Protein AF-0000000069866978 (afdb_homodimer)

Organism: Enterococcus faecalis (strain ATCC 700802 / V583) (NCBI:txid226185)

Sequence (964 aa):
MYSMLKRVITEKDLLRQIRLLEQLLNVPQLTAKRLAAQIQTTERTVFSDLQYIRSQLPADWSIETDSSGIRLRNQGNAQTNELWSLFLPQSISIQLLKELLFTKELVTTSFLSTSGVSYETLKRHIKKMNQALRDFHLTIQLTTMTIQLIGAESNIRIFYHRLLVPFTHNNYFFDDYSIHEEHYFQFLKQVYSSELTVETEEIFGACWFFINTIRNKANCRVSQFSFDSKDVLFQLYQPSLAKLYASEGIYLQGEESFFAFFCFLESWNYDNVYGETLASALHTHYSQLRKSLQQFVTNLSTEEARPDLIQTNLLDNLLLLFIKYTESPTLSEQFQLEYQELMTEQAAEDLALSKSNQELLEILSRYTTIEEPTYFLSLASLLEKQAIYSIQAQTMTAYFLFQGEPAWKAFLQQELAAYLGTRVKLQAIEYVELSQLTLNEADIIISNFPLDHLDLPVFYLSLIPTKNELRRLAELTLHSYFMYSMLKRVITEKDLLRQIRLLEQLLNVPQLTAKRLAAQIQTTERTVFSDLQYIRSQLPADWSIETDSSGIRLRNQGNAQTNELWSLFLPQSISIQLLKELLFTKELVTTSFLSTSGVSYETLKRHIKKMNQALRDFHLTIQLTTMTIQLIGAESNIRIFYHRLLVPFTHNNYFFDDYSIHEEHYFQFLKQVYSSELTVETEEIFGACWFFINTIRNKANCRVSQFSFDSKDVLFQLYQPSLAKLYASEGIYLQGEESFFAFFCFLESWNYDNVYGETLASALHTHYSQLRKSLQQFVTNLSTEEARPDLIQTNLLDNLLLLFIKYTESPTLSEQFQLEYQELMTEQAAEDLALSKSNQELLEILSRYTTIEEPTYFLSLASLLEKQAIYSIQAQTMTAYFLFQGEPAWKAFLQQELAAYLGTRVKLQAIEYVELSQLTLNEADIIISNFPLDHLDLPVFYLSLIPTKNELRRLAELTLHSYF

Nearest PDB structures (foldseek):
  3sqn-assembly1_A  TM=9.512E-01  e=4.051E-60  Enterococcus faecalis
  3sqn-assembly1_B  TM=9.577E-01  e=2.315E-47  Enterococcus faecalis
  5way-assembly1_A  TM=4.693E-01  e=2.473E-14  Streptococcus pneumoniae
  4r6i-assembly1_B  TM=5.090E-01  e=2.795E-12  Bacillus anthracis str. 'Ames Ancestor'
  9atx-assembly1_A  TM=6.288E-01  e=6.238E-09  Bacillus anthracis str. Ames

pLDDT: mean 89.29, std 8.56, range [51.09, 98.06]

Foldseek 3Di:
DQVLQLQLFPDPLLSLLVLLVVVQVVDAFDALVRSCVVSVHDSVSSVVSQVVLQVQDPPQWHWDQDPRGIHIDRNDPDDPLVSVLSSQLVGLRSVVLLVQLQAAKDFPVVSCVVNVHDPVVVVVSQVSNQVSLVLLVWHWDDDNTITGIDDFLLSSLLSVLLRCLVPLVPCPSPVPSVVLLVLQVVLLVVCCPDLAHFDFQSSSLSSSSRSLLSCVVNVNDGDDDDFDPVDPQLVVCLVSQQVSSVVSVDHDDDPSSVSNSLSRLVRTDAPIDGGDVNVVCLCPVCVVLLVLLLVLQCVVCVVVVHVCLSVFSLSVRLSSLLCSCLRGVVSSQSSLSSCVVLQPPPPLVVLCPDPSNVSSVVSSVVRDDHPRCSSSSSVNVVSVVVSVCVRQVADEEEEEAEDDDPVLVVVVQVVLCVLLDRHYHYHYDYPVCLVVDDDDALYAYEYQDDDDDDPHHYQHAHSDGDPVSSVVVSVSSCVSDD/DQVLQLQLFDDPLLSLLVLLVVVQVVDAFDALVRSCVVSVHDSVSSVVSQVVLQVQDPPQWHWDQDPRHIHIDRNDPDDPLVSVVSSQLVGLRSVVLLVQLQAAKDFPVVSCVVNVHDPVVVVVSQVSNQVSLVLLVWHWDDDNTITGIDDFLLSSLLSVLLRCLVPLVPCPRPPPSVVLLVLQVVLLVVCCPDLAHFDFQSSSLSSSSRSLLSCVVNVNDGDDDDFDPVDPQLVVCLVSQQVSSVVSVDHDDDPSSVSSSLSRLVGTDAPIDGGPVNVVCLCPVCVVLLVLLLVLQCVVCVVVVHVCLSVFSLSVRVSSLLCSCLRGVVSSQSSLSSCVVLQPVPPLVVLCPDPSNVSSVVSSVVRDDHDRCSSSSSVSVVSSVVSVCVRQVADEEEEEAEDDDPVLVVVVQVVLCVLLDRHYHYHYDYPVCLVVDDDDALYEYEYQDDDDDDPHHYQHAHSDGDPVSSVVVSVSSCVSDD

Radius of gyration: 34.72 Å; Cα contacts (8 Å, |Δi|>4): 1291; chains: 2; bounding box: 64×99×69 Å

Solvent-accessible surface area (backbone atoms only — not comparable to full-atom values): 52794 Å² total; per-residue (Å²): 95,56,68,54,50,62,55,42,50,69,52,66,67,60,51,51,47,50,52,51,50,54,50,34,67,63,34,73,62,40,37,60,65,57,50,12,61,74,69,70,53,49,52,70,57,48,51,53,45,48,52,54,49,55,73,62,46,54,91,38,43,47,71,46,75,56,98,79,21,38,26,61,41,66,84,50,80,52,36,53,54,54,63,49,59,62,52,47,75,71,32,67,50,49,45,48,51,53,54,51,54,57,31,65,65,41,51,32,62,60,50,32,64,74,71,69,51,53,72,70,56,50,51,54,45,46,56,53,35,32,62,58,29,46,68,48,62,32,39,70,48,77,50,88,61,35,35,35,73,43,58,56,45,59,38,53,52,44,50,48,42,56,48,38,45,66,42,53,92,32,55,83,84,32,79,64,35,70,62,56,46,48,50,49,50,51,50,48,52,52,37,58,74,37,46,61,14,62,52,56,40,61,62,59,34,43,31,49,52,51,52,53,49,42,27,50,74,40,70,51,67,62,61,91,68,86,70,65,86,78,36,65,68,55,57,69,47,44,62,62,49,44,53,51,40,40,74,75,74,39,80,67,53,71,58,51,39,51,50,54,48,50,49,49,58,68,20,40,42,59,84,61,67,63,17,62,58,43,46,50,48,53,52,64,78,37,39,70,60,48,50,54,45,48,50,47,47,51,50,48,17,61,74,68,71,36,74,67,49,71,74,42,58,40,57,64,37,50,48,52,54,49,47,60,40,52,66,28,46,71,57,38,64,55,59,53,46,57,58,59,80,66,46,61,75,64,48,67,64,58,56,56,61,33,70,67,43,44,52,53,47,55,58,45,55,77,68,36,76,70,93,72,56,57,54,59,52,38,50,49,48,40,46,50,49,44,38,49,44,73,73,51,44,58,77,32,44,34,37,35,36,74,79,73,61,38,60,56,49,54,35,49,52,52,46,49,34,36,54,58,9,54,30,38,42,63,41,78,50,54,79,80,48,59,82,69,55,85,79,55,90,73,25,36,34,38,22,42,49,72,53,61,62,59,98,48,57,65,44,72,37,37,90,73,66,47,72,66,58,51,51,50,53,48,59,72,51,39,72,77,44,126,94,58,69,54,50,63,54,42,52,71,51,65,67,60,51,50,45,51,53,51,51,54,50,32,67,64,33,74,63,38,36,60,65,57,51,14,60,74,68,73,54,49,51,70,56,48,51,52,45,48,53,53,50,54,74,62,44,56,91,37,42,46,73,45,74,55,98,81,21,37,26,60,41,66,83,49,78,51,37,52,53,56,62,48,59,61,52,46,76,71,32,66,50,49,47,50,51,53,54,51,54,58,31,66,65,39,51,33,62,58,51,32,64,73,70,69,48,53,72,69,57,51,52,55,46,46,58,52,33,31,62,58,29,45,69,47,60,32,38,70,47,77,51,86,61,34,34,33,74,45,58,56,44,57,40,54,51,42,51,48,43,57,50,37,45,67,43,52,89,31,63,85,80,32,77,67,37,67,61,59,47,49,51,48,50,52,51,48,52,51,36,57,73,37,47,61,15,62,52,56,40,62,63,59,34,44,31,47,53,50,52,52,50,43,26,50,75,40,70,50,65,60,62,92,67,85,70,65,84,80,36,65,69,54,57,70,45,44,62,63,48,42,53,50,40,41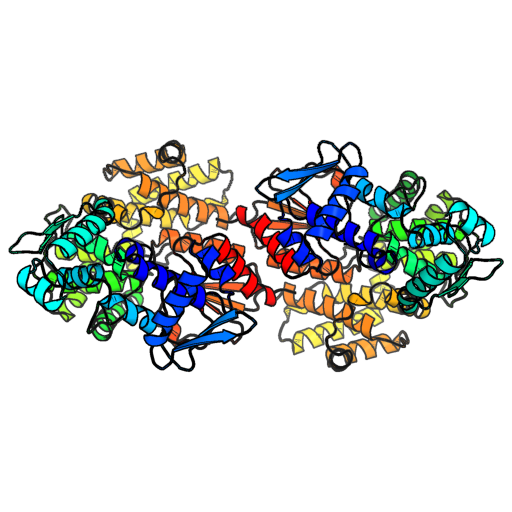,74,74,75,38,80,66,52,72,58,53,39,51,48,53,49,49,50,51,58,67,20,40,42,59,82,61,68,63,17,65,58,42,45,50,46,54,53,64,76,37,40,69,60,48,51,55,43,47,50,46,47,51,51,49,18,60,75,68,73,35,73,67,51,71,75,43,58,41,58,63,37,50,49,51,53,50,48,60,39,52,66,27,46,70,56,36,63,55,60,53,46,56,59,57,79,67,44,60,75,66,47,68,64,56,55,56,61,34,70,69,44,45,52,52,49,55,58,46,55,76,69,36,76,70,92,73,56,59,55,60,52,38,49,50,47,40,47,49,49,43,40,50,44,71,72,52,45,58,75,32,42,34,37,36,38,74,81,71,61,38,60,56,49,53,34,49,51,53,46,49,34,35,54,56,8,54,30,37,42,64,39,77,52,55,80,81,49,61,81,70,56,86,80,56,89,76,26,36,33,38,23,42,47,70,51,60,64,61,98,49,57,65,43,71,37,37,91,73,66,47,72,67,55,52,51,51,53,50,60,71,51,40,72,77,43,124

InterPro domains:
  IPR007737 Mga helix-turn-helix domain [PF05043] (77-163)
  IPR013199 M protein trans-acting positive regulator (MGA) HTH domain [PF08280] (11-68)
  IPR036388 Winged helix-like DNA-binding domain superfamily [G3DSA:1.10.10.10] (89-151)
  IPR050661 BglG family transcriptional antiterminators [PTHR30185] (16-474)

Secondary structure (DSSP, 8-state):
--HHHHHH---HHHHHHHHHHHHHHH-S-B-HHHHHHHHTS-HHHHHHHHHHHHHH--TTEEEEEETTEEEEEE-SS--HHHHHHHHGGG-HHHHHHHHHHH-SEEEHHHHHHHHT--HHHHHHHHHHHHHHHGGGT-EEEE-SSEEEEES-HHHHHHHHHHHHGGGTT-TTT-TTHHHHHHHHHHHHHHHHTSTT---B-HHHHHHHHHHHHHHHHTT-PPPP----TT-HHHHHHHHHHHHHHHTTT----HHHHHHHHHHHHHTBPSS----HHHHHHHHHHTHHHHHHHHHHHHHHHHHTT-GGGGGSTHHHHHHHHHHHHHS-HHHHHHHTTTTGGGS-SS-HHHHHHSHHHHHHHHHHHTT---S-THHHHHHHHHHHHHHHHHH----EEEEEE--S-HHHHHHHHHHHHHHT-SSEEEEE--GGGGGG----TT-EEEESS-----SS-EEE--SS--HHHHHHHHHHHGGG--/--HHHHHH---HHHHHHHHHHHHHHH-S-B-HHHHHHHTTS-HHHHHHHHHHHHHH--TTEEEEEETTEEEEEE-SS--HHHHHHHHGGG-HHHHHHHHHHH-SEEEHHHHHHHHT--HHHHHHHHHHHHHHHGGGT-EEEE-SSEEEEES-HHHHHHHHHHHHGGGTT-TTTSTTHHHHHHHHHHHHHHHHTSTT---B-HHHHHHHHHHHHHHHHTT-PPPP----TT-HHHHHHHHHHHHHHHTTT----HHHHHHHHHHHHHTBPSS----HHHHHHHHHHTHHHHHHHHHHHHHHHHHTT-GGGGGSTHHHHHHHHHHHHHS-HHHHHHHTTTTGGGS--S-HHHHHHSHHHHHHHHHHHTT---S-THHHHHHHHHHHHHHHHHH----EEEEEE--S-HHHHHHHHHHHHHHT-SSEEEEE--GGGGGG----TT-EEEESS-----SS-EEE--SS--HHHHHHHHHHHGGG--

Structure (mmCIF, N/CA/C/O backbone):
data_AF-0000000069866978-model_v1
#
loop_
_entity.id
_entity.type
_entity.pdbx_description
1 polymer 'Uncharacterized protein'
#
loop_
_atom_site.group_PDB
_atom_site.id
_atom_site.type_symbol
_atom_site.label_atom_id
_atom_site.label_alt_id
_atom_site.label_comp_id
_atom_site.label_asym_id
_atom_site.label_entity_id
_atom_site.label_seq_id
_atom_site.pdbx_PDB_ins_code
_atom_site.Cartn_x
_atom_site.Cartn_y
_atom_site.Cartn_z
_atom_site.occupancy
_atom_site.B_iso_or_equiv
_atom_site.auth_seq_id
_atom_site.auth_comp_id
_atom_site.auth_asym_id
_atom_site.auth_atom_id
_atom_site.pdbx_PDB_model_num
ATOM 1 N N . MET A 1 1 ? 8.789 17.141 8.18 1 65.62 1 MET A N 1
ATOM 2 C CA . MET A 1 1 ? 8.289 17.703 9.422 1 65.62 1 MET A CA 1
ATOM 3 C C . MET A 1 1 ? 8.766 19.141 9.586 1 65.62 1 MET A C 1
ATOM 5 O O . MET A 1 1 ? 9.758 19.547 8.984 1 65.62 1 MET A O 1
ATOM 9 N N . TYR A 1 2 ? 8.023 20.109 10.125 1 74.38 2 TYR A N 1
ATOM 10 C CA . TYR A 1 2 ? 8.422 21.438 10.586 1 74.38 2 TYR A CA 1
ATOM 11 C C . TYR A 1 2 ? 8.703 22.359 9.406 1 74.38 2 TYR A C 1
ATOM 13 O O . TYR A 1 2 ? 9.734 23.031 9.375 1 74.38 2 TYR A O 1
ATOM 21 N N . SER A 1 3 ? 7.855 22.328 8.539 1 79.88 3 SER A N 1
ATOM 22 C CA . SER A 1 3 ? 8.062 23.078 7.305 1 79.88 3 SER A CA 1
ATOM 23 C C . SER A 1 3 ? 8.352 24.547 7.59 1 79.88 3 SER A C 1
ATOM 25 O O . SER A 1 3 ? 9.297 25.125 7.043 1 79.88 3 SER A O 1
ATOM 27 N N . MET A 1 4 ? 7.672 25.156 8.547 1 86.88 4 MET A N 1
ATOM 28 C CA . MET A 1 4 ? 7.855 26.578 8.812 1 86.88 4 MET A CA 1
ATOM 29 C C . MET A 1 4 ? 9.164 26.828 9.547 1 86.88 4 MET A C 1
ATOM 31 O O . MET A 1 4 ? 9.852 27.812 9.281 1 86.88 4 MET A O 1
ATOM 35 N N . LEU A 1 5 ? 9.484 25.969 10.43 1 87.56 5 LEU A N 1
ATOM 36 C CA . LEU A 1 5 ? 10.742 26.094 11.156 1 87.56 5 LEU A CA 1
ATOM 37 C C . LEU A 1 5 ? 11.93 26.047 10.195 1 87.56 5 LEU A C 1
ATOM 39 O O . LEU A 1 5 ? 12.852 26.859 10.305 1 87.56 5 LEU A O 1
ATOM 43 N N . LYS A 1 6 ? 11.938 25.188 9.266 1 85.94 6 LYS A N 1
ATOM 44 C CA . LYS A 1 6 ? 13.023 25.031 8.297 1 85.94 6 LYS A CA 1
ATOM 45 C C . LYS A 1 6 ? 13.133 26.25 7.395 1 85.94 6 LYS A C 1
ATOM 47 O O . LYS A 1 6 ? 14.227 26.594 6.93 1 85.94 6 LYS A O 1
ATOM 52 N N . ARG A 1 7 ? 12.047 26.969 7.289 1 87.75 7 ARG A N 1
ATOM 53 C CA . ARG A 1 7 ? 12.023 28.156 6.426 1 87.75 7 ARG A CA 1
ATOM 54 C C . ARG A 1 7 ? 12.641 29.359 7.133 1 87.75 7 ARG A C 1
ATOM 56 O O . ARG A 1 7 ? 13.148 30.266 6.48 1 87.75 7 ARG A O 1
ATOM 63 N N . VAL A 1 8 ? 12.586 29.297 8.406 1 92.5 8 VAL A N 1
ATOM 64 C CA . VAL A 1 8 ? 13.016 30.484 9.125 1 92.5 8 VAL A CA 1
ATOM 65 C C . VAL A 1 8 ? 14.445 30.297 9.641 1 92.5 8 VAL A C 1
ATOM 67 O O . VAL A 1 8 ? 15.109 31.25 10.023 1 92.5 8 VAL A O 1
ATOM 70 N N . ILE A 1 9 ? 14.883 29.109 9.609 1 92.44 9 ILE A N 1
ATOM 71 C CA . ILE A 1 9 ? 16.281 28.859 9.969 1 92.44 9 ILE A CA 1
ATOM 72 C C . ILE A 1 9 ? 17.188 29.359 8.844 1 92.44 9 ILE A C 1
ATOM 74 O O . ILE A 1 9 ? 17.078 28.906 7.703 1 92.44 9 ILE A O 1
ATOM 78 N N . THR A 1 10 ? 18.062 30.203 9.164 1 93.56 10 THR A N 1
ATOM 79 C CA . THR A 1 10 ? 18.859 30.875 8.133 1 93.56 10 THR A CA 1
ATOM 80 C C . THR A 1 10 ? 20.234 30.234 8.023 1 93.56 10 THR A C 1
ATOM 82 O O . THR A 1 10 ? 20.953 30.453 7.039 1 93.56 10 THR A O 1
ATOM 85 N N . GLU A 1 11 ? 20.656 29.516 8.984 1 92.75 11 GLU A N 1
ATOM 86 C CA . GLU A 1 11 ? 21.953 28.828 8.953 1 92.75 11 GLU A CA 1
ATOM 87 C C . GLU A 1 11 ? 21.891 27.578 8.078 1 92.75 11 GLU A C 1
ATOM 89 O O . GLU A 1 11 ? 21.172 26.641 8.383 1 92.75 11 GLU A O 1
ATOM 94 N N . LYS A 1 12 ? 22.688 27.516 7.125 1 90.19 12 LYS A N 1
ATOM 95 C CA . LYS A 1 12 ? 22.656 26.422 6.164 1 90.19 12 LYS A CA 1
ATOM 96 C C . LYS A 1 12 ? 23.125 25.109 6.809 1 90.19 12 LYS A C 1
ATOM 98 O O . LYS A 1 12 ? 22.562 24.047 6.539 1 90.19 12 LYS A O 1
ATOM 103 N N . ASP A 1 13 ? 24.125 25.219 7.492 1 89.69 13 ASP A N 1
ATOM 104 C CA . ASP A 1 13 ? 24.672 24.016 8.125 1 89.69 13 ASP A CA 1
ATOM 105 C C . ASP A 1 13 ? 23.688 23.438 9.133 1 89.69 13 ASP A C 1
ATOM 107 O O . ASP A 1 13 ? 23.5 22.219 9.203 1 89.69 13 ASP A O 1
ATOM 111 N N . LEU A 1 14 ? 23.109 24.328 9.922 1 89.44 14 LEU A N 1
ATOM 112 C CA . LEU A 1 14 ? 22.125 23.891 10.906 1 89.44 14 LEU A CA 1
ATOM 113 C C . LEU A 1 14 ? 20.938 23.219 10.227 1 89.44 14 LEU A C 1
ATOM 115 O O . LEU A 1 14 ? 20.438 22.203 10.703 1 89.44 14 LEU A O 1
ATOM 119 N N . LEU A 1 15 ? 20.516 23.797 9.18 1 88.94 15 LEU A N 1
ATOM 120 C CA . LEU A 1 15 ? 19.391 23.234 8.422 1 88.94 15 LEU A CA 1
ATOM 121 C C . LEU A 1 15 ? 19.734 21.844 7.898 1 88.94 15 LEU A C 1
ATOM 123 O O . LEU A 1 15 ? 18.891 20.938 7.945 1 88.94 15 LEU A O 1
ATOM 127 N N . ARG A 1 16 ? 20.844 21.703 7.391 1 89.81 16 ARG A N 1
ATOM 128 C CA . ARG A 1 16 ? 21.281 20.406 6.883 1 89.81 16 ARG A CA 1
ATOM 129 C C . ARG A 1 16 ? 21.328 19.359 7.996 1 89.81 16 ARG A C 1
ATOM 131 O O . ARG A 1 16 ? 20.922 18.219 7.797 1 89.81 16 ARG A O 1
ATOM 138 N N . GLN A 1 17 ? 21.797 19.766 9.117 1 87.56 17 GLN A N 1
ATOM 139 C CA . GLN A 1 17 ? 21.875 18.859 10.258 1 87.56 17 GLN A CA 1
ATOM 140 C C . GLN A 1 17 ? 20.5 18.406 10.711 1 87.56 17 GLN A C 1
ATOM 142 O O . GLN A 1 17 ? 20.297 17.25 11.055 1 87.56 17 GLN A O 1
ATOM 147 N N . ILE A 1 18 ? 19.641 19.328 10.719 1 84.62 18 ILE A N 1
ATOM 148 C CA . ILE A 1 18 ? 18.266 19.016 11.102 1 84.62 18 ILE A CA 1
ATOM 149 C C . ILE A 1 18 ? 17.656 18.016 10.109 1 84.62 18 ILE A C 1
ATOM 151 O O . ILE A 1 18 ? 17.016 17.047 10.508 1 84.62 18 ILE A O 1
ATOM 155 N N . ARG A 1 19 ? 17.828 18.25 8.891 1 85.31 19 ARG A N 1
ATOM 156 C CA . ARG A 1 19 ? 17.328 17.344 7.855 1 85.31 19 ARG A CA 1
ATOM 157 C C . ARG A 1 19 ? 17.922 15.953 7.996 1 85.31 19 ARG A C 1
ATOM 159 O O . ARG A 1 19 ? 17.234 14.953 7.793 1 85.31 19 ARG A O 1
ATOM 166 N N . LEU A 1 20 ? 19.172 15.953 8.273 1 86.75 20 LEU A N 1
ATOM 167 C CA . LEU A 1 20 ? 19.844 14.68 8.477 1 86.75 20 LEU A CA 1
ATOM 168 C C . LEU A 1 20 ? 19.25 13.914 9.656 1 86.75 20 LEU A C 1
ATOM 170 O O . LEU A 1 20 ? 19 12.711 9.555 1 86.75 20 LEU A O 1
ATOM 174 N N . LEU A 1 21 ? 19.031 14.57 10.688 1 82.94 21 LEU A N 1
ATOM 175 C CA . LEU A 1 21 ? 18.469 13.961 11.875 1 82.94 21 LEU A CA 1
ATOM 176 C C . LEU A 1 21 ? 17.047 13.453 11.609 1 82.94 21 LEU A C 1
ATOM 178 O O . LEU A 1 21 ? 16.672 12.391 12.102 1 82.94 21 LEU A O 1
ATOM 182 N N . GLU A 1 22 ? 16.297 14.211 10.906 1 80.75 22 GLU A N 1
ATOM 183 C CA . GLU A 1 22 ? 14.945 13.812 10.547 1 80.75 22 GLU A CA 1
ATOM 184 C C . GLU A 1 22 ? 14.945 12.508 9.75 1 80.75 22 GLU A C 1
ATOM 186 O O . GLU A 1 22 ? 14.086 11.656 9.945 1 80.75 22 GLU A O 1
ATOM 191 N N . GLN A 1 23 ? 15.867 12.398 8.891 1 82.62 23 GLN A N 1
ATOM 192 C CA . GLN A 1 23 ? 15.969 11.188 8.078 1 82.62 23 GLN A CA 1
ATOM 193 C C . GLN A 1 23 ? 16.328 9.977 8.938 1 82.62 23 GLN A C 1
ATOM 195 O O . GLN A 1 23 ? 15.797 8.883 8.742 1 82.62 23 GLN A O 1
ATOM 200 N N . LEU A 1 24 ? 17.172 10.211 9.828 1 83.19 24 LEU A N 1
ATOM 201 C CA . LEU A 1 24 ? 17.625 9.125 10.672 1 83.19 24 LEU A CA 1
ATOM 202 C C . LEU A 1 24 ? 16.531 8.688 11.648 1 83.19 24 LEU A C 1
ATOM 204 O O . LEU A 1 24 ? 16.516 7.543 12.102 1 83.19 24 LEU A O 1
ATOM 208 N N . LEU A 1 25 ? 15.711 9.586 11.938 1 77.19 25 LEU A N 1
ATOM 209 C CA . LEU A 1 25 ? 14.594 9.266 12.82 1 77.19 25 LEU A CA 1
ATOM 210 C C . LEU A 1 25 ? 13.586 8.367 12.117 1 77.19 25 LEU A C 1
ATOM 212 O O . LEU A 1 25 ? 12.953 7.516 12.758 1 77.19 25 LEU A O 1
ATOM 216 N N . ASN A 1 26 ? 13.406 8.523 10.898 1 74.12 26 ASN A N 1
ATOM 217 C CA . ASN A 1 26 ? 12.367 7.84 10.141 1 74.12 26 ASN A CA 1
ATOM 218 C C . ASN A 1 26 ? 12.852 6.492 9.617 1 74.12 26 ASN A C 1
ATOM 220 O O . ASN A 1 26 ? 12.047 5.613 9.312 1 74.12 26 ASN A O 1
ATOM 224 N N . VAL A 1 27 ? 14.133 6.445 9.328 1 72.19 27 VAL A N 1
ATOM 225 C CA . VAL A 1 27 ? 14.672 5.234 8.719 1 72.19 27 VAL A CA 1
ATOM 226 C C . VAL A 1 27 ? 15.641 4.555 9.688 1 72.19 27 VAL A C 1
ATOM 228 O O . VAL A 1 27 ? 16.609 5.164 10.125 1 72.19 27 VAL A O 1
ATOM 231 N N . PRO A 1 28 ? 15.25 3.361 10.016 1 69.44 28 PRO A N 1
ATOM 232 C CA . PRO A 1 28 ? 16.062 2.693 11.039 1 69.44 28 PRO A CA 1
ATOM 233 C C . PRO A 1 28 ? 17.547 2.637 10.664 1 69.44 28 PRO A C 1
ATOM 235 O O . PRO A 1 28 ? 18.406 2.734 11.547 1 69.44 28 PRO A O 1
ATOM 238 N N . GLN A 1 29 ? 17.797 2.387 9.438 1 76.62 29 GLN A N 1
ATOM 239 C CA . GLN A 1 29 ? 19.203 2.281 9.016 1 76.62 29 GLN A CA 1
ATOM 240 C C . GLN A 1 29 ? 19.375 2.799 7.59 1 76.62 29 GLN A C 1
ATOM 242 O O . GLN A 1 29 ? 18.641 2.418 6.684 1 76.62 29 GLN A O 1
ATOM 247 N N . LEU A 1 30 ? 20.328 3.787 7.516 1 82.88 30 LEU A N 1
ATOM 248 C CA . LEU A 1 30 ? 20.594 4.383 6.211 1 82.88 30 LEU A CA 1
ATOM 249 C C . LEU A 1 30 ? 22.094 4.449 5.949 1 82.88 30 LEU A C 1
ATOM 251 O O . LEU A 1 30 ? 22.891 4.652 6.875 1 82.88 30 LEU A O 1
ATOM 255 N N . THR A 1 31 ? 22.422 4.281 4.75 1 81.81 31 THR A N 1
ATOM 256 C CA . THR A 1 31 ? 23.828 4.477 4.375 1 81.81 31 THR A CA 1
ATOM 257 C C . THR A 1 31 ? 24.125 5.957 4.184 1 81.81 31 THR A C 1
ATOM 259 O O . THR A 1 31 ? 23.234 6.758 3.941 1 81.81 31 THR A O 1
ATOM 262 N N . ALA A 1 32 ? 25.438 6.246 4.332 1 83.38 32 ALA A N 1
ATOM 263 C CA . ALA A 1 32 ? 25.875 7.625 4.117 1 83.38 32 ALA A CA 1
ATOM 264 C C . ALA A 1 32 ? 25.562 8.086 2.697 1 83.38 32 ALA A C 1
ATOM 266 O O . ALA A 1 32 ? 25.188 9.242 2.479 1 83.38 32 ALA A O 1
ATOM 267 N N . LYS A 1 33 ? 25.672 7.156 1.816 1 80.69 33 LYS A N 1
ATOM 268 C CA . LYS A 1 33 ? 25.391 7.457 0.416 1 80.69 33 LYS A CA 1
ATOM 269 C C . LYS A 1 33 ? 23.922 7.812 0.213 1 80.69 33 LYS A C 1
ATOM 271 O O . LYS A 1 33 ? 23.594 8.789 -0.462 1 80.69 33 LYS A O 1
ATOM 276 N N . ARG A 1 34 ? 23.141 7.078 0.771 1 81.19 34 ARG A N 1
ATOM 277 C CA . ARG A 1 34 ? 21.719 7.324 0.67 1 81.19 34 ARG A CA 1
ATOM 278 C C . ARG A 1 34 ? 21.328 8.625 1.372 1 81.19 34 ARG A C 1
ATOM 280 O O . ARG A 1 34 ? 20.484 9.375 0.879 1 81.19 34 ARG A O 1
ATOM 287 N N . LEU A 1 35 ? 21.875 8.883 2.461 1 84.81 35 LEU A N 1
ATOM 288 C CA . LEU A 1 35 ? 21.625 10.109 3.209 1 84.81 35 LEU A CA 1
ATOM 289 C C . LEU A 1 35 ? 22.047 11.336 2.408 1 84.81 35 LEU A C 1
ATOM 291 O O . LEU A 1 35 ? 21.328 12.328 2.361 1 84.81 35 LEU A O 1
ATOM 295 N N . ALA A 1 36 ? 23.203 11.234 1.828 1 86.75 36 ALA A N 1
ATOM 296 C CA . ALA A 1 36 ? 23.734 12.336 1.025 1 86.75 36 ALA A CA 1
ATOM 297 C C . ALA A 1 36 ? 22.828 12.633 -0.162 1 86.75 36 ALA A C 1
ATOM 299 O O . ALA A 1 36 ? 22.562 13.797 -0.477 1 86.75 36 ALA A O 1
ATOM 300 N N . ALA A 1 37 ? 22.344 11.578 -0.736 1 79.5 37 ALA A N 1
ATOM 301 C CA . ALA A 1 37 ? 21.453 11.727 -1.886 1 79.5 37 ALA A CA 1
ATOM 302 C C . ALA A 1 37 ? 20.141 12.367 -1.479 1 79.5 37 ALA A C 1
ATOM 304 O O . ALA A 1 37 ? 19.625 13.242 -2.182 1 79.5 37 ALA A O 1
ATOM 305 N N . GLN A 1 38 ? 19.656 12.039 -0.428 1 78.25 38 GLN A N 1
ATOM 306 C CA . GLN A 1 38 ? 18.359 12.508 0.037 1 78.25 38 GLN A CA 1
ATOM 307 C C . GLN A 1 38 ? 18.406 13.984 0.432 1 78.25 38 GLN A C 1
ATOM 309 O O . GLN A 1 38 ? 17.453 14.727 0.223 1 78.25 38 GLN A O 1
ATOM 314 N N . ILE A 1 39 ? 19.562 14.359 0.993 1 82.88 39 ILE A N 1
ATOM 315 C CA . ILE A 1 39 ? 19.672 15.734 1.465 1 82.88 39 ILE A CA 1
ATOM 316 C C . ILE A 1 39 ? 20.453 16.562 0.451 1 82.88 39 ILE A C 1
ATOM 318 O O . ILE A 1 39 ? 20.766 17.734 0.706 1 82.88 39 ILE A O 1
ATOM 322 N N . GLN A 1 40 ? 20.797 15.984 -0.676 1 82.31 40 GLN A N 1
ATOM 323 C CA . GLN A 1 40 ? 21.469 16.641 -1.785 1 82.31 40 GLN A CA 1
ATOM 324 C C . GLN A 1 40 ? 22.781 17.281 -1.329 1 82.31 40 GLN A C 1
ATOM 326 O O . GLN A 1 40 ? 23.016 18.469 -1.549 1 82.31 40 GLN A O 1
ATOM 331 N N . THR A 1 41 ? 23.562 16.562 -0.657 1 88.94 41 THR A N 1
ATOM 332 C CA . THR A 1 41 ? 24.891 16.969 -0.215 1 88.94 41 THR A CA 1
ATOM 333 C C . THR A 1 41 ? 25.906 15.859 -0.462 1 88.94 41 THR A C 1
ATOM 335 O O . THR A 1 41 ? 25.609 14.891 -1.161 1 88.94 41 THR A O 1
ATOM 338 N N . THR A 1 42 ? 27.125 16.062 -0.077 1 87.88 42 THR A N 1
ATOM 339 C CA . THR A 1 42 ? 28.172 15.062 -0.282 1 87.88 42 THR A CA 1
ATOM 340 C C . THR A 1 42 ? 28.312 14.164 0.942 1 87.88 42 THR A C 1
ATOM 342 O O . THR A 1 42 ? 27.906 14.539 2.043 1 87.88 42 THR A O 1
ATOM 345 N N . GLU A 1 43 ? 28.891 12.992 0.678 1 89.81 43 GLU A N 1
ATOM 346 C CA . GLU A 1 43 ? 29.109 12.047 1.773 1 89.81 43 GLU A CA 1
ATOM 347 C C . GLU A 1 43 ? 30.031 12.641 2.84 1 89.81 43 GLU A C 1
ATOM 349 O O . GLU A 1 43 ? 29.828 12.406 4.035 1 89.81 43 GLU A O 1
ATOM 354 N N . ARG A 1 44 ? 31.078 13.336 2.385 1 88.38 44 ARG A N 1
ATOM 355 C CA . ARG A 1 44 ? 32 13.969 3.309 1 88.38 44 ARG A CA 1
ATOM 356 C C . ARG A 1 44 ? 31.297 14.93 4.25 1 88.38 44 ARG A C 1
ATOM 358 O O . ARG A 1 44 ? 31.562 14.938 5.453 1 88.38 44 ARG A O 1
ATOM 365 N N . THR A 1 45 ? 30.375 15.727 3.764 1 90.5 45 THR A N 1
ATOM 366 C CA . THR A 1 45 ? 29.594 16.688 4.547 1 90.5 45 THR A CA 1
ATOM 367 C C . THR A 1 45 ? 28.672 15.961 5.508 1 90.5 45 THR A C 1
ATOM 369 O O . THR A 1 45 ? 28.469 16.406 6.645 1 90.5 45 THR A O 1
ATOM 372 N N . VAL A 1 46 ? 28.125 14.875 5.027 1 91.12 46 VAL A N 1
ATOM 373 C CA . VAL A 1 46 ? 27.25 14.07 5.871 1 91.12 46 VAL A CA 1
ATOM 374 C C . VAL A 1 46 ? 28.016 13.57 7.09 1 91.12 46 VAL A C 1
ATOM 376 O O . VAL A 1 46 ? 27.531 13.664 8.219 1 91.12 46 VAL A O 1
ATOM 379 N N . PHE A 1 47 ? 29.219 13.148 6.891 1 88.56 47 PHE A N 1
ATOM 380 C CA . PHE A 1 47 ? 30.016 12.609 7.984 1 88.56 47 PHE A CA 1
ATOM 381 C C . PHE A 1 47 ? 30.406 13.711 8.961 1 88.56 47 PHE A C 1
ATOM 383 O O . PHE A 1 47 ? 30.406 13.5 10.172 1 88.56 47 PHE A O 1
ATOM 390 N N . SER A 1 48 ? 30.766 14.758 8.406 1 91.38 48 SER A N 1
ATOM 391 C CA . SER A 1 48 ? 31.125 15.883 9.266 1 91.38 48 SER A CA 1
ATOM 392 C C . SER A 1 48 ? 29.953 16.312 10.125 1 91.38 48 SER A C 1
ATOM 394 O O . SER A 1 48 ? 30.094 16.547 11.328 1 91.38 48 SER A O 1
ATOM 396 N N . ASP A 1 49 ? 28.859 16.406 9.484 1 90.88 49 ASP A N 1
ATOM 397 C CA . ASP A 1 49 ? 27.641 16.797 10.203 1 90.88 49 ASP A CA 1
ATOM 398 C C . ASP A 1 49 ? 27.266 15.766 11.258 1 90.88 49 ASP A C 1
ATOM 400 O O . ASP A 1 49 ? 26.859 16.109 12.367 1 90.88 49 ASP A O 1
ATOM 404 N N . LEU A 1 50 ? 27.438 14.555 10.883 1 90 50 LEU A N 1
ATOM 405 C CA . LEU A 1 50 ? 27.094 13.484 11.812 1 90 50 LEU A CA 1
ATOM 406 C C . LEU A 1 50 ? 28 13.539 13.047 1 90 50 LEU A C 1
ATOM 408 O O . LEU A 1 50 ? 27.547 13.273 14.156 1 90 50 LEU A O 1
ATOM 412 N N . GLN A 1 51 ? 29.203 13.812 12.852 1 89.44 51 GLN A N 1
ATOM 413 C CA . GLN A 1 51 ? 30.125 13.945 13.969 1 89.44 51 GLN A CA 1
ATOM 414 C C . GLN A 1 51 ? 29.719 15.094 14.883 1 89.44 51 GLN A C 1
ATOM 416 O O . GLN A 1 51 ? 29.797 14.977 16.109 1 89.44 51 GLN A O 1
ATOM 421 N N . TYR A 1 52 ? 29.375 16.094 14.234 1 87.81 52 TYR A N 1
ATOM 422 C CA . TYR A 1 52 ? 28.922 17.25 15 1 87.81 52 TYR A CA 1
ATOM 423 C C . TYR A 1 52 ? 27.672 16.906 15.812 1 87.81 52 TYR A C 1
ATOM 425 O O . TYR A 1 52 ? 27.594 17.219 17 1 87.81 52 TYR A O 1
ATOM 433 N N . ILE A 1 53 ? 26.719 16.266 15.203 1 87.69 53 ILE A N 1
ATOM 434 C CA . ILE A 1 53 ? 25.469 15.883 15.859 1 87.69 53 ILE A CA 1
ATOM 435 C C . ILE A 1 53 ? 25.766 14.93 17.016 1 87.69 53 ILE A C 1
ATOM 437 O O . ILE A 1 53 ? 25.188 15.055 18.094 1 87.69 53 ILE A O 1
ATOM 441 N N . ARG A 1 54 ? 26.688 14.055 16.781 1 87.75 54 ARG A N 1
ATOM 442 C CA . ARG A 1 54 ? 27.062 13.078 17.797 1 87.75 54 ARG A CA 1
ATOM 443 C C . ARG A 1 54 ? 27.547 13.766 19.062 1 87.75 54 ARG A C 1
ATOM 445 O O . ARG A 1 54 ? 27.25 13.312 20.172 1 87.75 54 ARG A O 1
ATOM 452 N N . SER A 1 55 ? 28.234 14.742 18.828 1 86.94 55 SER A N 1
ATOM 453 C CA . SER A 1 55 ? 28.844 15.43 19.969 1 86.94 55 SER A CA 1
ATOM 454 C C . SER A 1 55 ? 27.812 16.219 20.766 1 86.94 55 SER A C 1
ATOM 456 O O . SER A 1 55 ? 28.047 16.547 21.938 1 86.94 55 SER A O 1
ATOM 458 N N . GLN A 1 56 ? 26.734 16.406 20.203 1 85.44 56 GLN A N 1
ATOM 459 C CA . GLN A 1 56 ? 25.75 17.281 20.844 1 85.44 56 GLN A CA 1
ATOM 460 C C . GLN A 1 56 ? 24.547 16.469 21.344 1 85.44 56 GLN A C 1
ATOM 462 O O . GLN A 1 56 ? 23.703 17 22.078 1 85.44 56 GLN A O 1
ATOM 467 N N . LEU A 1 57 ? 24.484 15.25 20.969 1 85.75 57 LEU A N 1
ATOM 468 C CA . LEU A 1 57 ? 23.312 14.445 21.297 1 85.75 57 LEU A CA 1
ATOM 469 C C . LEU A 1 57 ? 23.172 14.273 22.797 1 85.75 57 LEU A C 1
ATOM 471 O O . LEU A 1 57 ? 24.156 14.117 23.516 1 85.75 57 LEU A O 1
ATOM 475 N N . PRO A 1 58 ? 21.891 14.367 23.219 1 81.56 58 PRO A N 1
ATOM 476 C CA . PRO A 1 58 ? 21.656 14.078 24.625 1 81.56 58 PRO A CA 1
ATOM 477 C C . PRO A 1 58 ? 22.094 12.672 25.031 1 81.56 58 PRO A C 1
ATOM 479 O O . PRO A 1 58 ? 22.328 11.828 24.156 1 81.56 58 PRO A O 1
ATOM 482 N N . ALA A 1 59 ? 22.234 12.453 26.281 1 78.25 59 ALA A N 1
ATOM 483 C CA . ALA A 1 59 ? 22.844 11.242 26.844 1 78.25 59 ALA A CA 1
ATOM 484 C C . ALA A 1 59 ? 22.125 9.992 26.359 1 78.25 59 ALA A C 1
ATOM 486 O O . ALA A 1 59 ? 22.75 8.961 26.109 1 78.25 59 ALA A O 1
ATOM 487 N N . ASP A 1 60 ? 20.891 10.117 26.094 1 80.19 60 ASP A N 1
ATOM 488 C CA . ASP A 1 60 ? 20.156 8.898 25.781 1 80.19 60 ASP A CA 1
ATOM 489 C C . ASP A 1 60 ? 20.094 8.664 24.281 1 80.19 60 ASP A C 1
ATOM 491 O O . ASP A 1 60 ? 19.547 7.652 23.812 1 80.19 60 ASP A O 1
ATOM 495 N N . TRP A 1 61 ? 20.672 9.516 23.516 1 84.19 61 TRP A N 1
ATOM 496 C CA . TRP A 1 61 ? 20.688 9.367 22.078 1 84.19 61 TRP A CA 1
ATOM 497 C C . TRP A 1 61 ? 22.109 9.086 21.562 1 84.19 61 TRP A C 1
ATOM 499 O O . TRP A 1 61 ? 23.078 9.602 22.125 1 84.19 61 TRP A O 1
ATOM 509 N N . SER A 1 62 ? 22.156 8.164 20.625 1 87.19 62 SER A N 1
ATOM 510 C CA . SER A 1 62 ? 23.469 7.902 20.016 1 87.19 62 SER A CA 1
ATOM 511 C C . SER A 1 62 ? 23.328 7.582 18.531 1 87.19 62 SER A C 1
ATOM 513 O O . SER A 1 62 ? 22.266 7.133 18.078 1 87.19 62 SER A O 1
ATOM 515 N N . ILE A 1 63 ? 24.297 7.922 17.797 1 88 63 ILE A N 1
ATOM 516 C CA . ILE A 1 63 ? 24.391 7.559 16.375 1 88 63 ILE A CA 1
ATOM 517 C C . ILE A 1 63 ? 25.406 6.434 16.203 1 88 63 ILE A C 1
ATOM 519 O O . ILE A 1 63 ? 26.578 6.594 16.547 1 88 63 ILE A O 1
ATOM 523 N N . GLU A 1 64 ? 24.859 5.375 15.773 1 87.56 64 GLU A N 1
ATOM 524 C CA . GLU A 1 64 ? 25.719 4.215 15.539 1 87.56 64 GLU A CA 1
ATOM 525 C C . GLU A 1 64 ? 25.984 4.012 14.047 1 87.56 64 GLU A C 1
ATOM 527 O O . GLU A 1 64 ? 25.094 4.227 13.219 1 87.56 64 GLU A O 1
ATOM 532 N N . THR A 1 65 ? 27.219 3.721 13.773 1 84.62 65 THR A N 1
ATOM 533 C CA . THR A 1 65 ? 27.609 3.457 12.398 1 84.62 65 THR A CA 1
ATOM 534 C C . THR A 1 65 ? 28.25 2.074 12.273 1 84.62 65 THR A C 1
ATOM 536 O O . THR A 1 65 ? 29.156 1.727 13.039 1 84.62 65 THR A O 1
ATOM 539 N N . ASP A 1 66 ? 27.625 1.236 11.453 1 81 66 ASP A N 1
ATOM 540 C CA . ASP A 1 66 ? 28.203 -0.07 11.156 1 81 66 ASP A CA 1
ATOM 541 C C . ASP A 1 66 ? 28.172 -0.358 9.656 1 81 66 ASP A C 1
ATOM 543 O O . ASP A 1 66 ? 27.969 0.55 8.852 1 81 66 ASP A O 1
ATOM 547 N N . SER A 1 67 ? 28.547 -1.625 9.297 1 75.94 67 SER A N 1
ATOM 548 C CA . SER A 1 67 ? 28.656 -1.997 7.895 1 75.94 67 SER A CA 1
ATOM 549 C C . SER A 1 67 ? 27.297 -1.889 7.188 1 75.94 67 SER A C 1
ATOM 551 O O . SER A 1 67 ? 27.25 -1.702 5.973 1 75.94 67 SER A O 1
ATOM 553 N N . SER A 1 68 ? 26.312 -1.916 7.992 1 73.5 68 SER A N 1
ATOM 554 C CA . SER A 1 68 ? 24.969 -1.877 7.402 1 73.5 68 SER A CA 1
ATOM 555 C C . SER A 1 68 ? 24.484 -0.442 7.223 1 73.5 68 SER A C 1
ATOM 557 O O . SER A 1 68 ? 23.547 -0.189 6.469 1 73.5 68 SER A O 1
ATOM 559 N N . GLY A 1 69 ? 25.109 0.454 7.934 1 85 69 GLY A N 1
ATOM 560 C CA . GLY A 1 69 ? 24.734 1.85 7.75 1 85 69 GLY A CA 1
ATOM 561 C C . GLY A 1 69 ? 24.75 2.643 9.047 1 85 69 GLY A C 1
ATOM 562 O O . GLY A 1 69 ? 25.5 2.322 9.969 1 85 69 GLY A O 1
ATOM 563 N N . ILE A 1 70 ? 24.125 3.789 8.984 1 89.31 70 ILE A N 1
ATOM 564 C CA . ILE A 1 70 ? 24.047 4.734 10.094 1 89.31 70 ILE A CA 1
ATOM 565 C C . ILE A 1 70 ? 22.656 4.668 10.727 1 89.31 70 ILE A C 1
ATOM 567 O O . ILE A 1 70 ? 21.656 4.645 10.016 1 89.31 70 ILE A O 1
ATOM 571 N N . ARG A 1 71 ? 22.672 4.562 12.109 1 87.88 71 ARG A N 1
ATOM 572 C CA . ARG A 1 71 ? 21.391 4.492 12.805 1 87.88 71 ARG A CA 1
ATOM 573 C C . ARG A 1 71 ? 21.391 5.383 14.039 1 87.88 71 ARG A C 1
ATOM 575 O O . ARG A 1 71 ? 22.406 5.488 14.734 1 87.88 71 ARG A O 1
ATOM 582 N N . LEU A 1 72 ? 20.203 6.074 14.203 1 85.31 72 LEU A N 1
ATOM 583 C CA . LEU A 1 72 ? 19.953 6.828 15.43 1 85.31 72 LEU A CA 1
ATOM 584 C C . LEU A 1 72 ? 19.281 5.949 16.484 1 85.31 72 LEU A C 1
ATOM 586 O O . LEU A 1 72 ? 18.266 5.309 16.203 1 85.31 72 LEU A O 1
ATOM 590 N N . ARG A 1 73 ? 19.938 5.758 17.594 1 82 73 ARG A N 1
ATOM 591 C CA . ARG A 1 73 ? 19.422 4.895 18.656 1 82 73 ARG A CA 1
ATOM 592 C C . ARG A 1 73 ? 19.016 5.711 19.875 1 82 73 ARG A C 1
ATOM 594 O O . ARG A 1 73 ? 19.703 6.66 20.25 1 82 73 ARG A O 1
ATOM 601 N N . ASN A 1 74 ? 17.938 5.379 20.328 1 77.56 74 ASN A N 1
ATOM 602 C CA . ASN A 1 74 ? 17.453 5.938 21.578 1 77.56 74 ASN A CA 1
ATOM 603 C C . ASN A 1 74 ? 17.547 4.926 22.719 1 77.56 74 ASN A C 1
ATOM 605 O O . ASN A 1 74 ? 16.828 3.93 22.75 1 77.56 74 ASN A O 1
ATOM 609 N N . GLN A 1 75 ? 18.672 4.82 23.469 1 71.44 75 GLN A N 1
ATOM 610 C CA . GLN A 1 75 ? 18.953 3.848 24.531 1 71.44 75 GLN A CA 1
ATOM 611 C C . GLN A 1 75 ? 18.078 4.102 25.75 1 71.44 75 GLN A C 1
ATOM 613 O O . GLN A 1 75 ? 17.984 3.248 26.641 1 71.44 75 GLN A O 1
ATOM 618 N N . GLY A 1 76 ? 17.297 5.074 25.75 1 64.19 76 GLY A N 1
ATOM 619 C CA . GLY A 1 76 ? 16.469 5.395 26.906 1 64.19 76 GLY A CA 1
ATOM 620 C C . GLY A 1 76 ? 15.102 5.922 26.531 1 64.19 76 GLY A C 1
ATOM 621 O O . GLY A 1 76 ? 14.516 5.488 25.547 1 64.19 76 GLY A O 1
ATOM 622 N N . ASN A 1 77 ? 14.531 6.441 27.469 1 62.22 77 ASN A N 1
ATOM 623 C CA . ASN A 1 77 ? 13.219 7.066 27.328 1 62.22 77 ASN A CA 1
ATOM 624 C C . ASN A 1 77 ? 13.344 8.531 26.906 1 62.22 77 ASN A C 1
ATOM 626 O O . ASN A 1 77 ? 12.633 9.391 27.438 1 62.22 77 ASN A O 1
ATOM 630 N N . ALA A 1 78 ? 14.359 8.617 25.938 1 64 78 ALA A N 1
ATOM 631 C CA . ALA A 1 78 ? 14.531 10.023 25.578 1 64 78 ALA A CA 1
ATOM 632 C C . ALA A 1 78 ? 13.438 10.484 24.641 1 64 78 ALA A C 1
ATOM 634 O O . ALA A 1 78 ? 12.922 9.695 23.828 1 64 78 ALA A O 1
ATOM 635 N N . GLN A 1 79 ? 13.008 11.734 24.906 1 70.06 79 GLN A N 1
ATOM 636 C CA . GLN A 1 79 ? 11.977 12.359 24.078 1 70.06 79 GLN A CA 1
ATOM 637 C C . GLN A 1 79 ? 12.562 12.898 22.781 1 70.06 79 GLN A C 1
ATOM 639 O O . GLN A 1 79 ? 13.648 13.492 22.781 1 70.06 79 GLN A O 1
ATOM 644 N N . THR A 1 80 ? 11.961 12.578 21.672 1 73 80 THR A N 1
ATOM 645 C CA . THR A 1 80 ? 12.414 13.078 20.375 1 73 80 THR A CA 1
ATOM 646 C C . THR A 1 80 ? 12.484 14.602 20.391 1 73 80 THR A C 1
ATOM 648 O O . THR A 1 80 ? 13.305 15.188 19.672 1 73 80 THR A O 1
ATOM 651 N N . ASN A 1 81 ? 11.672 15.172 21.234 1 72.62 81 ASN A N 1
ATOM 652 C CA . ASN A 1 81 ? 11.68 16.625 21.344 1 72.62 81 ASN A CA 1
ATOM 653 C C . ASN A 1 81 ? 13.031 17.141 21.844 1 72.62 81 ASN A C 1
ATOM 655 O O . ASN A 1 81 ? 13.414 18.266 21.547 1 72.62 81 ASN A O 1
ATOM 659 N N . GLU A 1 82 ? 13.695 16.281 22.516 1 73.19 82 GLU A N 1
ATOM 660 C CA . GLU A 1 82 ? 15 16.672 23.031 1 73.19 82 GLU A CA 1
ATOM 661 C C . GLU A 1 82 ? 15.992 16.906 21.906 1 73.19 82 GLU A C 1
ATOM 663 O O . GLU A 1 82 ? 16.906 17.734 22.031 1 73.19 82 GLU A O 1
ATOM 668 N N . LEU A 1 83 ? 15.789 16.188 20.922 1 75.31 83 LEU A N 1
ATOM 669 C CA . LEU A 1 83 ? 16.688 16.328 19.766 1 75.31 83 LEU A CA 1
ATOM 670 C C . LEU A 1 83 ? 16.547 17.719 19.141 1 75.31 83 LEU A C 1
ATOM 672 O O . LEU A 1 83 ? 17.562 18.328 18.797 1 75.31 83 LEU A O 1
ATOM 676 N N . TRP A 1 84 ? 15.383 18.188 19.188 1 73.94 84 TRP A N 1
ATOM 677 C CA . TRP A 1 84 ? 15.148 19.484 18.562 1 73.94 84 TRP A CA 1
ATOM 678 C C . TRP A 1 84 ? 15.555 20.625 19.484 1 73.94 84 TRP A C 1
ATOM 680 O O . TRP A 1 84 ? 16.016 21.672 19.031 1 73.94 84 TRP A O 1
ATOM 690 N N . SER A 1 85 ? 15.367 20.297 20.688 1 74.69 85 SER A N 1
ATOM 691 C CA . SER A 1 85 ? 15.719 21.312 21.672 1 74.69 85 SER A CA 1
ATOM 692 C C . SER A 1 85 ? 17.219 21.609 21.641 1 74.69 85 SER A C 1
ATOM 694 O O . SER A 1 85 ? 17.641 22.703 22.047 1 74.69 85 SER A O 1
ATOM 696 N N . LEU A 1 86 ? 17.875 20.672 21.078 1 76.38 86 LEU A N 1
ATOM 697 C CA . LEU A 1 86 ? 19.328 20.844 20.984 1 76.38 86 LEU A CA 1
ATOM 698 C C . LEU A 1 86 ? 19.688 21.844 19.891 1 76.38 86 LEU A C 1
ATOM 700 O O . LEU A 1 86 ? 20.656 22.594 20.031 1 76.38 86 LEU A O 1
ATOM 704 N N . PHE A 1 87 ? 18.875 21.906 18.844 1 81.62 87 PHE A N 1
ATOM 705 C CA . PHE A 1 87 ? 19.25 22.672 17.672 1 81.62 87 PHE A CA 1
ATOM 706 C C . PHE A 1 87 ? 18.641 24.062 17.703 1 81.62 87 PHE A C 1
ATOM 708 O O . PHE A 1 87 ? 19.188 25.016 17.141 1 81.62 87 PHE A O 1
ATOM 715 N N . LEU A 1 88 ? 17.578 24.219 18.406 1 85.31 88 LEU A N 1
ATOM 716 C CA . LEU A 1 88 ? 16.797 25.453 18.344 1 85.31 88 LEU A CA 1
ATOM 717 C C . LEU A 1 88 ? 17.594 26.625 18.891 1 85.31 88 LEU A C 1
ATOM 719 O O . LEU A 1 88 ? 17.688 27.672 18.266 1 85.31 88 LEU A O 1
ATOM 723 N N . PRO A 1 89 ? 18.281 26.375 20.031 1 87.5 89 PRO A N 1
ATOM 724 C CA . PRO A 1 89 ? 19.031 27.516 20.594 1 87.5 89 PRO A CA 1
ATOM 725 C C . PRO A 1 89 ? 20.25 27.906 19.75 1 87.5 89 PRO A C 1
ATOM 727 O O . PRO A 1 89 ? 20.812 28.984 19.922 1 87.5 89 PRO A O 1
ATOM 730 N N . GLN A 1 90 ? 20.562 27.094 18.891 1 89.44 90 GLN A N 1
ATOM 731 C CA . GLN A 1 90 ? 21.766 27.344 18.078 1 89.44 90 GLN A CA 1
ATOM 732 C C . GLN A 1 90 ? 21.438 28.25 16.891 1 89.44 90 GLN A C 1
ATOM 734 O O . GLN A 1 90 ? 22.344 28.797 16.266 1 89.44 90 GLN A O 1
ATOM 739 N N . SER A 1 91 ? 20.281 28.422 16.609 1 93.38 91 SER A N 1
ATOM 740 C CA . SER A 1 91 ? 19.859 29.266 15.5 1 93.38 91 SER A CA 1
ATOM 741 C C . SER A 1 91 ? 19.578 30.688 15.977 1 93.38 91 SER A C 1
ATOM 743 O O . SER A 1 91 ? 18.719 30.906 16.844 1 93.38 91 SER A O 1
ATOM 745 N N . ILE A 1 92 ? 20.234 31.625 15.352 1 94.75 92 ILE A N 1
ATOM 746 C CA . ILE A 1 92 ? 20.062 33.031 15.719 1 94.75 92 ILE A CA 1
ATOM 747 C C . ILE A 1 92 ? 18.656 33.5 15.359 1 94.75 92 ILE A C 1
ATOM 749 O O . ILE A 1 92 ? 18.047 34.281 16.094 1 94.75 92 ILE A O 1
ATOM 753 N N . SER A 1 93 ? 18.234 33.031 14.242 1 95.75 93 SER A N 1
ATOM 754 C CA . SER A 1 93 ? 16.891 33.406 13.789 1 95.75 93 SER A CA 1
ATOM 755 C C . SER A 1 93 ? 15.828 32.906 14.758 1 95.75 93 SER A C 1
ATOM 757 O O . SER A 1 93 ? 14.883 33.625 15.078 1 95.75 93 SER A O 1
ATOM 759 N N . ILE A 1 94 ? 15.992 31.688 15.258 1 94.31 94 ILE A N 1
ATOM 760 C CA . ILE A 1 94 ? 15.023 31.109 16.188 1 94.31 94 ILE A CA 1
ATOM 761 C C . ILE A 1 94 ? 15.102 31.812 17.531 1 94.31 94 ILE A C 1
ATOM 763 O O . ILE A 1 94 ? 14.07 32.062 18.172 1 94.31 94 ILE A O 1
ATOM 767 N N . GLN A 1 95 ? 16.266 32.125 17.938 1 94.94 95 GLN A N 1
ATOM 768 C CA . GLN A 1 95 ? 16.438 32.875 19.172 1 94.94 95 GLN A CA 1
ATOM 769 C C . GLN A 1 95 ? 15.711 34.219 19.078 1 94.94 95 GLN A C 1
ATOM 771 O O . GLN A 1 95 ? 15.031 34.656 20.016 1 94.94 95 GLN A O 1
ATOM 776 N N . LEU A 1 96 ? 15.938 34.844 18 1 96.81 96 LEU A N 1
ATOM 777 C CA . LEU A 1 96 ? 15.312 36.125 17.781 1 96.81 96 LEU A CA 1
ATOM 778 C C . LEU A 1 96 ? 13.789 36 17.812 1 96.81 96 LEU A C 1
ATOM 780 O O . LEU A 1 96 ? 13.117 36.812 18.484 1 96.81 96 LEU A O 1
ATOM 784 N N . LEU A 1 97 ? 13.281 35.031 17.125 1 96.44 97 LEU A N 1
ATOM 785 C CA . LEU A 1 97 ? 11.836 34.844 17.062 1 96.44 97 LEU A CA 1
ATOM 786 C C . LEU A 1 97 ? 11.281 34.5 18.453 1 96.44 97 LEU A C 1
ATOM 788 O O . LEU A 1 97 ? 10.172 34.938 18.797 1 96.44 97 LEU A O 1
ATOM 792 N N . LYS A 1 98 ? 12.016 33.719 19.156 1 95.25 98 LYS A N 1
ATOM 793 C CA . LYS A 1 98 ? 11.578 33.406 20.5 1 95.25 98 LYS A CA 1
ATOM 794 C C . LYS A 1 98 ? 11.461 34.656 21.359 1 95.25 98 LYS A C 1
ATOM 796 O O . LYS A 1 98 ? 10.461 34.875 22.047 1 95.25 98 LYS A O 1
ATOM 801 N N . GLU A 1 99 ? 12.438 35.5 21.281 1 95.62 99 GLU A N 1
ATOM 802 C CA . GLU A 1 99 ? 12.422 36.719 22.078 1 95.62 99 GLU A CA 1
ATOM 803 C C . GLU A 1 99 ? 11.281 37.656 21.641 1 95.62 99 GLU A C 1
ATOM 805 O O . GLU A 1 99 ? 10.617 38.25 22.484 1 95.62 99 GLU A O 1
ATOM 810 N N . LEU A 1 100 ? 11.102 37.688 20.359 1 97.06 100 LEU A N 1
ATOM 811 C CA . LEU A 1 100 ? 10.078 38.594 19.812 1 97.06 100 LEU A CA 1
ATOM 812 C C . LEU A 1 100 ? 8.68 38.062 20.156 1 97.06 100 LEU A C 1
ATOM 814 O O . LEU A 1 100 ? 7.711 38.844 20.109 1 97.06 100 LEU A O 1
ATOM 818 N N . LEU A 1 101 ? 8.57 36.812 20.453 1 96.5 101 LEU A N 1
ATOM 819 C CA . LEU A 1 101 ? 7.301 36.25 20.875 1 96.5 101 LEU A CA 1
ATOM 820 C C . LEU A 1 101 ? 6.844 36.844 22.188 1 96.5 101 LEU A C 1
ATOM 822 O O . LEU A 1 101 ? 5.645 37.062 22.406 1 96.5 101 LEU A O 1
ATOM 826 N N . PHE A 1 102 ? 7.77 37.188 23.016 1 95.5 102 PHE A N 1
ATOM 827 C CA . PHE A 1 102 ? 7.445 37.594 24.375 1 95.5 102 PHE A CA 1
ATOM 828 C C . PHE A 1 102 ? 7.496 39.094 24.547 1 95.5 102 PHE A C 1
ATOM 830 O O . PHE A 1 102 ? 7.188 39.625 25.625 1 95.5 102 PHE A O 1
ATOM 837 N N . THR A 1 103 ? 7.879 39.75 23.484 1 95.19 103 THR A N 1
ATOM 838 C CA . THR A 1 103 ? 7.984 41.219 23.609 1 95.19 103 THR A CA 1
ATOM 839 C C . THR A 1 103 ? 7.621 41.906 22.297 1 95.19 103 THR A C 1
ATOM 841 O O . THR A 1 103 ? 7.77 41.312 21.219 1 95.19 103 THR A O 1
ATOM 844 N N . LYS A 1 104 ? 7.168 43.094 22.406 1 94.31 104 LYS A N 1
ATOM 845 C CA . LYS A 1 104 ? 6.816 43.875 21.234 1 94.31 104 LYS A CA 1
ATOM 846 C C . LYS A 1 104 ? 8.062 44.406 20.547 1 94.31 104 LYS A C 1
ATOM 848 O O . LYS A 1 104 ? 8.117 44.469 19.312 1 94.31 104 LYS A O 1
ATOM 853 N N . GLU A 1 105 ? 8.984 44.812 21.375 1 95.19 105 GLU A N 1
ATOM 854 C CA . GLU A 1 105 ? 10.219 45.406 20.875 1 95.19 105 GLU A CA 1
ATOM 855 C C . GLU A 1 105 ? 11.422 44.938 21.703 1 95.19 105 GLU A C 1
ATOM 857 O O . GLU A 1 105 ? 11.344 44.844 22.922 1 95.19 105 GLU A O 1
ATOM 862 N N . LEU A 1 106 ? 12.461 44.688 20.953 1 96.5 106 LEU A N 1
ATOM 863 C CA . LEU A 1 106 ? 13.719 44.281 21.594 1 96.5 106 LEU A CA 1
ATOM 864 C C . LEU A 1 106 ? 14.766 45.375 21.438 1 96.5 106 LEU A C 1
ATOM 866 O O . LEU A 1 106 ? 14.789 46.094 20.438 1 96.5 106 LEU A O 1
ATOM 870 N N . VAL A 1 107 ? 15.602 45.438 22.469 1 97.31 107 VAL A N 1
ATOM 871 C CA . VAL A 1 107 ? 16.75 46.312 22.375 1 97.31 107 VAL A CA 1
ATOM 872 C C . VAL A 1 107 ? 17.875 45.656 21.609 1 97.31 107 VAL A C 1
ATOM 874 O O . VAL A 1 107 ? 18.359 44.594 22 1 97.31 107 VAL A O 1
ATOM 877 N N . THR A 1 108 ? 18.281 46.25 20.547 1 97.62 108 THR A N 1
ATOM 878 C CA . THR A 1 108 ? 19.25 45.656 19.625 1 97.62 108 THR A CA 1
ATOM 879 C C . THR A 1 108 ? 20.547 45.312 20.344 1 97.62 108 THR A C 1
ATOM 881 O O . THR A 1 108 ? 21.078 44.219 20.219 1 97.62 108 THR A O 1
ATOM 884 N N . THR A 1 109 ? 21.062 46.25 21.109 1 96.69 109 THR A N 1
ATOM 885 C CA . THR A 1 109 ? 22.344 46.062 21.781 1 96.69 109 THR A CA 1
ATOM 886 C C . THR A 1 109 ? 22.281 44.906 22.766 1 96.69 109 THR A C 1
ATOM 888 O O . THR A 1 109 ? 23.25 44.156 22.891 1 96.69 109 THR A O 1
ATOM 891 N N . SER A 1 110 ? 21.234 44.844 23.406 1 96.56 110 SER A N 1
ATOM 892 C CA . SER A 1 110 ? 21.047 43.75 24.359 1 96.56 110 SER A CA 1
ATOM 893 C C . SER A 1 110 ? 21.047 42.375 23.641 1 96.56 110 SER A C 1
ATOM 895 O O . SER A 1 110 ? 21.641 41.406 24.125 1 96.56 110 SER A O 1
ATOM 897 N N . PHE A 1 111 ? 20.297 42.312 22.562 1 96.69 111 PHE A N 1
ATOM 898 C CA . PHE A 1 111 ? 20.219 41.062 21.812 1 96.69 111 PHE A CA 1
ATOM 899 C C . PHE A 1 111 ? 21.578 40.688 21.25 1 96.69 111 PHE A C 1
ATOM 901 O O . PHE A 1 111 ? 21.953 39.5 21.281 1 96.69 111 PHE A O 1
ATOM 908 N N . LEU A 1 112 ? 22.281 41.656 20.719 1 96.75 112 LEU A N 1
ATOM 909 C CA . LEU A 1 112 ? 23.609 41.406 20.172 1 96.75 112 LEU A CA 1
ATOM 910 C C . LEU A 1 112 ? 24.562 40.875 21.25 1 96.75 112 LEU A C 1
ATOM 912 O O . LEU A 1 112 ? 25.328 39.938 21.016 1 96.75 112 LEU A O 1
ATOM 916 N N . SER A 1 113 ? 24.469 41.469 22.375 1 95.44 113 SER A N 1
ATOM 917 C CA . SER A 1 113 ? 25.328 41.062 23.484 1 95.44 113 SER A CA 1
ATOM 918 C C . SER A 1 113 ? 25.016 39.625 23.938 1 95.44 113 SER A C 1
ATOM 920 O O . SER A 1 113 ? 25.922 38.844 24.203 1 95.44 113 SER A O 1
ATOM 922 N N . THR A 1 114 ? 23.844 39.281 24.047 1 93.56 114 THR A N 1
ATOM 923 C CA . THR A 1 114 ? 23.422 38 24.531 1 93.56 114 THR A CA 1
ATOM 924 C C . THR A 1 114 ? 23.672 36.906 23.484 1 93.56 114 THR A C 1
ATOM 926 O O . THR A 1 114 ? 24.047 35.781 23.828 1 93.56 114 THR A O 1
ATOM 929 N N . SER A 1 115 ? 23.391 37.219 22.266 1 92.69 115 SER A N 1
ATOM 930 C CA . SER A 1 115 ? 23.516 36.219 21.203 1 92.69 115 SER A CA 1
ATOM 931 C C . SER A 1 115 ? 24.969 36.094 20.75 1 92.69 115 SER A C 1
ATOM 933 O O . SER A 1 115 ? 25.359 35.094 20.156 1 92.69 115 SER A O 1
ATOM 935 N N . GLY A 1 116 ? 25.734 37.156 20.906 1 92.75 116 GLY A N 1
ATOM 936 C CA . GLY A 1 116 ? 27.141 37.156 20.547 1 92.75 116 GLY A CA 1
ATOM 937 C C . GLY A 1 116 ? 27.391 37.375 19.062 1 92.75 116 GLY A C 1
ATOM 938 O O . GLY A 1 116 ? 28.453 37.062 18.547 1 92.75 116 GLY A O 1
ATOM 939 N N . VAL A 1 117 ? 26.391 37.906 18.391 1 94.19 117 VAL A N 1
ATOM 940 C CA . VAL A 1 117 ? 26.547 38.125 16.969 1 94.19 117 VAL A CA 1
ATOM 941 C C . VAL A 1 117 ? 26.703 39.625 16.703 1 94.19 117 VAL A C 1
ATOM 943 O O . VAL A 1 117 ? 26.297 40.438 17.516 1 94.19 117 VAL A O 1
ATOM 946 N N . SER A 1 118 ? 27.328 39.938 15.547 1 95 118 SER A N 1
ATOM 947 C CA . SER A 1 118 ? 27.484 41.344 15.148 1 95 118 SER A CA 1
ATOM 948 C C . SER A 1 118 ? 26.203 41.875 14.523 1 95 118 SER A C 1
ATOM 950 O O . SER A 1 118 ? 25.312 41.125 14.133 1 95 118 SER A O 1
ATOM 952 N N . TYR A 1 119 ? 26.156 43.156 14.477 1 96.44 119 TYR A N 1
ATOM 953 C CA . TYR A 1 119 ? 25.031 43.844 13.859 1 96.44 119 TYR A CA 1
ATOM 954 C C . TYR A 1 119 ? 24.875 43.438 12.398 1 96.44 119 TYR A C 1
ATOM 956 O O . TYR A 1 119 ? 23.766 43.188 11.93 1 96.44 119 TYR A O 1
ATOM 964 N N . GLU A 1 120 ? 25.984 43.344 11.68 1 96.06 120 GLU A N 1
ATOM 965 C CA . GLU A 1 120 ? 25.969 43 10.266 1 96.06 120 GLU A CA 1
ATOM 966 C C . GLU A 1 120 ? 25.5 41.562 10.039 1 96.06 120 GLU A C 1
ATOM 968 O O . GLU A 1 120 ? 24.766 41.281 9.094 1 96.06 120 GLU A O 1
ATOM 973 N N . THR A 1 121 ? 25.906 40.719 10.891 1 95.75 121 THR A N 1
ATOM 974 C CA . THR A 1 121 ? 25.484 39.344 10.82 1 95.75 121 THR A CA 1
ATOM 975 C C . THR A 1 121 ? 23.984 39.188 11.078 1 95.75 121 THR A C 1
ATOM 977 O O . THR A 1 121 ? 23.297 38.469 10.352 1 95.75 121 THR A O 1
ATOM 980 N N . LEU A 1 122 ? 23.547 39.844 12.07 1 97.19 122 LEU A N 1
ATOM 981 C CA . LEU A 1 122 ? 22.125 39.812 12.383 1 97.19 122 LEU A CA 1
ATOM 982 C C . LEU A 1 122 ? 21.297 40.375 11.219 1 97.19 122 LEU A C 1
ATOM 984 O O . LEU A 1 122 ? 20.25 39.844 10.883 1 97.19 122 LEU A O 1
ATOM 988 N N . LYS A 1 123 ? 21.812 41.469 10.656 1 97.19 123 LYS A N 1
ATOM 989 C CA . LYS A 1 123 ? 21.141 42.094 9.516 1 97.19 123 LYS A CA 1
ATOM 990 C C . LYS A 1 123 ? 20.984 41.094 8.367 1 97.19 123 LYS A C 1
ATOM 992 O O . LYS A 1 123 ? 19.938 41.062 7.715 1 97.19 123 LYS A O 1
ATOM 997 N N . ARG A 1 124 ? 21.953 40.312 8.156 1 96.31 124 ARG A N 1
ATOM 998 C CA . ARG A 1 124 ? 21.891 39.281 7.105 1 96.31 124 ARG A CA 1
ATOM 999 C C . ARG A 1 124 ? 20.859 38.219 7.426 1 96.31 124 ARG A C 1
ATOM 1001 O O . ARG A 1 124 ? 20.109 37.781 6.543 1 96.31 124 ARG A O 1
ATOM 1008 N N . HIS A 1 125 ? 20.828 37.75 8.625 1 96.81 125 HIS A N 1
ATOM 1009 C CA . HIS A 1 125 ? 19.844 36.75 9.055 1 96.81 125 HIS A CA 1
ATOM 1010 C C . HIS A 1 125 ? 18.438 37.312 8.914 1 96.81 125 HIS A C 1
ATOM 1012 O O . HIS A 1 125 ? 17.531 36.594 8.43 1 96.81 125 HIS A O 1
ATOM 1018 N N . ILE A 1 126 ? 18.234 38.469 9.281 1 97.5 126 ILE A N 1
ATOM 1019 C CA . ILE A 1 126 ? 16.922 39.094 9.266 1 97.5 126 ILE A CA 1
ATOM 1020 C C . ILE A 1 126 ? 16.438 39.25 7.824 1 97.5 126 ILE A C 1
ATOM 1022 O O . ILE A 1 126 ? 15.258 39.062 7.531 1 97.5 126 ILE A O 1
ATOM 1026 N N . LYS A 1 127 ? 17.375 39.625 6.984 1 96.75 127 LYS A N 1
ATOM 1027 C CA . LYS A 1 127 ? 17.031 39.75 5.57 1 96.75 127 LYS A CA 1
ATOM 1028 C C . LYS A 1 127 ? 16.469 38.438 5.031 1 96.75 127 LYS A C 1
ATOM 1030 O O . LYS A 1 127 ? 15.461 38.438 4.32 1 96.75 127 LYS A O 1
ATOM 1035 N N . LYS A 1 128 ? 17.016 37.406 5.383 1 95.88 128 LYS A N 1
ATOM 1036 C CA . LYS A 1 128 ? 16.562 36.094 4.953 1 95.88 128 LYS A CA 1
ATOM 1037 C C . LYS A 1 128 ? 15.242 35.719 5.613 1 95.88 128 LYS A C 1
ATOM 1039 O O . LYS A 1 128 ? 14.352 35.156 4.969 1 95.88 128 LYS A O 1
ATOM 1044 N N . MET A 1 129 ? 15.117 35.969 6.852 1 96.31 129 MET A N 1
ATOM 1045 C CA . MET A 1 129 ? 13.883 35.688 7.582 1 96.31 129 MET A CA 1
ATOM 1046 C C . MET A 1 129 ? 12.711 36.438 6.969 1 96.31 129 MET A C 1
ATOM 1048 O O . MET A 1 129 ? 11.602 35.906 6.867 1 96.31 129 MET A O 1
ATOM 1052 N N . ASN A 1 130 ? 12.984 37.656 6.551 1 97.12 130 ASN A N 1
ATOM 1053 C CA . ASN A 1 130 ? 11.93 38.531 6.012 1 97.12 130 ASN A CA 1
ATOM 1054 C C . ASN A 1 130 ? 11.375 37.969 4.703 1 97.12 130 ASN A C 1
ATOM 1056 O O . ASN A 1 130 ? 10.242 38.25 4.328 1 97.12 130 ASN A O 1
ATOM 1060 N N . GLN A 1 131 ? 12.109 37.188 4.078 1 94.75 131 GLN A N 1
ATOM 1061 C CA . GLN A 1 131 ? 11.602 36.5 2.889 1 94.75 131 GLN A CA 1
ATOM 1062 C C . GLN A 1 131 ? 10.492 35.531 3.248 1 94.75 131 GLN A C 1
ATOM 1064 O O . GLN A 1 131 ? 9.469 35.438 2.559 1 94.75 131 GLN A O 1
ATOM 1069 N N . ALA A 1 132 ? 10.688 34.812 4.309 1 91.69 132 ALA A N 1
ATOM 1070 C CA . ALA A 1 132 ? 9.68 33.844 4.766 1 91.69 132 ALA A CA 1
ATOM 1071 C C . ALA A 1 132 ? 8.477 34.562 5.371 1 91.69 132 ALA A C 1
ATOM 1073 O O . ALA A 1 132 ? 7.344 34.062 5.254 1 91.69 132 ALA A O 1
ATOM 1074 N N . LEU A 1 133 ? 8.672 35.688 5.926 1 96.06 133 LEU A N 1
ATOM 1075 C CA . LEU A 1 133 ? 7.637 36.406 6.66 1 96.06 133 LEU A CA 1
ATOM 1076 C C . LEU A 1 133 ? 6.727 37.156 5.703 1 96.06 133 LEU A C 1
ATOM 1078 O O . LEU A 1 133 ? 5.633 37.594 6.09 1 96.06 133 LEU A O 1
ATOM 1082 N N . ARG A 1 134 ? 7.168 37.281 4.492 1 93.75 134 ARG A N 1
ATOM 1083 C CA . ARG A 1 134 ? 6.398 38 3.492 1 93.75 134 ARG A CA 1
ATOM 1084 C C . ARG A 1 134 ? 5.035 37.375 3.275 1 93.75 134 ARG A C 1
ATOM 1086 O O . ARG A 1 134 ? 4.039 38.062 3.061 1 93.75 134 ARG A O 1
ATOM 1093 N N . ASP A 1 135 ? 5.031 36.094 3.357 1 91.25 135 ASP A N 1
ATOM 1094 C CA . ASP A 1 135 ? 3.793 35.344 3.146 1 91.25 135 ASP A CA 1
ATOM 1095 C C . ASP A 1 135 ? 2.754 35.719 4.211 1 91.25 135 ASP A C 1
ATOM 1097 O O . ASP A 1 135 ? 1.555 35.5 4.004 1 91.25 135 ASP A O 1
ATOM 1101 N N . PHE A 1 136 ? 3.164 36.25 5.332 1 95.12 136 PHE A N 1
ATOM 1102 C CA . PHE A 1 136 ? 2.291 36.594 6.441 1 95.12 136 PHE A CA 1
ATOM 1103 C C . PHE A 1 136 ? 2.117 38.125 6.531 1 95.12 136 PHE A C 1
ATOM 1105 O O . PHE A 1 136 ? 1.554 38.625 7.504 1 95.12 136 PHE A O 1
ATOM 1112 N N . HIS A 1 137 ? 2.674 38.844 5.508 1 95.12 137 HIS A N 1
ATOM 1113 C CA . HIS A 1 137 ? 2.658 40.281 5.488 1 95.12 137 HIS A CA 1
ATOM 1114 C C . HIS A 1 137 ? 3.33 40.875 6.73 1 95.12 137 HIS A C 1
ATOM 1116 O O . HIS A 1 137 ? 2.791 41.781 7.371 1 95.12 137 HIS A O 1
ATOM 1122 N N . LEU A 1 138 ? 4.43 40.219 7.109 1 97.31 138 LEU A N 1
ATOM 1123 C CA . LEU A 1 138 ? 5.219 40.656 8.258 1 97.31 138 LEU A CA 1
ATOM 1124 C C . LEU A 1 138 ? 6.645 41 7.844 1 97.31 138 LEU A C 1
ATOM 1126 O O . LEU A 1 138 ? 7.121 40.531 6.805 1 97.31 138 LEU A O 1
ATOM 1130 N N . THR A 1 139 ? 7.293 41.812 8.617 1 98 139 THR A N 1
ATOM 1131 C CA . THR A 1 139 ? 8.695 42.188 8.414 1 98 139 THR A CA 1
ATOM 1132 C C . THR A 1 139 ? 9.383 42.469 9.75 1 98 139 THR A C 1
ATOM 1134 O O . THR A 1 139 ? 8.789 43.062 10.633 1 98 139 THR A O 1
ATOM 1137 N N . ILE A 1 140 ? 10.523 41.938 9.875 1 98.06 140 ILE A N 1
ATOM 1138 C CA . ILE A 1 140 ? 11.336 42.312 11.031 1 98.06 140 ILE A CA 1
ATOM 1139 C C . ILE A 1 140 ? 12.133 43.562 10.719 1 98.06 140 ILE A C 1
ATOM 1141 O O . ILE A 1 140 ? 12.93 43.594 9.781 1 98.06 140 ILE A O 1
ATOM 1145 N N . GLN A 1 141 ? 11.883 44.531 11.469 1 98.06 141 GLN A N 1
ATOM 1146 C CA . GLN A 1 141 ? 12.617 45.781 11.312 1 98.06 141 GLN A CA 1
ATOM 1147 C C . GLN A 1 141 ? 13.773 45.875 12.312 1 98.06 141 GLN A C 1
ATOM 1149 O O . GLN A 1 141 ? 13.562 45.781 13.523 1 98.06 141 GLN A O 1
ATOM 1154 N N . LEU A 1 142 ? 14.93 46.031 11.82 1 97.88 142 LEU A N 1
ATOM 1155 C CA . LEU A 1 142 ? 16.141 46.156 12.617 1 97.88 142 LEU A CA 1
ATOM 1156 C C . LEU A 1 142 ? 16.703 47.562 12.547 1 97.88 142 LEU A C 1
ATOM 1158 O O . LEU A 1 142 ? 16.984 48.062 11.461 1 97.88 142 LEU A O 1
ATOM 1162 N N . THR A 1 143 ? 16.734 48.219 13.672 1 96.94 143 THR A N 1
ATOM 1163 C CA . THR A 1 143 ? 17.422 49.5 13.812 1 96.94 143 THR A CA 1
ATOM 1164 C C . THR A 1 143 ? 18.562 49.375 14.82 1 96.94 143 THR A C 1
ATOM 1166 O O . THR A 1 143 ? 18.766 48.344 15.43 1 96.94 143 THR A O 1
ATOM 1169 N N . THR A 1 144 ? 19.359 50.406 14.977 1 94.94 144 THR A N 1
ATOM 1170 C CA . THR A 1 144 ? 20.453 50.406 15.93 1 94.94 144 THR A CA 1
ATOM 1171 C C . THR A 1 144 ? 19.938 50.375 17.359 1 94.94 144 THR A C 1
ATOM 1173 O O . THR A 1 144 ? 20.672 50 18.281 1 94.94 144 THR A O 1
ATOM 1176 N N . MET A 1 145 ? 18.641 50.656 17.531 1 96.88 145 MET A N 1
ATOM 1177 C CA . MET A 1 145 ? 18.094 50.781 18.875 1 96.88 145 MET A CA 1
ATOM 1178 C C . MET A 1 145 ? 17.156 49.625 19.188 1 96.88 145 MET A C 1
ATOM 1180 O O . MET A 1 145 ? 17.125 49.125 20.312 1 96.88 145 MET A O 1
ATOM 1184 N N . THR A 1 146 ? 16.406 49.25 18.156 1 97.31 146 THR A N 1
ATOM 1185 C CA . THR A 1 146 ? 15.359 48.281 18.484 1 97.31 146 THR A CA 1
ATOM 1186 C C . THR A 1 146 ? 15.203 47.281 17.344 1 97.31 146 THR A C 1
ATOM 1188 O O . THR A 1 146 ? 15.664 47.5 16.234 1 97.31 146 THR A O 1
ATOM 1191 N N . ILE A 1 147 ? 14.664 46.125 17.656 1 97.94 147 ILE A N 1
ATOM 1192 C CA . ILE A 1 147 ? 14.203 45.094 16.75 1 97.94 147 ILE A CA 1
ATOM 1193 C C . ILE A 1 147 ? 12.711 44.812 16.969 1 97.94 147 ILE A C 1
ATOM 1195 O O . ILE A 1 147 ? 12.273 44.625 18.109 1 97.94 147 ILE A O 1
ATOM 1199 N N . GLN A 1 148 ? 11.953 44.906 15.906 1 97.56 148 GLN A N 1
ATOM 1200 C CA . GLN A 1 148 ? 10.508 44.719 16.062 1 97.56 148 GLN A CA 1
ATOM 1201 C C . GLN A 1 148 ? 9.914 43.969 14.875 1 97.56 148 GLN A C 1
ATOM 1203 O O . GLN A 1 148 ? 10.43 44.062 13.758 1 97.56 148 GLN A O 1
ATOM 1208 N N . LEU A 1 149 ? 8.914 43.188 15.195 1 96.94 149 LEU A N 1
ATOM 1209 C CA . LEU A 1 149 ? 8.094 42.594 14.148 1 96.94 149 LEU A CA 1
ATOM 1210 C C . LEU A 1 149 ? 6.977 43.531 13.719 1 96.94 149 LEU A C 1
ATOM 1212 O O . LEU A 1 149 ? 6.121 43.906 14.531 1 96.94 149 LEU A O 1
ATOM 1216 N N . ILE A 1 150 ? 7.004 43.875 12.43 1 97.12 150 ILE A N 1
ATOM 1217 C CA . ILE A 1 150 ? 6.051 44.844 11.914 1 97.12 150 ILE A CA 1
ATOM 1218 C C . ILE A 1 150 ? 4.949 44.125 11.133 1 97.12 150 ILE A C 1
ATOM 1220 O O . ILE A 1 150 ? 5.234 43.281 10.289 1 97.12 150 ILE A O 1
ATOM 1224 N N . GLY A 1 151 ? 3.705 44.5 11.367 1 95.5 151 GLY A N 1
ATOM 1225 C CA . GLY A 1 151 ? 2.512 43.938 10.75 1 95.5 151 GLY A CA 1
ATOM 1226 C C . GLY A 1 151 ? 1.333 43.875 11.703 1 95.5 151 GLY A C 1
ATOM 1227 O O . GLY A 1 151 ? 1.445 44.25 12.867 1 95.5 151 GLY A O 1
ATOM 1228 N N . ALA A 1 152 ? 0.2 43.469 11.188 1 95.12 152 ALA A N 1
ATOM 1229 C CA . ALA A 1 152 ? -0.968 43.312 12.047 1 95.12 152 ALA A CA 1
ATOM 1230 C C . ALA A 1 152 ? -0.716 42.25 13.117 1 95.12 152 ALA A C 1
ATOM 1232 O O . ALA A 1 152 ? -0.122 41.219 12.844 1 95.12 152 ALA A O 1
ATOM 1233 N N . GLU A 1 153 ? -1.092 42.531 14.367 1 97 153 GLU A N 1
ATOM 1234 C CA . GLU A 1 153 ? -0.872 41.594 15.477 1 97 153 GLU A CA 1
ATOM 1235 C C . GLU A 1 153 ? -1.495 40.219 15.18 1 97 153 GLU A C 1
ATOM 1237 O O . GLU A 1 153 ? -0.93 39.188 15.539 1 97 153 GLU A O 1
ATOM 1242 N N . SER A 1 154 ? -2.648 40.25 14.555 1 96.38 154 SER A N 1
ATOM 1243 C CA . SER A 1 154 ? -3.277 39 14.18 1 96.38 154 SER A CA 1
ATOM 1244 C C . SER A 1 154 ? -2.365 38.156 13.273 1 96.38 154 SER A C 1
ATOM 1246 O O . SER A 1 154 ? -2.227 36.938 13.469 1 96.38 154 SER A O 1
ATOM 1248 N N . ASN A 1 155 ? -1.725 38.812 12.32 1 96.62 155 ASN A N 1
ATOM 1249 C CA . ASN A 1 155 ? -0.801 38.125 11.422 1 96.62 155 ASN A CA 1
ATOM 1250 C C . ASN A 1 155 ? 0.414 37.594 12.172 1 96.62 155 ASN A C 1
ATOM 1252 O O . ASN A 1 155 ? 0.929 36.531 11.836 1 96.62 155 ASN A O 1
ATOM 1256 N N . ILE A 1 156 ? 0.879 38.375 13.102 1 97.56 156 ILE A N 1
ATOM 1257 C CA . ILE A 1 156 ? 2.004 37.938 13.922 1 97.56 156 ILE A CA 1
ATOM 1258 C C . ILE A 1 156 ? 1.637 36.656 14.656 1 97.56 156 ILE A C 1
ATOM 1260 O O . ILE A 1 156 ? 2.398 35.688 14.633 1 97.56 156 ILE A O 1
ATOM 1264 N N . ARG A 1 157 ? 0.481 36.594 15.25 1 97.69 157 ARG A N 1
ATOM 1265 C CA . ARG A 1 157 ? 0.038 35.438 16 1 97.69 157 ARG A CA 1
ATOM 1266 C C . ARG A 1 157 ? -0.181 34.25 15.07 1 97.69 157 ARG A C 1
ATOM 1268 O O . ARG A 1 157 ? 0.14 33.094 15.43 1 97.69 157 ARG A O 1
ATOM 1275 N N . ILE A 1 158 ? -0.726 34.562 13.906 1 96.38 158 ILE A N 1
ATOM 1276 C CA . ILE A 1 158 ? -0.945 33.5 12.922 1 96.38 158 ILE A CA 1
ATOM 1277 C C . ILE A 1 158 ? 0.393 32.875 12.508 1 96.38 158 ILE A C 1
ATOM 1279 O O . ILE A 1 158 ? 0.521 31.656 12.406 1 96.38 158 ILE A O 1
ATOM 1283 N N . PHE A 1 159 ? 1.371 33.719 12.258 1 96.44 159 PHE A N 1
ATOM 1284 C CA . PHE A 1 159 ? 2.711 33.25 11.93 1 96.44 159 PHE A CA 1
ATOM 1285 C C . PHE A 1 159 ? 3.262 32.344 13.031 1 96.44 159 PHE A C 1
ATOM 1287 O O . PHE A 1 159 ? 3.762 31.25 12.758 1 96.44 159 PHE A O 1
ATOM 1294 N N . TYR A 1 160 ? 3.158 32.812 14.227 1 96.56 160 TYR A N 1
ATOM 1295 C CA . TYR A 1 160 ? 3.689 32.062 15.344 1 96.56 160 TYR A CA 1
ATOM 1296 C C . TYR A 1 160 ? 2.939 30.734 15.508 1 96.56 160 TYR A C 1
ATOM 1298 O O . TYR A 1 160 ? 3.527 29.719 15.883 1 96.56 160 TYR A O 1
ATOM 1306 N N . HIS A 1 161 ? 1.654 30.781 15.305 1 95.69 161 HIS A N 1
ATOM 1307 C CA . HIS A 1 161 ? 0.887 29.547 15.383 1 95.69 161 HIS A CA 1
ATOM 1308 C C . HIS A 1 161 ? 1.391 28.516 14.375 1 95.69 161 HIS A C 1
ATOM 1310 O O . HIS A 1 161 ? 1.578 27.344 14.711 1 95.69 161 HIS A O 1
ATOM 1316 N N . ARG A 1 162 ? 1.579 28.938 13.148 1 93.62 162 ARG A N 1
ATOM 1317 C CA . ARG A 1 162 ? 2.113 28.062 12.109 1 93.62 162 ARG A CA 1
ATOM 1318 C C . ARG A 1 162 ? 3.475 27.5 12.516 1 93.62 162 ARG A C 1
ATOM 1320 O O . ARG A 1 162 ? 3.783 26.344 12.242 1 93.62 162 ARG A O 1
ATOM 1327 N N . LEU A 1 163 ? 4.23 28.312 13.094 1 93.06 163 LEU A N 1
ATOM 1328 C CA . LEU A 1 163 ? 5.598 27.969 13.461 1 93.06 163 LEU A CA 1
ATOM 1329 C C . LEU A 1 163 ? 5.609 27.016 14.656 1 93.06 163 LEU A C 1
ATOM 1331 O O . LEU A 1 163 ? 6.414 26.078 14.703 1 93.06 163 LEU A O 1
ATOM 1335 N N . LEU A 1 164 ? 4.715 27.188 15.617 1 92.44 164 LEU A N 1
ATOM 1336 C CA . LEU A 1 164 ? 4.953 26.641 16.938 1 92.44 164 LEU A CA 1
ATOM 1337 C C . LEU A 1 164 ? 4.051 25.438 17.203 1 92.44 164 LEU A C 1
ATOM 1339 O O . LEU A 1 164 ? 4.242 24.703 18.172 1 92.44 164 LEU A O 1
ATOM 1343 N N . VAL A 1 165 ? 3.111 25.156 16.375 1 90.44 165 VAL A N 1
ATOM 1344 C CA . VAL A 1 165 ? 2.178 24.047 16.594 1 90.44 165 VAL A CA 1
ATOM 1345 C C . VAL A 1 165 ? 2.951 22.75 16.844 1 90.44 165 VAL A C 1
ATOM 1347 O O . VAL A 1 165 ? 2.672 22.031 17.797 1 90.44 165 VAL A O 1
ATOM 1350 N N . PRO A 1 166 ? 3.955 22.453 16.078 1 83.69 166 PRO A N 1
ATOM 1351 C CA . PRO A 1 166 ? 4.691 21.203 16.312 1 83.69 166 PRO A CA 1
ATOM 1352 C C . PRO A 1 166 ? 5.449 21.219 17.641 1 83.69 166 PRO A C 1
ATOM 1354 O O . PRO A 1 166 ? 5.863 20.156 18.125 1 83.69 166 PRO A O 1
ATOM 1357 N N . PHE A 1 167 ? 5.602 22.359 18.234 1 85.31 167 PHE A N 1
ATOM 1358 C CA . PHE A 1 167 ? 6.422 22.516 19.422 1 85.31 167 PHE A CA 1
ATOM 1359 C C . PHE A 1 167 ? 5.559 22.859 20.641 1 85.31 167 PHE A C 1
ATOM 1361 O O . PHE A 1 167 ? 6.055 23.406 21.625 1 85.31 167 PHE A O 1
ATOM 1368 N N . THR A 1 168 ? 4.344 22.625 20.5 1 85.62 168 THR A N 1
ATOM 1369 C CA . THR A 1 168 ? 3.422 23.016 21.547 1 85.62 168 THR A CA 1
ATOM 1370 C C . THR A 1 168 ? 3.77 22.312 22.859 1 85.62 168 THR A C 1
ATOM 1372 O O . THR A 1 168 ? 3.625 22.891 23.938 1 85.62 168 THR A O 1
ATOM 1375 N N . HIS A 1 169 ? 4.301 21.141 22.734 1 79 169 HIS A N 1
ATOM 1376 C CA . HIS A 1 169 ? 4.672 20.391 23.922 1 79 169 HIS A CA 1
ATOM 1377 C C . HIS A 1 169 ? 6.172 20.453 24.172 1 79 169 HIS A C 1
ATOM 1379 O O . HIS A 1 169 ? 6.77 19.484 24.656 1 79 169 HIS A O 1
ATOM 1385 N N . ASN A 1 170 ? 6.648 21.438 23.766 1 75.62 170 ASN A N 1
ATOM 1386 C CA . ASN A 1 170 ? 8.086 21.625 23.922 1 75.62 170 ASN A CA 1
ATOM 1387 C C . ASN A 1 170 ? 8.391 22.828 24.812 1 75.62 170 ASN A C 1
ATOM 1389 O O . ASN A 1 170 ? 7.762 23.891 24.688 1 75.62 170 ASN A O 1
ATOM 1393 N N . ASN A 1 171 ? 9.398 22.734 25.656 1 76 171 ASN A N 1
ATOM 1394 C CA . ASN A 1 171 ? 9.703 23.75 26.656 1 76 171 ASN A CA 1
ATOM 1395 C C . ASN A 1 171 ? 10.57 24.859 26.078 1 76 171 ASN A C 1
ATOM 1397 O O . ASN A 1 171 ? 10.703 25.922 26.703 1 76 171 ASN A O 1
ATOM 1401 N N . TYR A 1 172 ? 11.016 24.656 24.953 1 82.06 172 TYR A N 1
ATOM 1402 C CA . TYR A 1 172 ? 11.898 25.703 24.438 1 82.06 172 TYR A CA 1
ATOM 1403 C C . TYR A 1 172 ? 11.133 27 24.234 1 82.06 172 TYR A C 1
ATOM 1405 O O . TYR A 1 172 ? 11.602 28.078 24.625 1 82.06 172 TYR A O 1
ATOM 1413 N N . PHE A 1 173 ? 10.062 26.922 23.609 1 86.38 173 PHE A N 1
ATOM 1414 C CA . PHE A 1 173 ? 9.32 28.141 23.297 1 86.38 173 PHE A CA 1
ATOM 1415 C C . PHE A 1 173 ? 8.328 28.469 24.406 1 86.38 173 PHE A C 1
ATOM 1417 O O . PHE A 1 173 ? 7.98 29.641 24.609 1 86.38 173 PHE A O 1
ATOM 1424 N N . PHE A 1 174 ? 7.934 27.359 25.031 1 84.44 174 PHE A N 1
ATOM 1425 C CA . PHE A 1 174 ? 6.906 27.562 26.047 1 84.44 174 PHE A CA 1
ATOM 1426 C C . PHE A 1 174 ? 7.395 27.078 27.406 1 84.44 174 PHE A C 1
ATOM 1428 O O . PHE A 1 174 ? 7.355 25.875 27.703 1 84.44 174 PHE A O 1
ATOM 1435 N N . ASP A 1 175 ? 7.965 27.859 28.297 1 75.5 175 ASP A N 1
ATOM 1436 C CA . ASP A 1 175 ? 8.562 27.5 29.578 1 75.5 175 ASP A CA 1
ATOM 1437 C C . ASP A 1 175 ? 7.582 26.719 30.438 1 75.5 175 ASP A C 1
ATOM 1439 O O . ASP A 1 175 ? 7.926 25.656 30.984 1 75.5 175 ASP A O 1
ATOM 1443 N N . ASP A 1 176 ? 6.406 27.156 30.812 1 77.69 176 ASP A N 1
ATOM 1444 C CA . ASP A 1 176 ? 5.414 26.516 31.672 1 77.69 176 ASP A CA 1
ATOM 1445 C C . ASP A 1 176 ? 4.23 26.016 30.844 1 77.69 176 ASP A C 1
ATOM 1447 O O . ASP A 1 176 ? 3.074 26.25 31.203 1 77.69 176 ASP A O 1
ATOM 1451 N N . TYR A 1 177 ? 4.676 25.266 29.875 1 78.62 177 TYR A N 1
ATOM 1452 C CA . TYR A 1 177 ? 3.615 24.859 28.969 1 78.62 177 TYR A CA 1
ATOM 1453 C C . TYR A 1 177 ? 2.686 23.859 29.625 1 78.62 177 TYR A C 1
ATOM 1455 O O . TYR A 1 177 ? 1.482 23.844 29.344 1 78.62 177 TYR A O 1
ATOM 1463 N N . SER A 1 178 ? 3.209 23.016 30.516 1 82.31 178 SER A N 1
ATOM 1464 C CA . SER A 1 178 ? 2.404 21.953 31.125 1 82.31 178 SER A CA 1
ATOM 1465 C C . SER A 1 178 ? 1.226 22.531 31.906 1 82.31 178 SER A C 1
ATOM 1467 O O . SER A 1 178 ? 0.113 22 31.828 1 82.31 178 SER A O 1
ATOM 1469 N N . ILE A 1 179 ? 1.5 23.594 32.562 1 83.69 179 ILE A N 1
ATOM 1470 C CA . ILE A 1 179 ? 0.446 24.219 33.375 1 83.69 179 ILE A CA 1
ATOM 1471 C C . ILE A 1 179 ? -0.589 24.844 32.438 1 83.69 179 ILE A C 1
ATOM 1473 O O . ILE A 1 179 ? -1.794 24.672 32.625 1 83.69 179 ILE A O 1
ATOM 1477 N N . HIS A 1 180 ? -0.122 25.594 31.453 1 87.56 180 HIS A N 1
ATOM 1478 C CA . HIS A 1 180 ? -1.011 26.219 30.484 1 87.56 180 HIS A CA 1
ATOM 1479 C C . HIS A 1 180 ? -1.818 25.172 29.719 1 87.56 180 HIS A C 1
ATOM 1481 O O . HIS A 1 180 ? -3.006 25.375 29.453 1 87.56 180 HIS A O 1
ATOM 1487 N N . GLU A 1 181 ? -1.133 24.172 29.469 1 90.06 181 GLU A N 1
ATOM 1488 C CA . GLU A 1 181 ? -1.795 23.094 28.734 1 90.06 181 GLU A CA 1
ATOM 1489 C C . GLU A 1 181 ? -2.924 22.484 29.547 1 90.06 181 GLU A C 1
ATOM 1491 O O . GLU A 1 181 ? -3.977 22.141 29.016 1 90.06 181 GLU A O 1
ATOM 1496 N N . GLU A 1 182 ? -2.672 22.312 30.766 1 91.5 182 GLU A N 1
ATOM 1497 C CA . GLU A 1 182 ? -3.695 21.766 31.656 1 91.5 182 GLU A CA 1
ATOM 1498 C C . GLU A 1 182 ? -4.934 22.656 31.688 1 91.5 182 GLU A C 1
ATOM 1500 O O . GLU A 1 182 ? -6.062 22.156 31.719 1 91.5 182 GLU A O 1
ATOM 1505 N N . HIS A 1 183 ? -4.742 23.953 31.703 1 95.19 183 HIS A N 1
ATOM 1506 C CA . HIS A 1 183 ? -5.867 24.875 31.672 1 95.19 183 HIS A CA 1
ATOM 1507 C C . HIS A 1 183 ? -6.688 24.703 30.406 1 95.19 183 HIS A C 1
ATOM 1509 O O . HIS A 1 183 ? -7.922 24.672 30.453 1 95.19 183 HIS A O 1
ATOM 1515 N N . TYR A 1 184 ? -6.047 24.609 29.359 1 95.56 184 TYR A N 1
ATOM 1516 C CA . TYR A 1 184 ? -6.754 24.469 28.094 1 95.56 184 TYR A CA 1
ATOM 1517 C C . TYR A 1 184 ? -7.488 23.141 28.016 1 95.56 184 TYR A C 1
ATOM 1519 O O . TYR A 1 184 ? -8.625 23.078 27.547 1 95.56 184 TYR A O 1
ATOM 1527 N N . PHE A 1 185 ? -6.871 22.078 28.484 1 93.19 185 PHE A N 1
ATOM 1528 C CA . PHE A 1 185 ? -7.492 20.766 28.391 1 93.19 185 PHE A CA 1
ATOM 1529 C C . PHE A 1 185 ? -8.664 20.656 29.375 1 93.19 185 PHE A C 1
ATOM 1531 O O . PHE A 1 185 ? -9.641 19.953 29.094 1 93.19 185 PHE A O 1
ATOM 1538 N N . GLN A 1 186 ? -8.562 21.328 30.422 1 94.5 186 GLN A N 1
ATOM 1539 C CA . GLN A 1 186 ? -9.719 21.406 31.312 1 94.5 186 GLN A CA 1
ATOM 1540 C C . GLN A 1 186 ? -10.883 22.125 30.656 1 94.5 186 GLN A C 1
ATOM 1542 O O . GLN A 1 186 ? -12.039 21.734 30.812 1 94.5 186 GLN A O 1
ATOM 1547 N N . PHE A 1 187 ? -10.562 23.188 29.984 1 96.62 187 PHE A N 1
ATOM 1548 C CA . PHE A 1 187 ? -11.562 23.906 29.203 1 96.62 187 PHE A CA 1
ATOM 1549 C C . PHE A 1 187 ? -12.219 22.969 28.188 1 96.62 187 PHE A C 1
ATOM 1551 O O . PHE A 1 187 ? -13.445 22.906 28.094 1 96.62 187 PHE A O 1
ATOM 1558 N N . LEU A 1 188 ? -11.422 22.188 27.484 1 95.44 188 LEU A N 1
ATOM 1559 C CA . LEU A 1 188 ? -11.953 21.266 26.484 1 95.44 188 LEU A CA 1
ATOM 1560 C C . LEU A 1 188 ? -12.812 20.188 27.156 1 95.44 188 LEU A C 1
ATOM 1562 O O . LEU A 1 188 ? -13.852 19.797 26.609 1 95.44 188 LEU A O 1
ATOM 1566 N N . LYS A 1 189 ? -12.336 19.672 28.266 1 94.19 189 LYS A N 1
ATOM 1567 C CA . LYS A 1 189 ? -13.094 18.656 28.984 1 94.19 189 LYS A CA 1
ATOM 1568 C C . LYS A 1 189 ? -14.484 19.172 29.344 1 94.19 189 LYS A C 1
ATOM 1570 O O . LYS A 1 189 ? -15.469 18.438 29.266 1 94.19 189 LYS A O 1
ATOM 1575 N N . GLN A 1 190 ? -14.531 20.375 29.719 1 95.44 190 GLN A N 1
ATOM 1576 C CA . GLN A 1 190 ? -15.805 20.984 30.062 1 95.44 190 GLN A CA 1
ATOM 1577 C C . GLN A 1 190 ? -16.703 21.125 28.844 1 95.44 190 GLN A C 1
ATOM 1579 O O . GLN A 1 190 ? -17.906 20.859 28.906 1 95.44 190 GLN A O 1
ATOM 1584 N N . VAL A 1 191 ? -16.125 21.531 27.797 1 95.5 191 VAL A N 1
ATOM 1585 C CA . VAL A 1 191 ? -16.875 21.672 26.562 1 95.5 191 VAL A CA 1
ATOM 1586 C C . VAL A 1 191 ? -17.375 20.312 26.094 1 95.5 191 VAL A C 1
ATOM 1588 O O . VAL A 1 191 ? -18.547 20.172 25.719 1 95.5 191 VAL A O 1
ATOM 1591 N N . TYR A 1 192 ? -16.547 19.328 26.156 1 93.19 192 TYR A N 1
ATOM 1592 C CA . TYR A 1 192 ? -16.859 18 25.688 1 93.19 192 TYR A CA 1
ATOM 1593 C C . TYR A 1 192 ? -17.984 17.375 26.516 1 93.19 192 TYR A C 1
ATOM 1595 O O . TYR A 1 192 ? -18.734 16.516 26.016 1 93.19 192 TYR A O 1
ATOM 1603 N N . SER A 1 193 ? -18.062 17.75 27.734 1 94.31 193 SER A N 1
ATOM 1604 C CA . SER A 1 193 ? -19.062 17.172 28.641 1 94.31 193 SER A CA 1
ATOM 1605 C C . SER A 1 193 ? -20.359 17.984 28.609 1 94.31 193 SER A C 1
ATOM 1607 O O . SER A 1 193 ? -21.297 17.672 29.359 1 94.31 193 SER A O 1
ATOM 1609 N N . SER A 1 194 ? -20.391 18.922 27.797 1 95.69 194 SER A N 1
ATOM 1610 C CA . SER A 1 194 ? -21.578 19.781 27.75 1 95.69 194 SER A CA 1
ATOM 1611 C C . SER A 1 194 ? -22.328 19.594 26.438 1 95.69 194 SER A C 1
ATOM 1613 O O . SER A 1 194 ? -21.906 18.828 25.562 1 95.69 194 SER A O 1
ATOM 1615 N N . GLU A 1 195 ? -23.469 20.25 26.344 1 96.5 195 GLU A N 1
ATOM 1616 C CA . GLU A 1 195 ? -24.281 20.203 25.141 1 96.5 195 GLU A CA 1
ATOM 1617 C C . GLU A 1 195 ? -23.688 21.062 24.031 1 96.5 195 GLU A C 1
ATOM 1619 O O . GLU A 1 195 ? -24.25 21.156 22.938 1 96.5 195 GLU A O 1
ATOM 1624 N N . LEU A 1 196 ? -22.516 21.672 24.344 1 96.75 196 LEU A N 1
ATOM 1625 C CA . LEU A 1 196 ? -21.812 22.453 23.344 1 96.75 196 LEU A CA 1
ATOM 1626 C C . LEU A 1 196 ? -20.625 21.672 22.766 1 96.75 196 LEU A C 1
ATOM 1628 O O . LEU A 1 196 ? -19.75 22.25 22.125 1 96.75 196 LEU A O 1
ATOM 1632 N N . THR A 1 197 ? -20.703 20.406 22.953 1 96.69 197 THR A N 1
ATOM 1633 C CA . THR A 1 197 ? -19.578 19.547 22.578 1 96.69 197 THR A CA 1
ATOM 1634 C C . THR A 1 197 ? -19.297 19.672 21.078 1 96.69 197 THR A C 1
ATOM 1636 O O . THR A 1 197 ? -20.219 19.766 20.266 1 96.69 197 THR A O 1
ATOM 1639 N N . VAL A 1 198 ? -18.047 19.828 20.75 1 96.19 198 VAL A N 1
ATOM 1640 C CA . VAL A 1 198 ? -17.5 19.859 19.391 1 96.19 198 VAL A CA 1
ATOM 1641 C C . VAL A 1 198 ? -16.078 19.281 19.391 1 96.19 198 VAL A C 1
ATOM 1643 O O . VAL A 1 198 ? -15.297 19.547 20.297 1 96.19 198 VAL A O 1
ATOM 1646 N N . GLU A 1 199 ? -15.828 18.438 18.484 1 93.62 199 GLU A N 1
ATOM 1647 C CA . GLU A 1 199 ? -14.477 17.891 18.375 1 93.62 199 GLU A CA 1
ATOM 1648 C C . GLU A 1 199 ? -13.516 18.922 17.797 1 93.62 199 GLU A C 1
ATOM 1650 O O . GLU A 1 199 ? -13.844 19.594 16.812 1 93.62 199 GLU A O 1
ATOM 1655 N N . THR A 1 200 ? -12.391 19.062 18.391 1 94.25 200 THR A N 1
ATOM 1656 C CA . THR A 1 200 ? -11.414 20.062 17.953 1 94.25 200 THR A CA 1
ATOM 1657 C C . THR A 1 200 ? -10.023 19.438 17.844 1 94.25 200 THR A C 1
ATOM 1659 O O . THR A 1 200 ? -9.781 18.344 18.375 1 94.25 200 THR A O 1
ATOM 1662 N N . GLU A 1 201 ? -9.18 20.094 17.078 1 92.62 201 GLU A N 1
ATOM 1663 C CA . GLU A 1 201 ? -7.75 19.812 17.141 1 92.62 201 GLU A CA 1
ATOM 1664 C C . GLU A 1 201 ? -7.129 20.344 18.422 1 92.62 201 GLU A C 1
ATOM 1666 O O . GLU A 1 201 ? -6.781 21.531 18.5 1 92.62 201 GLU A O 1
ATOM 1671 N N . GLU A 1 202 ? -6.809 19.484 19.281 1 91.19 202 GLU A N 1
ATOM 1672 C CA . GLU A 1 202 ? -6.477 19.891 20.641 1 91.19 202 GLU A CA 1
ATOM 1673 C C . GLU A 1 202 ? -5.16 20.656 20.688 1 91.19 202 GLU A C 1
ATOM 1675 O O . GLU A 1 202 ? -5.078 21.734 21.297 1 91.19 202 GLU A O 1
ATOM 1680 N N . ILE A 1 203 ? -4.16 20.125 20.031 1 90.12 203 ILE A N 1
ATOM 1681 C CA . ILE A 1 203 ? -2.857 20.781 20.047 1 90.12 203 ILE A CA 1
ATOM 1682 C C . ILE A 1 203 ? -2.941 22.094 19.297 1 90.12 203 ILE A C 1
ATOM 1684 O O . ILE A 1 203 ? -2.324 23.094 19.703 1 90.12 203 ILE A O 1
ATOM 1688 N N . PHE A 1 204 ? -3.734 22.062 18.25 1 92.12 204 PHE A N 1
ATOM 1689 C CA . PHE A 1 204 ? -3.969 23.266 17.453 1 92.12 204 PHE A CA 1
ATOM 1690 C C . PHE A 1 204 ? -4.57 24.359 18.312 1 92.12 204 PHE A C 1
ATOM 1692 O O . PHE A 1 204 ? -4.102 25.5 18.281 1 92.12 204 PHE A O 1
ATOM 1699 N N . GLY A 1 205 ? -5.527 24.016 19.078 1 94 205 GLY A N 1
ATOM 1700 C CA . GLY A 1 205 ? -6.176 24.969 19.969 1 94 205 GLY A CA 1
ATOM 1701 C C . GLY A 1 205 ? -5.301 25.375 21.141 1 94 205 GLY A C 1
ATOM 1702 O O . GLY A 1 205 ? -5.273 26.547 21.516 1 94 205 GLY A O 1
ATOM 1703 N N . ALA A 1 206 ? -4.586 24.469 21.656 1 94.12 206 ALA A N 1
ATOM 1704 C CA . ALA A 1 206 ? -3.697 24.766 22.766 1 94.12 206 ALA A CA 1
ATOM 1705 C C . ALA A 1 206 ? -2.623 25.766 22.359 1 94.12 206 ALA A C 1
ATOM 1707 O O . ALA A 1 206 ? -2.297 26.688 23.125 1 94.12 206 ALA A O 1
ATOM 1708 N N . CYS A 1 207 ? -2.123 25.547 21.203 1 94.5 207 CYS A N 1
ATOM 1709 C CA . CYS A 1 207 ? -1.092 26.453 20.703 1 94.5 207 CYS A CA 1
ATOM 1710 C C . CYS A 1 207 ? -1.632 27.875 20.578 1 94.5 207 CYS A C 1
ATOM 1712 O O . CYS A 1 207 ? -0.954 28.844 20.938 1 94.5 207 CYS A O 1
ATOM 1714 N N . TRP A 1 208 ? -2.855 28.031 20.062 1 96.5 208 TRP A N 1
ATOM 1715 C CA . TRP A 1 208 ? -3.5 29.328 19.984 1 96.5 208 TRP A CA 1
ATOM 1716 C C . TRP A 1 208 ? -3.625 29.969 21.375 1 96.5 208 TRP A C 1
ATOM 1718 O O . TRP A 1 208 ? -3.32 31.141 21.562 1 96.5 208 TRP A O 1
ATOM 1728 N N . PHE A 1 209 ? -4.051 29.156 22.297 1 96.88 209 PHE A N 1
ATOM 1729 C CA . PHE A 1 209 ? -4.223 29.625 23.672 1 96.88 209 PHE A CA 1
ATOM 1730 C C . PHE A 1 209 ? -2.904 30.156 24.234 1 96.88 209 PHE A C 1
ATOM 1732 O O . PHE A 1 209 ? -2.867 31.234 24.828 1 96.88 209 PHE A O 1
ATOM 1739 N N . PHE A 1 210 ? -1.827 29.438 23.969 1 96.12 210 PHE A N 1
ATOM 1740 C CA . PHE A 1 210 ? -0.51 29.828 24.453 1 96.12 210 PHE A CA 1
ATOM 1741 C C . PHE A 1 210 ? -0.088 31.172 23.844 1 96.12 210 PHE A C 1
ATOM 1743 O O . PHE A 1 210 ? 0.294 32.094 24.562 1 96.12 210 PHE A O 1
ATOM 1750 N N . ILE A 1 211 ? -0.178 31.219 22.562 1 96.5 211 ILE A N 1
ATOM 1751 C CA . ILE A 1 211 ? 0.289 32.375 21.828 1 96.5 211 ILE A CA 1
ATOM 1752 C C . ILE A 1 211 ? -0.521 33.625 22.25 1 96.5 211 ILE A C 1
ATOM 1754 O O . ILE A 1 211 ? 0.044 34.688 22.531 1 96.5 211 ILE A O 1
ATOM 1758 N N . ASN A 1 212 ? -1.85 33.469 22.312 1 97.06 212 ASN A N 1
ATOM 1759 C CA . ASN A 1 212 ? -2.705 34.562 22.734 1 97.06 212 ASN A CA 1
ATOM 1760 C C . ASN A 1 212 ? -2.359 35.031 24.141 1 97.06 212 ASN A C 1
ATOM 1762 O O . ASN A 1 212 ? -2.344 36.25 24.422 1 97.06 212 ASN A O 1
ATOM 1766 N N . THR A 1 213 ? -2.09 34.094 25.016 1 95.81 213 THR A N 1
ATOM 1767 C CA . THR A 1 213 ? -1.748 34.438 26.391 1 95.81 213 THR A CA 1
ATOM 1768 C C . THR A 1 213 ? -0.435 35.219 26.453 1 95.81 213 THR A C 1
ATOM 1770 O O . THR A 1 213 ? -0.352 36.25 27.109 1 95.81 213 THR A O 1
ATOM 1773 N N . ILE A 1 214 ? 0.509 34.75 25.781 1 95.56 214 ILE A N 1
ATOM 1774 C CA . ILE A 1 214 ? 1.839 35.344 25.797 1 95.56 214 ILE A CA 1
ATOM 1775 C C . ILE A 1 214 ? 1.776 36.75 25.203 1 95.56 214 ILE A C 1
ATOM 1777 O O . ILE A 1 214 ? 2.301 37.688 25.797 1 95.56 214 ILE A O 1
ATOM 1781 N N . ARG A 1 215 ? 1.124 36.875 24.094 1 96.56 215 ARG A N 1
ATOM 1782 C CA . ARG A 1 215 ? 1.083 38.156 23.391 1 96.56 215 ARG A CA 1
ATOM 1783 C C . ARG A 1 215 ? 0.254 39.188 24.172 1 96.56 215 ARG A C 1
ATOM 1785 O O . ARG A 1 215 ? 0.578 40.375 24.188 1 96.56 215 ARG A O 1
ATOM 1792 N N . ASN A 1 216 ? -0.808 38.719 24.797 1 96 216 ASN A N 1
ATOM 1793 C CA . ASN A 1 216 ? -1.584 39.594 25.656 1 96 216 ASN A CA 1
ATOM 1794 C C . ASN A 1 216 ? -0.773 40.062 26.859 1 96 216 ASN A C 1
ATOM 1796 O O . ASN A 1 216 ? -0.822 41.25 27.234 1 96 216 ASN A O 1
ATOM 1800 N N . LYS A 1 217 ? -0.03 39.219 27.484 1 94.5 217 LYS A N 1
ATOM 1801 C CA . LYS A 1 217 ? 0.806 39.562 28.625 1 94.5 217 LYS A CA 1
ATOM 1802 C C . LYS A 1 217 ? 1.91 40.531 28.234 1 94.5 217 LYS A C 1
ATOM 1804 O O . LYS A 1 217 ? 2.346 41.344 29.031 1 94.5 217 LYS A O 1
ATOM 1809 N N . ALA A 1 218 ? 2.35 40.469 26.984 1 95 218 ALA A N 1
ATOM 1810 C CA . ALA A 1 218 ? 3.367 41.344 26.453 1 95 218 ALA A CA 1
ATOM 1811 C C . ALA A 1 218 ? 2.748 42.688 26 1 95 218 ALA A C 1
ATOM 1813 O O . ALA A 1 218 ? 3.428 43.5 25.406 1 95 218 ALA A O 1
ATOM 1814 N N . ASN A 1 219 ? 1.486 42.844 26.156 1 94.31 219 ASN A N 1
ATOM 1815 C CA . ASN A 1 219 ? 0.716 44.062 25.828 1 94.31 219 ASN A CA 1
ATOM 1816 C C . ASN A 1 219 ? 0.659 44.281 24.312 1 94.31 219 ASN A C 1
ATOM 1818 O O . ASN A 1 219 ? 0.724 45.406 23.844 1 94.31 219 ASN A O 1
ATOM 1822 N N . CYS A 1 220 ? 0.712 43.188 23.625 1 95.75 220 CYS A N 1
ATOM 1823 C CA . CYS A 1 220 ? 0.484 43.219 22.188 1 95.75 220 CYS A CA 1
ATOM 1824 C C . CYS A 1 220 ? -0.966 42.875 21.859 1 95.75 220 CYS A C 1
ATOM 1826 O O . CYS A 1 220 ? -1.331 41.719 21.75 1 95.75 220 CYS A O 1
ATOM 1828 N N . ARG A 1 221 ? -1.751 43.875 21.531 1 93.94 221 ARG A N 1
ATOM 1829 C CA . ARG A 1 221 ? -3.182 43.656 21.312 1 93.94 221 ARG A CA 1
ATOM 1830 C C . ARG A 1 221 ? -3.502 43.562 19.828 1 93.94 221 ARG A C 1
ATOM 1832 O O . ARG A 1 221 ? -2.846 44.219 19.016 1 93.94 221 ARG A O 1
ATOM 1839 N N . VAL A 1 222 ? -4.488 42.781 19.531 1 94.69 222 VAL A N 1
ATOM 1840 C CA . VAL A 1 222 ? -4.906 42.656 18.141 1 94.69 222 VAL A CA 1
ATOM 1841 C C . VAL A 1 222 ? -5.52 43.969 17.656 1 94.69 222 VAL A C 1
ATOM 1843 O O . VAL A 1 222 ? -6.082 44.719 18.453 1 94.69 222 VAL A O 1
ATOM 1846 N N . SER A 1 223 ? -5.332 44.188 16.344 1 86.44 223 SER A N 1
ATOM 1847 C CA . SER A 1 223 ? -5.855 45.406 15.75 1 86.44 223 SER A CA 1
ATOM 1848 C C . SER A 1 223 ? -7.379 45.438 15.805 1 86.44 223 SER A C 1
ATOM 1850 O O . SER A 1 223 ? -8.023 44.406 16.016 1 86.44 223 SER A O 1
ATOM 1852 N N . GLN A 1 224 ? -7.824 46.625 15.555 1 85.56 224 GLN A N 1
ATOM 1853 C CA . GLN A 1 224 ? -9.273 46.812 15.539 1 85.56 224 GLN A CA 1
ATOM 1854 C C . GLN A 1 224 ? -9.875 46.25 14.258 1 85.56 224 GLN A C 1
ATOM 1856 O O . GLN A 1 224 ? -9.328 46.406 13.172 1 85.56 224 GLN A O 1
ATOM 1861 N N . PHE A 1 225 ? -10.852 45.406 14.438 1 88.62 225 PHE A N 1
ATOM 1862 C CA . PHE A 1 225 ? -11.648 44.875 13.336 1 88.62 225 PHE A CA 1
ATOM 1863 C C . PHE A 1 225 ? -13.117 44.781 13.734 1 88.62 225 PHE A C 1
ATOM 1865 O O . PHE A 1 225 ? -13.445 44.812 14.922 1 88.62 225 PHE A O 1
ATOM 1872 N N . SER A 1 226 ? -13.922 44.75 12.734 1 86.56 226 SER A N 1
ATOM 1873 C CA . SER A 1 226 ? -15.359 44.688 12.984 1 86.56 226 SER A CA 1
ATOM 1874 C C . SER A 1 226 ? -15.797 43.25 13.227 1 86.56 226 SER A C 1
ATOM 1876 O O . SER A 1 226 ? -15.312 42.312 12.562 1 86.56 226 SER A O 1
ATOM 1878 N N . PHE A 1 227 ? -16.625 43 14.336 1 89.38 227 PHE A N 1
ATOM 1879 C CA . PHE A 1 227 ? -17.234 41.688 14.586 1 89.38 227 PHE A CA 1
ATOM 1880 C C . PHE A 1 227 ? -18.609 41.844 15.195 1 89.38 227 PHE A C 1
ATOM 1882 O O . PHE A 1 227 ? -18.969 42.906 15.703 1 89.38 227 PHE A O 1
ATOM 1889 N N . ASP A 1 228 ? -19.438 40.938 15.055 1 90.31 228 ASP A N 1
ATOM 1890 C CA . ASP A 1 228 ? -20.781 40.938 15.602 1 90.31 228 ASP A CA 1
ATOM 1891 C C . ASP A 1 228 ? -20.797 40.406 17.031 1 90.31 228 ASP A C 1
ATOM 1893 O O . ASP A 1 228 ? -20.719 39.219 17.25 1 90.31 228 ASP A O 1
ATOM 1897 N N . SER A 1 229 ? -21 41.25 18 1 90.31 229 SER A N 1
ATOM 1898 C CA . SER A 1 229 ? -20.984 40.875 19.406 1 90.31 229 SER A CA 1
ATOM 1899 C C . SER A 1 229 ? -22.203 40.031 19.75 1 90.31 229 SER A C 1
ATOM 1901 O O . SER A 1 229 ? -22.234 39.375 20.797 1 90.31 229 SER A O 1
ATOM 1903 N N . LYS A 1 230 ? -23.203 40.031 18.906 1 91.5 230 LYS A N 1
ATOM 1904 C CA . LYS A 1 230 ? -24.406 39.281 19.156 1 91.5 230 LYS A CA 1
ATOM 1905 C C . LYS A 1 230 ? -24.406 37.938 18.391 1 91.5 230 LYS A C 1
ATOM 1907 O O . LYS A 1 230 ? -25.391 37.219 18.391 1 91.5 230 LYS A O 1
ATOM 1912 N N . ASP A 1 231 ? -23.281 37.688 17.812 1 91.69 231 ASP A N 1
ATOM 1913 C CA . ASP A 1 231 ? -23.156 36.406 17.109 1 91.69 231 ASP A CA 1
ATOM 1914 C C . ASP A 1 231 ? -23.453 35.25 18.047 1 91.69 231 ASP A C 1
ATOM 1916 O O . ASP A 1 231 ? -22.984 35.219 19.172 1 91.69 231 ASP A O 1
ATOM 1920 N N . VAL A 1 232 ? -24.188 34.312 17.562 1 94.19 232 VAL A N 1
ATOM 1921 C CA . VAL A 1 232 ? -24.734 33.25 18.406 1 94.19 232 VAL A CA 1
ATOM 1922 C C . VAL A 1 232 ? -23.594 32.344 18.891 1 94.19 232 VAL A C 1
ATOM 1924 O O . VAL A 1 232 ? -23.531 31.984 20.078 1 94.19 232 VAL A O 1
ATOM 1927 N N . LEU A 1 233 ? -22.719 31.922 18 1 95.69 233 LEU A N 1
ATOM 1928 C CA . LEU A 1 233 ? -21.641 31.031 18.391 1 95.69 233 LEU A CA 1
ATOM 1929 C C . LEU A 1 233 ? -20.688 31.719 19.359 1 95.69 233 LEU A C 1
ATOM 1931 O O . LEU A 1 233 ? -20.203 31.109 20.312 1 95.69 233 LEU A O 1
ATOM 1935 N N . PHE A 1 234 ? -20.406 32.969 19.078 1 96.44 234 PHE A N 1
ATOM 1936 C CA . PHE A 1 234 ? -19.562 33.781 19.969 1 96.44 234 PHE A CA 1
ATOM 1937 C C . PHE A 1 234 ? -20.172 33.844 21.359 1 96.44 234 PHE A C 1
ATOM 1939 O O . PHE A 1 234 ? -19.469 33.625 22.359 1 96.44 234 PHE A O 1
ATOM 1946 N N . GLN A 1 235 ? -21.406 34.031 21.438 1 95.88 235 GLN A N 1
ATOM 1947 C CA . GLN A 1 235 ? -22.078 34.156 22.719 1 95.88 235 GLN A CA 1
ATOM 1948 C C . GLN A 1 235 ? -22.062 32.844 23.469 1 95.88 235 GLN A C 1
ATOM 1950 O O . GLN A 1 235 ? -21.969 32.812 24.703 1 95.88 235 GLN A O 1
ATOM 1955 N N . LEU A 1 236 ? -22.172 31.781 22.75 1 96.38 236 LEU A N 1
ATOM 1956 C CA . LEU A 1 236 ? -22.234 30.469 23.359 1 96.38 236 LEU A CA 1
ATOM 1957 C C . LEU A 1 236 ? -20.906 30.094 24.016 1 96.38 236 LEU A C 1
ATOM 1959 O O . LEU A 1 236 ? -20.875 29.484 25.078 1 96.38 236 LEU A O 1
ATOM 1963 N N . TYR A 1 237 ? -19.781 30.484 23.391 1 97.12 237 TYR A N 1
ATOM 1964 C CA . TYR A 1 237 ? -18.484 29.984 23.828 1 97.12 237 TYR A CA 1
ATOM 1965 C C . TYR A 1 237 ? -17.719 31.047 24.594 1 97.12 237 TYR A C 1
ATOM 1967 O O . TYR A 1 237 ? -16.734 30.75 25.281 1 97.12 237 TYR A O 1
ATOM 1975 N N . GLN A 1 238 ? -18.141 32.312 24.516 1 96.25 238 GLN A N 1
ATOM 1976 C CA . GLN A 1 238 ? -17.422 33.438 25.109 1 96.25 238 GLN A CA 1
ATOM 1977 C C . GLN A 1 238 ? -17.266 33.25 26.609 1 96.25 238 GLN A C 1
ATOM 1979 O O . GLN A 1 238 ? -16.188 33.5 27.172 1 96.25 238 GLN A O 1
ATOM 1984 N N . PRO A 1 239 ? -18.297 32.812 27.344 1 96 239 PRO A N 1
ATOM 1985 C CA . PRO A 1 239 ? -18.141 32.656 28.797 1 96 239 PRO A CA 1
ATOM 1986 C C . PRO A 1 239 ? -17.062 31.656 29.172 1 96 239 PRO A C 1
ATOM 1988 O O . PRO A 1 239 ? -16.25 31.922 30.062 1 96 239 PRO A O 1
ATOM 1991 N N . SER A 1 240 ? -17.062 30.516 28.547 1 96.94 240 SER A N 1
ATOM 1992 C CA . SER A 1 240 ? -16.078 29.484 28.844 1 96.94 240 SER A CA 1
ATOM 1993 C C . SER A 1 240 ? -14.672 29.922 28.453 1 96.94 240 SER A C 1
ATOM 1995 O O . SER A 1 240 ? -13.703 29.625 29.141 1 96.94 240 SER A O 1
ATOM 1997 N N . LEU A 1 241 ? -14.555 30.641 27.359 1 97.81 241 LEU A N 1
ATOM 1998 C CA . LEU A 1 241 ? -13.258 31.125 26.906 1 97.81 241 LEU A CA 1
ATOM 1999 C C . LEU A 1 241 ? -12.734 32.219 27.828 1 97.81 241 LEU A C 1
ATOM 2001 O O . LEU A 1 241 ? -11.539 32.281 28.125 1 97.81 241 LEU A O 1
ATOM 2005 N N . ALA A 1 242 ? -13.664 33.062 28.219 1 97.5 242 ALA A N 1
ATOM 2006 C CA . ALA A 1 242 ? -13.281 34.125 29.156 1 97.5 242 ALA A CA 1
ATOM 2007 C C . ALA A 1 242 ? -12.742 33.5 30.453 1 97.5 242 ALA A C 1
ATOM 2009 O O . ALA A 1 242 ? -11.742 34 31 1 97.5 242 ALA A O 1
ATOM 2010 N N . LYS A 1 243 ? -13.383 32.5 30.938 1 97.12 243 LYS A N 1
ATOM 2011 C CA . LYS A 1 243 ? -12.938 31.797 32.125 1 97.12 243 LYS A CA 1
ATOM 2012 C C . LYS A 1 243 ? -11.562 31.172 31.922 1 97.12 243 LYS A C 1
ATOM 2014 O O . LYS A 1 243 ? -10.711 31.203 32.812 1 97.12 243 LYS A O 1
ATOM 2019 N N . LEU A 1 244 ? -11.312 30.609 30.797 1 97.81 244 LEU A N 1
ATOM 2020 C CA . LEU A 1 244 ? -10.039 29.984 30.453 1 97.81 244 LEU A CA 1
ATOM 2021 C C . LEU A 1 244 ? -8.906 31.016 30.516 1 97.81 244 LEU A C 1
ATOM 2023 O O . LEU A 1 244 ? -7.906 30.781 31.203 1 97.81 244 LEU A O 1
ATOM 2027 N N . TYR A 1 245 ? -9.094 32.125 29.828 1 97.62 245 TYR A N 1
ATOM 2028 C CA . TYR A 1 245 ? -8.039 33.125 29.781 1 97.62 245 TYR A CA 1
ATOM 2029 C C . TYR A 1 245 ? -7.879 33.812 31.125 1 97.62 245 TYR A C 1
ATOM 2031 O O . TYR A 1 245 ? -6.777 34.25 31.484 1 97.62 245 TYR A O 1
ATOM 2039 N N . ALA A 1 246 ? -8.938 33.875 31.906 1 97.06 246 ALA A N 1
ATOM 2040 C CA . ALA A 1 246 ? -8.867 34.469 33.25 1 97.06 246 ALA A CA 1
ATOM 2041 C C . ALA A 1 246 ? -7.977 33.625 34.156 1 97.06 246 ALA A C 1
ATOM 2043 O O . ALA A 1 246 ? -7.32 34.156 35.031 1 97.06 246 ALA A O 1
ATOM 2044 N N . SER A 1 247 ? -7.965 32.375 33.906 1 95.19 247 SER A N 1
ATOM 2045 C CA . SER A 1 247 ? -7.105 31.5 34.688 1 95.19 247 SER A CA 1
ATOM 2046 C C . SER A 1 247 ? -5.633 31.844 34.5 1 95.19 247 SER A C 1
ATOM 2048 O O . SER A 1 247 ? -4.793 31.484 35.312 1 95.19 247 SER A O 1
ATOM 2050 N N . GLU A 1 248 ? -5.297 32.562 33.438 1 94.62 248 GLU A N 1
ATOM 2051 C CA . GLU A 1 248 ? -3.936 33 33.188 1 94.62 248 GLU A CA 1
ATOM 2052 C C . GLU A 1 248 ? -3.752 34.469 33.531 1 94.62 248 GLU A C 1
ATOM 2054 O O . GLU A 1 248 ? -2.74 35.094 33.188 1 94.62 248 GLU A O 1
ATOM 2059 N N . GLY A 1 249 ? -4.742 35.031 34.094 1 94.69 249 GLY A N 1
ATOM 2060 C CA . GLY A 1 249 ? -4.691 36.438 34.5 1 94.69 249 GLY A CA 1
ATOM 2061 C C . GLY A 1 249 ? -5.027 37.406 33.375 1 94.69 249 GLY A C 1
ATOM 2062 O O . GLY A 1 249 ? -4.695 38.594 33.438 1 94.69 249 GLY A O 1
ATOM 2063 N N . ILE A 1 250 ? -5.605 36.906 32.312 1 95.81 250 ILE A N 1
ATOM 2064 C CA . ILE A 1 250 ? -5.965 37.75 31.156 1 95.81 250 ILE A CA 1
ATOM 2065 C C . ILE A 1 250 ? -7.48 37.906 31.109 1 95.81 250 ILE A C 1
ATOM 2067 O O . ILE A 1 250 ? -8.227 36.938 31.047 1 95.81 250 ILE A O 1
ATOM 2071 N N . TYR A 1 251 ? -7.871 39.094 31.078 1 95.81 251 TYR A N 1
ATOM 2072 C CA . TYR A 1 251 ? -9.289 39.406 30.969 1 95.81 251 TYR A CA 1
ATOM 2073 C C . TYR A 1 251 ? -9.633 39.938 29.578 1 95.81 251 TYR A C 1
ATOM 2075 O O . TYR A 1 251 ? -9.508 41.156 29.328 1 95.81 251 TYR A O 1
ATOM 2083 N N . LEU A 1 252 ? -10.164 39.094 28.781 1 93.5 252 LEU A N 1
ATOM 2084 C CA . LEU A 1 252 ? -10.406 39.375 27.375 1 93.5 252 LEU A CA 1
ATOM 2085 C C . LEU A 1 252 ? -11.508 40.406 27.203 1 93.5 252 LEU A C 1
ATOM 2087 O O . LEU A 1 252 ? -12.516 40.375 27.922 1 93.5 252 LEU A O 1
ATOM 2091 N N . GLN A 1 253 ? -11.25 41.344 26.297 1 91.25 253 GLN A N 1
ATOM 2092 C CA . GLN A 1 253 ? -12.258 42.344 25.984 1 91.25 253 GLN A CA 1
ATOM 2093 C C . GLN A 1 253 ? -12.289 42.656 24.484 1 91.25 253 GLN A C 1
ATOM 2095 O O . GLN A 1 253 ? -11.266 42.5 23.797 1 91.25 253 GLN A O 1
ATOM 2100 N N . GLY A 1 254 ? -13.492 42.938 23.984 1 92.81 254 GLY A N 1
ATOM 2101 C CA . GLY A 1 254 ? -13.641 43.406 22.609 1 92.81 254 GLY A CA 1
ATOM 2102 C C . GLY A 1 254 ? -13.047 42.469 21.578 1 92.81 254 GLY A C 1
ATOM 2103 O O . GLY A 1 254 ? -13.359 41.281 21.578 1 92.81 254 GLY A O 1
ATOM 2104 N N . GLU A 1 255 ? -12.156 43.031 20.812 1 94.56 255 GLU A N 1
ATOM 2105 C CA . GLU A 1 255 ? -11.57 42.312 19.688 1 94.56 255 GLU A CA 1
ATOM 2106 C C . GLU A 1 255 ? -10.773 41.094 20.156 1 94.56 255 GLU A C 1
ATOM 2108 O O . GLU A 1 255 ? -10.773 40.062 19.5 1 94.56 255 GLU A O 1
ATOM 2113 N N . GLU A 1 256 ? -10.141 41.219 21.297 1 96.75 256 GLU A N 1
ATOM 2114 C CA . GLU A 1 256 ? -9.352 40.094 21.828 1 96.75 256 GLU A CA 1
ATOM 2115 C C . GLU A 1 256 ? -10.242 38.906 22.172 1 96.75 256 GLU A C 1
ATOM 2117 O O . GLU A 1 256 ? -9.844 37.75 21.984 1 96.75 256 GLU A O 1
ATOM 2122 N N . SER A 1 257 ? -11.406 39.219 22.703 1 96.5 257 SER A N 1
ATOM 2123 C CA . SER A 1 257 ? -12.359 38.156 23.031 1 96.5 257 SER A CA 1
ATOM 2124 C C . SER A 1 257 ? -12.844 37.438 21.781 1 96.5 257 SER A C 1
ATOM 2126 O O . SER A 1 257 ? -12.883 36.188 21.75 1 96.5 257 SER A O 1
ATOM 2128 N N . PHE A 1 258 ? -13.164 38.188 20.828 1 97 258 PHE A N 1
ATOM 2129 C CA . PHE A 1 258 ? -13.641 37.594 19.594 1 97 258 PHE A CA 1
ATOM 2130 C C . PHE A 1 258 ? -12.523 36.812 18.906 1 97 258 PHE A C 1
ATOM 2132 O O . PHE A 1 258 ? -12.773 35.75 18.312 1 97 258 PHE A O 1
ATOM 2139 N N . PHE A 1 259 ? -11.32 37.375 18.922 1 97.56 259 PHE A N 1
ATOM 2140 C CA . PHE A 1 259 ? -10.188 36.688 18.312 1 97.56 259 PHE A CA 1
ATOM 2141 C C . PHE A 1 259 ? -9.961 35.344 18.953 1 97.56 259 PHE A C 1
ATOM 2143 O O . PHE A 1 259 ? -9.711 34.344 18.266 1 97.56 259 PHE A O 1
ATOM 2150 N N . ALA A 1 260 ? -10.031 35.281 20.281 1 97.56 260 ALA A N 1
ATOM 2151 C CA . ALA A 1 260 ? -9.883 34.031 20.984 1 97.56 260 ALA A CA 1
ATOM 2152 C C . ALA A 1 260 ? -10.945 33.031 20.547 1 97.56 260 ALA A C 1
ATOM 2154 O O . ALA A 1 260 ? -10.656 31.844 20.359 1 97.56 260 ALA A O 1
ATOM 2155 N N . PHE A 1 261 ? -12.141 33.5 20.422 1 97.69 261 PHE A N 1
ATOM 2156 C CA . PHE A 1 261 ? -13.234 32.656 19.938 1 97.69 261 PHE A CA 1
ATOM 2157 C C . PHE A 1 261 ? -12.953 32.156 18.531 1 97.69 261 PHE A C 1
ATOM 2159 O O . PHE A 1 261 ? -13.125 30.969 18.234 1 97.69 261 PHE A O 1
ATOM 2166 N N . PHE A 1 262 ? -12.531 33.031 17.672 1 97.25 262 PHE A N 1
ATOM 2167 C CA . PHE A 1 262 ? -12.266 32.688 16.281 1 97.25 262 PHE A CA 1
ATOM 2168 C C . PHE A 1 262 ? -11.18 31.625 16.203 1 97.25 262 PHE A C 1
ATOM 2170 O O . PHE A 1 262 ? -11.273 30.703 15.383 1 97.25 262 PHE A O 1
ATOM 2177 N N . CYS A 1 263 ? -10.156 31.766 17.031 1 97.31 263 CYS A N 1
ATOM 2178 C CA . CYS A 1 263 ? -9.102 30.766 17.094 1 97.31 263 CYS A CA 1
ATOM 2179 C C . CYS A 1 263 ? -9.664 29.406 17.484 1 97.31 263 CYS A C 1
ATOM 2181 O O . CYS A 1 263 ? -9.258 28.375 16.938 1 97.31 263 CYS A O 1
ATOM 2183 N N . PHE A 1 264 ? -10.547 29.391 18.438 1 97.44 264 PHE A N 1
ATOM 2184 C CA . PHE A 1 264 ? -11.195 28.156 18.859 1 97.44 264 PHE A CA 1
ATOM 2185 C C . PHE A 1 264 ? -12.023 27.562 17.734 1 97.44 264 PHE A C 1
ATOM 2187 O O . PHE A 1 264 ? -11.977 26.359 17.484 1 97.44 264 PHE A O 1
ATOM 2194 N N . LEU A 1 265 ? -12.758 28.391 17.062 1 96.81 265 LEU A N 1
ATOM 2195 C CA . LEU A 1 265 ? -13.57 27.953 15.93 1 96.81 265 LEU A CA 1
ATOM 2196 C C . LEU A 1 265 ? -12.711 27.328 14.844 1 96.81 265 LEU A C 1
ATOM 2198 O O . LEU A 1 265 ? -13.086 26.297 14.258 1 96.81 265 LEU A O 1
ATOM 2202 N N . GLU A 1 266 ? -11.539 27.922 14.57 1 95.06 266 GLU A N 1
ATOM 2203 C CA . GLU A 1 266 ? -10.625 27.422 13.539 1 95.06 266 GLU A CA 1
ATOM 2204 C C . GLU A 1 266 ? -10.078 26.047 13.906 1 95.06 266 GLU A C 1
ATOM 2206 O O . GLU A 1 266 ? -9.648 25.297 13.031 1 95.06 266 GLU A O 1
ATOM 2211 N N . SER A 1 267 ? -10.125 25.703 15.156 1 95.31 267 SER A N 1
ATOM 2212 C CA . SER A 1 267 ? -9.594 24.422 15.617 1 95.31 267 SER A CA 1
ATOM 2213 C C . SER A 1 267 ? -10.633 23.312 15.484 1 95.31 267 SER A C 1
ATOM 2215 O O . SER A 1 267 ? -10.336 22.141 15.742 1 95.31 267 SER A O 1
ATOM 2217 N N . TRP A 1 268 ? -11.906 23.641 15.094 1 96.44 268 TRP A N 1
ATOM 2218 C CA . TRP A 1 268 ? -12.961 22.641 14.984 1 96.44 268 TRP A CA 1
ATOM 2219 C C . TRP A 1 268 ? -12.641 21.625 13.883 1 96.44 268 TRP A C 1
ATOM 2221 O O . TRP A 1 268 ? -12.211 22 12.789 1 96.44 268 TRP A O 1
ATOM 2231 N N . ASN A 1 269 ? -12.875 20.406 14.203 1 95.12 269 ASN A N 1
ATOM 2232 C CA . ASN A 1 269 ? -12.695 19.344 13.227 1 95.12 269 ASN A CA 1
ATOM 2233 C C . ASN A 1 269 ? -13.867 19.266 12.258 1 95.12 269 ASN A C 1
ATOM 2235 O O . ASN A 1 269 ? -14.945 19.797 12.539 1 95.12 269 ASN A O 1
ATOM 2239 N N . TYR A 1 270 ? -13.609 18.672 11.117 1 95.62 270 TYR A N 1
ATOM 2240 C CA . TYR A 1 270 ? -14.68 18.281 10.211 1 95.62 270 TYR A CA 1
ATOM 2241 C C . TYR A 1 270 ? -15.164 16.875 10.516 1 95.62 270 TYR A C 1
ATOM 2243 O O . TYR A 1 270 ? -14.586 16.172 11.344 1 95.62 270 TYR A O 1
ATOM 2251 N N . ASP A 1 271 ? -16.312 16.484 9.891 1 94.88 271 ASP A N 1
ATOM 2252 C CA . ASP A 1 271 ? -16.984 15.227 10.242 1 94.88 271 ASP A CA 1
ATOM 2253 C C . ASP A 1 271 ? -17.281 15.172 11.734 1 94.88 271 ASP A C 1
ATOM 2255 O O . ASP A 1 271 ? -17.016 14.164 12.391 1 94.88 271 ASP A O 1
ATOM 2259 N N . ASN A 1 272 ? -17.719 16.25 12.273 1 94.94 272 ASN A N 1
ATOM 2260 C CA . ASN A 1 272 ? -17.953 16.422 13.703 1 94.94 272 ASN A CA 1
ATOM 2261 C C . ASN A 1 272 ? -19.312 15.875 14.117 1 94.94 272 ASN A C 1
ATOM 2263 O O . ASN A 1 272 ? -20.219 15.766 13.289 1 94.94 272 ASN A O 1
ATOM 2267 N N . VAL A 1 273 ? -19.375 15.57 15.406 1 93.88 273 VAL A N 1
ATOM 2268 C CA . VAL A 1 273 ? -20.625 15.289 16.094 1 93.88 273 VAL A CA 1
ATOM 2269 C C . VAL A 1 273 ? -20.891 16.359 17.141 1 93.88 273 VAL A C 1
ATOM 2271 O O . VAL A 1 273 ? -20.172 16.469 18.125 1 93.88 273 VAL A O 1
ATOM 2274 N N . TYR A 1 274 ? -21.969 17.109 16.875 1 96.5 274 TYR A N 1
ATOM 2275 C CA . TYR A 1 274 ? -22.219 18.281 17.703 1 96.5 274 TYR A CA 1
ATOM 2276 C C . TYR A 1 274 ? -23.156 17.953 18.859 1 96.5 274 TYR A C 1
ATOM 2278 O O . TYR A 1 274 ? -24.078 17.141 18.703 1 96.5 274 TYR A O 1
ATOM 2286 N N . GLY A 1 275 ? -22.906 18.609 19.969 1 96.44 275 GLY A N 1
ATOM 2287 C CA . GLY A 1 275 ? -23.875 18.531 21.047 1 96.44 275 GLY A CA 1
ATOM 2288 C C . GLY A 1 275 ? -25.234 19.109 20.703 1 96.44 275 GLY A C 1
ATOM 2289 O O . GLY A 1 275 ? -25.359 19.875 19.75 1 96.44 275 GLY A O 1
ATOM 2290 N N . GLU A 1 276 ? -26.219 18.859 21.484 1 96.56 276 GLU A N 1
ATOM 2291 C CA . GLU A 1 276 ? -27.609 19.188 21.156 1 96.56 276 GLU A CA 1
ATOM 2292 C C . GLU A 1 276 ? -27.812 20.703 21.062 1 96.56 276 GLU A C 1
ATOM 2294 O O . GLU A 1 276 ? -28.453 21.188 20.125 1 96.56 276 GLU A O 1
ATOM 2299 N N . THR A 1 277 ? -27.328 21.453 22 1 96.94 277 THR A N 1
ATOM 2300 C CA . THR A 1 277 ? -27.484 22.906 22 1 96.94 277 THR A CA 1
ATOM 2301 C C . THR A 1 277 ? -26.766 23.531 20.812 1 96.94 277 THR A C 1
ATOM 2303 O O . THR A 1 277 ? -27.312 24.422 20.172 1 96.94 277 THR A O 1
ATOM 2306 N N . LEU A 1 278 ? -25.578 23.094 20.594 1 96.94 278 LEU A N 1
ATOM 2307 C CA . LEU A 1 278 ? -24.812 23.609 19.469 1 96.94 278 LEU A CA 1
ATOM 2308 C C . LEU A 1 278 ? -25.484 23.25 18.141 1 96.94 278 LEU A C 1
ATOM 2310 O O . LEU A 1 278 ? -25.609 24.078 17.25 1 96.94 278 LEU A O 1
ATOM 2314 N N . ALA A 1 279 ? -25.922 22.016 18.047 1 96.38 279 ALA A N 1
ATOM 2315 C CA . ALA A 1 279 ? -26.594 21.562 16.828 1 96.38 279 ALA A CA 1
ATOM 2316 C C . ALA A 1 279 ? -27.844 22.391 16.547 1 96.38 279 ALA A C 1
ATOM 2318 O O . ALA A 1 279 ? -28.109 22.766 15.406 1 96.38 279 ALA A O 1
ATOM 2319 N N . SER A 1 280 ? -28.594 22.656 17.594 1 96.12 280 SER A N 1
ATOM 2320 C CA . SER A 1 280 ? -29.797 23.469 17.469 1 96.12 280 SER A CA 1
ATOM 2321 C C . SER A 1 280 ? -29.453 24.891 17.031 1 96.12 280 SER A C 1
ATOM 2323 O O . SER A 1 280 ? -30.141 25.484 16.203 1 96.12 280 SER A O 1
ATOM 2325 N N . ALA A 1 281 ? -28.406 25.422 17.578 1 95.5 281 ALA A N 1
ATOM 2326 C CA . ALA A 1 281 ? -27.969 26.766 17.219 1 95.5 281 ALA A CA 1
ATOM 2327 C C . ALA A 1 281 ? -27.547 26.844 15.75 1 95.5 281 ALA A C 1
ATOM 2329 O O . ALA A 1 281 ? -27.875 27.797 15.047 1 95.5 281 ALA A O 1
ATOM 2330 N N . LEU A 1 282 ? -26.828 25.859 15.32 1 94.5 282 LEU A N 1
ATOM 2331 C CA . LEU A 1 282 ? -26.375 25.797 13.938 1 94.5 282 LEU A CA 1
ATOM 2332 C C . LEU A 1 282 ? -27.562 25.672 12.977 1 94.5 282 LEU A C 1
ATOM 2334 O O . LEU A 1 282 ? -27.547 26.266 11.898 1 94.5 282 LEU A O 1
ATOM 2338 N N . HIS A 1 283 ? -28.547 24.969 13.367 1 93.19 283 HIS A N 1
ATOM 2339 C CA . HIS A 1 283 ? -29.703 24.734 12.531 1 93.19 283 HIS A CA 1
ATOM 2340 C C . HIS A 1 283 ? -30.578 25.984 12.445 1 93.19 283 HIS A C 1
ATOM 2342 O O . HIS A 1 283 ? -31.141 26.297 11.391 1 93.19 283 HIS A O 1
ATOM 2348 N N . THR A 1 284 ? -30.719 26.656 13.523 1 94.12 284 THR A N 1
ATOM 2349 C CA . THR A 1 284 ? -31.625 27.781 13.602 1 94.12 284 THR A CA 1
ATOM 2350 C C . THR A 1 284 ? -30.969 29.047 13.055 1 94.12 284 THR A C 1
ATOM 2352 O O . THR A 1 284 ? -31.562 29.766 12.242 1 94.12 284 THR A O 1
ATOM 2355 N N . HIS A 1 285 ? -29.828 29.344 13.406 1 93.19 285 HIS A N 1
ATOM 2356 C CA . HIS A 1 285 ? -29.188 30.609 13.094 1 93.19 285 HIS A CA 1
ATOM 2357 C C . HIS A 1 285 ? -28.594 30.594 11.688 1 93.19 285 HIS A C 1
ATOM 2359 O O . HIS A 1 285 ? -28.391 31.656 11.078 1 93.19 285 HIS A O 1
ATOM 2365 N N . TYR A 1 286 ? -28.312 29.484 11.172 1 94.19 286 TYR A N 1
ATOM 2366 C CA . TYR A 1 286 ? -27.719 29.406 9.844 1 94.19 286 TYR A CA 1
ATOM 2367 C C . TYR A 1 286 ? -28.625 28.656 8.883 1 94.19 286 TYR A C 1
ATOM 2369 O O . TYR A 1 286 ? -28.156 27.953 7.984 1 94.19 286 TYR A O 1
ATOM 2377 N N . SER A 1 287 ? -29.891 28.734 9.078 1 95 287 SER A N 1
ATOM 2378 C CA . SER A 1 287 ? -30.875 27.953 8.328 1 95 287 SER A CA 1
ATOM 2379 C C . SER A 1 287 ? -30.828 28.297 6.84 1 95 287 SER A C 1
ATOM 2381 O O . SER A 1 287 ? -30.891 27.406 5.992 1 95 287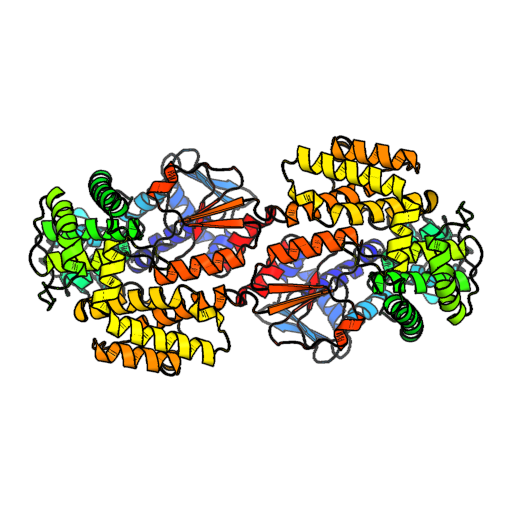 SER A O 1
ATOM 2383 N N . GLN A 1 288 ? -30.703 29.641 6.496 1 95.5 288 GLN A N 1
ATOM 2384 C CA . GLN A 1 288 ? -30.672 30.047 5.098 1 95.5 288 GLN A CA 1
ATOM 2385 C C . GLN A 1 288 ? -29.406 29.547 4.402 1 95.5 288 GLN A C 1
ATOM 2387 O O . GLN A 1 288 ? -29.469 29.078 3.262 1 95.5 288 GLN A O 1
ATOM 2392 N N . LEU A 1 289 ? -28.328 29.672 5.078 1 96.06 289 LEU A N 1
ATOM 2393 C CA . LEU A 1 289 ? -27.078 29.172 4.539 1 96.06 289 LEU A CA 1
ATOM 2394 C C . LEU A 1 289 ? -27.125 27.656 4.344 1 96.06 289 LEU A C 1
ATOM 2396 O O . LEU A 1 289 ? -26.703 27.141 3.305 1 96.06 289 LEU A O 1
ATOM 2400 N N . ARG A 1 290 ? -27.656 26.953 5.289 1 96.62 290 ARG A N 1
ATOM 2401 C CA . ARG A 1 290 ? -27.781 25.5 5.215 1 96.62 290 ARG A CA 1
ATOM 2402 C C . ARG A 1 290 ? -28.641 25.094 4.027 1 96.62 290 ARG A C 1
ATOM 2404 O O . ARG A 1 290 ? -28.328 24.125 3.328 1 96.62 290 ARG A O 1
ATOM 2411 N N . LYS A 1 291 ? -29.688 25.797 3.818 1 96.81 291 LYS A N 1
ATOM 2412 C CA . LYS A 1 291 ? -30.578 25.5 2.701 1 96.81 291 LYS A CA 1
ATOM 2413 C C . LYS A 1 291 ? -29.875 25.672 1.365 1 96.81 291 LYS A C 1
ATOM 2415 O O . LYS A 1 291 ? -30.016 24.859 0.454 1 96.81 291 LYS A O 1
ATOM 2420 N N . SER A 1 292 ? -29.141 26.766 1.288 1 97.31 292 SER A N 1
ATOM 2421 C CA . SER A 1 292 ? -28.391 27.016 0.063 1 97.31 292 SER A CA 1
ATOM 2422 C C . SER A 1 292 ? -27.359 25.922 -0.194 1 97.31 292 SER A C 1
ATOM 2424 O O . SER A 1 292 ? -27.188 25.484 -1.333 1 97.31 292 SER A O 1
ATOM 2426 N N . LEU A 1 293 ? -26.703 25.531 0.832 1 97.5 293 LEU A N 1
ATOM 2427 C CA . LEU A 1 293 ? -25.672 24.5 0.696 1 97.5 293 LEU A CA 1
ATOM 2428 C C . LEU A 1 293 ? -26.312 23.141 0.423 1 97.5 293 LEU A C 1
ATOM 2430 O O . LEU A 1 293 ? -25.734 22.312 -0.287 1 97.5 293 LEU A O 1
ATOM 2434 N N . GLN A 1 294 ? -27.453 22.922 1.034 1 97.19 294 GLN A N 1
ATOM 2435 C CA . GLN A 1 294 ? -28.188 21.703 0.731 1 97.19 294 GLN A CA 1
ATOM 2436 C C . GLN A 1 294 ? -28.531 21.609 -0.755 1 97.19 294 GLN A C 1
ATOM 2438 O O . GLN A 1 294 ? -28.406 20.547 -1.361 1 97.19 294 GLN A O 1
ATOM 2443 N N . GLN A 1 295 ? -28.953 22.719 -1.256 1 96.94 295 GLN A N 1
ATOM 2444 C CA . GLN A 1 295 ? -29.219 22.781 -2.688 1 96.94 295 GLN A CA 1
ATOM 2445 C C . GLN A 1 295 ? -27.953 22.531 -3.5 1 96.94 295 GLN A C 1
ATOM 2447 O O . GLN A 1 295 ? -27.984 21.828 -4.516 1 96.94 295 GLN A O 1
ATOM 2452 N N . PHE A 1 296 ? -26.922 23.078 -3.088 1 97.12 296 PHE A N 1
ATOM 2453 C CA . PHE A 1 296 ? -25.641 22.859 -3.752 1 97.12 296 PHE A CA 1
ATOM 2454 C C . PHE A 1 296 ? -25.266 21.391 -3.77 1 97.12 296 PHE A C 1
ATOM 2456 O O . PHE A 1 296 ? -24.891 20.844 -4.812 1 97.12 296 PHE A O 1
ATOM 2463 N N . VAL A 1 297 ? -25.344 20.75 -2.609 1 97.19 297 VAL A N 1
ATOM 2464 C CA . VAL A 1 297 ? -24.984 19.344 -2.486 1 97.19 297 VAL A CA 1
ATOM 2465 C C . VAL A 1 297 ? -25.875 18.5 -3.377 1 97.19 297 VAL A C 1
ATOM 2467 O O . VAL A 1 297 ? -25.422 17.547 -4.012 1 97.19 297 VAL A O 1
ATOM 2470 N N . THR A 1 298 ? -27.125 18.828 -3.428 1 96.25 298 THR A N 1
ATOM 2471 C CA . THR A 1 298 ? -28.062 18.125 -4.293 1 96.25 298 THR A CA 1
ATOM 2472 C C . THR A 1 298 ? -27.672 18.297 -5.762 1 96.25 298 THR A C 1
ATOM 2474 O O . THR A 1 298 ? -27.703 17.328 -6.523 1 96.25 298 THR A O 1
ATOM 2477 N N . ASN A 1 299 ? -27.359 19.5 -6.152 1 95.38 299 ASN A N 1
ATOM 2478 C CA . ASN A 1 299 ? -26.922 19.75 -7.52 1 95.38 299 ASN A CA 1
ATOM 2479 C C . ASN A 1 299 ? -25.656 18.969 -7.859 1 95.38 299 ASN A C 1
ATOM 2481 O O . ASN A 1 299 ? -25.547 18.406 -8.945 1 95.38 299 ASN A O 1
ATOM 2485 N N . LEU A 1 300 ? -24.75 19.016 -6.906 1 94.12 300 LEU A N 1
ATOM 2486 C CA . LEU A 1 300 ? -23.5 18.312 -7.102 1 94.12 300 LEU A CA 1
ATOM 2487 C C . LEU A 1 300 ? -23.734 16.812 -7.25 1 94.12 300 LEU A C 1
ATOM 2489 O O . LEU A 1 300 ? -23.109 16.156 -8.086 1 94.12 300 LEU A O 1
ATOM 2493 N N . SER A 1 301 ? -24.609 16.312 -6.402 1 94.06 301 SER A N 1
ATOM 2494 C CA . SER A 1 301 ? -24.953 14.891 -6.449 1 94.06 301 SER A CA 1
ATOM 2495 C C . SER A 1 301 ? -25.516 14.5 -7.812 1 94.06 301 SER A C 1
ATOM 2497 O O . SER A 1 301 ? -25.234 13.422 -8.328 1 94.06 301 SER A O 1
ATOM 2499 N N . THR A 1 302 ? -26.297 15.305 -8.398 1 93.06 302 THR A N 1
ATOM 2500 C CA . THR A 1 302 ? -26.891 15.062 -9.711 1 93.06 302 THR A CA 1
ATOM 2501 C C . THR A 1 302 ? -25.828 15.18 -10.805 1 93.06 302 THR A C 1
ATOM 2503 O O . THR A 1 302 ? -25.781 14.352 -11.719 1 93.06 302 THR A O 1
ATOM 2506 N N . GLU A 1 303 ? -25.047 16.141 -10.703 1 90.38 303 GLU A N 1
ATOM 2507 C CA . GLU A 1 303 ? -24.016 16.391 -11.711 1 90.38 303 GLU A CA 1
ATOM 2508 C C . GLU A 1 303 ? -23 15.25 -11.742 1 90.38 303 GLU A C 1
ATOM 2510 O O . GLU A 1 303 ? -22.531 14.852 -12.812 1 90.38 303 GLU A O 1
ATOM 2515 N N . GLU A 1 304 ? -22.625 14.758 -10.594 1 86.94 304 GLU A N 1
ATOM 2516 C CA . GLU A 1 304 ? -21.625 13.688 -10.484 1 86.94 304 GLU A CA 1
ATOM 2517 C C . GLU A 1 304 ? -22.281 12.32 -10.609 1 86.94 304 GLU A C 1
ATOM 2519 O O . GLU A 1 304 ? -21.594 11.289 -10.578 1 86.94 304 GLU A O 1
ATOM 2524 N N . ALA A 1 305 ? -23.609 12.25 -10.758 1 89.75 305 ALA A N 1
ATOM 2525 C CA . ALA A 1 305 ? -24.359 11 -10.836 1 89.75 305 ALA A CA 1
ATOM 2526 C C . ALA A 1 305 ? -24.062 10.102 -9.641 1 89.75 305 ALA A C 1
ATOM 2528 O O . ALA A 1 305 ? -23.766 8.914 -9.805 1 89.75 305 ALA A O 1
ATOM 2529 N N . ARG A 1 306 ? -24.016 10.734 -8.438 1 90.75 306 ARG A N 1
ATOM 2530 C CA . ARG A 1 306 ? -23.797 10.047 -7.164 1 90.75 306 ARG A CA 1
ATOM 2531 C C . ARG A 1 306 ? -24.828 10.461 -6.129 1 90.75 306 ARG A C 1
ATOM 2533 O O . ARG A 1 306 ? -24.547 11.258 -5.234 1 90.75 306 ARG A O 1
ATOM 2540 N N . PRO A 1 307 ? -25.844 9.773 -6.145 1 91.94 307 PRO A N 1
ATOM 2541 C CA . PRO A 1 307 ? -26.953 10.164 -5.258 1 91.94 307 PRO A CA 1
ATOM 2542 C C . PRO A 1 307 ? -26.594 10 -3.779 1 91.94 307 PRO A C 1
ATOM 2544 O O . PRO A 1 307 ? -27.125 10.719 -2.932 1 91.94 307 PRO A O 1
ATOM 2547 N N . ASP A 1 308 ? -25.703 9.148 -3.463 1 93.62 308 ASP A N 1
ATOM 2548 C CA . ASP A 1 308 ? -25.359 8.852 -2.074 1 93.62 308 ASP A CA 1
ATOM 2549 C C . ASP A 1 308 ? -24.562 10.008 -1.453 1 93.62 308 ASP A C 1
ATOM 2551 O O . ASP A 1 308 ? -24.344 10.031 -0.241 1 93.62 308 ASP A O 1
ATOM 2555 N N . LEU A 1 309 ? -24.203 11 -2.227 1 93.19 309 LEU A N 1
ATOM 2556 C CA . LEU A 1 309 ? -23.453 12.148 -1.737 1 93.19 309 LEU A CA 1
ATOM 2557 C C . LEU A 1 309 ? -24.234 12.898 -0.674 1 93.19 309 LEU A C 1
ATOM 2559 O O . LEU A 1 309 ? -23.656 13.477 0.25 1 93.19 309 LEU A O 1
ATOM 2563 N N . ILE A 1 310 ? -25.562 12.852 -0.821 1 94.19 310 ILE A N 1
ATOM 2564 C CA . ILE A 1 310 ? -26.438 13.602 0.073 1 94.19 310 ILE A CA 1
ATOM 2565 C C . ILE A 1 310 ? -26.406 12.977 1.467 1 94.19 310 ILE A C 1
ATOM 2567 O O . ILE A 1 310 ? -26.703 13.641 2.459 1 94.19 310 ILE A O 1
ATOM 2571 N N . GLN A 1 311 ? -25.953 11.703 1.502 1 94.25 311 GLN A N 1
ATOM 2572 C CA . GLN A 1 311 ? -25.953 10.992 2.775 1 94.25 311 GLN A CA 1
ATOM 2573 C C . GLN A 1 311 ? -24.609 11.156 3.488 1 94.25 311 GLN A C 1
ATOM 2575 O O . GLN A 1 311 ? -24.469 10.773 4.652 1 94.25 311 GLN A O 1
ATOM 2580 N N . THR A 1 312 ? -23.656 11.766 2.83 1 95.38 312 THR A N 1
ATOM 2581 C CA . THR A 1 312 ? -22.344 11.984 3.441 1 95.38 312 THR A CA 1
ATOM 2582 C C . THR A 1 312 ? -22.375 13.211 4.348 1 95.38 312 THR A C 1
ATOM 2584 O O . THR A 1 312 ? -23.391 13.898 4.434 1 95.38 312 THR A O 1
ATOM 2587 N N . ASN A 1 313 ? -21.25 13.492 4.996 1 96.31 313 ASN A N 1
ATOM 2588 C CA . ASN A 1 313 ? -21.141 14.648 5.879 1 96.31 313 ASN A CA 1
ATOM 2589 C C . ASN A 1 313 ? -20.781 15.914 5.102 1 96.31 313 ASN A C 1
ATOM 2591 O O . ASN A 1 313 ? -20.391 16.922 5.691 1 96.31 313 ASN A O 1
ATOM 2595 N N . LEU A 1 314 ? -20.891 15.898 3.783 1 97.06 314 LEU A N 1
ATOM 2596 C CA . LEU A 1 314 ? -20.438 17.016 2.955 1 97.06 314 LEU A CA 1
ATOM 2597 C C . LEU A 1 314 ? -21.188 18.297 3.318 1 97.06 314 LEU A C 1
ATOM 2599 O O . LEU A 1 314 ? -20.578 19.359 3.439 1 97.06 314 LEU A O 1
ATOM 2603 N N . LEU A 1 315 ? -22.531 18.188 3.502 1 97.44 315 LEU A N 1
ATOM 2604 C CA . LEU A 1 315 ? -23.328 19.359 3.842 1 97.44 315 LEU A CA 1
ATOM 2605 C C . LEU A 1 315 ? -22.828 20 5.137 1 97.44 315 LEU A C 1
ATOM 2607 O O . LEU A 1 315 ? -22.578 21.203 5.176 1 97.44 315 LEU A O 1
ATOM 2611 N N . ASP A 1 316 ? -22.672 19.203 6.176 1 97.19 316 ASP A N 1
ATOM 2612 C CA . ASP A 1 316 ? -22.234 19.703 7.477 1 97.19 316 ASP A CA 1
ATOM 2613 C C . ASP A 1 316 ? -20.812 20.266 7.395 1 97.19 316 ASP A C 1
ATOM 2615 O O . ASP A 1 316 ? -20.5 21.266 8.039 1 97.19 316 ASP A O 1
ATOM 2619 N N . ASN A 1 317 ? -19.969 19.625 6.668 1 98 317 ASN A N 1
ATOM 2620 C CA . ASN A 1 317 ? -18.594 20.078 6.523 1 98 317 ASN A CA 1
ATOM 2621 C C . ASN A 1 317 ? -18.516 21.406 5.773 1 98 317 ASN A C 1
ATOM 2623 O O . ASN A 1 317 ? -17.766 22.297 6.164 1 98 317 ASN A O 1
ATOM 2627 N N . LEU A 1 318 ? -19.25 21.5 4.676 1 97.62 318 LEU A N 1
ATOM 2628 C CA . LEU A 1 318 ? -19.297 22.766 3.947 1 97.62 318 LEU A CA 1
ATOM 2629 C C . LEU A 1 318 ? -19.891 23.859 4.809 1 97.62 318 LEU A C 1
ATOM 2631 O O . LEU A 1 318 ? -19.438 25.016 4.758 1 97.62 318 LEU A O 1
ATOM 2635 N N . LEU A 1 319 ? -20.938 23.516 5.535 1 97.75 319 LEU A N 1
ATOM 2636 C CA . LEU A 1 319 ? -21.531 24.5 6.434 1 97.75 319 LEU A CA 1
ATOM 2637 C C . LEU A 1 319 ? -20.484 25.047 7.402 1 97.75 319 LEU A C 1
ATOM 2639 O O . LEU A 1 319 ? -20.406 26.266 7.602 1 97.75 319 LEU A O 1
ATOM 2643 N N . LEU A 1 320 ? -19.719 24.172 8.039 1 97.31 320 LEU A N 1
ATOM 2644 C CA . LEU A 1 320 ? -18.688 24.609 8.961 1 97.31 320 LEU A CA 1
ATOM 2645 C C . LEU A 1 320 ? -17.672 25.5 8.266 1 97.31 320 LEU A C 1
ATOM 2647 O O . LEU A 1 320 ? -17.25 26.531 8.812 1 97.31 320 LEU A O 1
ATOM 2651 N N . LEU A 1 321 ? -17.266 25.109 7.055 1 96.5 321 LEU A N 1
ATOM 2652 C CA . LEU A 1 321 ? -16.312 25.906 6.293 1 96.5 321 LEU A CA 1
ATOM 2653 C C . LEU A 1 321 ? -16.859 27.312 6.059 1 96.5 321 LEU A C 1
ATOM 2655 O O . LEU A 1 321 ? -16.141 28.312 6.27 1 96.5 321 LEU A O 1
ATOM 2659 N N . PHE A 1 322 ? -18.109 27.422 5.633 1 96.75 322 PHE A N 1
ATOM 2660 C CA . PHE A 1 322 ? -18.75 28.703 5.363 1 96.75 322 PHE A CA 1
ATOM 2661 C C . PHE A 1 322 ? -18.859 29.531 6.641 1 96.75 322 PHE A C 1
ATOM 2663 O O . PHE A 1 322 ? -18.656 30.75 6.621 1 96.75 322 PHE A O 1
ATOM 2670 N N . ILE A 1 323 ? -19.172 28.859 7.73 1 95.81 323 ILE A N 1
ATOM 2671 C CA . ILE A 1 323 ? -19.281 29.562 9.008 1 95.81 323 ILE A CA 1
ATOM 2672 C C . ILE A 1 323 ? -17.938 30.188 9.375 1 95.81 323 ILE A C 1
ATOM 2674 O O . ILE A 1 323 ? -17.875 31.344 9.797 1 95.81 323 ILE A O 1
ATOM 2678 N N . LYS A 1 324 ? -16.844 29.5 9.188 1 94.31 324 LYS A N 1
ATOM 2679 C CA . LYS A 1 324 ? -15.508 30 9.484 1 94.31 324 LYS A CA 1
ATOM 2680 C C . LYS A 1 324 ? -15.195 31.234 8.656 1 94.31 324 LYS A C 1
ATOM 2682 O O . LYS A 1 324 ? -14.445 32.125 9.102 1 94.31 324 LYS A O 1
ATOM 2687 N N . TYR A 1 325 ? -15.789 31.359 7.52 1 93.12 325 TYR A N 1
ATOM 2688 C CA . TYR A 1 325 ? -15.492 32.5 6.641 1 93.12 325 TYR A CA 1
ATOM 2689 C C . TYR A 1 325 ? -16.484 33.625 6.859 1 93.12 325 TYR A C 1
ATOM 2691 O O . TYR A 1 325 ? -16.156 34.781 6.621 1 93.12 325 TYR A O 1
ATOM 2699 N N . THR A 1 326 ? -17.656 33.312 7.348 1 91.69 326 THR A N 1
ATOM 2700 C CA . THR A 1 326 ? -18.688 34.344 7.453 1 91.69 326 THR A CA 1
ATOM 2701 C C . THR A 1 326 ? -18.656 35 8.828 1 91.69 326 THR A C 1
ATOM 2703 O O . THR A 1 326 ? -19.156 36.125 8.992 1 91.69 326 THR A O 1
ATOM 2706 N N . GLU A 1 327 ? -18.094 34.281 9.82 1 89.69 327 GLU A N 1
ATOM 2707 C CA . GLU A 1 327 ? -18.031 34.844 11.172 1 89.69 327 GLU A CA 1
ATOM 2708 C C . GLU A 1 327 ? -17.25 36.156 11.203 1 89.69 327 GLU A C 1
ATOM 2710 O O . GLU A 1 327 ? -17.625 37.094 11.906 1 89.69 327 GLU A O 1
ATOM 2715 N N . SER A 1 328 ? -16.109 36.188 10.508 1 87.81 328 SER A N 1
ATOM 2716 C CA . SER A 1 328 ? -15.297 37.406 10.375 1 87.81 328 SER A CA 1
ATOM 2717 C C . SER A 1 328 ? -14.555 37.438 9.047 1 87.81 328 SER A C 1
ATOM 2719 O O . SER A 1 328 ? -13.555 36.719 8.867 1 87.81 328 SER A O 1
ATOM 2721 N N . PRO A 1 329 ? -15.039 38.281 8.211 1 84.62 329 PRO A N 1
ATOM 2722 C CA . PRO A 1 329 ? -14.367 38.375 6.914 1 84.62 329 PRO A CA 1
ATOM 2723 C C . PRO A 1 329 ? -12.906 38.781 7.039 1 84.62 329 PRO A C 1
ATOM 2725 O O . PRO A 1 329 ? -12.047 38.281 6.312 1 84.62 329 PRO A O 1
ATOM 2728 N N . THR A 1 330 ? -12.641 39.656 7.945 1 88.62 330 THR A N 1
ATOM 2729 C CA . THR A 1 330 ? -11.281 40.156 8.133 1 88.62 330 THR A CA 1
ATOM 2730 C C . THR A 1 330 ? -10.359 39.031 8.609 1 88.62 330 THR A C 1
ATOM 2732 O O . THR A 1 330 ? -9.289 38.844 8.039 1 88.62 330 THR A O 1
ATOM 2735 N N . LEU A 1 331 ? -10.805 38.344 9.602 1 91.19 331 LEU A N 1
ATOM 2736 C CA . LEU A 1 331 ? -9.969 37.281 10.164 1 91.19 331 LEU A CA 1
ATOM 2737 C C . LEU A 1 331 ? -9.828 36.125 9.203 1 91.19 331 LEU A C 1
ATOM 2739 O O . LEU A 1 331 ? -8.766 35.5 9.109 1 91.19 331 LEU A O 1
ATOM 2743 N N . SER A 1 332 ? -10.906 35.844 8.531 1 89.38 332 SER A N 1
ATOM 2744 C CA . SER A 1 332 ? -10.844 34.75 7.574 1 89.38 332 SER A CA 1
ATOM 2745 C C . SER A 1 332 ? -9.797 35 6.5 1 89.38 332 SER A C 1
ATOM 2747 O O . SER A 1 332 ? -9.102 34.094 6.066 1 89.38 332 SER A O 1
ATOM 2749 N N . GLU A 1 333 ? -9.672 36.188 6.062 1 88.44 333 GLU A N 1
ATOM 2750 C CA . GLU A 1 333 ? -8.664 36.562 5.074 1 88.44 333 GLU A CA 1
ATOM 2751 C C . GLU A 1 333 ? -7.258 36.406 5.641 1 88.44 333 GLU A C 1
ATOM 2753 O O . GLU A 1 333 ? -6.32 36.062 4.914 1 88.44 333 GLU A O 1
ATOM 2758 N N . GLN A 1 334 ? -7.148 36.688 6.844 1 90.69 334 GLN A N 1
ATOM 2759 C CA . GLN A 1 334 ? -5.836 36.625 7.48 1 90.69 334 GLN A CA 1
ATOM 2760 C C . GLN A 1 334 ? -5.445 35.188 7.766 1 90.69 334 GLN A C 1
ATOM 2762 O O . GLN A 1 334 ? -4.297 34.781 7.547 1 90.69 334 GLN A O 1
ATOM 2767 N N . PHE A 1 335 ? -6.367 34.406 8.195 1 91.75 335 PHE A N 1
ATOM 2768 C CA . PHE A 1 335 ? -6.09 33.031 8.617 1 91.75 335 PHE A CA 1
ATOM 2769 C C . PHE A 1 335 ? -5.742 32.156 7.426 1 91.75 335 PHE A C 1
ATOM 2771 O O . PHE A 1 335 ? -5.16 31.078 7.586 1 91.75 335 PHE A O 1
ATOM 2778 N N . GLN A 1 336 ? -6.031 32.594 6.219 1 88.06 336 GLN A N 1
ATOM 2779 C CA . GLN A 1 336 ? -5.68 31.844 5.012 1 88.06 336 GLN A CA 1
ATOM 2780 C C . GLN A 1 336 ? -4.172 31.844 4.781 1 88.06 336 GLN A C 1
ATOM 2782 O O . GLN A 1 336 ? -3.656 31.062 3.988 1 88.06 336 GLN A O 1
ATOM 2787 N N . LEU A 1 337 ? -3.52 32.656 5.469 1 86.94 337 LEU A N 1
ATOM 2788 C CA . LEU A 1 337 ? -2.078 32.812 5.293 1 86.94 337 LEU A CA 1
ATOM 2789 C C . LEU A 1 337 ? -1.323 31.672 5.965 1 86.94 337 LEU A C 1
ATOM 2791 O O . LEU A 1 337 ? -0.137 31.469 5.699 1 86.94 337 LEU A O 1
ATOM 2795 N N . GLU A 1 338 ? -1.975 30.969 6.773 1 87 338 GLU A N 1
ATOM 2796 C CA . GLU A 1 338 ? -1.306 30 7.641 1 87 338 GLU A CA 1
ATOM 2797 C C . GLU A 1 338 ? -0.818 28.797 6.848 1 87 338 GLU A C 1
ATOM 2799 O O . GLU A 1 338 ? 0.311 28.328 7.035 1 87 338 GLU A O 1
ATOM 2804 N N . TYR A 1 339 ? -1.667 28.266 5.992 1 83.44 339 TYR A N 1
ATOM 2805 C CA . TYR A 1 339 ? -1.317 27.047 5.277 1 83.44 339 TYR A CA 1
ATOM 2806 C C . TYR A 1 339 ? -1.392 27.25 3.77 1 83.44 339 TYR A C 1
ATOM 2808 O O . TYR A 1 339 ? -2.109 26.531 3.07 1 83.44 339 TYR A O 1
ATOM 2816 N N . GLN A 1 340 ? -0.572 27.953 3.295 1 78.31 340 GLN A N 1
ATOM 2817 C CA . GLN A 1 340 ? -0.58 28.344 1.887 1 78.31 340 GLN A CA 1
ATOM 2818 C C . GLN A 1 340 ? -0.152 27.172 0.996 1 78.31 340 GLN A C 1
ATOM 2820 O O . GLN A 1 340 ? -0.488 27.141 -0.19 1 78.31 340 GLN A O 1
ATOM 2825 N N . GLU A 1 341 ? 0.525 26.25 1.591 1 78 341 GLU A N 1
ATOM 2826 C CA . GLU A 1 341 ? 1.024 25.125 0.819 1 78 341 GLU A CA 1
ATOM 2827 C C . GLU A 1 341 ? -0.113 24.188 0.405 1 78 341 GLU A C 1
ATOM 2829 O O . GLU A 1 341 ? 0.061 23.344 -0.469 1 78 341 GLU A O 1
ATOM 2834 N N . LEU A 1 342 ? -1.2 24.25 1.07 1 75.81 342 LEU A N 1
ATOM 2835 C CA . LEU A 1 342 ? -2.338 23.391 0.745 1 75.81 342 LEU A CA 1
ATOM 2836 C C . LEU A 1 342 ? -3.033 23.875 -0.523 1 75.81 342 LEU A C 1
ATOM 2838 O O . LEU A 1 342 ? -3.889 23.188 -1.071 1 75.81 342 LEU A O 1
ATOM 2842 N N . MET A 1 343 ? -2.648 25 -0.905 1 67.94 343 MET A N 1
ATOM 2843 C CA . MET A 1 343 ? -3.234 25.531 -2.135 1 67.94 343 MET A CA 1
ATOM 2844 C C . MET A 1 343 ? -2.764 24.734 -3.348 1 67.94 343 MET A C 1
ATOM 2846 O O . MET A 1 343 ? -1.588 24.375 -3.443 1 67.94 343 MET A O 1
ATOM 2850 N N . THR A 1 344 ? -3.615 23.734 -3.805 1 58.78 344 THR A N 1
ATOM 2851 C CA . THR A 1 344 ? -3.307 22.875 -4.945 1 58.78 344 THR A CA 1
ATOM 2852 C C . THR A 1 344 ? -2.844 23.719 -6.137 1 58.78 344 THR A C 1
ATOM 2854 O O . THR A 1 344 ? -3.346 24.828 -6.359 1 58.78 344 THR A O 1
ATOM 2857 N N . GLU A 1 345 ? -1.596 23.406 -6.512 1 53.84 345 GLU A N 1
ATOM 2858 C CA . GLU A 1 345 ? -1.119 24 -7.754 1 53.84 345 GLU A CA 1
ATOM 2859 C C . GLU A 1 345 ? -2.182 23.922 -8.852 1 53.84 345 GLU A C 1
ATOM 2861 O O . GLU A 1 345 ? -1.985 24.453 -9.945 1 53.84 345 GLU A O 1
ATOM 2866 N N . GLN A 1 346 ? -3.006 23.016 -8.75 1 52 346 GLN A N 1
ATOM 2867 C CA . GLN A 1 346 ? -3.934 23.188 -9.867 1 52 346 GLN A CA 1
ATOM 2868 C C . GLN A 1 346 ? -4.355 24.641 -10.023 1 52 346 GLN A C 1
ATOM 2870 O O . GLN A 1 346 ? -4.637 25.328 -9.031 1 52 346 GLN A O 1
ATOM 2875 N N . ALA A 1 347 ? -4 25.125 -11.117 1 51.47 347 ALA A N 1
ATOM 2876 C CA . ALA A 1 347 ? -4.09 26.531 -11.508 1 51.47 347 ALA A CA 1
ATOM 2877 C C . ALA A 1 347 ? -5.32 27.188 -10.891 1 51.47 347 ALA A C 1
ATOM 2879 O O . ALA A 1 347 ? -6.441 26.719 -11.07 1 51.47 347 ALA A O 1
ATOM 2880 N N . ALA A 1 348 ? -5.129 28.047 -9.812 1 52.38 348 ALA A N 1
ATOM 2881 C CA . ALA A 1 348 ? -6.105 28.984 -9.258 1 52.38 348 ALA A CA 1
ATOM 2882 C C . ALA A 1 348 ? -7.207 29.281 -10.273 1 52.38 348 ALA A C 1
ATOM 2884 O O . ALA A 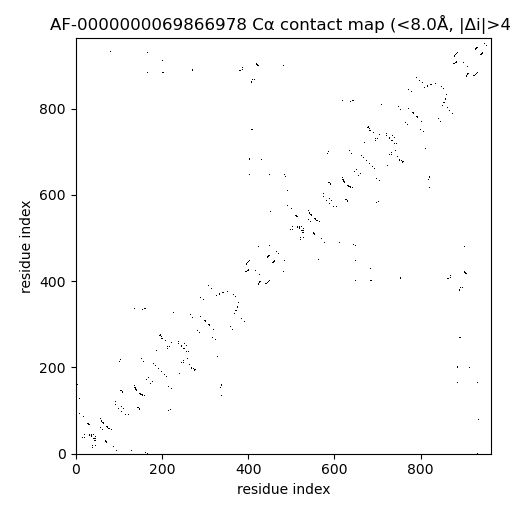1 348 ? -8.391 29.328 -9.914 1 52.38 348 ALA A O 1
ATOM 2885 N N . GLU A 1 349 ? -6.68 29.172 -11.43 1 54.66 349 GLU A N 1
ATOM 2886 C CA . GLU A 1 349 ? -7.605 29.5 -12.508 1 54.66 349 GLU A CA 1
ATOM 2887 C C . GLU A 1 349 ? -8.547 28.344 -12.797 1 54.66 349 GLU A C 1
ATOM 2889 O O . GLU A 1 349 ? -9.742 28.547 -13.039 1 54.66 349 GLU A O 1
ATOM 2894 N N . ASP A 1 350 ? -8.016 27.141 -12.641 1 59.59 350 ASP A N 1
ATOM 2895 C CA . ASP A 1 350 ? -8.836 25.969 -12.953 1 59.59 350 ASP A CA 1
ATOM 2896 C C . ASP A 1 350 ? -9.852 25.703 -11.852 1 59.59 350 ASP A C 1
ATOM 2898 O O . ASP A 1 350 ? -11 25.344 -12.125 1 59.59 350 ASP A O 1
ATOM 2902 N N . LEU A 1 351 ? -9.5 25.969 -10.703 1 62 351 LEU A N 1
ATOM 2903 C CA . LEU A 1 351 ? -10.398 25.781 -9.57 1 62 351 LEU A CA 1
ATOM 2904 C C . LEU A 1 351 ? -11.57 26.75 -9.641 1 62 351 LEU A C 1
ATOM 2906 O O . LEU A 1 351 ? -12.711 26.375 -9.375 1 62 351 LEU A O 1
ATOM 2910 N N . ALA A 1 352 ? -11.258 27.922 -10.086 1 60.03 352 ALA A N 1
ATOM 2911 C CA . ALA A 1 352 ? -12.289 28.969 -10.086 1 60.03 352 ALA A CA 1
ATOM 2912 C C . ALA A 1 352 ? -13.258 28.766 -11.25 1 60.03 352 ALA A C 1
ATOM 2914 O O . ALA A 1 352 ? -14.391 29.25 -11.211 1 60.03 352 ALA A O 1
ATOM 2915 N N . LEU A 1 353 ? -12.758 27.953 -12.078 1 64.12 353 LEU A N 1
ATOM 2916 C CA . LEU A 1 353 ? -13.555 27.859 -13.297 1 64.12 353 LEU A CA 1
ATOM 2917 C C . LEU A 1 353 ? -14.523 26.672 -13.219 1 64.12 353 LEU A C 1
ATOM 2919 O O . LEU A 1 353 ? -15.492 26.609 -13.977 1 64.12 353 LEU A O 1
ATOM 2923 N N . SER A 1 354 ? -14.312 25.922 -12.242 1 79.75 354 SER A N 1
ATOM 2924 C CA . SER A 1 354 ? -15.234 24.797 -12.164 1 79.75 354 SER A CA 1
ATOM 2925 C C . SER A 1 354 ? -16.625 25.266 -11.766 1 79.75 354 SER A C 1
ATOM 2927 O O . SER A 1 354 ? -16.781 26.219 -11.008 1 79.75 354 SER A O 1
ATOM 2929 N N . LYS A 1 355 ? -17.656 24.719 -12.391 1 83.06 355 LYS A N 1
ATOM 2930 C CA . LYS A 1 355 ? -19.047 25.062 -12.117 1 83.06 355 LYS A CA 1
ATOM 2931 C C . LYS A 1 355 ? -19.359 24.984 -10.625 1 83.06 355 LYS A C 1
ATOM 2933 O O . LYS A 1 355 ? -20.016 25.859 -10.078 1 83.06 355 LYS A O 1
ATOM 2938 N N . SER A 1 356 ? -18.828 24 -10.016 1 88.31 356 SER A N 1
ATOM 2939 C CA . SER A 1 356 ? -19.062 23.812 -8.594 1 88.31 356 SER A CA 1
ATOM 2940 C C . SER A 1 356 ? -18.453 24.938 -7.773 1 88.31 356 SER A C 1
ATOM 2942 O O . SER A 1 356 ? -19.094 25.453 -6.852 1 88.31 356 SER A O 1
ATOM 2944 N N . ASN A 1 357 ? -17.297 25.391 -8.141 1 89.44 357 ASN A N 1
ATOM 2945 C CA . ASN A 1 357 ? -16.625 26.453 -7.414 1 89.44 357 ASN A CA 1
ATOM 2946 C C . ASN A 1 357 ? -17.328 27.797 -7.594 1 89.44 357 ASN A C 1
ATOM 2948 O O . ASN A 1 357 ? -17.406 28.594 -6.66 1 89.44 357 ASN A O 1
ATOM 2952 N N . GLN A 1 358 ? -17.828 28.016 -8.773 1 90.5 358 GLN A N 1
ATOM 2953 C CA . GLN A 1 358 ? -18.562 29.25 -9.023 1 90.5 358 GLN A CA 1
ATOM 2954 C C . GLN A 1 358 ? -19.844 29.312 -8.188 1 90.5 358 GLN A C 1
ATOM 2956 O O . GLN A 1 358 ? -20.188 30.375 -7.664 1 90.5 358 GLN A O 1
ATOM 2961 N N . GLU A 1 359 ? -20.453 28.203 -8.102 1 94.19 359 GLU A N 1
ATOM 2962 C CA . GLU A 1 359 ? -21.672 28.156 -7.293 1 94.19 359 GLU A CA 1
ATOM 2963 C C . GLU A 1 359 ? -21.359 28.438 -5.824 1 94.19 359 GLU A C 1
ATOM 2965 O O . GLU A 1 359 ? -22.109 29.141 -5.148 1 94.19 359 GLU A O 1
ATOM 2970 N N . LEU A 1 360 ? -20.328 27.859 -5.336 1 95.12 360 LEU A N 1
ATOM 2971 C CA . LEU A 1 360 ? -19.922 28.062 -3.949 1 95.12 360 LEU A CA 1
ATOM 2972 C C . LEU A 1 360 ? -19.578 29.531 -3.703 1 95.12 360 LEU A C 1
ATOM 2974 O O . LEU A 1 360 ? -19.938 30.094 -2.662 1 95.12 360 LEU A O 1
ATOM 2978 N N . LEU A 1 361 ? -18.922 30.109 -4.652 1 93.5 361 LEU A N 1
ATOM 2979 C CA . LEU A 1 361 ? -18.562 31.516 -4.523 1 93.5 361 LEU A CA 1
ATOM 2980 C C . LEU A 1 361 ? -19.797 32.406 -4.543 1 93.5 361 LEU A C 1
ATOM 2982 O O . LEU A 1 361 ? -19.844 33.406 -3.844 1 93.5 361 LEU A O 1
ATOM 2986 N N . GLU A 1 362 ? -20.719 32.031 -5.348 1 94.19 362 GLU A N 1
ATOM 2987 C CA . GLU A 1 362 ? -21.969 32.781 -5.387 1 94.19 362 GLU A CA 1
ATOM 2988 C C . GLU A 1 362 ? -22.688 32.719 -4.043 1 94.19 362 GLU A C 1
ATOM 2990 O O . GLU A 1 362 ? -23.203 33.75 -3.572 1 94.19 362 GLU A O 1
ATOM 2995 N N . ILE A 1 363 ? -22.719 31.609 -3.463 1 95.38 363 ILE A N 1
ATOM 2996 C CA . ILE A 1 363 ? -23.344 31.453 -2.156 1 95.38 363 ILE A CA 1
ATOM 2997 C C . ILE A 1 363 ? -22.594 32.281 -1.121 1 95.38 363 ILE A C 1
ATOM 2999 O O . ILE A 1 363 ? -23.203 33 -0.329 1 95.38 363 ILE A O 1
ATOM 3003 N N . LEU A 1 364 ? -21.281 32.125 -1.138 1 93.56 364 LEU A N 1
ATOM 3004 C CA . LEU A 1 364 ? -20.438 32.812 -0.16 1 93.56 364 LEU A CA 1
ATOM 3005 C C . LEU A 1 364 ? -20.578 34.344 -0.285 1 93.56 364 LEU A C 1
ATOM 3007 O O . LEU A 1 364 ? -20.578 35.031 0.722 1 93.56 364 LEU A O 1
ATOM 3011 N N . SER A 1 365 ? -20.719 34.875 -1.49 1 92.75 365 SER A N 1
ATOM 3012 C CA . SER A 1 365 ? -20.781 36.281 -1.761 1 92.75 365 SER A CA 1
ATOM 3013 C C . SER A 1 365 ? -22.031 36.906 -1.145 1 92.75 365 SER A C 1
ATOM 3015 O O . SER A 1 365 ? -22.078 38.125 -0.933 1 92.75 365 SER A O 1
ATOM 3017 N N . ARG A 1 366 ? -23.016 36.156 -0.861 1 93 366 ARG A N 1
ATOM 3018 C CA . ARG A 1 366 ? -24.234 36.656 -0.238 1 93 366 ARG A CA 1
ATOM 3019 C C . ARG A 1 366 ? -24 37 1.229 1 93 366 ARG A C 1
ATOM 3021 O O . ARG A 1 366 ? -24.766 37.781 1.824 1 93 366 ARG A O 1
ATOM 3028 N N . TYR A 1 367 ? -22.938 36.406 1.731 1 89.75 367 TYR A N 1
ATOM 3029 C CA . TYR A 1 367 ? -22.734 36.562 3.172 1 89.75 367 TYR A CA 1
ATOM 3030 C C . TYR A 1 367 ? -21.469 37.312 3.48 1 89.75 367 TYR A C 1
ATOM 3032 O O . TYR A 1 367 ? -21.359 37.938 4.535 1 89.75 367 TYR A O 1
ATOM 3040 N N . THR A 1 368 ? -20.484 37.188 2.617 1 89.38 368 THR A N 1
ATOM 3041 C CA . THR A 1 368 ? -19.203 37.844 2.879 1 89.38 368 THR A CA 1
ATOM 3042 C C . THR A 1 368 ? -18.469 38.125 1.575 1 89.38 368 THR A C 1
ATOM 3044 O O . THR A 1 368 ? -18.844 37.594 0.52 1 89.38 368 THR A O 1
ATOM 3047 N N . THR A 1 369 ? -17.484 39.094 1.703 1 86.12 369 THR A N 1
ATOM 3048 C CA . THR A 1 369 ? -16.609 39.375 0.573 1 86.12 369 THR A CA 1
ATOM 3049 C C . THR A 1 369 ? -15.18 38.938 0.871 1 86.12 369 THR A C 1
ATOM 3051 O O . THR A 1 369 ? -14.641 39.25 1.934 1 86.12 369 THR A O 1
ATOM 3054 N N . ILE A 1 370 ? -14.75 38.125 0.065 1 83.19 370 ILE A N 1
ATOM 3055 C CA . ILE A 1 370 ? -13.367 37.656 0.209 1 83.19 370 ILE A CA 1
ATOM 3056 C C . ILE A 1 370 ? -12.547 38.125 -0.994 1 83.19 370 ILE A C 1
ATOM 3058 O O . ILE A 1 370 ? -12.984 38 -2.139 1 83.19 370 ILE A O 1
ATOM 3062 N N . GLU A 1 371 ? -11.422 38.656 -0.787 1 84.06 371 GLU A N 1
ATOM 3063 C CA . GLU A 1 371 ? -10.562 39.188 -1.842 1 84.06 371 GLU A CA 1
ATOM 3064 C C . GLU A 1 371 ? -9.891 38.062 -2.625 1 84.06 371 GLU A C 1
ATOM 3066 O O . GLU A 1 371 ? -9.875 38.094 -3.857 1 84.06 371 GLU A O 1
ATOM 3071 N N . GLU A 1 372 ? -9.328 37.062 -1.936 1 83.69 372 GLU A N 1
ATOM 3072 C CA . GLU A 1 372 ? -8.656 35.938 -2.551 1 83.69 372 GLU A CA 1
ATOM 3073 C C . GLU A 1 372 ? -9.336 34.625 -2.174 1 83.69 372 GLU A C 1
ATOM 3075 O O . GLU A 1 372 ? -8.992 34 -1.168 1 83.69 372 GLU A O 1
ATOM 3080 N N . PRO A 1 373 ? -10.102 34.125 -3.088 1 87.94 373 PRO A N 1
ATOM 3081 C CA . PRO A 1 373 ? -10.906 32.969 -2.705 1 87.94 373 PRO A CA 1
ATOM 3082 C C . PRO A 1 373 ? -10.188 31.625 -2.93 1 87.94 373 PRO A C 1
ATOM 3084 O O . PRO A 1 373 ? -10.758 30.562 -2.699 1 87.94 373 PRO A O 1
ATOM 3087 N N . THR A 1 374 ? -8.945 31.578 -3.393 1 86.56 374 THR A N 1
ATOM 3088 C CA . THR A 1 374 ? -8.234 30.359 -3.777 1 86.56 374 THR A CA 1
ATOM 3089 C C . THR A 1 374 ? -8.133 29.391 -2.598 1 86.56 374 THR A C 1
ATOM 3091 O O . THR A 1 374 ? -8.312 28.188 -2.76 1 86.56 374 THR A O 1
ATOM 3094 N N . TYR A 1 375 ? -7.832 29.938 -1.444 1 89.56 375 TYR A N 1
ATOM 3095 C CA . TYR A 1 375 ? -7.691 29.094 -0.264 1 89.56 375 TYR A CA 1
ATOM 3096 C C . TYR A 1 375 ? -9.023 28.469 0.121 1 89.56 375 TYR A C 1
ATOM 3098 O O . TYR A 1 375 ? -9.094 27.266 0.408 1 89.56 375 TYR A O 1
ATOM 3106 N N . PHE A 1 376 ? -10.039 29.266 0.081 1 91.38 376 PHE A N 1
ATOM 3107 C CA . PHE A 1 376 ? -11.391 28.781 0.365 1 91.38 376 PHE A CA 1
ATOM 3108 C C . PHE A 1 376 ? -11.773 27.656 -0.59 1 91.38 376 PHE A C 1
ATOM 3110 O O . PHE A 1 376 ? -12.266 26.609 -0.16 1 91.38 376 PHE A O 1
ATOM 3117 N N . LEU A 1 377 ? -11.539 27.875 -1.818 1 90.94 377 LEU A N 1
ATOM 3118 C CA . LEU A 1 377 ? -11.906 26.906 -2.842 1 90.94 377 LEU A CA 1
ATOM 3119 C C . LEU A 1 377 ? -11.086 25.625 -2.697 1 90.94 377 LEU A C 1
ATOM 3121 O O . LEU A 1 377 ? -11.586 24.531 -2.977 1 90.94 377 LEU A O 1
ATOM 3125 N N . SER A 1 378 ? -9.867 25.75 -2.273 1 90.31 378 SER A N 1
ATOM 3126 C CA . SER A 1 378 ? -9.031 24.578 -2.051 1 90.31 378 SER A CA 1
ATOM 3127 C C . SER A 1 378 ? -9.578 23.703 -0.92 1 90.31 378 SER A C 1
ATOM 3129 O O . SER A 1 378 ? -9.609 22.484 -1.028 1 90.31 378 SER A O 1
ATOM 3131 N N . LEU A 1 379 ? -9.953 24.375 0.134 1 92.31 379 LEU A N 1
ATOM 3132 C CA . LEU A 1 379 ? -10.516 23.641 1.258 1 92.31 379 LEU A CA 1
ATOM 3133 C C . LEU A 1 379 ? -11.836 22.984 0.869 1 92.31 379 LEU A C 1
ATOM 3135 O O . LEU A 1 379 ? -12.094 21.828 1.231 1 92.31 379 LEU A O 1
ATOM 3139 N N . ALA A 1 380 ? -12.648 23.734 0.117 1 93.44 380 ALA A N 1
ATOM 3140 C CA . ALA A 1 380 ? -13.922 23.188 -0.343 1 93.44 380 ALA A CA 1
ATOM 3141 C C . ALA A 1 380 ? -13.703 21.969 -1.229 1 93.44 380 ALA A C 1
ATOM 3143 O O . ALA A 1 380 ? -14.422 20.969 -1.116 1 93.44 380 ALA A O 1
ATOM 3144 N N . SER A 1 381 ? -12.766 22.078 -2.051 1 91.31 381 SER A N 1
ATOM 3145 C CA . SER A 1 381 ? -12.445 20.969 -2.947 1 91.31 381 SER A CA 1
ATOM 3146 C C . SER A 1 381 ? -12.016 19.734 -2.164 1 91.31 381 SER A C 1
ATOM 3148 O O . SER A 1 381 ? -12.367 18.609 -2.531 1 91.31 381 SER A O 1
ATOM 3150 N N . LEU A 1 382 ? -11.25 19.938 -1.154 1 91.38 382 LEU A N 1
ATOM 3151 C CA . LEU A 1 382 ? -10.82 18.828 -0.308 1 91.38 382 LEU A CA 1
ATOM 3152 C C . LEU A 1 382 ? -12.023 18.141 0.327 1 91.38 382 LEU A C 1
ATOM 3154 O O . LEU A 1 382 ? -12.078 16.906 0.372 1 91.38 382 LEU A O 1
ATOM 3158 N N . LEU A 1 383 ? -12.93 18.922 0.803 1 94.5 383 LEU A N 1
ATOM 3159 C CA . LEU A 1 383 ? -14.117 18.375 1.454 1 94.5 383 LEU A CA 1
ATOM 3160 C C . LEU A 1 383 ? -14.992 17.641 0.451 1 94.5 383 LEU A C 1
ATOM 3162 O O . LEU A 1 383 ? -15.547 16.578 0.768 1 94.5 383 LEU A O 1
ATOM 3166 N N . GLU A 1 384 ? -15.102 18.219 -0.735 1 92.69 384 GLU A N 1
ATOM 3167 C CA . GLU A 1 384 ? -15.859 17.547 -1.795 1 92.69 384 GLU A CA 1
ATOM 3168 C C . GLU A 1 384 ? -15.234 16.219 -2.17 1 92.69 384 GLU A C 1
ATOM 3170 O O . GLU A 1 384 ? -15.93 15.203 -2.281 1 92.69 384 GLU A O 1
ATOM 3175 N N . LYS A 1 385 ? -13.977 16.25 -2.359 1 89.31 385 LYS A N 1
ATOM 3176 C CA . LYS A 1 385 ? -13.273 15.031 -2.727 1 89.31 385 LYS A CA 1
ATOM 3177 C C . LYS A 1 385 ? -13.406 13.969 -1.638 1 89.31 385 LYS A C 1
ATOM 3179 O O . LYS A 1 385 ? -13.609 12.789 -1.935 1 89.31 385 LYS A O 1
ATOM 3184 N N . GLN A 1 386 ? -13.234 14.391 -0.425 1 92.19 386 GLN A N 1
ATOM 3185 C CA . GLN A 1 386 ? -13.383 13.477 0.7 1 92.19 386 GLN A CA 1
ATOM 3186 C C . GLN A 1 386 ? -14.75 12.797 0.679 1 92.19 386 GLN A C 1
ATOM 3188 O O . GLN A 1 386 ? -14.852 11.578 0.881 1 92.19 386 GLN A O 1
ATOM 3193 N N . ALA A 1 387 ? -15.758 13.562 0.448 1 93.88 387 ALA A N 1
ATOM 3194 C CA . ALA A 1 387 ? -17.109 13.023 0.408 1 93.88 387 ALA A CA 1
ATOM 3195 C C . ALA A 1 387 ? -17.297 12.086 -0.778 1 93.88 387 ALA A C 1
ATOM 3197 O O . ALA A 1 387 ? -17.844 10.992 -0.632 1 93.88 387 ALA A O 1
ATOM 3198 N N . ILE A 1 388 ? -16.828 12.469 -1.902 1 90.88 388 ILE A N 1
ATOM 3199 C CA . ILE A 1 388 ? -16.984 11.68 -3.123 1 90.88 388 ILE A CA 1
ATOM 3200 C C . ILE A 1 388 ? -16.266 10.344 -2.975 1 90.88 388 ILE A C 1
ATOM 3202 O O . ILE A 1 388 ? -16.812 9.289 -3.291 1 90.88 388 ILE A O 1
ATOM 3206 N N . TYR A 1 389 ? -15.094 10.383 -2.447 1 88.81 389 TYR A N 1
ATOM 3207 C CA . TYR A 1 389 ? -14.273 9.18 -2.322 1 88.81 389 TYR A CA 1
ATOM 3208 C C . TYR A 1 389 ? -14.828 8.258 -1.245 1 88.81 389 TYR A C 1
ATOM 3210 O O . TYR A 1 389 ? -14.602 7.047 -1.277 1 88.81 389 TYR A O 1
ATOM 3218 N N . SER A 1 390 ? -15.555 8.82 -0.333 1 90.56 390 SER A N 1
ATOM 3219 C CA . SER A 1 390 ? -16.156 7.988 0.705 1 90.56 390 SER A CA 1
ATOM 3220 C C . SER A 1 390 ? -17.25 7.098 0.133 1 90.56 390 SER A C 1
ATOM 3222 O O . SER A 1 390 ? -17.516 6.02 0.668 1 90.56 390 SER A O 1
ATOM 3224 N N . ILE A 1 391 ? -17.844 7.512 -0.952 1 89.19 391 ILE A N 1
ATOM 3225 C CA . ILE A 1 391 ? -18.922 6.754 -1.562 1 89.19 391 ILE A CA 1
ATOM 3226 C C . ILE A 1 391 ? -18.375 5.879 -2.688 1 89.19 391 ILE A C 1
ATOM 3228 O O . ILE A 1 391 ? -18.844 4.75 -2.885 1 89.19 391 ILE A O 1
ATOM 3232 N N . GLN A 1 392 ? -17.531 6.512 -3.49 1 79.19 392 GLN A N 1
ATOM 3233 C CA . GLN A 1 392 ? -16.906 5.785 -4.594 1 79.19 392 GLN A CA 1
ATOM 3234 C C . GLN A 1 392 ? -15.453 5.457 -4.281 1 79.19 392 GLN A C 1
ATOM 3236 O O . GLN A 1 392 ? -14.547 6.211 -4.641 1 79.19 392 GLN A O 1
ATOM 3241 N N . ALA A 1 393 ? -15.414 4.293 -3.785 1 74.31 393 ALA A N 1
ATOM 3242 C CA . ALA A 1 393 ? -14.086 3.98 -3.26 1 74.31 393 ALA A CA 1
ATOM 3243 C C . ALA A 1 393 ? -13.148 3.529 -4.375 1 74.31 393 ALA A C 1
ATOM 3245 O O . ALA A 1 393 ? -11.977 3.912 -4.402 1 74.31 393 ALA A O 1
ATOM 3246 N N . GLN A 1 394 ? -13.742 2.959 -5.5 1 82.56 394 GLN A N 1
ATOM 3247 C CA . GLN A 1 394 ? -12.836 2.352 -6.473 1 82.56 39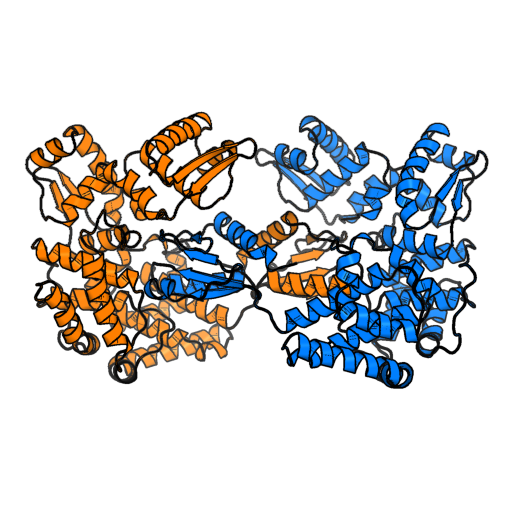4 GLN A CA 1
ATOM 3248 C C . GLN A 1 394 ? -12.594 3.287 -7.656 1 82.56 394 GLN A C 1
ATOM 3250 O O . GLN A 1 394 ? -13.539 3.832 -8.227 1 82.56 394 GLN A O 1
ATOM 3255 N N . THR A 1 395 ? -11.398 3.592 -7.984 1 85.56 395 THR A N 1
ATOM 3256 C CA . THR A 1 395 ? -11.039 4.5 -9.07 1 85.56 395 THR A CA 1
ATOM 3257 C C . THR A 1 395 ? -10.258 3.76 -10.156 1 85.56 395 THR A C 1
ATOM 3259 O O . THR A 1 395 ? -10.102 4.27 -11.266 1 85.56 395 THR A O 1
ATOM 3262 N N . MET A 1 396 ? -9.844 2.584 -9.898 1 90.31 396 MET A N 1
ATOM 3263 C CA . MET A 1 396 ? -9.07 1.8 -10.859 1 90.31 396 MET A CA 1
ATOM 3264 C C . MET A 1 396 ? -9.336 0.309 -10.688 1 90.31 396 MET A C 1
ATOM 3266 O O . MET A 1 396 ? -9.719 -0.134 -9.602 1 90.31 396 MET A O 1
ATOM 3270 N N . THR A 1 397 ? -9.141 -0.4 -11.805 1 92.56 397 THR A N 1
ATOM 3271 C CA . THR A 1 397 ? -9.25 -1.854 -11.758 1 92.56 397 THR A CA 1
ATOM 3272 C C . THR A 1 397 ? -7.914 -2.51 -12.094 1 92.56 397 THR A C 1
ATOM 3274 O O . THR A 1 397 ? -7.262 -2.131 -13.07 1 92.56 397 THR A O 1
ATOM 3277 N N . ALA A 1 398 ? -7.473 -3.307 -11.234 1 93.56 398 ALA A N 1
ATOM 3278 C CA . ALA A 1 398 ? -6.332 -4.176 -11.516 1 93.56 398 ALA A CA 1
ATOM 3279 C C . ALA A 1 398 ? -6.793 -5.59 -11.859 1 93.56 398 ALA A C 1
ATOM 3281 O O . ALA A 1 398 ? -7.301 -6.312 -11 1 93.56 398 ALA A O 1
ATOM 3282 N N . TYR A 1 399 ? -6.625 -5.934 -13.078 1 93.88 399 TYR A N 1
ATOM 3283 C CA . TYR A 1 399 ? -7 -7.27 -13.531 1 93.88 399 TYR A CA 1
ATOM 3284 C C . TYR A 1 399 ? -5.922 -8.289 -13.172 1 93.88 399 TYR A C 1
ATOM 3286 O O . TYR A 1 399 ? -4.766 -8.148 -13.578 1 93.88 399 TYR A O 1
ATOM 3294 N N . PHE A 1 400 ? -6.336 -9.25 -12.398 1 95.25 400 PHE A N 1
ATOM 3295 C CA . PHE A 1 400 ? -5.418 -10.25 -11.859 1 95.25 400 PHE A CA 1
ATOM 3296 C C . PHE A 1 400 ? -5.445 -11.523 -12.695 1 95.25 400 PHE A C 1
ATOM 3298 O O . PHE A 1 400 ? -6.406 -12.289 -12.641 1 95.25 400 PHE A O 1
ATOM 3305 N N . LEU A 1 401 ? -4.438 -11.648 -13.531 1 92.38 401 LEU A N 1
ATOM 3306 C CA . LEU A 1 401 ? -4.215 -12.836 -14.352 1 92.38 401 LEU A CA 1
ATOM 3307 C C . LEU A 1 401 ? -3.047 -13.656 -13.805 1 92.38 401 LEU A C 1
ATOM 3309 O O . LEU A 1 401 ? -1.889 -13.383 -14.125 1 92.38 401 LEU A O 1
ATOM 3313 N N . PHE A 1 402 ? -3.359 -14.742 -13.109 1 91.88 402 PHE A N 1
ATOM 3314 C CA . PHE A 1 402 ? -2.354 -15.461 -12.328 1 91.88 402 PHE A CA 1
ATOM 3315 C C . PHE A 1 402 ? -2.516 -16.969 -12.5 1 91.88 402 PHE A C 1
ATOM 3317 O O . PHE A 1 402 ? -3.631 -17.484 -12.445 1 91.88 402 PHE A O 1
ATOM 3324 N N . GLN A 1 403 ? -1.414 -17.562 -12.82 1 87.56 403 GLN A N 1
ATOM 3325 C CA . GLN A 1 403 ? -1.42 -19.016 -12.969 1 87.56 403 GLN A CA 1
ATOM 3326 C C . GLN A 1 403 ? -0.554 -19.688 -11.906 1 87.56 403 GLN A C 1
ATOM 3328 O O . GLN A 1 403 ? 0.554 -19.219 -11.625 1 87.56 403 GLN A O 1
ATOM 3333 N N . GLY A 1 404 ? -1.025 -20.672 -11.305 1 86.75 404 GLY A N 1
ATOM 3334 C CA . GLY A 1 404 ? -0.346 -21.406 -10.258 1 86.75 404 GLY A CA 1
ATOM 3335 C C . GLY A 1 404 ? -1.281 -22.297 -9.453 1 86.75 404 GLY A C 1
ATOM 3336 O O . GLY A 1 404 ? -2.361 -22.656 -9.922 1 86.75 404 GLY A O 1
ATOM 3337 N N . GLU A 1 405 ? -0.761 -22.781 -8.344 1 89 405 GLU A N 1
ATOM 3338 C CA . GLU A 1 405 ? -1.592 -23.578 -7.445 1 89 405 GLU A CA 1
ATOM 3339 C C . GLU A 1 405 ? -2.846 -22.812 -7.027 1 89 405 GLU A C 1
ATOM 3341 O O . GLU A 1 405 ? -2.758 -21.672 -6.578 1 89 405 GLU A O 1
ATOM 3346 N N . PRO A 1 406 ? -4.031 -23.422 -7.215 1 90.94 406 PRO A N 1
ATOM 3347 C CA . PRO A 1 406 ? -5.293 -22.688 -7.031 1 90.94 406 PRO A CA 1
ATOM 3348 C C . PRO A 1 406 ? -5.469 -22.156 -5.609 1 90.94 406 PRO A C 1
ATOM 3350 O O . PRO A 1 406 ? -5.988 -21.062 -5.414 1 90.94 406 PRO A O 1
ATOM 3353 N N . ALA A 1 407 ? -5.121 -22.922 -4.605 1 91 407 ALA A N 1
ATOM 3354 C CA . ALA A 1 407 ? -5.258 -22.453 -3.23 1 91 407 ALA A CA 1
ATOM 3355 C C . ALA A 1 407 ? -4.379 -21.219 -2.979 1 91 407 ALA A C 1
ATOM 3357 O O . ALA A 1 407 ? -4.797 -20.281 -2.309 1 91 407 ALA A O 1
ATOM 3358 N N . TRP A 1 408 ? -3.199 -21.297 -3.504 1 91.94 408 TRP A N 1
ATOM 3359 C CA . TRP A 1 408 ? -2.297 -20.156 -3.389 1 91.94 408 TRP A CA 1
ATOM 3360 C C . TRP A 1 408 ? -2.857 -18.938 -4.121 1 91.94 408 TRP A C 1
ATOM 3362 O O . TRP A 1 408 ? -2.828 -17.828 -3.598 1 91.94 408 TRP A O 1
ATOM 3372 N N . LYS A 1 409 ? -3.32 -19.188 -5.254 1 93.12 409 LYS A N 1
ATOM 3373 C CA . LYS A 1 409 ? -3.895 -18.094 -6.035 1 93.12 409 LYS A CA 1
ATOM 3374 C C . LYS A 1 409 ? -5.035 -17.406 -5.277 1 93.12 409 LYS A C 1
ATOM 3376 O O . LYS A 1 409 ? -5.121 -16.188 -5.242 1 93.12 409 LYS A O 1
ATOM 3381 N N . ALA A 1 410 ? -5.887 -18.219 -4.715 1 93 410 ALA A N 1
ATOM 3382 C CA . ALA A 1 410 ? -7.02 -17.688 -3.961 1 93 410 ALA A CA 1
ATOM 3383 C C . ALA A 1 410 ? -6.543 -16.844 -2.783 1 93 410 ALA A C 1
ATOM 3385 O O . ALA A 1 410 ? -7.055 -15.742 -2.549 1 93 410 ALA A O 1
ATOM 3386 N N . PHE A 1 411 ? -5.613 -17.359 -2.096 1 92.69 411 PHE A N 1
ATOM 3387 C CA . PHE A 1 411 ? -5.055 -16.656 -0.953 1 92.69 411 PHE A CA 1
ATOM 3388 C C . PHE A 1 411 ? -4.383 -15.359 -1.397 1 92.69 411 PHE A C 1
ATOM 3390 O O . PHE A 1 411 ? -4.629 -14.297 -0.823 1 92.69 411 PHE A O 1
ATOM 3397 N N . LEU A 1 412 ? -3.535 -15.5 -2.379 1 93.81 412 LEU A N 1
ATOM 3398 C CA . LEU A 1 412 ? -2.781 -14.359 -2.879 1 93.81 412 LEU A CA 1
ATOM 3399 C C . LEU A 1 412 ? -3.719 -13.266 -3.391 1 93.81 412 LEU A C 1
ATOM 3401 O O . LEU A 1 412 ? -3.5 -12.086 -3.135 1 93.81 412 LEU A O 1
ATOM 3405 N N . GLN A 1 413 ? -4.711 -13.656 -4.125 1 94.75 413 GLN A N 1
ATOM 3406 C CA . GLN A 1 413 ? -5.68 -12.703 -4.648 1 94.75 413 GLN A CA 1
ATOM 3407 C C . GLN A 1 413 ? -6.32 -11.898 -3.521 1 94.75 413 GLN A C 1
ATOM 3409 O O . GLN A 1 413 ? -6.461 -10.672 -3.629 1 94.75 413 GLN A O 1
ATOM 3414 N N . GLN A 1 414 ? -6.727 -12.602 -2.52 1 93 414 GLN A N 1
ATOM 3415 C CA . GLN A 1 414 ? -7.367 -11.938 -1.391 1 93 414 GLN A CA 1
ATOM 3416 C C . GLN A 1 414 ? -6.402 -10.977 -0.697 1 93 414 GLN A C 1
ATOM 3418 O O . GLN A 1 414 ? -6.77 -9.852 -0.363 1 93 414 GLN A O 1
ATOM 3423 N N . GLU A 1 415 ? -5.191 -11.453 -0.483 1 92.44 415 GLU A N 1
ATOM 3424 C CA . GLU A 1 415 ? -4.199 -10.633 0.202 1 92.44 415 GLU A CA 1
ATOM 3425 C C . GLU A 1 415 ? -3.834 -9.398 -0.628 1 92.44 415 GLU A C 1
ATOM 3427 O O . GLU A 1 415 ? -3.672 -8.305 -0.088 1 92.44 415 GLU A O 1
ATOM 3432 N N . LEU A 1 416 ? -3.705 -9.625 -1.897 1 94.19 416 LEU A N 1
ATOM 3433 C CA . LEU A 1 416 ? -3.377 -8.508 -2.777 1 94.19 416 LEU A CA 1
ATOM 3434 C C . LEU A 1 416 ? -4.508 -7.48 -2.801 1 94.19 416 LEU A C 1
ATOM 3436 O O . LEU A 1 416 ? -4.254 -6.273 -2.797 1 94.19 416 LEU A O 1
ATOM 3440 N N . ALA A 1 417 ? -5.73 -7.961 -2.861 1 93.25 417 ALA A N 1
ATOM 3441 C CA . ALA A 1 417 ? -6.883 -7.066 -2.836 1 93.25 417 ALA A CA 1
ATOM 3442 C C . ALA A 1 417 ? -6.902 -6.227 -1.561 1 93.25 417 ALA A C 1
ATOM 3444 O O . ALA A 1 417 ? -7.188 -5.027 -1.602 1 93.25 417 ALA A O 1
ATOM 3445 N N . ALA A 1 418 ? -6.609 -6.914 -0.473 1 91.56 418 ALA A N 1
ATOM 3446 C CA . ALA A 1 418 ? -6.562 -6.223 0.814 1 91.56 418 ALA A CA 1
ATOM 3447 C C . ALA A 1 418 ? -5.402 -5.234 0.864 1 91.56 418 ALA A C 1
ATOM 3449 O O . ALA A 1 418 ? -5.551 -4.121 1.374 1 91.56 418 ALA A O 1
ATOM 3450 N N . TYR A 1 419 ? -4.328 -5.559 0.303 1 90.94 419 TYR A N 1
ATOM 3451 C CA . TYR A 1 419 ? -3.094 -4.781 0.346 1 90.94 419 TYR A CA 1
ATOM 3452 C C . TYR A 1 419 ? -3.205 -3.535 -0.521 1 90.94 419 TYR A C 1
ATOM 3454 O O . TYR A 1 419 ? -2.684 -2.475 -0.165 1 90.94 419 TYR A O 1
ATOM 3462 N N . LEU A 1 420 ? -3.848 -3.646 -1.666 1 90.56 420 LEU A N 1
ATOM 3463 C CA . LEU A 1 420 ? -3.908 -2.549 -2.625 1 90.56 420 LEU A CA 1
ATOM 3464 C C . LEU A 1 420 ? -4.938 -1.509 -2.195 1 90.56 420 LEU A C 1
ATOM 3466 O O . LEU A 1 420 ? -5.031 -0.436 -2.795 1 90.56 420 LEU A O 1
ATOM 3470 N N . GLY A 1 421 ? -5.664 -1.777 -1.173 1 87.56 421 GLY A N 1
ATOM 3471 C CA . GLY A 1 421 ? -6.539 -0.768 -0.6 1 87.56 421 GLY A CA 1
ATOM 3472 C C . GLY A 1 421 ? -7.918 -0.743 -1.235 1 87.56 421 GLY A C 1
ATOM 3473 O O . GLY A 1 421 ? -8.25 -1.616 -2.039 1 87.56 421 GLY A O 1
ATOM 3474 N N . THR A 1 422 ? -8.672 0.243 -0.957 1 88.12 422 THR A N 1
ATOM 3475 C CA . THR A 1 422 ? -10.086 0.242 -1.307 1 88.12 422 THR A CA 1
ATOM 3476 C C . THR A 1 422 ? -10.312 0.933 -2.648 1 88.12 422 THR A C 1
ATOM 3478 O O . THR A 1 422 ? -11.383 0.807 -3.246 1 88.12 422 THR A O 1
ATOM 3481 N N . ARG A 1 423 ? -9.336 1.68 -3.119 1 90.94 423 ARG A N 1
ATOM 3482 C CA . ARG A 1 423 ? -9.516 2.395 -4.379 1 90.94 423 ARG A CA 1
ATOM 3483 C C . ARG A 1 423 ? -9.234 1.485 -5.57 1 90.94 423 ARG A C 1
ATOM 3485 O O . ARG A 1 423 ? -9.609 1.799 -6.703 1 90.94 423 ARG A O 1
ATOM 3492 N N . VAL A 1 424 ? -8.523 0.443 -5.344 1 91.62 424 VAL A N 1
ATOM 3493 C CA . VAL A 1 424 ? -8.164 -0.481 -6.41 1 91.62 424 VAL A CA 1
ATOM 3494 C C . VAL A 1 424 ? -9.039 -1.728 -6.34 1 91.62 424 VAL A C 1
ATOM 3496 O O . VAL A 1 424 ? -9.008 -2.461 -5.348 1 91.62 424 VAL A O 1
ATOM 3499 N N . LYS A 1 425 ? -9.812 -1.936 -7.332 1 92.38 425 LYS A N 1
ATOM 3500 C CA . LYS A 1 425 ? -10.586 -3.168 -7.445 1 92.38 425 LYS A CA 1
ATOM 3501 C C . LYS A 1 425 ? -9.766 -4.277 -8.094 1 92.38 425 LYS A C 1
ATOM 3503 O O . LYS A 1 425 ? -9.367 -4.168 -9.258 1 92.38 425 LYS A O 1
ATOM 3508 N N . LEU A 1 426 ? -9.422 -5.25 -7.328 1 94.38 426 LEU A N 1
ATOM 3509 C CA . LEU A 1 426 ? -8.711 -6.398 -7.891 1 94.38 426 LEU A CA 1
ATOM 3510 C C . LEU A 1 426 ? -9.695 -7.43 -8.422 1 94.38 426 LEU A C 1
ATOM 3512 O O . LEU A 1 426 ? -10.469 -8.016 -7.656 1 94.38 426 LEU A O 1
ATOM 3516 N N . GLN A 1 427 ? -9.656 -7.621 -9.719 1 93.25 427 GLN A N 1
ATOM 3517 C CA . GLN A 1 427 ? -10.578 -8.555 -10.367 1 93.25 427 GLN A CA 1
ATOM 3518 C C . GLN A 1 427 ? -9.812 -9.68 -11.062 1 93.25 427 GLN A C 1
ATOM 3520 O O . GLN A 1 427 ? -9.047 -9.43 -12 1 93.25 427 GLN A O 1
ATOM 3525 N N . ALA A 1 428 ? -10.031 -10.836 -10.547 1 93.31 428 ALA A N 1
ATOM 3526 C CA . ALA A 1 428 ? -9.422 -11.992 -11.211 1 93.31 428 ALA A CA 1
ATOM 3527 C C . ALA A 1 428 ? -10.109 -12.281 -12.547 1 93.31 428 ALA A C 1
ATOM 3529 O O . ALA A 1 428 ? -11.336 -12.258 -12.641 1 93.31 428 ALA A O 1
ATOM 3530 N N . ILE A 1 429 ? -9.273 -12.477 -13.57 1 90.44 429 ILE A N 1
ATOM 3531 C CA . ILE A 1 429 ? -9.812 -12.812 -14.883 1 90.44 429 ILE A CA 1
ATOM 3532 C C . ILE A 1 429 ? -9.039 -13.984 -15.477 1 90.44 429 ILE A C 1
ATOM 3534 O O . ILE A 1 429 ? -7.938 -14.312 -15.016 1 90.44 429 ILE A O 1
ATOM 3538 N N . GLU A 1 430 ? -9.672 -14.656 -16.359 1 87.06 430 GLU A N 1
ATOM 3539 C CA . GLU A 1 430 ? -9.023 -15.703 -17.141 1 87.06 430 GLU A CA 1
ATOM 3540 C C . GLU A 1 430 ? -8.539 -15.164 -18.484 1 87.06 430 GLU A C 1
ATOM 3542 O O . GLU A 1 430 ? -8.977 -14.109 -18.922 1 87.06 430 GLU A O 1
ATOM 3547 N N . TYR A 1 431 ? -7.648 -15.859 -19.016 1 81.81 431 TYR A N 1
ATOM 3548 C CA . TYR A 1 431 ? -6.984 -15.414 -20.25 1 81.81 431 TYR A CA 1
ATOM 3549 C C . TYR A 1 431 ? -7.996 -15.117 -21.344 1 81.81 431 TYR A C 1
ATOM 3551 O O . TYR A 1 431 ? -7.859 -14.133 -22.078 1 81.81 431 TYR A O 1
ATOM 3559 N N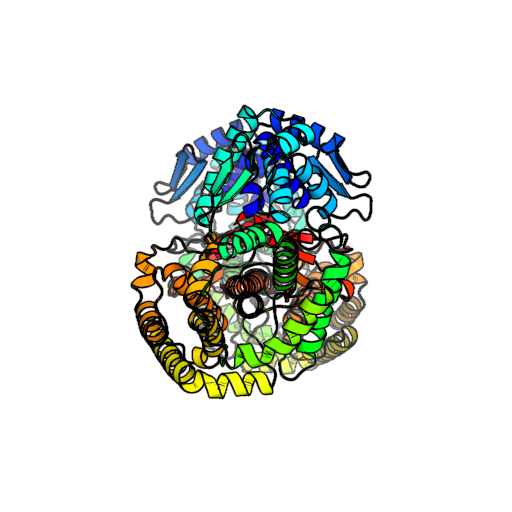 . VAL A 1 432 ? -9.023 -15.898 -21.453 1 79.5 432 VAL A N 1
ATOM 3560 C CA . VAL A 1 432 ? -10.008 -15.773 -22.516 1 79.5 432 VAL A CA 1
ATOM 3561 C C . VAL A 1 432 ? -10.797 -14.477 -22.359 1 79.5 432 VAL A C 1
ATOM 3563 O O . VAL A 1 432 ? -11.273 -13.906 -23.344 1 79.5 432 VAL A O 1
ATOM 3566 N N . GLU A 1 433 ? -10.836 -14.016 -21.188 1 86 433 GLU A N 1
ATOM 3567 C CA . GLU A 1 433 ? -11.625 -12.828 -20.875 1 86 433 GLU A CA 1
ATOM 3568 C C . GLU A 1 433 ? -10.859 -11.555 -21.219 1 86 433 GLU A C 1
ATOM 3570 O O . GLU A 1 433 ? -11.445 -10.469 -21.281 1 86 433 GLU A O 1
ATOM 3575 N N . LEU A 1 434 ? -9.594 -11.633 -21.453 1 83.38 434 LEU A N 1
ATOM 3576 C CA . LEU A 1 434 ? -8.734 -10.477 -21.703 1 83.38 434 LEU A CA 1
ATOM 3577 C C . LEU A 1 434 ? -9.219 -9.711 -22.938 1 83.38 434 LEU A C 1
ATOM 3579 O O . LEU A 1 434 ? -9.188 -8.477 -22.953 1 83.38 434 LEU A O 1
ATOM 3583 N N . SER A 1 435 ? -9.625 -10.438 -23.891 1 78.38 435 SER A N 1
ATOM 3584 C CA . SER A 1 435 ? -10.023 -9.82 -25.156 1 78.38 435 SER A CA 1
ATOM 3585 C C . SER A 1 435 ? -11.375 -9.125 -25.031 1 78.38 435 SER A C 1
ATOM 3587 O O . SER A 1 435 ? -11.719 -8.266 -25.844 1 78.38 435 SER A O 1
ATOM 3589 N N . GLN A 1 436 ? -12.055 -9.477 -23.984 1 81.06 436 GLN A N 1
ATOM 3590 C CA . GLN A 1 436 ? -13.414 -8.953 -23.844 1 81.06 436 GLN A CA 1
ATOM 3591 C C . GLN A 1 436 ? -13.461 -7.809 -22.844 1 81.06 436 GLN A C 1
ATOM 3593 O O . GLN A 1 436 ? -14.516 -7.223 -22.609 1 81.06 436 GLN A O 1
ATOM 3598 N N . LEU A 1 437 ? -12.359 -7.438 -22.328 1 81.31 437 LEU A N 1
ATOM 3599 C CA . LEU A 1 437 ? -12.352 -6.449 -21.266 1 81.31 437 LEU A CA 1
ATOM 3600 C C . LEU A 1 437 ? -12.453 -5.035 -21.828 1 81.31 437 LEU A C 1
ATOM 3602 O O . LEU A 1 437 ? -11.867 -4.734 -22.875 1 81.31 437 LEU A O 1
ATOM 3606 N N . THR A 1 438 ? -13.398 -4.328 -21.25 1 79.62 438 THR A N 1
ATOM 3607 C CA . THR A 1 438 ? -13.398 -2.891 -21.5 1 79.62 438 THR A CA 1
ATOM 3608 C C . THR A 1 438 ? -12.375 -2.188 -20.609 1 79.62 438 THR A C 1
ATOM 3610 O O . THR A 1 438 ? -12.531 -2.15 -19.391 1 79.62 438 THR A O 1
ATOM 3613 N N . LEU A 1 439 ? -11.336 -1.773 -21.266 1 75.62 439 LEU A N 1
ATOM 3614 C CA . LEU A 1 439 ? -10.195 -1.295 -20.484 1 75.62 439 LEU A CA 1
ATOM 3615 C C . LEU A 1 439 ? -10.25 0.219 -20.312 1 75.62 439 LEU A C 1
ATOM 3617 O O . LEU A 1 439 ? -10.664 0.938 -21.234 1 75.62 439 LEU A O 1
ATOM 3621 N N . ASN A 1 440 ? -10.148 0.63 -19.094 1 83 440 ASN A N 1
ATOM 3622 C CA . ASN A 1 440 ? -9.961 2.043 -18.781 1 83 440 ASN A CA 1
ATOM 3623 C C . ASN A 1 440 ? -8.484 2.412 -18.719 1 83 440 ASN A C 1
ATOM 3625 O O . ASN A 1 440 ? -7.637 1.557 -18.453 1 83 440 ASN A O 1
ATOM 3629 N N . GLU A 1 441 ? -8.234 3.619 -18.953 1 82 441 GLU A N 1
ATOM 3630 C CA . GLU A 1 441 ? -6.859 4.109 -19.047 1 82 441 GLU A CA 1
ATOM 3631 C C . GLU A 1 441 ? -6.125 3.939 -17.719 1 82 441 GLU A C 1
ATOM 3633 O O . GLU A 1 441 ? -4.91 3.723 -17.703 1 82 441 GLU A O 1
ATOM 3638 N N . ALA A 1 442 ? -6.84 3.939 -16.641 1 85.06 442 ALA A N 1
ATOM 3639 C CA . ALA A 1 442 ? -6.184 3.879 -15.336 1 85.06 442 ALA A CA 1
ATOM 3640 C C . ALA A 1 442 ? -5.973 2.432 -14.891 1 85.06 442 ALA A C 1
ATOM 3642 O O . ALA A 1 442 ? -5.277 2.172 -13.914 1 85.06 442 ALA A O 1
ATOM 3643 N N . ASP A 1 443 ? -6.512 1.499 -15.672 1 89.88 443 ASP A N 1
ATOM 3644 C CA . ASP A 1 443 ? -6.484 0.1 -15.258 1 89.88 443 ASP A CA 1
ATOM 3645 C C . ASP A 1 443 ? -5.129 -0.537 -15.555 1 89.88 443 ASP A C 1
ATOM 3647 O O . ASP A 1 443 ? -4.355 -0.015 -16.359 1 89.88 443 ASP A O 1
ATOM 3651 N N . ILE A 1 444 ? -4.824 -1.54 -14.836 1 90.81 444 ILE A N 1
ATOM 3652 C CA . ILE A 1 444 ? -3.582 -2.273 -15.055 1 90.81 444 ILE A CA 1
ATOM 3653 C C . ILE A 1 444 ? -3.859 -3.775 -15.023 1 90.81 444 ILE A C 1
ATOM 3655 O O . ILE A 1 444 ? -4.926 -4.211 -14.578 1 90.81 444 ILE A O 1
ATOM 3659 N N . ILE A 1 445 ? -2.914 -4.512 -15.57 1 91.62 445 ILE A N 1
ATOM 3660 C CA . ILE A 1 445 ? -2.963 -5.969 -15.508 1 91.62 445 ILE A CA 1
ATOM 3661 C C . ILE A 1 445 ? -1.817 -6.488 -14.641 1 91.62 445 ILE A C 1
ATOM 3663 O O . ILE A 1 445 ? -0.68 -6.027 -14.766 1 91.62 445 ILE A O 1
ATOM 3667 N N . ILE A 1 446 ? -2.119 -7.309 -13.734 1 93.06 446 ILE A N 1
ATOM 3668 C CA . ILE A 1 446 ? -1.13 -8.023 -12.93 1 93.06 446 ILE A CA 1
ATOM 3669 C C . ILE A 1 446 ? -1.056 -9.477 -13.375 1 93.06 446 ILE A C 1
ATOM 3671 O O . ILE A 1 446 ? -2.031 -10.227 -13.25 1 93.06 446 ILE A O 1
ATOM 3675 N N . SER A 1 447 ? 0.11 -9.844 -13.875 1 91.38 447 SER A N 1
ATOM 3676 C CA . SER A 1 447 ? 0.25 -11.195 -14.414 1 91.38 447 SER A CA 1
ATOM 3677 C C . SER A 1 447 ? 1.564 -11.836 -13.977 1 91.38 447 SER A C 1
ATOM 3679 O O . SER A 1 447 ? 2.541 -11.133 -13.703 1 91.38 447 SER A O 1
ATOM 3681 N N . ASN A 1 448 ? 1.547 -13.172 -13.82 1 89.31 448 ASN A N 1
ATOM 3682 C CA . ASN A 1 448 ? 2.803 -13.859 -13.531 1 89.31 448 ASN A CA 1
ATOM 3683 C C . ASN A 1 448 ? 3.316 -14.617 -14.758 1 89.31 448 ASN A C 1
ATOM 3685 O O . ASN A 1 448 ? 4.195 -15.477 -14.633 1 89.31 448 ASN A O 1
ATOM 3689 N N . PHE A 1 449 ? 2.701 -14.352 -15.914 1 83.5 449 PHE A N 1
ATOM 3690 C CA . PHE A 1 449 ? 3.174 -14.906 -17.172 1 83.5 449 PHE A CA 1
ATOM 3691 C C . PHE A 1 449 ? 3.059 -13.875 -18.297 1 83.5 449 PHE A C 1
ATOM 3693 O O . PHE A 1 449 ? 2.27 -12.93 -18.203 1 83.5 449 PHE A O 1
ATOM 3700 N N . PRO A 1 450 ? 3.85 -14.047 -19.297 1 78.56 450 PRO A N 1
ATOM 3701 C CA . PRO A 1 450 ? 3.871 -13.039 -20.359 1 78.56 450 PRO A CA 1
ATOM 3702 C C . PRO A 1 450 ? 2.568 -12.992 -21.172 1 78.56 450 PRO A C 1
ATOM 3704 O O . PRO A 1 450 ? 1.968 -14.039 -21.422 1 78.56 450 PRO A O 1
ATOM 3707 N N . LEU A 1 451 ? 2.18 -11.805 -21.391 1 78.31 451 LEU A N 1
ATOM 3708 C CA . LEU A 1 451 ? 0.97 -11.578 -22.172 1 78.31 451 LEU A CA 1
ATOM 3709 C C . LEU A 1 451 ? 1.3 -10.891 -23.5 1 78.31 451 LEU A C 1
ATOM 3711 O O . LEU A 1 451 ? 2.314 -10.203 -23.609 1 78.31 451 LEU A O 1
ATOM 3715 N N . ASP A 1 452 ? 0.474 -11.273 -24.406 1 70.88 452 ASP A N 1
ATOM 3716 C CA . ASP A 1 452 ? 0.632 -10.578 -25.672 1 70.88 452 ASP A CA 1
ATOM 3717 C C . ASP A 1 452 ? 0.198 -9.117 -25.578 1 70.88 452 ASP A C 1
ATOM 3719 O O . ASP A 1 452 ? -0.443 -8.727 -24.594 1 70.88 452 ASP A O 1
ATOM 3723 N N . HIS A 1 453 ? 0.474 -8.375 -26.453 1 63.16 453 HIS A N 1
ATOM 3724 C CA . HIS A 1 453 ? 0.335 -6.918 -26.438 1 63.16 453 HIS A CA 1
ATOM 3725 C C . HIS A 1 453 ? -1.082 -6.504 -26.062 1 63.16 453 HIS A C 1
ATOM 3727 O O . HIS A 1 453 ? -2.055 -6.988 -26.641 1 63.16 453 HIS A O 1
ATOM 3733 N N . LEU A 1 454 ? -0.977 -5.875 -24.906 1 69.94 454 LEU A N 1
ATOM 3734 C CA . LEU A 1 454 ? -2.232 -5.293 -24.453 1 69.94 454 LEU A CA 1
ATOM 3735 C C . LEU A 1 454 ? -2.125 -3.775 -24.344 1 69.94 454 LEU A C 1
ATOM 3737 O O . LEU A 1 454 ? -1.02 -3.229 -24.297 1 69.94 454 LEU A O 1
ATOM 3741 N N . ASP A 1 455 ? -3.207 -3.086 -24.484 1 73.5 455 ASP A N 1
ATOM 3742 C CA . ASP A 1 455 ? -3.289 -1.633 -24.375 1 73.5 455 ASP A CA 1
ATOM 3743 C C . ASP A 1 455 ? -3.105 -1.183 -22.938 1 73.5 455 ASP A C 1
ATOM 3745 O O . ASP A 1 455 ? -2.895 0.003 -22.672 1 73.5 455 ASP A O 1
ATOM 3749 N N . LEU A 1 456 ? -3.086 -2.088 -22.062 1 80.62 456 LEU A N 1
ATOM 3750 C CA . LEU A 1 456 ? -2.932 -1.759 -20.641 1 80.62 456 LEU A CA 1
ATOM 3751 C C . LEU A 1 456 ? -1.526 -2.094 -20.156 1 80.62 456 LEU A C 1
ATOM 3753 O O . LEU A 1 456 ? -0.913 -3.053 -20.641 1 80.62 456 LEU A O 1
ATOM 3757 N N . PRO A 1 457 ? -1.097 -1.234 -19.266 1 83.25 457 PRO A N 1
ATOM 3758 C CA . PRO A 1 457 ? 0.177 -1.602 -18.641 1 83.25 457 PRO A CA 1
ATOM 3759 C C . PRO A 1 457 ? 0.103 -2.924 -17.875 1 83.25 457 PRO A C 1
ATOM 3761 O O . PRO A 1 457 ? -0.905 -3.211 -17.219 1 83.25 457 PRO A O 1
ATOM 3764 N N . VAL A 1 458 ? 1.133 -3.719 -18.094 1 87.38 458 VAL A N 1
ATOM 3765 C CA . VAL A 1 458 ? 1.186 -5.02 -17.438 1 87.38 458 VAL A CA 1
ATOM 3766 C C . VAL A 1 458 ? 2.271 -5.016 -16.359 1 87.38 458 VAL A C 1
ATOM 3768 O O . VAL A 1 458 ? 3.41 -4.621 -16.625 1 87.38 458 VAL A O 1
ATOM 3771 N N . PHE A 1 459 ? 1.858 -5.375 -15.148 1 89.31 459 PHE A N 1
ATOM 3772 C CA . PHE A 1 459 ? 2.801 -5.582 -14.055 1 89.31 459 PHE A CA 1
ATOM 3773 C C . PHE A 1 459 ? 3.023 -7.07 -13.812 1 89.31 459 PHE A C 1
ATOM 3775 O O . PHE A 1 459 ? 2.086 -7.797 -13.469 1 89.31 459 PHE A O 1
ATOM 3782 N N . TYR A 1 460 ? 4.219 -7.508 -13.953 1 88.38 460 TYR A N 1
ATOM 3783 C CA . TYR A 1 460 ? 4.508 -8.922 -13.789 1 88.38 460 TYR A CA 1
ATOM 3784 C C . TYR A 1 460 ? 4.895 -9.234 -12.344 1 88.38 460 TYR A C 1
ATOM 3786 O O . TYR A 1 460 ? 5.758 -8.57 -11.766 1 88.38 460 TYR A O 1
ATOM 3794 N N . LEU A 1 461 ? 4.246 -10.227 -11.844 1 90.56 461 LEU A N 1
ATOM 3795 C CA . LEU A 1 461 ? 4.414 -10.672 -10.461 1 90.56 461 LEU A CA 1
ATOM 3796 C C . LEU A 1 461 ? 4.945 -12.102 -10.422 1 90.56 461 LEU A C 1
ATOM 3798 O O . LEU A 1 461 ? 4.512 -12.953 -11.195 1 90.56 461 LEU A O 1
ATOM 3802 N N . SER A 1 462 ? 5.828 -12.336 -9.523 1 87.94 462 SER A N 1
ATOM 3803 C CA . SER A 1 462 ? 6.324 -13.695 -9.328 1 87.94 462 SER A CA 1
ATOM 3804 C C . SER A 1 462 ? 5.27 -14.578 -8.68 1 87.94 462 SER A C 1
ATOM 3806 O O . SER A 1 462 ? 4.273 -14.086 -8.148 1 87.94 462 SER A O 1
ATOM 3808 N N . LEU A 1 463 ? 5.527 -15.898 -8.781 1 89 463 LEU A N 1
ATOM 3809 C CA . LEU A 1 463 ? 4.617 -16.844 -8.141 1 89 463 LEU A CA 1
ATOM 3810 C C . LEU A 1 463 ? 4.445 -16.516 -6.66 1 89 463 LEU A C 1
ATOM 3812 O O . LEU A 1 463 ? 3.32 -16.453 -6.16 1 89 463 LEU A O 1
ATOM 3816 N N . ILE A 1 464 ? 5.559 -16.391 -6.043 1 88.94 464 ILE A N 1
ATOM 3817 C CA . ILE A 1 464 ? 5.602 -15.844 -4.691 1 88.94 464 ILE A CA 1
ATOM 3818 C C . ILE A 1 464 ? 6.164 -14.422 -4.727 1 88.94 464 ILE A C 1
ATOM 3820 O O . ILE A 1 464 ? 7.371 -14.227 -4.883 1 88.94 464 ILE A O 1
ATOM 3824 N N . PRO A 1 465 ? 5.285 -13.5 -4.586 1 90.31 465 PRO A N 1
ATOM 3825 C CA . PRO A 1 465 ? 5.742 -12.117 -4.738 1 90.31 465 PRO A CA 1
ATOM 3826 C C . PRO A 1 465 ? 6.812 -11.727 -3.721 1 90.31 465 PRO A C 1
ATOM 3828 O O . PRO A 1 465 ? 6.734 -12.125 -2.557 1 90.31 465 PRO A O 1
ATOM 3831 N N . THR A 1 466 ? 7.785 -11.008 -4.184 1 86 466 THR A N 1
ATOM 3832 C CA . THR A 1 466 ? 8.82 -10.477 -3.299 1 86 466 THR A CA 1
ATOM 3833 C C . THR A 1 466 ? 8.367 -9.156 -2.674 1 86 466 THR A C 1
ATOM 3835 O O . THR A 1 466 ? 7.406 -8.547 -3.137 1 86 466 THR A O 1
ATOM 3838 N N . LYS A 1 467 ? 9.039 -8.75 -1.634 1 85.19 467 LYS A N 1
ATOM 3839 C CA . LYS A 1 467 ? 8.742 -7.473 -1.003 1 85.19 467 LYS A CA 1
ATOM 3840 C C . LYS A 1 467 ? 8.906 -6.32 -1.992 1 85.19 467 LYS A C 1
ATOM 3842 O O . LYS A 1 467 ? 8.109 -5.383 -1.995 1 85.19 467 LYS A O 1
ATOM 3847 N N . ASN A 1 468 ? 9.914 -6.414 -2.756 1 83.31 468 ASN A N 1
ATOM 3848 C CA . ASN A 1 468 ? 10.172 -5.367 -3.742 1 83.31 468 ASN A CA 1
ATOM 3849 C C . ASN A 1 468 ? 9.062 -5.305 -4.789 1 83.31 468 ASN A C 1
ATOM 3851 O O . ASN A 1 468 ? 8.656 -4.219 -5.203 1 83.31 468 ASN A O 1
ATOM 3855 N N . GLU A 1 469 ? 8.602 -6.426 -5.281 1 88 469 GLU A N 1
ATOM 3856 C CA . GLU A 1 469 ? 7.504 -6.453 -6.242 1 88 469 GLU A CA 1
ATOM 3857 C C . GLU A 1 469 ? 6.234 -5.844 -5.656 1 88 469 GLU A C 1
ATOM 3859 O O . GLU A 1 469 ? 5.531 -5.09 -6.328 1 88 469 GLU A O 1
ATOM 3864 N N . LEU A 1 470 ? 6.004 -6.18 -4.434 1 90.25 470 LEU A N 1
ATOM 3865 C CA . LEU A 1 470 ? 4.812 -5.656 -3.775 1 90.25 470 LEU A CA 1
ATOM 3866 C C . LEU A 1 470 ? 4.918 -4.145 -3.592 1 90.25 470 LEU A C 1
ATOM 3868 O O . LEU A 1 470 ? 3.936 -3.424 -3.785 1 90.25 470 LEU A O 1
ATOM 3872 N N . ARG A 1 471 ? 6.074 -3.707 -3.24 1 86.25 471 ARG A N 1
ATOM 3873 C CA . ARG A 1 471 ? 6.305 -2.271 -3.105 1 86.25 471 ARG A CA 1
ATOM 3874 C C . ARG A 1 471 ? 6.066 -1.552 -4.43 1 86.25 471 ARG A C 1
ATOM 3876 O O . ARG A 1 471 ? 5.418 -0.503 -4.461 1 86.25 471 ARG A O 1
ATOM 3883 N N . ARG A 1 472 ? 6.555 -2.051 -5.426 1 86.31 472 ARG A N 1
ATOM 3884 C CA . ARG A 1 472 ? 6.414 -1.434 -6.742 1 86.31 472 ARG A CA 1
ATOM 3885 C C . ARG A 1 472 ? 4.953 -1.427 -7.191 1 86.31 472 ARG A C 1
ATOM 3887 O O . ARG A 1 472 ? 4.5 -0.471 -7.82 1 86.31 472 ARG A O 1
ATOM 3894 N N . LEU A 1 473 ? 4.367 -2.529 -6.934 1 90.25 473 LEU A N 1
ATOM 3895 C CA . LEU A 1 473 ? 2.949 -2.594 -7.273 1 90.25 473 LEU A CA 1
ATOM 3896 C C . LEU A 1 473 ? 2.164 -1.517 -6.535 1 90.25 473 LEU A C 1
ATOM 3898 O O . LEU A 1 473 ? 1.294 -0.865 -7.117 1 90.25 473 LEU A O 1
ATOM 3902 N N . ALA A 1 474 ? 2.439 -1.346 -5.285 1 87.75 474 ALA A N 1
ATOM 3903 C CA . ALA A 1 474 ? 1.787 -0.3 -4.5 1 87.75 474 ALA A CA 1
ATOM 3904 C C . ALA A 1 474 ? 2.078 1.082 -5.078 1 87.75 474 ALA A C 1
ATOM 3906 O O . ALA A 1 474 ? 1.191 1.938 -5.129 1 87.75 474 ALA A O 1
ATOM 3907 N N . GLU A 1 475 ? 3.262 1.259 -5.465 1 85.75 475 GLU A N 1
ATOM 3908 C CA . GLU A 1 475 ? 3.656 2.543 -6.039 1 85.75 475 GLU A CA 1
ATOM 3909 C C . GLU A 1 475 ? 2.896 2.826 -7.332 1 85.75 475 GLU A C 1
ATOM 3911 O O . GLU A 1 475 ? 2.539 3.975 -7.605 1 85.75 475 GLU A O 1
ATOM 3916 N N . LEU A 1 476 ? 2.668 1.805 -8.078 1 85.94 476 LEU A N 1
ATOM 3917 C CA . LEU A 1 476 ? 1.972 1.952 -9.352 1 85.94 476 LEU A CA 1
ATOM 3918 C C . LEU A 1 476 ? 0.519 2.361 -9.133 1 85.94 476 LEU A C 1
ATOM 3920 O O . LEU A 1 476 ? -0.087 3 -10 1 85.94 476 LEU A O 1
ATOM 3924 N N . THR A 1 477 ? 0.039 2.021 -8.008 1 87.5 477 THR A N 1
ATOM 3925 C CA . THR A 1 477 ? -1.373 2.301 -7.77 1 87.5 477 THR A CA 1
ATOM 3926 C C . THR A 1 477 ? -1.54 3.521 -6.867 1 87.5 477 THR A C 1
ATOM 3928 O O . THR A 1 477 ? -2.664 3.908 -6.539 1 87.5 477 THR A O 1
ATOM 3931 N N . LEU A 1 478 ? -0.48 4.145 -6.492 1 83.25 478 LEU A N 1
ATOM 3932 C CA . LEU A 1 478 ? -0.486 5.266 -5.559 1 83.25 478 LEU A CA 1
ATOM 3933 C C . LEU A 1 478 ? -1.284 6.438 -6.117 1 83.25 478 LEU A C 1
ATOM 3935 O O . LEU A 1 478 ? -1.912 7.184 -5.363 1 83.25 478 LEU A O 1
ATOM 3939 N N . HIS A 1 479 ? -1.268 6.562 -7.379 1 78.81 479 HIS A N 1
ATOM 3940 C CA . HIS A 1 479 ? -1.927 7.699 -8.008 1 78.81 479 HIS A CA 1
ATOM 3941 C C . HIS A 1 479 ? -3.434 7.664 -7.773 1 78.81 479 HIS A C 1
ATOM 3943 O O . HIS A 1 479 ? -4.117 8.68 -7.941 1 78.81 479 HIS A O 1
ATOM 3949 N N . SER A 1 480 ? -3.857 6.484 -7.453 1 75.94 480 SER A N 1
ATOM 3950 C CA . SER A 1 480 ? -5.281 6.371 -7.152 1 75.94 480 SER A CA 1
ATOM 3951 C C . SER A 1 480 ? -5.617 7.047 -5.828 1 75.94 480 SER A C 1
ATOM 3953 O O . SER A 1 480 ? -6.789 7.285 -5.527 1 75.94 480 SER A O 1
ATOM 3955 N N . TYR A 1 481 ? -4.449 7.25 -5.223 1 75.12 481 TYR A N 1
ATOM 3956 C CA . TYR A 1 481 ? -4.602 7.883 -3.916 1 75.12 481 TYR A CA 1
ATOM 3957 C C . TYR A 1 481 ? -3.992 9.281 -3.908 1 75.12 481 TYR A C 1
ATOM 3959 O O . TYR A 1 481 ? -2.992 9.531 -4.586 1 75.12 481 TYR A O 1
ATOM 3967 N N . PHE A 1 482 ? -4.414 10.234 -3.287 1 70.69 482 PHE A N 1
ATOM 3968 C CA . PHE A 1 482 ? -3.859 11.562 -3.057 1 70.69 482 PHE A CA 1
ATOM 3969 C C . PHE A 1 482 ? -3.789 12.359 -4.359 1 70.69 482 PHE A C 1
ATOM 3971 O O . PHE A 1 482 ? -3.299 11.852 -5.371 1 70.69 482 PHE A O 1
ATOM 3978 N N . MET B 1 1 ? 9.352 -14.391 -12.242 1 65.81 1 MET B N 1
ATOM 3979 C CA . MET B 1 1 ? 8.609 -15.156 -13.234 1 65.81 1 MET B CA 1
ATOM 3980 C C . MET B 1 1 ? 9.383 -16.391 -13.672 1 65.81 1 MET B C 1
ATOM 3982 O O . MET B 1 1 ? 10.609 -16.438 -13.547 1 65.81 1 MET B O 1
ATOM 3986 N N . TYR B 1 2 ? 8.82 -17.531 -13.953 1 75.25 2 TYR B N 1
ATOM 3987 C CA . TYR B 1 2 ? 9.383 -18.703 -14.617 1 75.25 2 TYR B CA 1
ATOM 3988 C C . TYR B 1 2 ? 10.375 -19.422 -13.711 1 75.25 2 TYR B C 1
ATOM 3990 O O . TYR B 1 2 ? 11.484 -19.75 -14.133 1 75.25 2 TYR B O 1
ATOM 3998 N N . SER B 1 3 ? 9.977 -19.609 -12.562 1 80.31 3 SER B N 1
ATOM 3999 C CA . SER B 1 3 ? 10.875 -20.172 -11.562 1 80.31 3 SER B CA 1
ATOM 4000 C C . SER B 1 3 ? 11.445 -21.5 -12.031 1 80.31 3 SER B C 1
ATOM 4002 O O . SER B 1 3 ? 12.656 -21.734 -11.945 1 80.31 3 SER B O 1
ATOM 4004 N N . MET B 1 4 ? 10.664 -22.344 -12.664 1 87.19 4 MET B N 1
ATOM 4005 C CA . MET B 1 4 ? 11.141 -23.672 -13.07 1 87.19 4 MET B CA 1
ATOM 4006 C C . MET B 1 4 ? 12.062 -23.562 -14.281 1 87.19 4 MET B C 1
ATOM 4008 O O . MET B 1 4 ? 13.062 -24.266 -14.375 1 87.19 4 MET B O 1
ATOM 4012 N N . LEU B 1 5 ? 11.719 -22.703 -15.164 1 87.75 5 LEU B N 1
ATOM 4013 C CA . LEU B 1 5 ? 12.562 -22.484 -16.344 1 87.75 5 LEU B CA 1
ATOM 4014 C C . LEU B 1 5 ? 13.961 -22.031 -15.93 1 87.75 5 LEU B C 1
ATOM 4016 O O . LEU B 1 5 ? 14.953 -22.531 -16.453 1 87.75 5 LEU B O 1
ATOM 4020 N N . LYS B 1 6 ? 14.094 -21.156 -15.039 1 86.12 6 LYS B N 1
ATOM 4021 C CA . LYS B 1 6 ? 15.367 -20.609 -14.578 1 86.12 6 LYS B CA 1
ATOM 4022 C C . LYS B 1 6 ? 16.203 -21.688 -13.875 1 86.12 6 LYS B C 1
ATOM 4024 O O . LYS B 1 6 ? 17.422 -21.641 -13.906 1 86.12 6 LYS B O 1
ATOM 4029 N N . ARG B 1 7 ? 15.516 -22.703 -13.383 1 88 7 ARG B N 1
ATOM 4030 C CA . ARG B 1 7 ? 16.188 -23.781 -12.672 1 88 7 ARG B CA 1
ATOM 4031 C C . ARG B 1 7 ? 16.797 -24.797 -13.641 1 88 7 ARG B C 1
ATOM 4033 O O . ARG B 1 7 ? 17.781 -25.469 -13.305 1 88 7 ARG B O 1
ATOM 4040 N N . VAL B 1 8 ? 16.219 -24.828 -14.781 1 92.69 8 VAL B N 1
ATOM 4041 C CA . VAL B 1 8 ? 16.656 -25.875 -15.688 1 92.69 8 VAL B CA 1
ATOM 4042 C C . VAL B 1 8 ? 17.625 -25.297 -16.719 1 92.69 8 VAL B C 1
ATOM 4044 O O . VAL B 1 8 ? 18.328 -26.031 -17.406 1 92.69 8 VAL B O 1
ATOM 4047 N N . ILE B 1 9 ? 17.672 -24.031 -16.797 1 92.62 9 ILE B N 1
ATOM 4048 C CA . ILE B 1 9 ? 18.656 -23.406 -17.656 1 92.62 9 ILE B CA 1
ATOM 4049 C C . ILE B 1 9 ? 20.047 -23.531 -17.031 1 92.62 9 ILE B C 1
ATOM 4051 O O . ILE B 1 9 ? 20.281 -23.062 -15.914 1 92.62 9 ILE B O 1
ATOM 4055 N N . THR B 1 10 ? 20.922 -24.094 -17.734 1 93.5 10 THR B N 1
ATOM 4056 C CA . THR B 1 10 ? 22.219 -24.422 -17.172 1 93.5 10 THR B CA 1
ATOM 4057 C C . THR B 1 10 ? 23.266 -23.391 -17.578 1 93.5 10 THR B C 1
ATOM 4059 O O . THR B 1 10 ? 24.344 -23.328 -16.984 1 93.5 10 THR B O 1
ATOM 4062 N N . GLU B 1 11 ? 23.031 -22.641 -18.578 1 92.75 11 GLU B N 1
ATOM 4063 C CA . GLU B 1 11 ? 23.953 -21.609 -19.031 1 92.75 11 GLU B CA 1
ATOM 4064 C C . GLU B 1 11 ? 23.891 -20.375 -18.141 1 92.75 11 GLU B C 1
ATOM 4066 O O . GLU B 1 11 ? 22.859 -19.719 -18.062 1 92.75 11 GLU B O 1
ATOM 4071 N N . LYS B 1 12 ? 24.938 -20.016 -17.578 1 90.12 12 LYS B N 1
ATOM 4072 C CA . LYS B 1 12 ? 24.984 -18.906 -16.609 1 90.12 12 LYS B CA 1
ATOM 4073 C C . LYS B 1 12 ? 24.734 -17.562 -17.312 1 90.12 12 LYS B C 1
ATOM 4075 O O . LYS B 1 12 ? 24.031 -16.703 -16.766 1 90.12 12 LYS B O 1
ATOM 4080 N N . ASP B 1 13 ? 25.359 -17.422 -18.344 1 89.75 13 ASP B N 1
ATOM 4081 C CA . ASP B 1 13 ? 25.219 -16.156 -19.078 1 89.75 13 ASP B CA 1
ATOM 4082 C C . ASP B 1 13 ? 23.781 -15.961 -19.562 1 89.75 13 ASP B C 1
ATOM 4084 O O . ASP B 1 13 ? 23.234 -14.859 -19.484 1 89.75 13 ASP B O 1
ATOM 4088 N N . LEU B 1 14 ? 23.219 -17.031 -20.094 1 89.5 14 LEU B N 1
ATOM 4089 C CA . LEU B 1 14 ? 21.844 -16.969 -20.578 1 89.5 14 LEU B CA 1
ATOM 4090 C C . LEU B 1 14 ? 20.891 -16.641 -19.438 1 89.5 14 LEU B C 1
ATOM 4092 O O . LEU B 1 14 ? 19.953 -15.852 -19.594 1 89.5 14 LEU B O 1
ATOM 4096 N N . LEU B 1 15 ? 21.125 -17.266 -18.344 1 89 15 LEU B N 1
ATOM 4097 C CA . LEU B 1 15 ? 20.297 -17.016 -17.156 1 89 15 LEU B CA 1
ATOM 4098 C C . LEU B 1 15 ? 20.391 -15.547 -16.734 1 89 15 LEU B C 1
ATOM 4100 O O . LEU B 1 15 ? 19.375 -14.938 -16.391 1 89 15 LEU B O 1
ATOM 4104 N N . ARG B 1 16 ? 21.5 -15.039 -16.703 1 89.94 16 ARG B N 1
ATOM 4105 C CA . ARG B 1 16 ? 21.703 -13.641 -16.344 1 89.94 16 ARG B CA 1
ATOM 4106 C C . ARG B 1 16 ? 20.984 -12.711 -17.312 1 89.94 16 ARG B C 1
ATOM 4108 O O . ARG B 1 16 ? 20.375 -11.727 -16.906 1 89.94 16 ARG B O 1
ATOM 4115 N N . GLN B 1 17 ? 21.047 -13.039 -18.547 1 87.62 17 GLN B N 1
ATOM 4116 C CA . GLN B 1 17 ? 20.406 -12.234 -19.578 1 87.62 17 GLN B CA 1
ATOM 4117 C C . GLN B 1 17 ? 18.891 -12.242 -19.391 1 87.62 17 GLN B C 1
ATOM 4119 O O . GLN B 1 17 ? 18.234 -11.211 -19.562 1 87.62 17 GLN B O 1
ATOM 4124 N N . ILE B 1 18 ? 18.406 -13.375 -19.094 1 84.81 18 ILE B N 1
ATOM 4125 C CA . ILE B 1 18 ? 16.984 -13.516 -18.875 1 84.81 18 ILE B CA 1
ATOM 4126 C C . ILE B 1 18 ? 16.562 -12.68 -17.672 1 84.81 18 ILE B C 1
ATOM 4128 O O . ILE B 1 18 ? 15.555 -11.961 -17.719 1 84.81 18 ILE B O 1
ATOM 4132 N N . ARG B 1 19 ? 17.266 -12.75 -16.656 1 85.56 19 ARG B N 1
ATOM 4133 C CA . ARG B 1 19 ? 16.969 -11.984 -15.453 1 85.56 19 ARG B CA 1
ATOM 4134 C C . ARG B 1 19 ? 17.016 -10.484 -15.734 1 85.56 19 ARG B C 1
ATOM 4136 O O . ARG B 1 19 ? 16.203 -9.727 -15.211 1 85.56 19 ARG B O 1
ATOM 4143 N N . LEU B 1 20 ? 17.969 -10.125 -16.5 1 86.88 20 LEU B N 1
ATOM 4144 C CA . LEU B 1 20 ? 18.094 -8.727 -16.875 1 86.88 20 LEU B CA 1
ATOM 4145 C C . LEU B 1 20 ? 16.875 -8.258 -17.656 1 86.88 20 LEU B C 1
ATOM 4147 O O . LEU B 1 20 ? 16.344 -7.176 -17.406 1 86.88 20 LEU B O 1
ATOM 4151 N N . LEU B 1 21 ? 16.484 -9.031 -18.547 1 83 21 LEU B N 1
ATOM 4152 C CA . LEU B 1 21 ? 15.32 -8.703 -19.359 1 83 21 LEU B CA 1
ATOM 4153 C C . LEU B 1 21 ? 14.055 -8.617 -18.516 1 83 21 LEU B C 1
ATOM 4155 O O . LEU B 1 21 ? 13.203 -7.754 -18.734 1 83 21 LEU B O 1
ATOM 4159 N N . GLU B 1 22 ? 13.922 -9.523 -17.609 1 80.88 22 GLU B N 1
ATOM 4160 C CA . GLU B 1 22 ? 12.773 -9.523 -16.703 1 80.88 22 GLU B CA 1
ATOM 4161 C C . GLU B 1 22 ? 12.711 -8.227 -15.898 1 80.88 22 GLU B C 1
ATOM 4163 O O . GLU B 1 22 ? 11.633 -7.68 -15.68 1 80.88 22 GLU B O 1
ATOM 4168 N N . GLN B 1 23 ? 13.812 -7.766 -15.492 1 82.56 23 GLN B N 1
ATOM 4169 C CA . GLN B 1 23 ? 13.867 -6.527 -14.719 1 82.56 23 GLN B CA 1
ATOM 4170 C C . GLN B 1 23 ? 13.469 -5.328 -15.578 1 82.56 23 GLN B C 1
ATOM 4172 O O . GLN B 1 23 ? 12.758 -4.434 -15.109 1 82.56 23 GLN B O 1
ATOM 4177 N N . LEU B 1 24 ? 13.906 -5.379 -16.734 1 83.12 24 LEU B N 1
ATOM 4178 C CA . LEU B 1 24 ? 13.633 -4.258 -17.641 1 83.12 24 LEU B CA 1
ATOM 4179 C C . LEU B 1 24 ? 12.172 -4.242 -18.047 1 83.12 24 LEU B C 1
ATOM 4181 O O . LEU B 1 24 ? 11.625 -3.188 -18.391 1 83.12 24 LEU B O 1
ATOM 4185 N N . LEU B 1 25 ? 11.602 -5.363 -18.047 1 77.06 25 LEU B N 1
ATOM 4186 C CA . LEU B 1 25 ? 10.188 -5.453 -18.375 1 77.06 25 LEU B CA 1
ATOM 4187 C C . LEU B 1 25 ? 9.328 -4.855 -17.266 1 77.06 25 LEU B C 1
ATOM 4189 O O . LEU B 1 25 ? 8.273 -4.27 -17.531 1 77.06 25 LEU B O 1
ATOM 4193 N N . ASN B 1 26 ? 9.719 -4.98 -16.094 1 74.12 26 ASN B N 1
ATOM 4194 C CA . ASN B 1 26 ? 8.922 -4.594 -14.93 1 74.12 26 ASN B CA 1
ATOM 4195 C C . ASN B 1 26 ? 9.141 -3.129 -14.562 1 74.12 26 ASN B C 1
ATOM 4197 O O . ASN B 1 26 ? 8.289 -2.508 -13.93 1 74.12 26 ASN B O 1
ATOM 4201 N N . VAL B 1 27 ? 10.352 -2.672 -14.828 1 72.25 27 VAL B N 1
ATOM 4202 C CA . VAL B 1 27 ? 10.695 -1.315 -14.414 1 72.25 27 VAL B CA 1
ATOM 4203 C C . VAL B 1 27 ? 10.938 -0.446 -15.641 1 72.25 27 VAL B C 1
ATOM 4205 O O . VAL B 1 27 ? 11.781 -0.771 -16.484 1 72.25 27 VAL B O 1
ATOM 4208 N N . PRO B 1 28 ? 10.102 0.545 -15.711 1 69.56 28 PRO B N 1
ATOM 4209 C CA . PRO B 1 28 ? 10.195 1.353 -16.922 1 69.56 28 PRO B CA 1
ATOM 4210 C C . PRO B 1 28 ? 11.609 1.876 -17.188 1 69.56 28 PRO B C 1
ATOM 4212 O O . PRO B 1 28 ? 12.031 1.979 -18.328 1 69.56 28 PRO B O 1
ATOM 4215 N N . GLN B 1 29 ? 12.258 2.287 -16.156 1 76.5 29 GLN B N 1
ATOM 4216 C CA . GLN B 1 29 ? 13.602 2.836 -16.328 1 76.5 29 GLN B CA 1
ATOM 4217 C C . GLN B 1 29 ? 14.484 2.5 -15.125 1 76.5 29 GLN B C 1
ATOM 4219 O O . GLN B 1 29 ? 14.086 2.701 -13.977 1 76.5 29 GLN B O 1
ATOM 4224 N N . LEU B 1 30 ? 15.641 1.842 -15.508 1 82.94 30 LEU B N 1
ATOM 4225 C CA . LEU B 1 30 ? 16.578 1.448 -14.469 1 82.94 30 LEU B CA 1
ATOM 4226 C C . LEU B 1 30 ? 18 1.852 -14.836 1 82.94 30 LEU B C 1
ATOM 4228 O O . LEU B 1 30 ? 18.375 1.821 -16.016 1 82.94 30 LEU B O 1
ATOM 4232 N N . THR B 1 31 ? 18.703 2.193 -13.852 1 82.12 31 THR B N 1
ATOM 4233 C CA . THR B 1 31 ? 20.125 2.451 -14.086 1 82.12 31 THR B CA 1
ATOM 4234 C C . THR B 1 31 ? 20.906 1.146 -14.125 1 82.12 31 THR B C 1
ATOM 4236 O O . THR B 1 31 ? 20.469 0.128 -13.594 1 82.12 31 THR B O 1
ATOM 4239 N N . ALA B 1 32 ? 22.078 1.236 -14.812 1 83.5 32 ALA B N 1
ATOM 4240 C CA . ALA B 1 32 ? 22.953 0.067 -14.875 1 83.5 32 ALA B CA 1
ATOM 4241 C C . ALA B 1 32 ? 23.391 -0.369 -13.477 1 83.5 32 ALA B C 1
ATOM 4243 O O . ALA B 1 32 ? 23.5 -1.565 -13.203 1 83.5 32 ALA B O 1
ATOM 4244 N N . LYS B 1 33 ? 23.562 0.61 -12.664 1 80.94 33 LYS B N 1
ATOM 4245 C CA . LYS B 1 33 ? 23.969 0.333 -11.289 1 80.94 33 LYS B CA 1
ATOM 4246 C C . LYS B 1 33 ? 22.891 -0.428 -10.531 1 80.94 33 LYS B C 1
ATOM 4248 O O . LYS B 1 33 ? 23.172 -1.411 -9.852 1 80.94 33 LYS B O 1
ATOM 4253 N N . ARG B 1 34 ? 21.766 0.006 -10.695 1 81.44 34 ARG B N 1
ATOM 4254 C CA . ARG B 1 34 ? 20.641 -0.654 -10.039 1 81.44 34 ARG B CA 1
ATOM 4255 C C . ARG B 1 34 ? 20.422 -2.053 -10.602 1 81.44 34 ARG B C 1
ATOM 4257 O O . ARG B 1 34 ? 20.125 -2.99 -9.859 1 81.44 34 ARG B O 1
ATOM 4264 N N . LEU B 1 35 ? 20.531 -2.197 -11.828 1 85.06 35 LEU B N 1
ATOM 4265 C CA . LEU B 1 35 ? 20.375 -3.494 -12.484 1 85.06 35 LEU B CA 1
ATOM 4266 C C . LEU B 1 35 ? 21.438 -4.48 -12 1 85.06 35 LEU B C 1
ATOM 4268 O O . LEU B 1 35 ? 21.125 -5.641 -11.727 1 85.06 35 LEU B O 1
ATOM 4272 N N . ALA B 1 36 ? 22.656 -3.99 -11.953 1 87.12 36 ALA B N 1
ATOM 4273 C CA . ALA B 1 36 ? 23.766 -4.828 -11.5 1 87.12 36 ALA B CA 1
ATOM 4274 C C . ALA B 1 36 ? 23.547 -5.305 -10.062 1 87.12 36 ALA B C 1
ATOM 4276 O O . ALA B 1 36 ? 23.797 -6.469 -9.742 1 87.12 36 ALA B O 1
ATOM 4277 N N . ALA B 1 37 ? 23.031 -4.414 -9.273 1 79.69 37 ALA B N 1
ATOM 4278 C CA . ALA B 1 37 ? 22.766 -4.738 -7.879 1 79.69 37 ALA B CA 1
ATOM 4279 C C . ALA B 1 37 ? 21.656 -5.773 -7.754 1 79.69 37 ALA B C 1
ATOM 4281 O O . ALA B 1 37 ? 21.75 -6.711 -6.961 1 79.69 37 ALA B O 1
ATOM 4282 N N . GLN B 1 38 ? 20.703 -5.668 -8.5 1 78.5 38 GLN B N 1
ATOM 4283 C CA . GLN B 1 38 ? 19.531 -6.535 -8.43 1 78.5 38 GLN B CA 1
ATOM 4284 C C . GLN B 1 38 ? 19.875 -7.945 -8.898 1 78.5 38 GLN B C 1
ATOM 4286 O O . GLN B 1 38 ? 19.344 -8.93 -8.367 1 78.5 38 GLN B O 1
ATOM 4291 N N . ILE B 1 39 ? 20.766 -7.996 -9.898 1 83.12 39 ILE B N 1
ATOM 4292 C CA . ILE B 1 39 ? 21.078 -9.305 -10.453 1 83.12 39 ILE B CA 1
ATOM 4293 C C . ILE B 1 39 ? 22.406 -9.797 -9.898 1 83.12 39 ILE B C 1
ATOM 4295 O O . ILE B 1 39 ? 22.938 -10.828 -10.328 1 83.12 39 ILE B O 1
ATOM 4299 N N . GLN B 1 40 ? 22.984 -9.07 -8.961 1 82.44 40 GLN B N 1
ATOM 4300 C CA . GLN B 1 40 ? 24.219 -9.422 -8.258 1 82.44 40 GLN B CA 1
ATOM 4301 C C . GLN B 1 40 ? 25.359 -9.672 -9.242 1 82.44 40 GLN B C 1
ATOM 4303 O O . GLN B 1 40 ? 26 -10.719 -9.211 1 82.44 40 GLN B O 1
ATOM 4308 N N . THR B 1 41 ? 25.547 -8.797 -10.133 1 88.94 41 THR B N 1
ATOM 4309 C CA . THR B 1 41 ? 26.641 -8.82 -11.102 1 88.94 41 THR B CA 1
ATOM 4310 C C . THR B 1 41 ? 27.297 -7.441 -11.219 1 88.94 41 THR B C 1
ATOM 4312 O O . THR B 1 41 ? 27.031 -6.559 -10.398 1 88.94 41 THR B O 1
ATOM 4315 N N . THR B 1 42 ? 28.25 -7.297 -12.086 1 88 42 THR B N 1
ATOM 4316 C CA . THR B 1 42 ? 28.938 -6.023 -12.258 1 88 42 THR B CA 1
ATOM 4317 C C . THR B 1 42 ? 28.297 -5.207 -13.375 1 88 42 THR B C 1
ATOM 4319 O O . THR B 1 42 ? 27.609 -5.758 -14.242 1 88 42 THR B O 1
ATOM 4322 N N . GLU B 1 43 ? 28.547 -3.906 -13.281 1 89.88 43 GLU B N 1
ATOM 4323 C CA . GLU B 1 43 ? 28.016 -3.02 -14.312 1 89.88 43 GLU B CA 1
ATOM 4324 C C . GLU B 1 43 ? 28.562 -3.381 -15.688 1 89.88 43 GLU B C 1
ATOM 4326 O O . GLU B 1 43 ? 27.844 -3.299 -16.688 1 89.88 43 GLU B O 1
ATOM 4331 N N . ARG B 1 44 ? 29.859 -3.684 -15.75 1 88.56 44 ARG B N 1
ATOM 4332 C CA . ARG B 1 44 ? 30.5 -4.07 -17.016 1 88.56 44 ARG B CA 1
ATOM 4333 C C . ARG B 1 44 ? 29.781 -5.258 -17.641 1 88.56 44 ARG B C 1
ATOM 4335 O O . ARG B 1 44 ? 29.531 -5.273 -18.844 1 88.56 44 ARG B O 1
ATOM 4342 N N . THR B 1 45 ? 29.438 -6.266 -16.875 1 90.56 45 THR B N 1
ATOM 4343 C CA . THR B 1 45 ? 28.734 -7.457 -17.344 1 90.56 45 THR B CA 1
ATOM 4344 C C . THR B 1 45 ? 27.312 -7.117 -17.797 1 90.56 45 THR B C 1
ATOM 4346 O O . THR B 1 45 ? 26.828 -7.672 -18.781 1 90.56 45 THR B O 1
ATOM 4349 N N . VAL B 1 46 ? 26.703 -6.211 -17.062 1 91.19 46 VAL B N 1
ATOM 4350 C CA . VAL B 1 46 ? 25.375 -5.77 -17.438 1 91.19 46 VAL B CA 1
ATOM 4351 C C . VAL B 1 46 ? 25.391 -5.141 -18.828 1 91.19 46 VAL B C 1
ATOM 4353 O O . VAL B 1 46 ? 24.547 -5.453 -19.672 1 91.19 46 VAL B O 1
ATOM 4356 N N . PHE B 1 47 ? 26.375 -4.371 -19.109 1 88.62 47 PHE B N 1
ATOM 4357 C CA . PHE B 1 47 ? 26.469 -3.693 -20.391 1 88.62 47 PHE B CA 1
ATOM 4358 C C . PHE B 1 47 ? 26.75 -4.691 -21.516 1 88.62 47 PHE B C 1
ATOM 4360 O O . PHE B 1 47 ? 26.188 -4.578 -22.609 1 88.62 47 PHE B O 1
ATOM 4367 N N . SER B 1 48 ? 27.609 -5.547 -21.219 1 91.38 48 SER B N 1
ATOM 4368 C CA . SER B 1 48 ? 27.906 -6.57 -22.219 1 91.38 48 SER B CA 1
ATOM 4369 C C . SER B 1 48 ? 26.672 -7.391 -22.547 1 91.38 48 SER B C 1
ATOM 4371 O O . SER B 1 48 ? 26.391 -7.648 -23.719 1 91.38 48 SER B O 1
ATOM 4373 N N . ASP B 1 49 ? 26.016 -7.758 -21.531 1 90.81 49 ASP B N 1
ATOM 4374 C CA . ASP B 1 49 ? 24.797 -8.547 -21.719 1 90.81 49 ASP B CA 1
ATOM 4375 C C . ASP B 1 49 ? 23.734 -7.742 -22.469 1 90.81 49 ASP B C 1
ATOM 4377 O O . ASP B 1 49 ? 23.031 -8.273 -23.328 1 90.81 49 ASP B O 1
ATOM 4381 N N . LEU B 1 50 ? 23.672 -6.516 -22.109 1 90 50 LEU B N 1
ATOM 4382 C CA . LEU B 1 50 ? 22.672 -5.66 -22.766 1 90 50 LEU B CA 1
ATOM 4383 C C . LEU B 1 50 ? 22.969 -5.523 -24.25 1 90 50 LEU B C 1
ATOM 4385 O O . LEU B 1 50 ? 22.062 -5.48 -25.078 1 90 50 LEU B O 1
ATOM 4389 N N . GLN B 1 51 ? 24.172 -5.406 -24.578 1 89.44 51 GLN B N 1
ATOM 4390 C CA . GLN B 1 51 ? 24.562 -5.332 -25.984 1 89.44 51 GLN B CA 1
ATOM 4391 C C . GLN B 1 51 ? 24.188 -6.609 -26.719 1 89.44 51 GLN B C 1
ATOM 4393 O O . GLN B 1 51 ? 23.719 -6.555 -27.859 1 89.44 51 GLN B O 1
ATOM 4398 N N . TYR B 1 52 ? 24.469 -7.633 -26.062 1 87.75 52 TYR B N 1
ATOM 4399 C CA . TYR B 1 52 ? 24.094 -8.922 -26.641 1 87.75 52 TYR B CA 1
ATOM 4400 C C . TYR B 1 52 ? 22.594 -9.016 -26.859 1 87.75 52 TYR B C 1
ATOM 4402 O O . TYR B 1 52 ? 22.141 -9.422 -27.938 1 87.75 52 TYR B O 1
ATOM 4410 N N . ILE B 1 53 ? 21.812 -8.648 -25.891 1 87.69 53 ILE B N 1
ATOM 4411 C CA . ILE B 1 53 ? 20.359 -8.703 -25.953 1 87.69 53 ILE B CA 1
ATOM 4412 C C . ILE B 1 53 ? 19.859 -7.777 -27.062 1 87.69 53 ILE B C 1
ATOM 4414 O O . ILE B 1 53 ? 18.969 -8.141 -27.828 1 87.69 53 ILE B O 1
ATOM 4418 N N . ARG B 1 54 ? 20.5 -6.656 -27.172 1 87.75 54 ARG B N 1
ATOM 4419 C CA . ARG B 1 54 ? 20.125 -5.676 -28.188 1 87.75 54 ARG B CA 1
ATOM 4420 C C . ARG B 1 54 ? 20.234 -6.273 -29.578 1 87.75 54 ARG B C 1
ATOM 4422 O O . ARG B 1 54 ? 19.391 -6.012 -30.438 1 87.75 54 ARG B O 1
ATOM 4429 N N . SER B 1 55 ? 21.219 -6.98 -29.703 1 87 55 SER B N 1
ATOM 4430 C CA . SER B 1 55 ? 21.5 -7.527 -31.031 1 87 55 SER B CA 1
ATOM 4431 C C . SER B 1 55 ? 20.516 -8.641 -31.391 1 87 55 SER B C 1
ATOM 4433 O O . SER B 1 55 ? 20.344 -8.969 -32.562 1 87 55 SER B O 1
ATOM 4435 N N . GLN B 1 56 ? 19.875 -9.125 -30.453 1 85.38 56 GLN B N 1
ATOM 4436 C CA . GLN B 1 56 ? 19.031 -10.289 -30.688 1 85.38 56 GLN B CA 1
ATOM 4437 C C . GLN B 1 56 ? 17.547 -9.914 -30.625 1 85.38 56 GLN B C 1
ATOM 4439 O O . GLN B 1 56 ? 16.688 -10.719 -30.969 1 85.38 56 GLN B O 1
ATOM 4444 N N . LEU B 1 57 ? 17.266 -8.734 -30.172 1 85.88 57 LEU B N 1
ATOM 4445 C CA . LEU B 1 57 ? 15.875 -8.352 -29.938 1 85.88 57 LEU B CA 1
ATOM 4446 C C . LEU B 1 57 ? 15.086 -8.328 -31.25 1 85.88 57 LEU B C 1
ATOM 4448 O O . LEU B 1 57 ? 15.609 -7.926 -32.281 1 85.88 57 LEU B O 1
ATOM 4452 N N . PRO B 1 58 ? 13.852 -8.82 -31.125 1 81.69 58 PRO B N 1
ATOM 4453 C CA . PRO B 1 58 ? 12.992 -8.711 -32.312 1 81.69 58 PRO B CA 1
ATOM 4454 C C . PRO B 1 58 ? 12.789 -7.266 -32.75 1 81.69 58 PRO B C 1
ATOM 4456 O O . PRO B 1 58 ? 13.086 -6.332 -32 1 81.69 58 PRO B O 1
ATOM 4459 N N . ALA B 1 59 ? 12.344 -7.102 -33.938 1 78.25 59 ALA B N 1
ATOM 4460 C CA . ALA B 1 59 ? 12.281 -5.812 -34.625 1 78.25 59 ALA B CA 1
ATOM 4461 C C . ALA B 1 59 ? 11.477 -4.801 -33.812 1 78.25 59 ALA B C 1
ATOM 4463 O O . ALA B 1 59 ? 11.812 -3.617 -33.781 1 78.25 59 ALA B O 1
ATOM 4464 N N . ASP B 1 60 ? 10.555 -5.27 -33.062 1 80.38 60 ASP B N 1
ATOM 4465 C CA . ASP B 1 60 ? 9.68 -4.312 -32.406 1 80.38 60 ASP B CA 1
ATOM 4466 C C . ASP B 1 60 ? 10.164 -4.008 -31 1 80.38 60 ASP B C 1
ATOM 4468 O O . ASP B 1 60 ? 9.57 -3.184 -30.297 1 80.38 60 ASP B O 1
ATOM 4472 N N . TRP B 1 61 ? 11.219 -4.59 -30.594 1 84.31 61 TRP B N 1
ATOM 4473 C CA . TRP B 1 61 ? 11.773 -4.348 -29.266 1 84.31 61 TRP B CA 1
ATOM 4474 C C . TRP B 1 61 ? 13.117 -3.625 -29.359 1 84.31 61 TRP B C 1
ATOM 4476 O O . TRP B 1 61 ? 13.891 -3.859 -30.297 1 84.31 61 TRP B O 1
ATOM 4486 N N . SER B 1 62 ? 13.266 -2.672 -28.469 1 87.31 62 SER B N 1
ATOM 4487 C CA . SER B 1 62 ? 14.555 -1.991 -28.422 1 87.31 62 SER B CA 1
ATOM 4488 C C . SER B 1 62 ? 14.945 -1.627 -27 1 87.31 62 SER B C 1
ATOM 4490 O O . SER B 1 62 ? 14.078 -1.485 -26.125 1 87.31 62 SER B O 1
ATOM 4492 N N . ILE B 1 63 ? 16.188 -1.61 -26.734 1 87.94 63 ILE B N 1
ATOM 4493 C CA . ILE B 1 63 ? 16.734 -1.145 -25.469 1 87.94 63 ILE B CA 1
ATOM 4494 C C . ILE B 1 63 ? 17.344 0.242 -25.641 1 87.94 63 ILE B C 1
ATOM 4496 O O . ILE B 1 63 ? 18.266 0.42 -26.438 1 87.94 63 ILE B O 1
ATOM 4500 N N . GLU B 1 64 ? 16.719 1.124 -24.953 1 87.56 64 GLU B N 1
ATOM 4501 C CA . GLU B 1 64 ? 17.203 2.5 -25.016 1 87.56 64 GLU B CA 1
ATOM 4502 C C . GLU B 1 64 ? 17.969 2.871 -23.75 1 87.56 64 GLU B C 1
ATOM 4504 O O . GLU B 1 64 ? 17.609 2.455 -22.656 1 87.56 64 GLU B O 1
ATOM 4509 N N . THR B 1 65 ? 19.062 3.531 -23.984 1 84.75 65 THR B N 1
ATOM 4510 C CA . THR B 1 65 ? 19.891 3.994 -22.859 1 84.75 65 THR B CA 1
ATOM 4511 C C . THR B 1 65 ? 20.078 5.508 -22.922 1 84.75 65 THR B C 1
ATOM 4513 O O . THR B 1 65 ? 20.438 6.055 -23.969 1 84.75 65 THR B O 1
ATOM 4516 N N . ASP B 1 66 ? 19.594 6.168 -21.875 1 81.06 66 ASP B N 1
ATOM 4517 C CA . ASP B 1 66 ? 19.828 7.605 -21.75 1 81.06 66 ASP B CA 1
ATOM 4518 C C . ASP B 1 66 ? 20.328 7.973 -20.359 1 81.06 66 ASP B C 1
ATOM 4520 O O . ASP B 1 66 ? 20.75 7.105 -19.594 1 81.06 66 ASP B O 1
ATOM 4524 N N . SER B 1 67 ? 20.422 9.312 -20.094 1 75.94 67 SER B N 1
ATOM 4525 C CA . SER B 1 67 ? 20.969 9.797 -18.828 1 75.94 67 SER B CA 1
ATOM 4526 C C . SER B 1 67 ? 20.125 9.336 -17.641 1 75.94 67 SER B C 1
ATOM 4528 O O . SER B 1 67 ? 20.609 9.234 -16.516 1 75.94 67 SER B O 1
ATOM 4530 N N . SER B 1 68 ? 18.906 9.008 -17.969 1 73.44 68 SER B N 1
ATOM 4531 C CA . SER B 1 68 ? 18 8.609 -16.906 1 73.44 68 SER B CA 1
ATOM 4532 C C . SER B 1 68 ? 18.094 7.113 -16.625 1 73.44 68 SER B C 1
ATOM 4534 O O . SER B 1 68 ? 17.656 6.641 -15.578 1 73.44 68 SER B O 1
ATOM 4536 N N . GLY B 1 69 ? 18.609 6.391 -17.594 1 84.94 69 GLY B N 1
ATOM 4537 C CA . GLY B 1 69 ? 18.781 4.965 -17.375 1 84.94 69 GLY B CA 1
ATOM 4538 C C . GLY B 1 69 ? 18.5 4.129 -18.609 1 84.94 69 GLY B C 1
ATOM 4539 O O . GLY B 1 69 ? 18.688 4.598 -19.734 1 84.94 69 GLY B O 1
ATOM 4540 N N . ILE B 1 70 ? 18.344 2.859 -18.359 1 89.5 70 ILE B N 1
ATOM 4541 C CA . ILE B 1 70 ? 18.109 1.865 -19.406 1 89.5 70 ILE B CA 1
ATOM 4542 C C . ILE B 1 70 ? 16.625 1.471 -19.422 1 89.5 70 ILE B C 1
ATOM 4544 O O . ILE B 1 70 ? 16.031 1.234 -18.359 1 89.5 70 ILE B O 1
ATOM 4548 N N . ARG B 1 71 ? 16.047 1.491 -20.688 1 87.94 71 ARG B N 1
ATOM 4549 C CA . ARG B 1 71 ? 14.633 1.128 -20.797 1 87.94 71 ARG B CA 1
ATOM 4550 C C . ARG B 1 71 ? 14.406 0.196 -21.984 1 87.94 71 ARG B C 1
ATOM 4552 O O . ARG B 1 71 ? 15.031 0.352 -23.047 1 87.94 71 ARG B O 1
ATOM 4559 N N . LEU B 1 72 ? 13.523 -0.833 -21.703 1 85.31 72 LEU B N 1
ATOM 4560 C CA . LEU B 1 72 ? 13.039 -1.706 -22.766 1 85.31 72 LEU B CA 1
ATOM 4561 C C . LEU B 1 72 ? 11.773 -1.138 -23.406 1 85.31 72 LEU B C 1
ATOM 4563 O O . LEU B 1 72 ? 10.812 -0.812 -22.703 1 85.31 72 LEU B O 1
ATOM 4567 N N . ARG B 1 73 ? 11.844 -0.831 -24.688 1 82 73 ARG B N 1
ATOM 4568 C CA . ARG B 1 73 ? 10.711 -0.234 -25.391 1 82 73 ARG B CA 1
ATOM 4569 C C . ARG B 1 73 ? 10.117 -1.211 -26.391 1 82 73 ARG B C 1
ATOM 4571 O O . ARG B 1 73 ? 10.844 -1.936 -27.078 1 82 73 ARG B O 1
ATOM 4578 N N . ASN B 1 74 ? 8.898 -1.241 -26.344 1 77.69 74 ASN B N 1
ATOM 4579 C CA . ASN B 1 74 ? 8.133 -2.004 -27.328 1 77.69 74 ASN B CA 1
ATOM 4580 C C . ASN B 1 74 ? 7.473 -1.09 -28.344 1 77.69 74 ASN B C 1
ATOM 4582 O O . ASN B 1 74 ? 6.543 -0.347 -28.016 1 77.69 74 ASN B O 1
ATOM 4586 N N . GLN B 1 75 ? 8.125 -0.706 -29.484 1 71.31 75 GLN B N 1
ATOM 4587 C CA . GLN B 1 75 ? 7.656 0.228 -30.5 1 71.31 75 GLN B CA 1
ATOM 4588 C C . GLN B 1 75 ? 6.488 -0.358 -31.297 1 71.31 75 GLN B C 1
ATOM 4590 O O . GLN B 1 75 ? 5.801 0.361 -32.031 1 71.31 75 GLN B O 1
ATOM 4595 N N . GLY B 1 76 ? 6.047 -1.476 -31.016 1 64.25 76 GLY B N 1
ATOM 4596 C CA . GLY B 1 76 ? 4.969 -2.109 -31.75 1 64.25 76 GLY B CA 1
ATOM 4597 C C . GLY B 1 76 ? 4.094 -2.998 -30.891 1 64.25 76 GLY B C 1
ATOM 4598 O O . GLY B 1 76 ? 3.848 -2.689 -29.719 1 64.25 76 GLY B O 1
ATOM 4599 N N . ASN B 1 77 ? 3.383 -3.723 -31.547 1 62.44 77 ASN B N 1
ATOM 4600 C CA . ASN B 1 77 ? 2.5 -4.699 -30.906 1 62.44 77 ASN B CA 1
ATOM 4601 C C . ASN B 1 77 ? 3.211 -6.031 -30.672 1 62.44 77 ASN B C 1
ATOM 4603 O O . ASN B 1 77 ? 2.641 -7.094 -30.922 1 62.44 77 ASN B O 1
ATOM 4607 N N . ALA B 1 78 ? 4.512 -5.742 -30.203 1 64.19 78 ALA B N 1
ATOM 4608 C CA . ALA B 1 78 ? 5.227 -7.004 -30.031 1 64.19 78 ALA B CA 1
ATOM 4609 C C . ALA B 1 78 ? 4.793 -7.707 -28.75 1 64.19 78 ALA B C 1
ATOM 4611 O O . ALA B 1 78 ? 4.43 -7.055 -27.766 1 64.19 78 ALA B O 1
ATOM 4612 N N . GLN B 1 79 ? 4.699 -9.047 -28.906 1 70.56 79 GLN B N 1
ATOM 4613 C CA . GLN B 1 79 ? 4.32 -9.891 -27.781 1 70.56 79 GLN B CA 1
ATOM 4614 C C . GLN B 1 79 ? 5.512 -10.148 -26.859 1 70.56 79 GLN B C 1
ATOM 4616 O O . GLN B 1 79 ? 6.625 -10.398 -27.328 1 70.56 79 GLN B O 1
ATOM 4621 N N . THR B 1 80 ? 5.324 -9.945 -25.594 1 73.38 80 THR B N 1
ATOM 4622 C CA . THR B 1 80 ? 6.383 -10.203 -24.625 1 73.38 80 THR B CA 1
ATOM 4623 C C . THR B 1 80 ? 6.898 -11.633 -24.75 1 73.38 80 THR B C 1
ATOM 4625 O O . THR B 1 80 ? 8.07 -11.898 -24.484 1 73.38 80 THR B O 1
ATOM 4628 N N . ASN B 1 81 ? 6.035 -12.469 -25.25 1 72.94 81 ASN B N 1
ATOM 4629 C CA . ASN B 1 81 ? 6.43 -13.859 -25.453 1 72.94 81 ASN B CA 1
ATOM 4630 C C . ASN B 1 81 ? 7.555 -13.984 -26.469 1 72.94 81 ASN B C 1
ATOM 4632 O O . ASN B 1 81 ? 8.344 -14.93 -26.422 1 72.94 81 ASN B O 1
ATOM 4636 N N . GLU B 1 82 ? 7.609 -13.016 -27.297 1 73.44 82 GLU B N 1
ATOM 4637 C CA . GLU B 1 82 ? 8.648 -13.039 -28.312 1 73.44 82 GLU B CA 1
ATOM 4638 C C . GLU B 1 82 ? 10.031 -12.891 -27.703 1 73.44 82 GLU B C 1
ATOM 4640 O O . GLU B 1 82 ? 11.016 -13.422 -28.234 1 73.44 82 GLU B O 1
ATOM 4645 N N . LEU B 1 83 ? 10.039 -12.211 -26.672 1 75.56 83 LEU B N 1
ATOM 4646 C CA . LEU B 1 83 ? 11.312 -12 -26 1 75.56 83 LEU B CA 1
ATOM 4647 C C . LEU B 1 83 ? 11.867 -13.312 -25.469 1 75.56 83 LEU B C 1
ATOM 4649 O O . LEU B 1 83 ? 13.062 -13.578 -25.578 1 75.56 83 LEU B O 1
ATOM 4653 N N . TRP B 1 84 ? 10.992 -14.117 -25.078 1 74.25 84 TRP B N 1
ATOM 4654 C CA . TRP B 1 84 ? 11.43 -15.383 -24.5 1 74.25 84 TRP B CA 1
ATOM 4655 C C . TRP B 1 84 ? 11.75 -16.406 -25.578 1 74.25 84 TRP B C 1
ATOM 4657 O O . TRP B 1 84 ? 12.648 -17.234 -25.422 1 74.25 84 TRP B O 1
ATOM 4667 N N . SER B 1 85 ? 11.008 -16.219 -26.578 1 74.69 85 SER B N 1
ATOM 4668 C CA . SER B 1 85 ? 11.234 -17.141 -27.703 1 74.69 85 SER B CA 1
ATOM 4669 C C . SER B 1 85 ? 12.633 -16.969 -28.281 1 74.69 85 SER B C 1
ATOM 4671 O O . SER B 1 85 ? 13.164 -17.891 -28.891 1 74.69 85 SER B O 1
ATOM 4673 N N . LEU B 1 86 ? 13.156 -15.852 -27.953 1 76.44 86 LEU B N 1
ATOM 4674 C CA . LEU B 1 86 ? 14.5 -15.57 -28.438 1 76.44 86 LEU B CA 1
ATOM 4675 C C . LEU B 1 86 ? 15.539 -16.344 -27.656 1 76.44 86 LEU B C 1
ATOM 4677 O O . LEU B 1 86 ? 16.547 -16.797 -28.203 1 76.44 86 LEU B O 1
ATOM 4681 N N . PHE B 1 87 ? 15.258 -16.578 -26.375 1 81.94 87 PHE B N 1
ATOM 4682 C CA . PHE B 1 87 ? 16.281 -17.125 -25.5 1 81.94 87 PHE B CA 1
ATOM 4683 C C . PHE B 1 87 ? 16.141 -18.641 -25.375 1 81.94 87 PHE B C 1
ATOM 4685 O O . PHE B 1 87 ? 17.141 -19.344 -25.141 1 81.94 87 PHE B O 1
ATOM 4692 N N . LEU B 1 88 ? 15.008 -19.156 -25.594 1 85.5 88 LEU B N 1
ATOM 4693 C CA . LEU B 1 88 ? 14.711 -20.547 -25.312 1 85.5 88 LEU B CA 1
ATOM 4694 C C . LEU B 1 88 ? 15.531 -21.469 -26.219 1 85.5 88 LEU B C 1
ATOM 4696 O O . LEU B 1 88 ? 16.188 -22.406 -25.734 1 85.5 88 LEU B O 1
ATOM 4700 N N . PRO B 1 89 ? 15.609 -21.078 -27.5 1 87.56 89 PRO B N 1
ATOM 4701 C CA . PRO B 1 89 ? 16.359 -21.984 -28.375 1 87.56 89 PRO B CA 1
ATOM 4702 C C . PRO B 1 89 ? 17.875 -21.938 -28.125 1 87.56 89 PRO B C 1
ATOM 4704 O O . PRO B 1 89 ? 18.609 -22.797 -28.594 1 87.56 89 PRO B O 1
ATOM 4707 N N . GLN B 1 90 ? 18.266 -21.016 -27.422 1 89.44 90 GLN B N 1
ATOM 4708 C CA . GLN B 1 90 ? 19.688 -20.859 -27.172 1 89.44 90 GLN B CA 1
ATOM 4709 C C . GLN B 1 90 ? 20.156 -21.734 -26.016 1 89.44 90 GLN B C 1
ATOM 4711 O O . GLN B 1 90 ? 21.359 -21.938 -25.828 1 89.44 90 GLN B O 1
ATOM 4716 N N . SER B 1 91 ? 19.312 -22.219 -25.297 1 93.44 91 SER B N 1
ATOM 4717 C CA . SER B 1 91 ? 19.641 -23.094 -24.188 1 93.44 91 SER B CA 1
ATOM 4718 C C . SER B 1 91 ? 19.625 -24.562 -24.594 1 93.44 91 SER B C 1
ATOM 4720 O O . SER B 1 91 ? 18.594 -25.078 -25.047 1 93.44 91 SER B O 1
ATOM 4722 N N . ILE B 1 92 ? 20.734 -25.203 -24.344 1 94.81 92 ILE B N 1
ATOM 4723 C CA . ILE B 1 92 ? 20.859 -26.625 -24.688 1 94.81 92 ILE B CA 1
ATOM 4724 C C . ILE B 1 92 ? 19.906 -27.453 -23.828 1 94.81 92 ILE B C 1
ATOM 4726 O O . ILE B 1 92 ? 19.328 -28.422 -24.312 1 94.81 92 ILE B O 1
ATOM 4730 N N . SER B 1 93 ? 19.859 -27.062 -22.609 1 95.75 93 SER B N 1
ATOM 4731 C CA . SER B 1 93 ? 18.984 -27.797 -21.688 1 95.75 93 SER B CA 1
ATOM 4732 C C . SER B 1 93 ? 17.531 -27.688 -22.125 1 95.75 93 SER B C 1
ATOM 4734 O O . SER B 1 93 ? 16.797 -28.688 -22.078 1 95.75 93 SER B O 1
ATOM 4736 N N . ILE B 1 94 ? 17.109 -26.531 -22.562 1 94.44 94 ILE B N 1
ATOM 4737 C CA . ILE B 1 94 ? 15.719 -26.328 -22.969 1 94.44 94 ILE B CA 1
ATOM 4738 C C . ILE B 1 94 ? 15.461 -27.062 -24.281 1 94.44 94 ILE B C 1
ATOM 4740 O O . ILE B 1 94 ? 14.383 -27.641 -24.469 1 94.44 94 ILE B O 1
ATOM 4744 N N . GLN B 1 95 ? 16.422 -27.031 -25.141 1 94.94 95 GLN B N 1
ATOM 4745 C CA . GLN B 1 95 ? 16.297 -27.797 -26.375 1 94.94 95 GLN B CA 1
ATOM 4746 C C . GLN B 1 95 ? 16.109 -29.281 -26.094 1 94.94 95 GLN B C 1
ATOM 4748 O O . GLN B 1 95 ? 15.258 -29.938 -26.703 1 94.94 95 GLN B O 1
ATOM 4753 N N . LEU B 1 96 ? 16.906 -29.703 -25.234 1 96.88 96 LEU B N 1
ATOM 4754 C CA . LEU B 1 96 ? 16.828 -31.125 -24.875 1 96.88 96 LEU B CA 1
ATOM 4755 C C . LEU B 1 96 ? 15.469 -31.469 -24.281 1 96.88 96 LEU B C 1
ATOM 4757 O O . LEU B 1 96 ? 14.852 -32.469 -24.672 1 96.88 96 LEU B O 1
ATOM 4761 N N . LEU B 1 97 ? 15.023 -30.656 -23.391 1 96.5 97 LEU B N 1
ATOM 4762 C CA . LEU B 1 97 ? 13.734 -30.891 -22.75 1 96.5 97 LEU B CA 1
ATOM 4763 C C . LEU B 1 97 ? 12.594 -30.812 -23.75 1 96.5 97 LEU B C 1
ATOM 4765 O O . LEU B 1 97 ? 11.625 -31.562 -23.656 1 96.5 97 LEU B O 1
ATOM 4769 N N . LYS B 1 98 ? 12.711 -29.906 -24.641 1 95.25 98 LYS B N 1
ATOM 4770 C CA . LYS B 1 98 ? 11.688 -29.828 -25.688 1 95.25 98 LYS B CA 1
ATOM 4771 C C . LYS B 1 98 ? 11.625 -31.109 -26.5 1 95.25 98 LYS B C 1
ATOM 4773 O O . LYS B 1 98 ? 10.539 -31.641 -26.75 1 95.25 98 LYS B O 1
ATOM 4778 N N . GLU B 1 99 ? 12.758 -31.609 -26.875 1 95.62 99 GLU B N 1
ATOM 4779 C CA . GLU B 1 99 ? 12.789 -32.844 -27.672 1 95.62 99 GLU B CA 1
ATOM 4780 C C . GLU B 1 99 ? 12.25 -34.031 -26.875 1 95.62 99 GLU B C 1
ATOM 4782 O O . GLU B 1 99 ? 11.516 -34.844 -27.406 1 95.62 99 GLU B O 1
ATOM 4787 N N . LEU B 1 100 ? 12.625 -34.031 -25.641 1 97.06 100 LEU B N 1
ATOM 4788 C CA . LEU B 1 100 ? 12.219 -35.156 -24.797 1 97.06 100 LEU B CA 1
ATOM 4789 C C . LEU B 1 100 ? 10.727 -35.094 -24.5 1 97.06 100 LEU B C 1
ATOM 4791 O O . LEU B 1 100 ? 10.125 -36.094 -24.109 1 97.06 100 LEU B O 1
ATOM 4795 N N . LEU B 1 101 ? 10.141 -33.969 -24.641 1 96.56 101 LEU B N 1
ATOM 4796 C CA . LEU B 1 101 ? 8.695 -33.812 -24.484 1 96.56 101 LEU B CA 1
ATOM 4797 C C . LEU B 1 101 ? 7.949 -34.625 -25.531 1 96.56 101 LEU B C 1
ATOM 4799 O O . LEU B 1 101 ? 6.891 -35.188 -25.266 1 96.56 101 LEU B O 1
ATOM 4803 N N . PHE B 1 102 ? 8.523 -34.719 -26.688 1 95.62 102 PHE B N 1
ATOM 4804 C CA . PHE B 1 102 ? 7.805 -35.281 -27.828 1 95.62 102 PHE B CA 1
ATOM 4805 C C . PHE B 1 102 ? 8.234 -36.719 -28.094 1 95.62 102 PHE B C 1
ATOM 4807 O O . PHE B 1 102 ? 7.695 -37.375 -28.984 1 95.62 102 PHE B O 1
ATOM 4814 N N . THR B 1 103 ? 9.188 -37.156 -27.312 1 95.31 103 THR B N 1
ATOM 4815 C CA . THR B 1 103 ? 9.664 -38.5 -27.562 1 95.31 103 THR B CA 1
ATOM 4816 C C . THR B 1 103 ? 10.078 -39.188 -26.266 1 95.31 103 THR B C 1
ATOM 4818 O O . THR B 1 103 ? 10.453 -38.531 -25.297 1 95.31 103 THR B O 1
ATOM 4821 N N . LYS B 1 104 ? 9.992 -40.469 -26.266 1 94.5 104 LYS B N 1
ATOM 4822 C CA . LYS B 1 104 ? 10.398 -41.281 -25.109 1 94.5 104 LYS B CA 1
ATOM 4823 C C . LYS B 1 104 ? 11.914 -41.375 -25 1 94.5 104 LYS B C 1
ATOM 4825 O O . LYS B 1 104 ? 12.477 -41.312 -23.906 1 94.5 104 LYS B O 1
ATOM 4830 N N . GLU B 1 105 ? 12.492 -41.5 -26.156 1 95.19 105 GLU B N 1
ATOM 4831 C CA . GLU B 1 105 ? 13.938 -41.656 -26.234 1 95.19 105 GLU B CA 1
ATOM 4832 C C . GLU B 1 105 ? 14.516 -40.938 -27.438 1 95.19 105 GLU B C 1
ATOM 4834 O O . GLU B 1 105 ? 13.922 -40.938 -28.516 1 95.19 105 GLU B O 1
ATOM 4839 N N . LEU B 1 106 ? 15.648 -40.312 -27.172 1 96.56 106 LEU B N 1
ATOM 4840 C CA . LEU B 1 106 ? 16.359 -39.625 -28.219 1 96.56 106 LEU B CA 1
ATOM 4841 C C . LEU B 1 106 ? 17.656 -40.344 -28.578 1 96.56 106 LEU B C 1
ATOM 4843 O O . LEU B 1 106 ? 18.297 -40.938 -27.703 1 96.56 106 LEU B O 1
ATOM 4847 N N . VAL B 1 107 ? 17.969 -40.188 -29.859 1 97.31 107 VAL B N 1
ATOM 4848 C CA . VAL B 1 107 ? 19.266 -40.719 -30.297 1 97.31 107 VAL B CA 1
ATOM 4849 C C . VAL B 1 107 ? 20.344 -39.688 -30 1 97.31 107 VAL B C 1
ATOM 4851 O O . VAL B 1 107 ? 20.297 -38.531 -30.484 1 97.31 107 VAL B O 1
ATOM 4854 N N . THR B 1 108 ? 21.328 -40.062 -29.234 1 97.62 108 THR B N 1
ATOM 4855 C CA . THR B 1 108 ? 22.359 -39.156 -28.734 1 97.62 108 THR B CA 1
ATOM 4856 C C . THR B 1 108 ? 23.094 -38.5 -29.906 1 97.62 108 THR B C 1
ATOM 4858 O O . THR B 1 108 ? 23.266 -37.281 -29.922 1 97.62 108 THR B O 1
ATOM 4861 N N . THR B 1 109 ? 23.5 -39.281 -30.859 1 96.75 109 THR B N 1
ATOM 4862 C CA . THR B 1 109 ? 24.297 -38.75 -31.984 1 96.75 109 THR B CA 1
ATOM 4863 C C . THR B 1 109 ? 23.5 -37.719 -32.781 1 96.75 109 THR B C 1
ATOM 4865 O O . THR B 1 109 ? 24.062 -36.719 -33.25 1 96.75 109 THR B O 1
ATOM 4868 N N . SER B 1 110 ? 22.312 -38 -32.938 1 96.62 110 SER B N 1
ATOM 4869 C CA . SER B 1 110 ? 21.453 -37.094 -33.656 1 96.62 110 SER B CA 1
ATOM 4870 C C . SER B 1 110 ? 21.312 -35.75 -32.938 1 96.62 110 SER B C 1
ATOM 4872 O O . SER B 1 110 ? 21.359 -34.688 -33.531 1 96.62 110 SER B O 1
ATOM 4874 N N . PHE B 1 111 ? 21.094 -35.844 -31.625 1 96.75 111 PHE B N 1
ATOM 4875 C CA . PHE B 1 111 ? 20.953 -34.625 -30.828 1 96.75 111 PHE B CA 1
ATOM 4876 C C . PHE B 1 111 ? 22.234 -33.812 -30.844 1 96.75 111 PHE B C 1
ATOM 4878 O O . PHE B 1 111 ? 22.219 -32.594 -30.953 1 96.75 111 PHE B O 1
ATOM 4885 N N . LEU B 1 112 ? 23.344 -34.5 -30.719 1 96.81 112 LEU B N 1
ATOM 4886 C CA . LEU B 1 112 ? 24.641 -33.812 -30.734 1 96.81 112 LEU B CA 1
ATOM 4887 C C . LEU B 1 112 ? 24.875 -33.125 -32.062 1 96.81 112 LEU B C 1
ATOM 4889 O O . LEU B 1 112 ? 25.359 -31.984 -32.094 1 96.81 112 LEU B O 1
ATOM 4893 N N . SER B 1 113 ? 24.5 -33.781 -33.094 1 95.5 113 SER B N 1
ATOM 4894 C CA . SER B 1 113 ? 24.688 -33.219 -34.438 1 95.5 113 SER B CA 1
ATOM 4895 C C . SER B 1 113 ? 23.812 -31.969 -34.625 1 95.5 113 SER B C 1
ATOM 4897 O O . SER B 1 113 ? 24.266 -30.969 -35.188 1 95.5 113 SER B O 1
ATOM 4899 N N . THR B 1 114 ? 22.656 -32 -34.219 1 93.56 114 THR B N 1
ATOM 4900 C CA . THR B 1 114 ? 21.703 -30.922 -34.406 1 93.56 114 THR B CA 1
ATOM 4901 C C . THR B 1 114 ? 22.031 -29.75 -33.5 1 93.56 114 THR B C 1
ATOM 4903 O O . THR B 1 114 ? 21.891 -28.594 -33.875 1 93.56 114 THR B O 1
ATOM 4906 N N . SER B 1 115 ? 22.359 -30.047 -32.312 1 92.69 115 SER B N 1
ATOM 4907 C CA . SER B 1 115 ? 22.609 -29 -31.312 1 92.69 115 SER B CA 1
ATOM 4908 C C . SER B 1 115 ? 24 -28.406 -31.469 1 92.69 115 SER B C 1
ATOM 4910 O O . SER B 1 115 ? 24.266 -27.297 -31.016 1 92.69 115 SER B O 1
ATOM 4912 N N . GLY B 1 116 ? 24.922 -29.188 -32 1 92.88 116 GLY B N 1
ATOM 4913 C CA . GLY B 1 116 ? 26.281 -28.719 -32.219 1 92.88 116 GLY B CA 1
ATOM 4914 C C . GLY B 1 116 ? 27.156 -28.781 -30.984 1 92.88 116 GLY B C 1
ATOM 4915 O O . GLY B 1 116 ? 28.203 -28.141 -30.922 1 92.88 116 GLY B O 1
ATOM 4916 N N . VAL B 1 117 ? 26.719 -29.547 -30.016 1 94.31 117 VAL B N 1
ATOM 4917 C CA . VAL B 1 117 ? 27.484 -29.625 -28.781 1 94.31 117 VAL B CA 1
ATOM 4918 C C . VAL B 1 117 ? 28.188 -30.984 -28.703 1 94.31 117 VAL B C 1
ATOM 4920 O O . VAL B 1 117 ? 27.75 -31.953 -29.328 1 94.31 117 VAL B O 1
ATOM 4923 N N . SER B 1 118 ? 29.266 -31.031 -27.922 1 95.06 118 SER B N 1
ATOM 4924 C CA . SER B 1 118 ? 29.969 -32.281 -27.719 1 95.06 118 SER B CA 1
ATOM 4925 C C . SER B 1 118 ? 29.281 -33.156 -26.656 1 95.06 118 SER B C 1
ATOM 4927 O O . SER B 1 118 ? 28.453 -32.656 -25.891 1 95.06 118 SER B O 1
ATOM 4929 N N . TYR B 1 119 ? 29.656 -34.375 -26.688 1 96.56 119 TYR B N 1
ATOM 4930 C CA . TYR B 1 119 ? 29.125 -35.312 -25.703 1 96.56 119 TYR B CA 1
ATOM 4931 C C . TYR B 1 119 ? 29.453 -34.875 -24.281 1 96.56 119 TYR B C 1
ATOM 4933 O O . TYR B 1 119 ? 28.609 -34.938 -23.391 1 96.56 119 TYR B O 1
ATOM 4941 N N . GLU B 1 120 ? 30.688 -34.406 -24.062 1 96.12 120 GLU B N 1
ATOM 4942 C CA . GLU B 1 120 ? 31.156 -34 -22.75 1 96.12 120 GLU B CA 1
ATOM 4943 C C . GLU B 1 120 ? 30.406 -32.75 -22.266 1 96.12 120 GLU B C 1
ATOM 4945 O O . GLU B 1 120 ? 30.078 -32.656 -21.078 1 96.12 120 GLU B O 1
ATOM 4950 N N . THR B 1 121 ? 30.141 -31.906 -23.141 1 95.81 121 THR B N 1
ATOM 4951 C CA . THR B 1 121 ? 29.406 -30.688 -22.828 1 95.81 121 THR B CA 1
ATOM 4952 C C . THR B 1 121 ? 27.969 -31.031 -22.438 1 95.81 121 THR B C 1
ATOM 4954 O O . THR B 1 121 ? 27.438 -30.5 -21.469 1 95.81 121 THR B O 1
ATOM 4957 N N . LEU B 1 122 ? 27.375 -31.844 -23.203 1 97.25 122 LEU B N 1
ATOM 4958 C CA . LEU B 1 122 ? 26 -32.281 -22.922 1 97.25 122 LEU B CA 1
ATOM 4959 C C . LEU B 1 122 ? 25.922 -32.969 -21.562 1 97.25 122 LEU B C 1
ATOM 4961 O O . LEU B 1 122 ? 24.984 -32.75 -20.797 1 97.25 122 LEU B O 1
ATOM 4965 N N . LYS B 1 123 ? 26.906 -33.812 -21.328 1 97.19 123 LYS B N 1
ATOM 4966 C CA . LYS B 1 123 ? 26.984 -34.531 -20.047 1 97.19 123 LYS B CA 1
ATOM 4967 C C . LYS B 1 123 ? 27 -33.562 -18.875 1 97.19 123 LYS B C 1
ATOM 4969 O O . LYS B 1 123 ? 26.344 -33.781 -17.859 1 97.19 123 LYS B O 1
ATOM 4974 N N . ARG B 1 124 ? 27.703 -32.5 -18.984 1 95.75 124 ARG B N 1
ATOM 4975 C CA . ARG B 1 124 ? 27.781 -31.484 -17.938 1 95.75 124 ARG B CA 1
ATOM 4976 C C . ARG B 1 124 ? 26.438 -30.781 -17.75 1 95.75 124 ARG B C 1
ATOM 4978 O O . ARG B 1 124 ? 26.031 -30.531 -16.609 1 95.75 124 ARG B O 1
ATOM 4985 N N . HIS B 1 125 ? 25.781 -30.438 -18.844 1 96.94 125 HIS B N 1
ATOM 4986 C CA . HIS B 1 125 ? 24.453 -29.828 -18.766 1 96.94 125 HIS B CA 1
ATOM 4987 C C . HIS B 1 125 ? 23.453 -30.75 -18.109 1 96.94 125 HIS B C 1
ATOM 4989 O O . HIS B 1 125 ? 22.672 -30.328 -17.25 1 96.94 125 HIS B O 1
ATOM 4995 N N . ILE B 1 126 ? 23.5 -31.938 -18.438 1 97.5 126 ILE B N 1
ATOM 4996 C CA . ILE B 1 126 ? 22.547 -32.906 -17.938 1 97.5 126 ILE B CA 1
ATOM 4997 C C . ILE B 1 126 ? 22.75 -33.125 -16.438 1 97.5 126 ILE B C 1
ATOM 4999 O O . ILE B 1 126 ? 21.797 -33.281 -15.68 1 97.5 126 ILE B O 1
ATOM 5003 N N . LYS B 1 127 ? 24 -33.156 -16.062 1 96.81 127 LYS B N 1
ATOM 5004 C CA . LYS B 1 127 ? 24.312 -33.281 -14.648 1 96.81 127 LYS B CA 1
ATOM 5005 C C . LYS B 1 127 ? 23.641 -32.156 -13.844 1 96.81 127 LYS B C 1
ATOM 5007 O O . LYS B 1 127 ? 23.047 -32.406 -12.797 1 96.81 127 LYS B O 1
ATOM 5012 N N . LYS B 1 128 ? 23.688 -31.016 -14.328 1 96 128 LYS B N 1
ATOM 5013 C CA . LYS B 1 128 ? 23.062 -29.859 -13.672 1 96 128 LYS B CA 1
ATOM 5014 C C . LYS B 1 128 ? 21.547 -29.953 -13.719 1 96 128 LYS B C 1
ATOM 5016 O O . LYS B 1 128 ? 20.859 -29.641 -12.734 1 96 128 LYS B O 1
ATOM 5021 N N . MET B 1 129 ? 21.016 -30.312 -14.797 1 96.38 129 MET B N 1
ATOM 5022 C CA . MET B 1 129 ? 19.578 -30.469 -14.961 1 96.38 129 MET B CA 1
ATOM 5023 C C . MET B 1 129 ? 19.016 -31.5 -13.969 1 96.38 129 MET B C 1
ATOM 5025 O O . MET B 1 129 ? 17.953 -31.312 -13.398 1 96.38 129 MET B O 1
ATOM 5029 N N . ASN B 1 130 ? 19.797 -32.562 -13.789 1 97.19 130 ASN B N 1
ATOM 5030 C CA . ASN B 1 130 ? 19.359 -33.656 -12.93 1 97.19 130 ASN B CA 1
ATOM 5031 C C . ASN B 1 130 ? 19.234 -33.188 -11.477 1 97.19 130 ASN B C 1
ATOM 5033 O O . ASN B 1 130 ? 18.484 -33.781 -10.695 1 97.19 130 ASN B O 1
ATOM 5037 N N . GLN B 1 131 ? 19.891 -32.219 -11.141 1 94.88 131 GLN B N 1
ATOM 5038 C CA . GLN B 1 131 ? 19.719 -31.641 -9.805 1 94.88 131 GLN B CA 1
ATOM 5039 C C . GLN B 1 131 ? 18.328 -31.062 -9.625 1 94.88 131 GLN B C 1
ATOM 5041 O O . GLN B 1 131 ? 17.703 -31.25 -8.578 1 94.88 131 GLN B O 1
ATOM 5046 N N . ALA B 1 132 ? 17.859 -30.375 -10.633 1 91.88 132 ALA B N 1
ATOM 5047 C CA . ALA B 1 132 ? 16.516 -29.781 -10.586 1 91.88 132 ALA B CA 1
ATOM 5048 C C . ALA B 1 132 ? 15.445 -30.859 -10.703 1 91.88 132 ALA B C 1
ATOM 5050 O O . ALA B 1 132 ? 14.367 -30.734 -10.117 1 91.88 132 ALA B O 1
ATOM 5051 N N . LEU B 1 133 ? 15.727 -31.922 -11.344 1 96.06 133 LEU B N 1
ATOM 5052 C CA . LEU B 1 133 ? 14.75 -32.969 -11.641 1 96.06 133 LEU B CA 1
ATOM 5053 C C . LEU B 1 133 ? 14.578 -33.906 -10.453 1 96.06 133 LEU B C 1
ATOM 5055 O O . LEU B 1 133 ? 13.602 -34.656 -10.391 1 96.06 133 LEU B O 1
ATOM 5059 N N . ARG B 1 134 ? 15.484 -33.781 -9.539 1 93.81 134 ARG B N 1
ATOM 5060 C CA . ARG B 1 134 ? 15.43 -34.656 -8.359 1 93.81 134 ARG B CA 1
ATOM 5061 C C . ARG B 1 134 ? 14.148 -34.438 -7.574 1 93.81 134 ARG B C 1
ATOM 5063 O O . ARG B 1 134 ? 13.578 -35.375 -7.023 1 93.81 134 ARG B O 1
ATOM 5070 N N . ASP B 1 135 ? 13.719 -33.219 -7.566 1 91.31 135 ASP B N 1
ATOM 5071 C CA . ASP B 1 135 ? 12.508 -32.875 -6.828 1 91.31 135 ASP B CA 1
ATOM 5072 C C . ASP B 1 135 ? 11.289 -33.594 -7.406 1 91.31 135 ASP B C 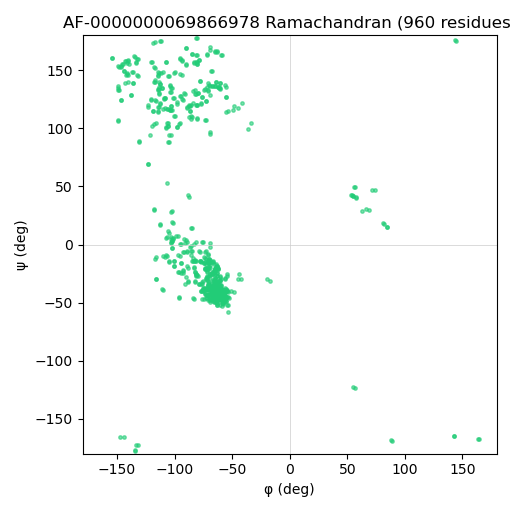1
ATOM 5074 O O . ASP B 1 135 ? 10.273 -33.75 -6.719 1 91.31 135 ASP B O 1
ATOM 5078 N N . PHE B 1 136 ? 11.359 -34.062 -8.625 1 95.12 136 PHE B N 1
ATOM 5079 C CA . PHE B 1 136 ? 10.266 -34.719 -9.312 1 95.12 136 PHE B CA 1
ATOM 5080 C C . PHE B 1 136 ? 10.531 -36.219 -9.422 1 95.12 136 PHE B C 1
ATOM 5082 O O . PHE B 1 136 ? 9.812 -36.938 -10.125 1 95.12 136 PHE B O 1
ATOM 5089 N N . HIS B 1 137 ? 11.641 -36.688 -8.773 1 95.19 137 HIS B N 1
ATOM 5090 C CA . HIS B 1 137 ? 12.07 -38.062 -8.844 1 95.19 137 HIS B CA 1
ATOM 5091 C C . HIS B 1 137 ? 12.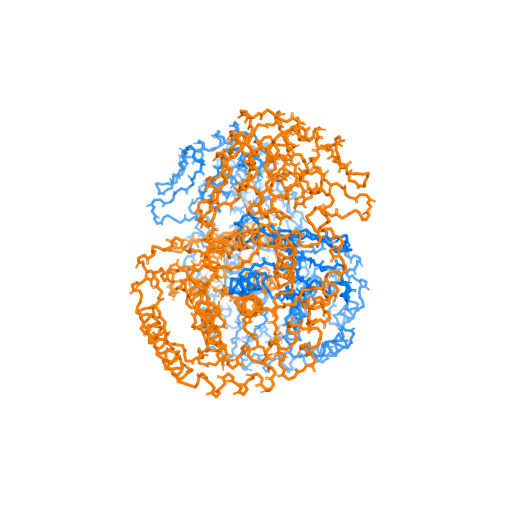328 -38.5 -10.281 1 95.19 137 HIS B C 1
ATOM 5093 O O . HIS B 1 137 ? 11.875 -39.562 -10.703 1 95.19 137 HIS B O 1
ATOM 5099 N N . LEU B 1 138 ? 12.93 -37.594 -11.016 1 97.38 138 LEU B N 1
ATOM 5100 C CA . LEU B 1 138 ? 13.273 -37.844 -12.414 1 97.38 138 LEU B CA 1
ATOM 5101 C C . LEU B 1 138 ? 14.781 -37.719 -12.625 1 97.38 138 LEU B C 1
ATOM 5103 O O . LEU B 1 138 ? 15.469 -37.062 -11.844 1 97.38 138 LEU B O 1
ATOM 5107 N N . THR B 1 139 ? 15.289 -38.344 -13.648 1 98 139 THR B N 1
ATOM 5108 C CA . THR B 1 139 ? 16.688 -38.25 -14.047 1 98 139 THR B CA 1
ATOM 5109 C C . THR B 1 139 ? 16.828 -38.406 -15.562 1 98 139 THR B C 1
ATOM 5111 O O . THR B 1 139 ? 16.141 -39.219 -16.172 1 98 139 THR B O 1
ATOM 5114 N N . ILE B 1 140 ? 17.609 -37.594 -16.094 1 98.06 140 ILE B N 1
ATOM 5115 C CA . ILE B 1 140 ? 17.953 -37.781 -17.5 1 98.06 140 ILE B CA 1
ATOM 5116 C C . ILE B 1 140 ? 19.156 -38.719 -17.625 1 98.06 140 ILE B C 1
ATOM 5118 O O . ILE B 1 140 ? 20.219 -38.438 -17.078 1 98.06 140 ILE B O 1
ATOM 5122 N N . GLN B 1 141 ? 18.922 -39.75 -18.266 1 98.06 141 GLN B N 1
ATOM 5123 C CA . GLN B 1 141 ? 20 -40.719 -18.5 1 98.06 141 GLN B CA 1
ATOM 5124 C C . GLN B 1 141 ? 20.625 -40.531 -19.891 1 98.06 141 GLN B C 1
ATOM 5126 O O . GLN B 1 141 ? 19.922 -40.562 -20.891 1 98.06 141 GLN B O 1
ATOM 5131 N N . LEU B 1 142 ? 21.859 -40.281 -19.922 1 97.88 142 LEU B N 1
ATOM 5132 C CA . LEU B 1 142 ? 22.625 -40.094 -21.141 1 97.88 142 LEU B CA 1
ATOM 5133 C C . LEU B 1 142 ? 23.562 -41.281 -21.391 1 97.88 142 LEU B C 1
ATOM 5135 O O . LEU B 1 142 ? 24.391 -41.625 -20.547 1 97.88 142 LEU B O 1
ATOM 5139 N N . THR B 1 143 ? 23.328 -41.938 -22.469 1 96.94 143 THR B N 1
ATOM 5140 C CA . THR B 1 143 ? 24.25 -42.969 -22.953 1 96.94 143 THR B CA 1
ATOM 5141 C C . THR B 1 143 ? 24.797 -42.594 -24.328 1 96.94 143 THR B C 1
ATOM 5143 O O . THR B 1 143 ? 24.422 -41.562 -24.891 1 96.94 143 THR B O 1
ATOM 5146 N N . THR B 1 144 ? 25.734 -43.344 -24.859 1 95.12 144 THR B N 1
ATOM 5147 C CA . THR B 1 144 ? 26.312 -43.094 -26.172 1 95.12 144 THR B CA 1
ATOM 5148 C C . THR B 1 144 ? 25.266 -43.281 -27.266 1 95.12 144 THR B C 1
ATOM 5150 O O . THR B 1 144 ? 25.406 -42.781 -28.375 1 95.12 144 THR B O 1
ATOM 5153 N N . MET B 1 145 ? 24.156 -43.969 -26.891 1 96.94 145 MET B N 1
ATOM 5154 C CA . MET B 1 145 ? 23.172 -44.344 -27.922 1 96.94 145 MET B CA 1
ATOM 5155 C C . MET B 1 145 ? 21.891 -43.531 -27.75 1 96.94 145 MET B C 1
ATOM 5157 O O . MET B 1 145 ? 21.266 -43.156 -28.734 1 96.94 145 MET B O 1
ATOM 5161 N N . THR B 1 146 ? 21.547 -43.344 -26.484 1 97.38 146 THR B N 1
ATOM 5162 C CA . THR B 1 146 ? 20.234 -42.75 -26.312 1 97.38 146 THR B CA 1
ATOM 5163 C C . THR B 1 146 ? 20.234 -41.75 -25.141 1 97.38 146 THR B C 1
ATOM 5165 O O . THR B 1 146 ? 21.156 -41.75 -24.328 1 97.38 146 THR B O 1
ATOM 5168 N N . ILE B 1 147 ? 19.312 -40.844 -25.141 1 97.94 147 ILE B N 1
ATOM 5169 C CA . ILE B 1 147 ? 18.969 -39.906 -24.062 1 97.94 147 ILE B CA 1
ATOM 5170 C C . ILE B 1 147 ? 17.516 -40.125 -23.641 1 97.94 147 ILE B C 1
ATOM 5172 O O . ILE B 1 147 ? 16.625 -40.156 -24.5 1 97.94 147 ILE B O 1
ATOM 5176 N N . GLN B 1 148 ? 17.297 -40.375 -22.375 1 97.5 148 GLN B N 1
ATOM 5177 C CA . GLN B 1 148 ? 15.938 -40.625 -21.922 1 97.5 148 GLN B CA 1
ATOM 5178 C C . GLN B 1 148 ? 15.68 -40 -20.562 1 97.5 148 GLN B C 1
ATOM 5180 O O . GLN B 1 148 ? 16.594 -39.875 -19.75 1 97.5 148 GLN B O 1
ATOM 5185 N N . LEU B 1 149 ? 14.445 -39.594 -20.391 1 97 149 LEU B N 1
ATOM 5186 C CA . LEU B 1 149 ? 13.984 -39.188 -19.062 1 97 149 LEU B CA 1
ATOM 5187 C C . LEU B 1 149 ? 13.469 -40.406 -18.281 1 97 149 LEU B C 1
ATOM 5189 O O . LEU B 1 149 ? 12.523 -41.062 -18.703 1 97 149 LEU B O 1
ATOM 5193 N N . ILE B 1 150 ? 14.109 -40.656 -17.141 1 97.12 150 ILE B N 1
ATOM 5194 C CA . ILE B 1 150 ? 13.789 -41.812 -16.344 1 97.12 150 ILE B CA 1
ATOM 5195 C C . ILE B 1 150 ? 12.93 -41.406 -15.141 1 97.12 150 ILE B C 1
ATOM 5197 O O . ILE B 1 150 ? 13.266 -40.469 -14.43 1 97.12 150 ILE B O 1
ATOM 5201 N N . GLY B 1 151 ? 11.875 -42.156 -14.875 1 95.56 151 GLY B N 1
ATOM 5202 C CA . GLY B 1 151 ? 10.922 -41.938 -13.797 1 95.56 151 GLY B CA 1
ATOM 5203 C C . GLY B 1 151 ? 9.492 -42.281 -14.188 1 95.56 151 GLY B C 1
ATOM 5204 O O . GLY B 1 151 ? 9.234 -42.688 -15.328 1 95.56 151 GLY B O 1
ATOM 5205 N N . ALA B 1 152 ? 8.602 -42.188 -13.242 1 95.12 152 ALA B N 1
ATOM 5206 C CA . ALA B 1 152 ? 7.195 -42.438 -13.547 1 95.12 152 ALA B CA 1
ATOM 5207 C C . ALA B 1 152 ? 6.664 -41.438 -14.562 1 95.12 152 ALA B C 1
ATOM 5209 O O . ALA B 1 152 ? 6.977 -40.25 -14.477 1 95.12 152 ALA B O 1
ATOM 5210 N N . GLU B 1 153 ? 5.914 -41.875 -15.57 1 97 153 GLU B N 1
ATOM 5211 C CA . GLU B 1 153 ? 5.383 -41 -16.609 1 97 153 GLU B CA 1
ATOM 5212 C C . GLU B 1 153 ? 4.555 -39.875 -16 1 97 153 GLU B C 1
ATOM 5214 O O . GLU B 1 153 ? 4.598 -38.75 -16.484 1 97 153 GLU B O 1
ATOM 5219 N N . SER B 1 154 ? 3.826 -40.188 -14.961 1 96.44 154 SER B N 1
ATOM 5220 C CA . SER B 1 154 ? 3.057 -39.156 -14.289 1 96.44 154 SER B CA 1
ATOM 5221 C C . SER B 1 154 ? 3.965 -38.031 -13.773 1 96.44 154 SER B C 1
ATOM 5223 O O . SER B 1 154 ? 3.652 -36.844 -13.938 1 96.44 154 SER B O 1
ATOM 5225 N N . ASN B 1 155 ? 5.098 -38.406 -13.203 1 96.62 155 ASN B N 1
ATOM 5226 C CA . ASN B 1 155 ? 6.055 -37.438 -12.711 1 96.62 155 ASN B CA 1
ATOM 5227 C C . ASN B 1 155 ? 6.645 -36.594 -13.852 1 96.62 155 ASN B C 1
ATOM 5229 O O . ASN B 1 155 ? 6.902 -35.406 -13.688 1 96.62 155 ASN B O 1
ATOM 5233 N N . ILE B 1 156 ? 6.898 -37.25 -14.945 1 97.62 156 ILE B N 1
ATOM 5234 C CA . ILE B 1 156 ? 7.41 -36.562 -16.125 1 97.62 156 ILE B CA 1
ATOM 5235 C C . ILE B 1 156 ? 6.414 -35.5 -16.547 1 97.62 156 ILE B C 1
ATOM 5237 O O . ILE B 1 156 ? 6.793 -34.344 -16.781 1 97.62 156 ILE B O 1
ATOM 5241 N N . ARG B 1 157 ? 5.16 -35.844 -16.625 1 97.75 157 ARG B N 1
ATOM 5242 C CA . ARG B 1 157 ? 4.125 -34.906 -17.062 1 97.75 157 ARG B CA 1
ATOM 5243 C C . ARG B 1 157 ? 3.953 -33.781 -16.047 1 97.75 157 ARG B C 1
ATOM 5245 O O . ARG B 1 157 ? 3.75 -32.625 -16.422 1 97.75 157 ARG B O 1
ATOM 5252 N N . ILE B 1 158 ? 4.051 -34.156 -14.781 1 96.5 158 ILE B N 1
ATOM 5253 C CA . ILE B 1 158 ? 3.941 -33.156 -13.719 1 96.5 158 ILE B CA 1
ATOM 5254 C C . ILE B 1 158 ? 5.082 -32.156 -13.844 1 96.5 158 ILE B C 1
ATOM 5256 O O . ILE B 1 158 ? 4.867 -30.938 -13.727 1 96.5 158 ILE B O 1
ATOM 5260 N N . PHE B 1 159 ? 6.27 -32.625 -14.062 1 96.5 159 PHE B N 1
ATOM 5261 C CA . PHE B 1 159 ? 7.422 -31.75 -14.266 1 96.5 159 PHE B CA 1
ATOM 5262 C C . PHE B 1 159 ? 7.188 -30.812 -15.438 1 96.5 159 PHE B C 1
ATOM 5264 O O . PHE B 1 159 ? 7.402 -29.594 -15.32 1 96.5 159 PHE B O 1
ATOM 5271 N N . TYR B 1 160 ? 6.758 -31.375 -16.516 1 96.75 160 TYR B N 1
ATOM 5272 C CA . TYR B 1 160 ? 6.535 -30.547 -17.703 1 96.75 160 TYR B CA 1
ATOM 5273 C C . TYR B 1 160 ? 5.43 -29.531 -17.469 1 96.75 160 TYR B C 1
ATOM 5275 O O . TYR B 1 160 ? 5.484 -28.406 -17.969 1 96.75 160 TYR B O 1
ATOM 5283 N N . HIS B 1 161 ? 4.414 -29.953 -16.766 1 95.81 161 HIS B N 1
ATOM 5284 C CA . HIS B 1 161 ? 3.35 -29 -16.453 1 95.81 161 HIS B CA 1
ATOM 5285 C C . HIS B 1 161 ? 3.885 -27.812 -15.656 1 95.81 161 HIS B C 1
ATOM 5287 O O . HIS B 1 161 ? 3.562 -26.656 -15.969 1 95.81 161 HIS B O 1
ATOM 5293 N N . ARG B 1 162 ? 4.664 -28.078 -14.648 1 93.75 162 ARG B N 1
ATOM 5294 C CA . ARG B 1 162 ? 5.281 -27.016 -13.859 1 93.75 162 ARG B CA 1
ATOM 5295 C C . ARG B 1 162 ? 6.133 -26.109 -14.734 1 93.75 162 ARG B C 1
ATOM 5297 O O . ARG B 1 162 ? 6.16 -24.891 -14.531 1 93.75 162 ARG B O 1
ATOM 5304 N N . LEU B 1 163 ? 6.797 -26.672 -15.625 1 93.25 163 LEU B N 1
ATOM 5305 C CA . LEU B 1 163 ? 7.727 -25.953 -16.484 1 93.25 163 LEU B CA 1
ATOM 5306 C C . LEU B 1 163 ? 6.973 -25.125 -17.516 1 93.25 163 LEU B C 1
ATOM 5308 O O . LEU B 1 163 ? 7.367 -24 -17.812 1 93.25 163 LEU B O 1
ATOM 5312 N N . LEU B 1 164 ? 5.863 -25.625 -18.047 1 92.69 164 LEU B N 1
ATOM 5313 C CA . LEU B 1 164 ? 5.367 -25.109 -19.328 1 92.69 164 LEU B CA 1
ATOM 5314 C C . LEU B 1 164 ? 4.125 -24.25 -19.109 1 92.69 164 LEU B C 1
ATOM 5316 O O . LEU B 1 164 ? 3.684 -23.562 -20.031 1 92.69 164 LEU B O 1
ATOM 5320 N N . VAL B 1 165 ? 3.559 -24.219 -17.953 1 90.62 165 VAL B N 1
ATOM 5321 C CA . VAL B 1 165 ? 2.338 -23.453 -17.703 1 90.62 165 VAL B CA 1
ATOM 5322 C C . VAL B 1 165 ? 2.525 -22.016 -18.156 1 90.62 165 VAL B C 1
ATOM 5324 O O . VAL B 1 165 ? 1.688 -21.469 -18.875 1 90.62 165 VAL B O 1
ATOM 5327 N N . PRO B 1 166 ? 3.602 -21.359 -17.844 1 84 166 PRO B N 1
ATOM 5328 C CA . PRO B 1 166 ? 3.773 -19.984 -18.281 1 84 166 PRO B CA 1
ATOM 5329 C C . PRO B 1 166 ? 3.904 -19.859 -19.797 1 84 166 PRO B C 1
ATOM 5331 O O . PRO B 1 166 ? 3.768 -18.75 -20.344 1 84 166 PRO B O 1
ATOM 5334 N N . PHE B 1 167 ? 4.148 -20.938 -20.469 1 85.94 167 PHE B N 1
ATOM 5335 C CA . PHE B 1 167 ? 4.426 -20.906 -21.891 1 85.94 167 PHE B CA 1
ATOM 5336 C C . PHE B 1 167 ? 3.301 -21.578 -22.672 1 85.94 167 PHE B C 1
ATOM 5338 O O . PHE B 1 167 ? 3.498 -22.016 -23.812 1 85.94 167 PHE B O 1
ATOM 5345 N N . THR B 1 168 ? 2.234 -21.703 -22.047 1 86.06 168 THR B N 1
ATOM 5346 C CA . THR B 1 168 ? 1.128 -22.422 -22.672 1 86.06 168 THR B CA 1
ATOM 5347 C C . THR B 1 168 ? 0.707 -21.75 -23.969 1 86.06 168 THR B C 1
ATOM 5349 O O . THR B 1 168 ? 0.324 -22.406 -24.938 1 86.06 168 THR B O 1
ATOM 5352 N N . HIS B 1 169 ? 0.887 -20.453 -24.016 1 79.56 169 HIS B N 1
ATOM 5353 C CA . HIS B 1 169 ? 0.511 -19.719 -25.203 1 79.56 169 HIS B CA 1
ATOM 5354 C C . HIS B 1 169 ? 1.737 -19.359 -26.031 1 79.56 169 HIS B C 1
ATOM 5356 O O . HIS B 1 169 ? 1.766 -18.297 -26.688 1 79.56 169 HIS B O 1
ATOM 5362 N N . ASN B 1 170 ? 2.607 -20.109 -25.891 1 76.62 170 ASN B N 1
ATOM 5363 C CA . ASN B 1 170 ? 3.852 -19.891 -26.625 1 76.62 170 ASN B CA 1
ATOM 5364 C C . ASN B 1 170 ? 4.105 -20.984 -27.656 1 76.62 170 ASN B C 1
ATOM 5366 O O . ASN B 1 170 ? 3.963 -22.172 -27.344 1 76.62 170 ASN B O 1
ATOM 5370 N N . ASN B 1 171 ? 4.586 -20.641 -28.812 1 77.19 171 ASN B N 1
ATOM 5371 C CA . ASN B 1 171 ? 4.746 -21.562 -29.938 1 77.19 171 ASN B CA 1
ATOM 5372 C C . ASN B 1 171 ? 6.051 -22.344 -29.828 1 77.19 171 ASN B C 1
ATOM 5374 O O . ASN B 1 171 ? 6.227 -23.344 -30.516 1 77.19 171 ASN B O 1
ATOM 5378 N N . TYR B 1 172 ? 6.848 -21.938 -28.984 1 82.44 172 TYR B N 1
ATOM 5379 C CA . TYR B 1 172 ? 8.125 -22.641 -28.938 1 82.44 172 TYR B CA 1
ATOM 5380 C C . TYR B 1 172 ? 7.93 -24.094 -28.5 1 82.44 172 TYR B C 1
ATOM 5382 O O . TYR B 1 172 ? 8.5 -25.016 -29.094 1 82.44 172 TYR B O 1
ATOM 5390 N N . PHE B 1 173 ? 7.219 -24.312 -27.5 1 86.81 173 PHE B N 1
ATOM 5391 C CA . PHE B 1 173 ? 7.059 -25.656 -26.969 1 86.81 173 PHE B CA 1
ATOM 5392 C C . PHE B 1 173 ? 5.852 -26.344 -27.594 1 86.81 173 PHE B C 1
ATOM 5394 O O . PHE B 1 173 ? 5.812 -27.578 -27.703 1 86.81 173 PHE B O 1
ATOM 5401 N N . PHE B 1 174 ? 4.898 -25.625 -27.875 1 85 174 PHE B N 1
ATOM 5402 C CA . PHE B 1 174 ? 3.658 -26.188 -28.375 1 85 174 PHE B CA 1
ATOM 5403 C C . PHE B 1 174 ? 3.381 -25.719 -29.797 1 85 174 PHE B C 1
ATOM 5405 O O . PHE B 1 174 ? 2.871 -24.625 -30.016 1 85 174 PHE B O 1
ATOM 5412 N N . ASP B 1 175 ? 3.664 -26.781 -30.641 1 76.62 175 ASP B N 1
ATOM 5413 C CA . ASP B 1 175 ? 3.354 -26.484 -32.031 1 76.62 175 ASP B CA 1
ATOM 5414 C C . ASP B 1 175 ? 1.847 -26.375 -32.25 1 76.62 175 ASP B C 1
ATOM 5416 O O . ASP B 1 175 ? 1.065 -27.062 -31.594 1 76.62 175 ASP B O 1
ATOM 5420 N N . ASP B 1 176 ? 1.253 -25.312 -32.875 1 78.31 176 ASP B N 1
ATOM 5421 C CA . ASP B 1 176 ? -0.15 -25.078 -33.188 1 78.31 176 ASP B CA 1
ATOM 5422 C C . ASP B 1 176 ? -0.998 -24.984 -31.922 1 78.31 176 ASP B C 1
ATOM 5424 O O . ASP B 1 176 ? -2.07 -25.578 -31.844 1 78.31 176 ASP B O 1
ATOM 5428 N N . TYR B 1 177 ? -0.447 -24.578 -30.953 1 79.19 177 TYR B N 1
ATOM 5429 C CA . TYR B 1 177 ? -1.111 -24.453 -29.656 1 79.19 177 TYR B CA 1
ATOM 5430 C C . TYR B 1 177 ? -2.494 -23.828 -29.812 1 79.19 177 TYR B C 1
ATOM 5432 O O . TYR B 1 177 ? -3.418 -24.172 -29.062 1 79.19 177 TYR B O 1
ATOM 5440 N N . SER B 1 178 ? -2.674 -23 -30.797 1 82.19 178 SER B N 1
ATOM 5441 C CA . SER B 1 178 ? -3.938 -22.281 -30.953 1 82.19 178 SER B CA 1
ATOM 5442 C C . SER B 1 178 ? -5.086 -23.25 -31.234 1 82.19 178 SER B C 1
ATOM 5444 O O . SER B 1 178 ? -6.184 -23.094 -30.688 1 82.19 178 SER B O 1
ATOM 5446 N N . ILE B 1 179 ? -4.805 -24.203 -32 1 83.56 179 ILE B N 1
ATOM 5447 C CA . ILE B 1 179 ? -5.836 -25.188 -32.344 1 83.56 179 ILE B CA 1
ATOM 5448 C C . ILE B 1 179 ? -6.168 -26.031 -31.125 1 83.56 179 ILE B C 1
ATOM 5450 O O . ILE B 1 179 ? -7.34 -26.234 -30.812 1 83.56 179 ILE B O 1
ATOM 5454 N N . HIS B 1 180 ? -5.164 -26.547 -30.484 1 87.44 180 HIS B N 1
ATOM 5455 C CA . HIS B 1 180 ? -5.355 -27.344 -29.281 1 87.44 180 HIS B CA 1
ATOM 5456 C C . HIS B 1 180 ? -6.059 -26.562 -28.188 1 87.44 180 HIS B C 1
ATOM 5458 O O . HIS B 1 180 ? -6.918 -27.094 -27.484 1 87.44 180 HIS B O 1
ATOM 5464 N N . GLU B 1 181 ? -5.668 -25.391 -28.156 1 89.88 181 GLU B N 1
ATOM 5465 C CA . GLU B 1 181 ? -6.266 -24.516 -27.156 1 89.88 181 GLU B CA 1
ATOM 5466 C C . GLU B 1 181 ? -7.758 -24.328 -27.406 1 89.88 181 GLU B C 1
ATOM 5468 O O . GLU B 1 181 ? -8.547 -24.281 -26.453 1 89.88 181 GLU B O 1
ATOM 5473 N N . GLU B 1 182 ? -8.094 -24.156 -28.594 1 91.44 182 GLU B N 1
ATOM 5474 C CA . GLU B 1 182 ? -9.5 -24 -28.953 1 91.44 182 GLU B CA 1
ATOM 5475 C C . GLU B 1 182 ? -10.312 -25.219 -28.547 1 91.44 182 GLU B C 1
ATOM 5477 O O . GLU B 1 182 ? -11.453 -25.078 -28.078 1 91.44 182 GLU B O 1
ATOM 5482 N N . HIS B 1 183 ? -9.758 -26.406 -28.719 1 95.25 183 HIS B N 1
ATOM 5483 C CA . HIS B 1 183 ? -10.445 -27.609 -28.297 1 95.25 183 HIS B CA 1
ATOM 5484 C C . HIS B 1 183 ? -10.695 -27.609 -26.797 1 95.25 183 HIS B C 1
ATOM 5486 O O . HIS B 1 183 ? -11.789 -27.953 -26.344 1 95.25 183 HIS B O 1
ATOM 5492 N N . TYR B 1 184 ? -9.758 -27.266 -26.094 1 95.56 184 TYR B N 1
ATOM 5493 C CA . TYR B 1 184 ? -9.898 -27.25 -24.641 1 95.56 184 TYR B CA 1
ATOM 5494 C C . TYR B 1 184 ? -10.906 -26.203 -24.203 1 95.56 184 TYR B C 1
ATOM 5496 O O . TYR B 1 184 ? -11.719 -26.453 -23.312 1 95.56 184 TYR B O 1
ATOM 5504 N N . PHE B 1 185 ? -10.875 -25.047 -24.797 1 93.19 185 PHE B N 1
ATOM 5505 C CA . PHE B 1 185 ? -11.773 -23.969 -24.391 1 93.19 185 PHE B CA 1
ATOM 5506 C C . PHE B 1 185 ? -13.211 -24.281 -24.797 1 93.19 185 PHE B C 1
ATOM 5508 O O . PHE B 1 185 ? -14.156 -23.891 -24.109 1 93.19 185 PHE B O 1
ATOM 5515 N N . GLN B 1 186 ? -13.344 -24.969 -25.844 1 94.5 186 GLN B N 1
ATOM 5516 C CA . GLN B 1 186 ? -14.68 -25.453 -26.203 1 94.5 186 GLN B CA 1
ATOM 5517 C C . GLN B 1 186 ? -15.203 -26.438 -25.172 1 94.5 186 GLN B C 1
ATOM 5519 O O . GLN B 1 186 ? -16.391 -26.406 -24.812 1 94.5 186 GLN B O 1
ATOM 5524 N N . PHE B 1 187 ? -14.344 -27.297 -24.766 1 96.56 187 PHE B N 1
ATOM 5525 C CA . PHE B 1 187 ? -14.688 -28.219 -23.672 1 96.56 187 PHE B CA 1
ATOM 5526 C C . PHE B 1 187 ? -15.125 -27.453 -22.438 1 96.56 187 PHE B C 1
ATOM 5528 O O . PHE B 1 187 ? -16.156 -27.766 -21.844 1 96.56 187 PHE B O 1
ATOM 5535 N N . LEU B 1 188 ? -14.391 -26.438 -22.062 1 95.5 188 LEU B N 1
ATOM 5536 C CA . LEU B 1 188 ? -14.719 -25.656 -20.891 1 95.5 188 LEU B CA 1
ATOM 5537 C C . LEU B 1 188 ? -16.047 -24.938 -21.078 1 95.5 188 LEU B C 1
ATOM 5539 O O . LEU B 1 188 ? -16.844 -24.844 -20.141 1 95.5 188 LEU B O 1
ATOM 5543 N N . LYS B 1 189 ? -16.234 -24.375 -22.234 1 94.19 189 LYS B N 1
ATOM 5544 C CA . LYS B 1 189 ? -17.484 -23.672 -22.531 1 94.19 189 LYS B CA 1
ATOM 5545 C C . LYS B 1 189 ? -18.688 -24.609 -22.328 1 94.19 189 LYS B C 1
ATOM 5547 O O . LYS B 1 189 ? -19.719 -24.188 -21.812 1 94.19 189 LYS B O 1
ATOM 5552 N N . GLN B 1 190 ? -18.516 -25.781 -22.719 1 95.44 190 GLN B N 1
ATOM 5553 C CA . GLN B 1 190 ? -19.562 -26.781 -22.562 1 95.44 190 GLN B CA 1
ATOM 5554 C C . GLN B 1 190 ? -19.812 -27.094 -21.078 1 95.44 190 GLN B C 1
ATOM 5556 O O . GLN B 1 190 ? -20.953 -27.203 -20.641 1 95.44 190 GLN B O 1
ATOM 5561 N N . VAL B 1 191 ? -18.781 -27.219 -20.391 1 95.5 191 VAL B N 1
ATOM 5562 C CA . VAL B 1 191 ? -18.875 -27.5 -18.969 1 95.5 191 VAL B CA 1
ATOM 5563 C C . VAL B 1 191 ? -19.547 -26.328 -18.266 1 95.5 191 VAL B C 1
ATOM 5565 O O . VAL B 1 191 ? -20.438 -26.516 -17.438 1 95.5 191 VAL B O 1
ATOM 5568 N N . TYR B 1 192 ? -19.125 -25.156 -18.594 1 93.19 192 TYR B N 1
ATOM 5569 C CA . TYR B 1 192 ? -19.609 -23.953 -17.938 1 93.19 192 TYR B CA 1
ATOM 5570 C C . TYR B 1 192 ? -21.094 -23.734 -18.219 1 93.19 192 TYR B C 1
ATOM 5572 O O . TYR B 1 192 ? -21.797 -23.109 -17.406 1 93.19 192 TYR B O 1
ATOM 5580 N N . SER B 1 193 ? -21.562 -24.203 -19.312 1 94.31 193 SER B N 1
ATOM 5581 C CA . SER B 1 193 ? -22.953 -24.016 -19.703 1 94.31 193 SER B CA 1
ATOM 5582 C C . SER B 1 193 ? -23.828 -25.172 -19.219 1 94.31 193 SER B C 1
ATOM 5584 O O . SER B 1 193 ? -25.031 -25.188 -19.484 1 94.31 193 SER B O 1
ATOM 5586 N N . SER B 1 194 ? -23.25 -26.016 -18.516 1 95.75 194 SER B N 1
ATOM 5587 C CA . SER B 1 194 ? -23.984 -27.188 -18.047 1 95.75 194 SER B CA 1
ATOM 5588 C C . SER B 1 194 ? -24.172 -27.141 -16.531 1 95.75 194 SER B C 1
ATOM 5590 O O . SER B 1 194 ? -23.672 -26.234 -15.859 1 95.75 194 SER B O 1
ATOM 5592 N N . GLU B 1 195 ? -24.922 -28.109 -16.031 1 96.44 195 GLU B N 1
ATOM 5593 C CA . GLU B 1 195 ? -25.156 -28.219 -14.594 1 96.44 195 GLU B CA 1
ATOM 5594 C C . GLU B 1 195 ? -23.922 -28.797 -13.883 1 96.44 195 GLU B C 1
ATOM 5596 O O . GLU B 1 195 ? -23.938 -28.984 -12.664 1 96.44 195 GLU B O 1
ATOM 5601 N N . LEU B 1 196 ? -22.859 -29.047 -14.688 1 96.81 196 LEU B N 1
ATOM 5602 C CA . LEU B 1 196 ? -21.609 -29.531 -14.117 1 96.81 196 LEU B CA 1
ATOM 5603 C C . LEU B 1 196 ? -20.594 -28.391 -14.008 1 96.81 196 LEU B C 1
ATOM 5605 O O . LEU B 1 196 ? -19.406 -28.641 -13.812 1 96.81 196 LEU B O 1
ATOM 5609 N N . THR B 1 197 ? -21.109 -27.219 -14.062 1 96.75 197 THR B N 1
ATOM 5610 C CA . THR B 1 197 ? -20.234 -26.047 -14.109 1 96.75 197 THR B CA 1
ATOM 5611 C C . THR B 1 197 ? -19.359 -25.984 -12.867 1 96.75 197 THR B C 1
ATOM 5613 O O . THR B 1 197 ? -19.812 -26.281 -11.766 1 96.75 197 THR B O 1
ATOM 5616 N N . VAL B 1 198 ? -18.094 -25.719 -13.078 1 96.25 198 VAL B N 1
ATOM 5617 C CA . VAL B 1 198 ? -17.078 -25.5 -12.062 1 96.25 198 VAL B CA 1
ATOM 5618 C C . VAL B 1 198 ? -16.016 -24.531 -12.594 1 96.25 198 VAL B C 1
ATOM 5620 O O . VAL B 1 198 ? -15.633 -24.609 -13.766 1 96.25 198 VAL B O 1
ATOM 5623 N N . GLU B 1 199 ? -15.68 -23.594 -11.82 1 93.69 199 GLU B N 1
ATOM 5624 C CA . GLU B 1 199 ? -14.633 -22.656 -12.234 1 93.69 199 GLU B CA 1
ATOM 5625 C C . GLU B 1 199 ? -13.258 -23.312 -12.148 1 93.69 199 GLU B C 1
ATOM 5627 O O . GLU B 1 199 ? -12.945 -24 -11.172 1 93.69 199 GLU B O 1
ATOM 5632 N N . THR B 1 200 ? -12.484 -23.156 -13.156 1 94.25 200 THR B N 1
ATOM 5633 C CA . THR B 1 200 ? -11.164 -23.781 -13.227 1 94.25 200 THR B CA 1
ATOM 5634 C C . THR B 1 200 ? -10.102 -22.766 -13.641 1 94.25 200 THR B C 1
ATOM 5636 O O . THR B 1 200 ? -10.43 -21.703 -14.148 1 94.25 200 THR B O 1
ATOM 5639 N N . GLU B 1 201 ? -8.875 -23.109 -13.328 1 92.75 201 GLU B N 1
ATOM 5640 C CA . GLU B 1 201 ? -7.738 -22.406 -13.938 1 92.75 201 GLU B CA 1
ATOM 5641 C C . GLU B 1 201 ? -7.562 -22.812 -15.398 1 92.75 201 GLU B C 1
ATOM 5643 O O . GLU B 1 201 ? -6.957 -23.844 -15.695 1 92.75 201 GLU B O 1
ATOM 5648 N N . GLU B 1 202 ? -7.887 -21.953 -16.25 1 91.25 202 GLU B N 1
ATOM 5649 C CA . GLU B 1 202 ? -8.031 -22.328 -17.656 1 91.25 202 GLU B CA 1
ATOM 5650 C C . GLU B 1 202 ? -6.676 -22.672 -18.281 1 91.25 202 GLU B C 1
ATOM 5652 O O . GLU B 1 202 ? -6.531 -23.703 -18.938 1 91.25 202 GLU B O 1
ATOM 5657 N N . ILE B 1 203 ? -5.703 -21.812 -18.047 1 90.19 203 ILE B N 1
ATOM 5658 C CA . ILE B 1 203 ? -4.387 -22.062 -18.625 1 90.19 203 ILE B CA 1
ATOM 5659 C C . ILE B 1 203 ? -3.76 -23.297 -18 1 90.19 203 ILE B C 1
ATOM 5661 O O . ILE B 1 203 ? -3.098 -24.078 -18.688 1 90.19 203 ILE B O 1
ATOM 5665 N N . PHE B 1 204 ? -4.043 -23.422 -16.719 1 92.19 204 PHE B N 1
ATOM 5666 C CA . PHE B 1 204 ? -3.566 -24.594 -15.984 1 92.19 204 PHE B CA 1
ATOM 5667 C C . PHE B 1 204 ? -4.102 -25.875 -16.594 1 92.19 204 PHE B C 1
ATOM 5669 O O . PHE B 1 204 ? -3.344 -26.812 -16.844 1 92.19 204 PHE B O 1
ATOM 5676 N N . GLY B 1 205 ? -5.348 -25.875 -16.891 1 94.06 205 GLY B N 1
ATOM 5677 C CA . GLY B 1 205 ? -5.984 -27.031 -17.5 1 94.06 205 GLY B CA 1
ATOM 5678 C C . GLY B 1 205 ? -5.574 -27.234 -18.938 1 94.06 205 GLY B C 1
ATOM 5679 O O . GLY B 1 205 ? -5.352 -28.375 -19.375 1 94.06 205 GLY B O 1
ATOM 5680 N N . ALA B 1 206 ? -5.438 -26.188 -19.641 1 94.19 206 ALA B N 1
ATOM 5681 C CA . ALA B 1 206 ? -5.031 -26.281 -21.047 1 94.19 206 ALA B CA 1
ATOM 5682 C C . ALA B 1 206 ? -3.635 -26.891 -21.172 1 94.19 206 ALA B C 1
ATOM 5684 O O . ALA B 1 206 ? -3.389 -27.719 -22.047 1 94.19 206 ALA B O 1
ATOM 5685 N N . CYS B 1 207 ? -2.791 -26.469 -20.297 1 94.62 207 CYS B N 1
ATOM 5686 C CA . CYS B 1 207 ? -1.43 -26.984 -20.312 1 94.62 207 CYS B CA 1
ATOM 5687 C C . CYS B 1 207 ? -1.42 -28.484 -20.062 1 94.62 207 CYS B C 1
ATOM 5689 O O . CYS B 1 207 ? -0.697 -29.234 -20.734 1 94.62 207 CYS B O 1
ATOM 5691 N N . TRP B 1 208 ? -2.229 -28.969 -19.125 1 96.5 208 TRP B N 1
ATOM 5692 C CA . TRP B 1 208 ? -2.363 -30.391 -18.875 1 96.5 208 TRP B CA 1
ATOM 5693 C C . TRP B 1 208 ? -2.842 -31.125 -20.141 1 96.5 208 TRP B C 1
ATOM 5695 O O . TRP B 1 208 ? -2.295 -32.156 -20.5 1 96.5 208 TRP B O 1
ATOM 5705 N N . PHE B 1 209 ? -3.826 -30.547 -20.75 1 96.88 209 PHE B N 1
ATOM 5706 C CA . PHE B 1 209 ? -4.387 -31.125 -21.969 1 96.88 209 PHE B CA 1
ATOM 5707 C C . PHE B 1 209 ? -3.316 -31.281 -23.031 1 96.88 209 PHE B C 1
ATOM 5709 O O . PHE B 1 209 ? -3.203 -32.344 -23.672 1 96.88 209 PHE B O 1
ATOM 5716 N N . PHE B 1 210 ? -2.486 -30.25 -23.188 1 96.19 210 PHE B N 1
ATOM 5717 C CA . PHE B 1 210 ? -1.427 -30.266 -24.188 1 96.19 210 PHE B CA 1
ATOM 5718 C C . PHE B 1 210 ? -0.415 -31.375 -23.875 1 96.19 210 PHE B C 1
ATOM 5720 O O . PHE B 1 210 ? -0.097 -32.188 -24.75 1 96.19 210 PHE B O 1
ATOM 5727 N N . ILE B 1 211 ? 0.036 -31.359 -22.688 1 96.62 211 ILE B N 1
ATOM 5728 C CA . ILE B 1 211 ? 1.085 -32.281 -22.281 1 96.62 211 ILE B CA 1
ATOM 5729 C C . ILE B 1 211 ? 0.581 -33.719 -22.422 1 96.62 211 ILE B C 1
ATOM 5731 O O . ILE B 1 211 ? 1.269 -34.594 -22.984 1 96.62 211 ILE B O 1
ATOM 5735 N N . ASN B 1 212 ? -0.644 -34 -21.938 1 97.06 212 ASN B N 1
ATOM 5736 C CA . ASN B 1 212 ? -1.224 -35.312 -22.047 1 97.06 212 ASN B CA 1
ATOM 5737 C C . ASN B 1 212 ? -1.347 -35.75 -23.5 1 97.06 212 ASN B C 1
ATOM 5739 O O . ASN B 1 212 ? -1.074 -36.906 -23.844 1 97.06 212 ASN B O 1
ATOM 5743 N N . THR B 1 213 ? -1.743 -34.844 -24.328 1 95.94 213 THR B N 1
ATOM 5744 C CA . THR B 1 213 ? -1.905 -35.156 -25.75 1 95.94 213 THR B CA 1
ATOM 5745 C C . THR B 1 213 ? -0.563 -35.5 -26.391 1 95.94 213 THR B C 1
ATOM 5747 O O . THR B 1 213 ? -0.444 -36.5 -27.094 1 95.94 213 THR B O 1
ATOM 5750 N N . ILE B 1 214 ? 0.388 -34.719 -26.125 1 95.69 214 ILE B N 1
ATOM 5751 C CA . ILE B 1 214 ? 1.712 -34.875 -26.703 1 95.69 214 ILE B CA 1
ATOM 5752 C C . ILE B 1 214 ? 2.311 -36.219 -26.25 1 95.69 214 ILE B C 1
ATOM 5754 O O . ILE B 1 214 ? 2.803 -37 -27.062 1 95.69 214 ILE B O 1
ATOM 5758 N N . ARG B 1 215 ? 2.24 -36.469 -24.969 1 96.62 215 ARG B N 1
ATOM 5759 C CA . ARG B 1 215 ? 2.869 -37.656 -24.406 1 96.62 215 ARG B CA 1
ATOM 5760 C C . ARG B 1 215 ? 2.143 -38.938 -24.844 1 96.62 215 ARG B C 1
ATOM 5762 O O . ARG B 1 215 ? 2.771 -39.969 -25.062 1 96.62 215 ARG B O 1
ATOM 5769 N N . ASN B 1 216 ? 0.825 -38.844 -24.953 1 96.06 216 ASN B N 1
ATOM 5770 C CA . ASN B 1 216 ? 0.076 -39.969 -25.484 1 96.06 216 ASN B CA 1
ATOM 5771 C C . ASN B 1 216 ? 0.432 -40.25 -26.938 1 96.06 216 ASN B C 1
ATOM 5773 O O . ASN B 1 216 ? 0.6 -41.406 -27.328 1 96.06 216 ASN B O 1
ATOM 5777 N N . LYS B 1 217 ? 0.566 -39.25 -27.75 1 94.56 217 LYS B N 1
ATOM 5778 C CA . LYS B 1 217 ? 0.933 -39.406 -29.156 1 94.56 217 LYS B CA 1
ATOM 5779 C C . LYS B 1 217 ? 2.342 -40 -29.297 1 94.56 217 LYS B C 1
ATOM 5781 O O . LYS B 1 217 ? 2.639 -40.688 -30.266 1 94.56 217 LYS B O 1
ATOM 5786 N N . ALA B 1 218 ? 3.203 -39.688 -28.328 1 95.12 218 ALA B N 1
ATOM 5787 C CA . ALA B 1 218 ? 4.566 -40.219 -28.312 1 95.12 218 ALA B CA 1
ATOM 5788 C C . ALA B 1 218 ? 4.605 -41.625 -27.734 1 95.12 218 ALA B C 1
ATOM 5790 O O . ALA B 1 218 ? 5.684 -42.188 -27.531 1 95.12 218 ALA B O 1
ATOM 5791 N N . ASN B 1 219 ? 3.508 -42.188 -27.391 1 94.44 219 ASN B N 1
ATOM 5792 C CA . ASN B 1 219 ? 3.33 -43.531 -26.844 1 94.44 219 ASN B CA 1
ATOM 5793 C C . ASN B 1 219 ? 3.955 -43.656 -25.469 1 94.44 219 ASN B C 1
ATOM 5795 O O . ASN B 1 219 ? 4.539 -44.688 -25.141 1 94.44 219 ASN B O 1
ATOM 5799 N N . CYS B 1 220 ? 3.955 -42.562 -24.781 1 95.81 220 CYS B N 1
ATOM 5800 C CA . CYS B 1 220 ? 4.344 -42.562 -23.375 1 95.81 220 CYS B CA 1
ATOM 5801 C C . CYS B 1 220 ? 3.119 -42.656 -22.484 1 95.81 220 CYS B C 1
ATOM 5803 O O . CYS B 1 220 ? 2.473 -41.656 -22.188 1 95.81 220 CYS B O 1
ATOM 5805 N N . ARG B 1 221 ? 2.879 -43.812 -21.922 1 94.06 221 ARG B N 1
ATOM 5806 C CA . ARG B 1 221 ? 1.669 -44.031 -21.141 1 94.06 221 ARG B CA 1
ATOM 5807 C C . ARG B 1 221 ? 1.959 -43.938 -19.641 1 94.06 221 ARG B C 1
ATOM 5809 O O . ARG B 1 221 ? 3.049 -44.312 -19.188 1 94.06 221 ARG B O 1
ATOM 5816 N N . VAL B 1 222 ? 0.985 -43.469 -18.922 1 94.69 222 VAL B N 1
ATOM 5817 C CA . VAL B 1 222 ? 1.14 -43.375 -17.469 1 94.69 222 VAL B CA 1
ATOM 5818 C C . VAL B 1 222 ? 1.192 -44.781 -16.859 1 94.69 222 VAL B C 1
ATOM 5820 O O . VAL B 1 222 ? 0.613 -45.719 -17.422 1 94.69 222 VAL B O 1
ATOM 5823 N N . SER B 1 223 ? 1.949 -44.844 -15.75 1 86.31 223 SER B N 1
ATOM 5824 C CA . SER B 1 223 ? 2.1 -46.125 -15.078 1 86.31 223 SER B CA 1
ATOM 5825 C C . SER B 1 223 ? 0.77 -46.625 -14.516 1 86.31 223 SER B C 1
ATOM 5827 O O . SER B 1 223 ? -0.18 -45.844 -14.391 1 86.31 223 SER B O 1
ATOM 5829 N N . GLN B 1 224 ? 0.84 -47.875 -14.18 1 85.56 224 GLN B N 1
ATOM 5830 C CA . GLN B 1 224 ? -0.354 -48.469 -13.594 1 85.56 224 GLN B CA 1
ATOM 5831 C C . GLN B 1 224 ? -0.537 -48.031 -12.148 1 85.56 224 GLN B C 1
ATOM 5833 O O . GLN B 1 224 ? 0.43 -47.969 -11.383 1 85.56 224 GLN B O 1
ATOM 5838 N N . PHE B 1 225 ? -1.696 -47.531 -11.875 1 88.62 225 PHE B N 1
ATOM 5839 C CA . PHE B 1 225 ? -2.094 -47.188 -10.508 1 88.62 225 PHE B CA 1
ATOM 5840 C C . PHE B 1 225 ? -3.557 -47.562 -10.273 1 88.62 225 PHE B C 1
ATOM 5842 O O . PHE B 1 225 ? -4.309 -47.781 -11.219 1 88.62 225 PHE B O 1
ATOM 5849 N N . SER B 1 226 ? -3.852 -47.719 -9.031 1 86.38 226 SER B N 1
ATOM 5850 C CA . SER B 1 226 ? -5.219 -48.094 -8.68 1 86.38 226 SER B CA 1
ATOM 5851 C C . SER B 1 226 ? -6.129 -46.875 -8.633 1 86.38 226 SER B C 1
ATOM 5853 O O . SER B 1 226 ? -5.719 -45.812 -8.156 1 86.38 226 SER B O 1
ATOM 5855 N N . PHE B 1 227 ? -7.371 -46.969 -9.289 1 89.25 227 PHE B N 1
ATOM 5856 C CA . PHE B 1 227 ? -8.383 -45.906 -9.195 1 89.25 227 PHE B CA 1
ATOM 5857 C C . PHE B 1 227 ? -9.781 -46.5 -9.211 1 89.25 227 PHE B C 1
ATOM 5859 O O . PHE B 1 227 ? -9.969 -47.656 -9.602 1 89.25 227 PHE B O 1
ATOM 5866 N N . ASP B 1 228 ? -10.703 -45.875 -8.703 1 90.19 228 ASP B N 1
ATOM 5867 C CA . ASP B 1 228 ? -12.094 -46.344 -8.672 1 90.19 228 ASP B CA 1
ATOM 5868 C C . ASP B 1 228 ? -12.836 -45.906 -9.938 1 90.19 228 ASP B C 1
ATOM 5870 O O . ASP B 1 228 ? -13.211 -44.75 -10.094 1 90.19 228 ASP B O 1
ATOM 5874 N N . SER B 1 229 ? -13.133 -46.844 -10.781 1 90.19 229 SER B N 1
ATOM 5875 C CA . SER B 1 229 ? -13.812 -46.562 -12.047 1 90.19 229 SER B CA 1
ATOM 5876 C C . SER B 1 229 ? -15.258 -46.125 -11.812 1 90.19 229 SER B C 1
ATOM 5878 O O . SER B 1 229 ? -15.891 -45.562 -12.711 1 90.19 229 SER B O 1
ATOM 5880 N N . LYS B 1 230 ? -15.773 -46.406 -10.648 1 91.38 230 LYS B N 1
ATOM 5881 C CA . LYS B 1 230 ? -17.156 -46.031 -10.344 1 91.38 230 LYS B CA 1
ATOM 5882 C C . LYS B 1 230 ? -17.234 -44.719 -9.562 1 91.38 230 LYS B C 1
ATOM 5884 O O . LYS B 1 230 ? -18.312 -44.344 -9.125 1 91.38 230 LYS B O 1
ATOM 5889 N N . ASP B 1 231 ? -16.109 -44.125 -9.461 1 91.56 231 ASP B N 1
ATOM 5890 C CA . ASP B 1 231 ? -16.094 -42.812 -8.789 1 91.56 231 ASP B CA 1
ATOM 5891 C C . ASP B 1 231 ? -17.078 -41.844 -9.445 1 91.56 231 ASP B C 1
ATOM 5893 O O . ASP B 1 231 ? -17.141 -41.75 -10.672 1 91.56 231 ASP B O 1
ATOM 5897 N N . VAL B 1 232 ? -17.812 -41.156 -8.656 1 94.12 232 VAL B N 1
ATOM 5898 C CA . VAL B 1 232 ? -18.922 -40.344 -9.133 1 94.12 232 VAL B CA 1
ATOM 5899 C C . VAL B 1 232 ? -18.406 -39.188 -9.977 1 94.12 232 VAL B C 1
ATOM 5901 O O . VAL B 1 232 ? -18.938 -38.906 -11.055 1 94.12 232 VAL B O 1
ATOM 5904 N N . LEU B 1 233 ? -17.422 -38.469 -9.484 1 95.69 233 LEU B N 1
ATOM 5905 C CA . LEU B 1 233 ? -16.906 -37.312 -10.219 1 95.69 233 LEU B CA 1
ATOM 5906 C C . LEU B 1 233 ? -16.266 -37.75 -11.531 1 95.69 233 LEU B C 1
ATOM 5908 O O . LEU B 1 233 ? -16.422 -37.094 -12.555 1 95.69 233 LEU B O 1
ATOM 5912 N N . PHE B 1 234 ? -15.547 -38.844 -11.461 1 96.38 234 PHE B N 1
ATOM 5913 C CA . PHE B 1 234 ? -14.945 -39.406 -12.664 1 96.38 234 PHE B CA 1
ATOM 5914 C C . PHE B 1 234 ? -16.016 -39.75 -13.703 1 96.38 234 PHE B C 1
ATOM 5916 O O . PHE B 1 234 ? -15.875 -39.375 -14.875 1 96.38 234 PHE B O 1
ATOM 5923 N N . GLN B 1 235 ? -17.031 -40.312 -13.273 1 95.81 235 GLN B N 1
ATOM 5924 C CA . GLN B 1 235 ? -18.109 -40.719 -14.18 1 95.81 235 GLN B CA 1
ATOM 5925 C C . GLN B 1 235 ? -18.797 -39.5 -14.797 1 95.81 235 GLN B C 1
ATOM 5927 O O . GLN B 1 235 ? -19.219 -39.531 -15.953 1 95.81 235 GLN B O 1
ATOM 5932 N N . LEU B 1 236 ? -18.922 -38.469 -14.023 1 96.38 236 LEU B N 1
ATOM 5933 C CA . LEU B 1 236 ? -19.609 -37.281 -14.477 1 96.38 236 LEU B CA 1
ATOM 5934 C C . LEU B 1 236 ? -18.812 -36.562 -15.578 1 96.38 236 LEU B C 1
ATOM 5936 O O . LEU B 1 236 ? -19.406 -36.031 -16.531 1 96.38 236 LEU B O 1
ATOM 5940 N N . TYR B 1 237 ? -17.484 -36.562 -15.492 1 97.12 237 TYR B N 1
ATOM 5941 C CA . TYR B 1 237 ? -16.688 -35.75 -16.391 1 97.12 237 TYR B CA 1
ATOM 5942 C C . TYR B 1 237 ? -16.016 -36.562 -17.453 1 97.12 237 TYR B C 1
ATOM 5944 O O . TYR B 1 237 ? -15.523 -36.031 -18.453 1 97.12 237 TYR B O 1
ATOM 5952 N N . GLN B 1 238 ? -15.969 -37.875 -17.312 1 96.19 238 GLN B N 1
ATOM 5953 C CA . GLN B 1 238 ? -15.25 -38.781 -18.203 1 96.19 238 GLN B CA 1
ATOM 5954 C C . GLN B 1 238 ? -15.773 -38.656 -19.641 1 96.19 238 GLN B C 1
ATOM 5956 O O . GLN B 1 238 ? -14.992 -38.625 -20.594 1 96.19 238 GLN B O 1
ATOM 5961 N N . PRO B 1 239 ? -17.109 -38.594 -19.844 1 95.94 239 PRO B N 1
ATOM 5962 C CA . PRO B 1 239 ? -17.594 -38.5 -21.219 1 95.94 239 PRO B CA 1
ATOM 5963 C C . PRO B 1 239 ? -17.125 -37.25 -21.953 1 95.94 239 PRO B C 1
ATOM 5965 O O . PRO B 1 239 ? -16.688 -37.312 -23.094 1 95.94 239 PRO B O 1
ATOM 5968 N N . SER B 1 240 ? -17.203 -36.125 -21.297 1 96.94 240 SER B N 1
ATOM 5969 C CA . SER B 1 240 ? -16.781 -34.875 -21.906 1 96.94 240 SER B CA 1
ATOM 5970 C C . SER B 1 240 ? -15.273 -34.844 -22.141 1 96.94 240 SER B C 1
ATOM 5972 O O . SER B 1 240 ? -14.805 -34.312 -23.141 1 96.94 240 SER B O 1
ATOM 5974 N N . LEU B 1 241 ? -14.523 -35.406 -21.234 1 97.81 241 LEU B N 1
ATOM 5975 C CA . LEU B 1 241 ? -13.07 -35.469 -21.375 1 97.81 241 LEU B CA 1
ATOM 5976 C C . LEU B 1 241 ? -12.664 -36.406 -22.5 1 97.81 241 LEU B C 1
ATOM 5978 O O . LEU B 1 241 ? -11.734 -36.125 -23.25 1 97.81 241 LEU B O 1
ATOM 5982 N N . ALA B 1 242 ? -13.367 -37.531 -22.531 1 97.5 242 ALA B N 1
ATOM 5983 C CA . ALA B 1 242 ? -13.109 -38.469 -23.609 1 97.5 242 ALA B CA 1
ATOM 5984 C C . ALA B 1 242 ? -13.344 -37.812 -24.969 1 97.5 242 ALA B C 1
ATOM 5986 O O . ALA B 1 242 ? -12.555 -38 -25.906 1 97.5 242 ALA B O 1
ATOM 5987 N N . LYS B 1 243 ? -14.391 -37.062 -25.094 1 97.12 243 LYS B N 1
ATOM 5988 C CA . LYS B 1 243 ? -14.695 -36.344 -26.328 1 97.12 243 LYS B CA 1
ATOM 5989 C C . LYS B 1 243 ? -13.602 -35.312 -26.641 1 97.12 243 LYS B C 1
ATOM 5991 O O . LYS B 1 243 ? -13.227 -35.156 -27.812 1 97.12 243 LYS B O 1
ATOM 5996 N N . LEU B 1 244 ? -13.102 -34.625 -25.672 1 97.75 244 LEU B N 1
ATOM 5997 C CA . LEU B 1 244 ? -12.047 -33.656 -25.828 1 97.75 244 LEU B CA 1
ATOM 5998 C C . LEU B 1 244 ? -10.789 -34.281 -26.422 1 97.75 244 LEU B C 1
ATOM 6000 O O . LEU B 1 244 ? -10.266 -33.812 -27.438 1 97.75 244 LEU B O 1
ATOM 6004 N N . TYR B 1 245 ? -10.352 -35.344 -25.781 1 97.69 245 TYR B N 1
ATOM 6005 C CA . TYR B 1 245 ? -9.117 -36 -26.234 1 97.69 245 TYR B CA 1
ATOM 6006 C C . TYR B 1 245 ? -9.32 -36.688 -27.562 1 97.69 245 TYR B C 1
ATOM 6008 O O . TYR B 1 245 ? -8.391 -36.812 -28.375 1 97.69 245 TYR B O 1
ATOM 6016 N N . ALA B 1 246 ? -10.523 -37.125 -27.844 1 97.06 246 ALA B N 1
ATOM 6017 C CA . ALA B 1 246 ? -10.828 -37.75 -29.125 1 97.06 246 ALA B CA 1
ATOM 6018 C C . ALA B 1 246 ? -10.672 -36.75 -30.266 1 97.06 246 ALA B C 1
ATOM 6020 O O . ALA B 1 246 ? -10.312 -37.125 -31.391 1 97.06 246 ALA B O 1
ATOM 6021 N N . SER B 1 247 ? -10.93 -35.531 -29.953 1 95.19 247 SER B N 1
ATOM 6022 C CA . SER B 1 247 ? -10.766 -34.469 -30.969 1 95.19 247 SER B CA 1
ATOM 6023 C C . SER B 1 247 ? -9.312 -34.344 -31.391 1 95.19 247 SER B C 1
ATOM 6025 O O . SER B 1 247 ? -9.023 -33.812 -32.469 1 95.19 247 SER B O 1
ATOM 6027 N N . GLU B 1 248 ? -8.391 -34.875 -30.641 1 94.69 248 GLU B N 1
ATOM 6028 C CA . GLU B 1 248 ? -6.965 -34.875 -30.969 1 94.69 248 GLU B CA 1
ATOM 6029 C C . GLU B 1 248 ? -6.516 -36.219 -31.469 1 94.69 248 GLU B C 1
ATOM 6031 O O . GLU B 1 248 ? -5.316 -36.5 -31.609 1 94.69 248 GLU B O 1
ATOM 6036 N N . GLY B 1 249 ? -7.426 -37.125 -31.625 1 94.69 249 GLY B N 1
ATOM 6037 C CA . GLY B 1 249 ? -7.121 -38.438 -32.094 1 94.69 249 GLY B CA 1
ATOM 6038 C C . GLY B 1 249 ? -6.672 -39.375 -31 1 94.69 249 GLY B C 1
ATOM 6039 O O . GLY B 1 249 ? -6.059 -40.438 -31.266 1 94.69 249 GLY B O 1
ATOM 6040 N N . ILE B 1 250 ? -6.891 -39.031 -29.766 1 95.81 250 ILE B N 1
ATOM 6041 C CA . ILE B 1 250 ? -6.492 -39.875 -28.625 1 95.81 250 ILE B CA 1
ATOM 6042 C C . ILE B 1 250 ? -7.727 -40.469 -27.984 1 95.81 250 ILE B C 1
ATOM 6044 O O . ILE B 1 250 ? -8.648 -39.75 -27.578 1 95.81 250 ILE B O 1
ATOM 6048 N N . TYR B 1 251 ? -7.699 -41.719 -27.875 1 95.81 251 TYR B N 1
ATOM 6049 C CA . TYR B 1 251 ? -8.797 -42.438 -27.219 1 95.81 251 TYR B CA 1
ATOM 6050 C C . TYR B 1 251 ? -8.367 -42.969 -25.844 1 95.81 251 TYR B C 1
ATOM 6052 O O . TYR B 1 251 ? -7.781 -44.031 -25.75 1 95.81 251 TYR B O 1
ATOM 6060 N N . LEU B 1 252 ? -8.773 -42.25 -24.844 1 93.56 252 LEU B N 1
ATOM 6061 C CA . LEU B 1 252 ? -8.328 -42.5 -23.484 1 93.56 252 LEU B CA 1
ATOM 6062 C C . LEU B 1 252 ? -8.898 -43.781 -22.953 1 93.56 252 LEU B C 1
ATOM 6064 O O . LEU B 1 252 ? -10.07 -44.094 -23.203 1 93.56 252 LEU B O 1
ATOM 6068 N N . GLN B 1 253 ? -8.039 -44.531 -22.281 1 91.12 253 GLN B N 1
ATOM 6069 C CA . GLN B 1 253 ? -8.484 -45.781 -21.656 1 91.12 253 GLN B CA 1
ATOM 6070 C C . GLN B 1 253 ? -7.816 -45.969 -20.297 1 91.12 253 GLN B C 1
ATOM 6072 O O . GLN B 1 253 ? -6.699 -45.5 -20.078 1 91.12 253 GLN B O 1
ATOM 6077 N N . GLY B 1 254 ? -8.562 -46.594 -19.375 1 92.81 254 GLY B N 1
ATOM 6078 C CA . GLY B 1 254 ? -8 -47 -18.094 1 92.81 254 GLY B CA 1
ATOM 6079 C C . GLY B 1 254 ? -7.355 -45.875 -17.344 1 92.81 254 GLY B C 1
ATOM 6080 O O . GLY B 1 254 ? -7.977 -44.812 -17.125 1 92.81 254 GLY B O 1
ATOM 6081 N N . GLU B 1 255 ? -6.102 -46.062 -17.031 1 94.56 255 GLU B N 1
ATOM 6082 C CA . GLU B 1 255 ? -5.352 -45.156 -16.188 1 94.56 255 GLU B CA 1
ATOM 6083 C C . GLU B 1 255 ? -5.215 -43.781 -16.859 1 94.56 255 GLU B C 1
ATOM 6085 O O . GLU B 1 255 ? -5.262 -42.75 -16.188 1 94.56 255 GLU B O 1
ATOM 6090 N N . GLU B 1 256 ? -5.094 -43.781 -18.172 1 96.75 256 GLU B N 1
ATOM 6091 C CA . GLU B 1 256 ? -4.957 -42.531 -18.891 1 96.75 256 GLU B CA 1
ATOM 6092 C C . GLU B 1 256 ? -6.219 -41.688 -18.766 1 96.75 256 GLU B C 1
ATOM 6094 O O . GLU B 1 256 ? -6.145 -40.438 -18.688 1 96.75 256 GLU B O 1
ATOM 6099 N N . SER B 1 257 ? -7.352 -42.344 -18.797 1 96.56 257 SER B N 1
ATOM 6100 C CA . SER B 1 257 ? -8.625 -41.656 -18.656 1 96.56 257 SER B CA 1
ATOM 6101 C C . SER B 1 257 ? -8.75 -41 -17.266 1 96.56 257 SER B C 1
ATOM 6103 O O . SER B 1 257 ? -9.148 -39.844 -17.141 1 96.56 257 SER B O 1
ATOM 6105 N N . PHE B 1 258 ? -8.422 -41.781 -16.328 1 97 258 PHE B N 1
ATOM 6106 C CA . PHE B 1 258 ? -8.516 -41.25 -14.969 1 97 258 PHE B CA 1
ATOM 6107 C C . PHE B 1 258 ? -7.508 -40.156 -14.734 1 97 258 PHE B C 1
ATOM 6109 O O . PHE B 1 258 ? -7.801 -39.188 -14.031 1 97 258 PHE B O 1
ATOM 6116 N N . PHE B 1 259 ? -6.309 -40.312 -15.281 1 97.56 259 PHE B N 1
ATOM 6117 C CA . PHE B 1 259 ? -5.285 -39.312 -15.141 1 97.56 259 PHE B CA 1
ATOM 6118 C C . PHE B 1 259 ? -5.754 -37.969 -15.727 1 97.56 259 PHE B C 1
ATOM 6120 O O . PHE B 1 259 ? -5.551 -36.906 -15.133 1 97.56 259 PHE B O 1
ATOM 6127 N N . ALA B 1 260 ? -6.359 -38.031 -16.891 1 97.56 260 ALA B N 1
ATOM 6128 C CA . ALA B 1 260 ? -6.895 -36.844 -17.516 1 97.56 260 ALA B CA 1
ATOM 6129 C C . ALA B 1 260 ? -7.938 -36.156 -16.625 1 97.56 260 ALA B C 1
ATOM 6131 O O . ALA B 1 260 ? -7.965 -34.938 -16.484 1 97.56 260 ALA B O 1
ATOM 6132 N N . PHE B 1 261 ? -8.781 -36.969 -16.062 1 97.62 261 PHE B N 1
ATOM 6133 C CA . PHE B 1 261 ? -9.789 -36.469 -15.125 1 97.62 261 PHE B CA 1
ATOM 6134 C C . PHE B 1 261 ? -9.125 -35.812 -13.914 1 97.62 261 PHE B C 1
ATOM 6136 O O . PHE B 1 261 ? -9.516 -34.719 -13.5 1 97.62 261 PHE B O 1
ATOM 6143 N N . PHE B 1 262 ? -8.156 -36.469 -13.375 1 97.25 262 PHE B N 1
ATOM 6144 C CA . PHE B 1 262 ? -7.469 -35.969 -12.195 1 97.25 262 PHE B CA 1
ATOM 6145 C C . PHE B 1 262 ? -6.809 -34.625 -12.477 1 97.25 262 PHE B C 1
ATOM 6147 O O . PHE B 1 262 ? -6.836 -33.719 -11.633 1 97.25 262 PHE B O 1
ATOM 6154 N N . CYS B 1 263 ? -6.211 -34.5 -13.664 1 97.31 263 CYS B N 1
ATOM 6155 C CA . CYS B 1 263 ? -5.621 -33.25 -14.078 1 97.31 263 CYS B CA 1
ATOM 6156 C C . CYS B 1 263 ? -6.676 -32.125 -14.125 1 97.31 263 CYS B C 1
ATOM 6158 O O . CYS B 1 263 ? -6.41 -31 -13.719 1 97.31 263 CYS B O 1
ATOM 6160 N N . PHE B 1 264 ? -7.824 -32.438 -14.617 1 97.44 264 PHE B N 1
ATOM 6161 C CA . PHE B 1 264 ? -8.922 -31.5 -14.664 1 97.44 264 PHE B CA 1
ATOM 6162 C C . PHE B 1 264 ? -9.359 -31.109 -13.266 1 97.44 264 PHE B C 1
ATOM 6164 O O . PHE B 1 264 ? -9.586 -29.922 -12.984 1 97.44 264 PHE B O 1
ATOM 6171 N N . LEU B 1 265 ? -9.477 -32.062 -12.406 1 96.81 265 LEU B N 1
ATOM 6172 C CA . LEU B 1 265 ? -9.859 -31.828 -11.016 1 96.81 265 LEU B CA 1
ATOM 6173 C C . LEU B 1 265 ? -8.859 -30.891 -10.336 1 96.81 265 LEU B C 1
ATOM 6175 O O . LEU B 1 265 ? -9.25 -30 -9.586 1 96.81 265 LEU B O 1
ATOM 6179 N N . GLU B 1 266 ? -7.57 -31.094 -10.602 1 95.06 266 GLU B N 1
ATOM 6180 C CA . GLU B 1 266 ? -6.512 -30.281 -10.008 1 95.06 266 GLU B CA 1
ATOM 6181 C C . GLU B 1 266 ? -6.598 -28.828 -10.469 1 95.06 266 GLU B C 1
ATOM 6183 O O . GLU B 1 266 ? -6.086 -27.938 -9.797 1 95.06 266 GLU B O 1
ATOM 6188 N N . SER B 1 267 ? -7.238 -28.609 -11.562 1 95.25 267 SER B N 1
ATOM 6189 C CA . SER B 1 267 ? -7.348 -27.266 -12.117 1 95.25 267 SER B CA 1
ATOM 6190 C C . SER B 1 267 ? -8.523 -26.5 -11.5 1 95.25 267 SER B C 1
ATOM 6192 O O . SER B 1 267 ? -8.719 -25.312 -11.781 1 95.25 267 SER B O 1
ATOM 6194 N N . TRP B 1 268 ? -9.367 -27.156 -10.648 1 96.44 268 TRP B N 1
ATOM 6195 C CA . TRP B 1 268 ? -10.539 -26.516 -10.055 1 96.44 268 TRP B CA 1
ATOM 6196 C C . TRP B 1 268 ? -10.117 -25.391 -9.117 1 96.44 268 TRP B C 1
ATOM 6198 O O . TRP B 1 268 ? -9.188 -25.547 -8.312 1 96.44 268 TRP B O 1
ATOM 6208 N N . ASN B 1 269 ? -10.805 -24.312 -9.234 1 95.19 269 ASN B N 1
ATOM 6209 C CA . ASN B 1 269 ? -10.57 -23.188 -8.344 1 95.19 269 ASN B CA 1
ATOM 6210 C C . ASN B 1 269 ? -11.219 -23.406 -6.977 1 95.19 269 ASN B C 1
ATOM 6212 O O . ASN B 1 269 ? -12.102 -24.25 -6.836 1 95.19 269 ASN B O 1
ATOM 6216 N N . TYR B 1 270 ? -10.711 -22.688 -6.008 1 95.69 270 TYR B N 1
ATOM 6217 C CA . TYR B 1 270 ? -11.391 -22.578 -4.719 1 95.69 270 TYR B CA 1
ATOM 6218 C C . TYR B 1 270 ? -12.352 -21.406 -4.711 1 95.69 270 TYR B C 1
ATOM 6220 O O . TYR B 1 270 ? -12.383 -20.609 -5.656 1 95.69 270 TYR B O 1
ATOM 6228 N N . ASP B 1 271 ? -13.211 -21.328 -3.645 1 94.94 271 ASP B N 1
ATOM 6229 C CA . ASP B 1 271 ? -14.297 -20.359 -3.617 1 94.94 271 ASP B CA 1
ATOM 6230 C C . ASP B 1 271 ? -15.18 -20.484 -4.855 1 94.94 271 ASP B C 1
ATOM 6232 O O . ASP B 1 271 ? -15.508 -19.484 -5.5 1 94.94 271 ASP B O 1
ATOM 6236 N N . ASN B 1 272 ? -15.453 -21.672 -5.238 1 95 272 ASN B N 1
ATOM 6237 C CA . ASN B 1 272 ? -16.188 -22 -6.461 1 95 272 ASN B CA 1
ATOM 6238 C C . ASN B 1 272 ? -17.688 -21.922 -6.258 1 95 272 ASN B C 1
ATOM 6240 O O . ASN B 1 272 ? -18.172 -22.016 -5.129 1 95 272 ASN B O 1
ATOM 6244 N N . VAL B 1 273 ? -18.344 -21.719 -7.398 1 93.94 273 VAL B N 1
ATOM 6245 C CA . VAL B 1 273 ? -19.797 -21.875 -7.496 1 93.94 273 VAL B CA 1
ATOM 6246 C C . VAL B 1 273 ? -20.125 -23.047 -8.414 1 93.94 273 VAL B C 1
ATOM 6248 O O . VAL B 1 273 ? -19.859 -23 -9.617 1 93.94 273 VAL B O 1
ATOM 6251 N N . TYR B 1 274 ? -20.734 -24.062 -7.801 1 96.56 274 TYR B N 1
ATOM 6252 C CA . TYR B 1 274 ? -20.938 -25.297 -8.531 1 96.56 274 TYR B CA 1
ATOM 6253 C C . TYR B 1 274 ? -22.328 -25.344 -9.172 1 96.56 274 TYR B C 1
ATOM 6255 O O . TYR B 1 274 ? -23.297 -24.828 -8.609 1 96.56 274 TYR B O 1
ATOM 6263 N N . GLY B 1 275 ? -22.359 -25.984 -10.328 1 96.5 275 GLY B N 1
ATOM 6264 C CA . GLY B 1 275 ? -23.641 -26.266 -10.938 1 96.5 275 GLY B CA 1
ATOM 6265 C C . GLY B 1 275 ? -24.5 -27.188 -10.102 1 96.5 275 GLY B C 1
ATOM 6266 O O . GLY B 1 275 ? -24 -27.891 -9.227 1 96.5 275 GLY B O 1
ATOM 6267 N N . GLU B 1 276 ? -25.75 -27.297 -10.391 1 96.56 276 GLU B N 1
ATOM 6268 C CA . GLU B 1 276 ? -26.719 -28 -9.555 1 96.56 276 GLU B CA 1
ATOM 6269 C C . GLU B 1 276 ? -26.406 -29.5 -9.484 1 96.56 276 GLU B C 1
ATOM 6271 O O . GLU B 1 276 ? -26.438 -30.094 -8.406 1 96.56 276 GLU B O 1
ATOM 6276 N N . THR B 1 277 ? -26.125 -30.125 -10.586 1 96.94 277 THR B N 1
ATOM 6277 C CA . THR B 1 277 ? -25.844 -31.562 -10.625 1 96.94 277 THR B CA 1
ATOM 6278 C C . THR B 1 277 ? -24.547 -31.859 -9.867 1 96.94 277 THR B C 1
ATOM 6280 O O . THR B 1 277 ? -24.484 -32.844 -9.109 1 96.94 277 THR B O 1
ATOM 6283 N N . LEU B 1 278 ? -23.578 -31.078 -10.117 1 97 278 LEU B N 1
ATOM 6284 C CA . LEU B 1 278 ? -22.312 -31.281 -9.422 1 97 278 LEU B CA 1
ATOM 6285 C C . LEU B 1 278 ? -22.469 -31.047 -7.926 1 97 278 LEU B C 1
ATOM 6287 O O . LEU B 1 278 ? -21.953 -31.812 -7.113 1 97 278 LEU B O 1
ATOM 6291 N N . ALA B 1 279 ? -23.156 -30 -7.574 1 96.38 279 ALA B N 1
ATOM 6292 C CA . ALA B 1 279 ? -23.406 -29.688 -6.164 1 96.38 279 ALA B CA 1
ATOM 6293 C C . ALA B 1 279 ? -24.109 -30.828 -5.465 1 96.38 279 ALA B C 1
ATOM 6295 O O . ALA B 1 279 ? -23.766 -31.203 -4.336 1 96.38 279 ALA B O 1
ATOM 6296 N N . SER B 1 280 ? -25.094 -31.359 -6.129 1 96.12 280 SER B N 1
ATOM 6297 C CA . SER B 1 280 ? -25.844 -32.5 -5.586 1 96.12 280 SER B CA 1
ATOM 6298 C C . SER B 1 280 ? -24.938 -33.719 -5.418 1 96.12 280 SER B C 1
ATOM 6300 O O . SER B 1 280 ? -25.031 -34.438 -4.418 1 96.12 280 SER B O 1
ATOM 6302 N N . ALA B 1 281 ? -24.109 -33.938 -6.355 1 95.38 281 ALA B N 1
ATOM 6303 C CA . ALA B 1 281 ? -23.172 -35.062 -6.293 1 95.38 281 ALA B CA 1
ATOM 6304 C C . ALA B 1 281 ? -22.203 -34.906 -5.125 1 95.38 281 ALA B C 1
ATOM 6306 O O . ALA B 1 281 ? -21.906 -35.875 -4.414 1 95.38 281 ALA B O 1
ATOM 6307 N N . LEU B 1 282 ? -21.703 -33.75 -4.961 1 94.44 282 LEU B N 1
ATOM 6308 C CA . LEU B 1 282 ? -20.766 -33.469 -3.877 1 94.44 282 LEU B CA 1
ATOM 6309 C C . LEU B 1 282 ? -21.438 -33.625 -2.52 1 94.44 282 LEU B C 1
ATOM 6311 O O . LEU B 1 282 ? -20.812 -34.125 -1.571 1 94.44 282 LEU B O 1
ATOM 6315 N N . HIS B 1 283 ? -22.672 -33.281 -2.439 1 93.06 283 HIS B N 1
ATOM 6316 C CA . HIS B 1 283 ? -23.406 -33.344 -1.188 1 93.06 283 HIS B CA 1
ATOM 6317 C C . HIS B 1 283 ? -23.766 -34.781 -0.845 1 93.06 283 HIS B C 1
ATOM 6319 O O . HIS B 1 283 ? -23.719 -35.188 0.324 1 93.06 283 HIS B O 1
ATOM 6325 N N . THR B 1 284 ? -24.094 -35.531 -1.831 1 94.06 284 THR B N 1
ATOM 6326 C CA . THR B 1 284 ? -24.578 -36.906 -1.609 1 94.06 284 THR B CA 1
ATOM 6327 C C . THR B 1 284 ? -23.422 -37.875 -1.454 1 94.06 284 THR B C 1
ATOM 6329 O O . THR B 1 284 ? -23.391 -38.688 -0.52 1 94.06 284 THR B O 1
ATOM 6332 N N . HIS B 1 285 ? -22.484 -37.812 -2.256 1 93.06 285 HIS B N 1
ATOM 6333 C CA . HIS B 1 285 ? -21.422 -38.812 -2.311 1 93.06 285 HIS B CA 1
ATOM 6334 C C . HIS B 1 285 ? -20.359 -38.531 -1.261 1 93.06 285 HIS B C 1
ATOM 6336 O O . HIS B 1 285 ? -19.625 -39.438 -0.865 1 93.06 285 HIS B O 1
ATOM 6342 N N . TYR B 1 286 ? -20.234 -37.375 -0.832 1 94.06 286 TYR B N 1
ATOM 6343 C CA . TYR B 1 286 ? -19.203 -37.031 0.144 1 94.06 286 TYR B CA 1
ATOM 6344 C C . TYR B 1 286 ? -19.844 -36.531 1.438 1 94.06 286 TYR B C 1
ATOM 6346 O O . TYR B 1 286 ? -19.266 -35.656 2.111 1 94.06 286 TYR B O 1
ATOM 6354 N N . SER B 1 287 ? -20.984 -36.969 1.772 1 94.94 287 SER B N 1
ATOM 6355 C CA . SER B 1 287 ? -21.766 -36.5 2.904 1 94.94 287 SER B CA 1
ATOM 6356 C C . SER B 1 287 ? -21.016 -36.719 4.219 1 94.94 287 SER B C 1
ATOM 6358 O O . SER B 1 287 ? -21 -35.812 5.078 1 94.94 287 SER B O 1
ATOM 6360 N N . GLN B 1 288 ? -20.359 -37.938 4.387 1 95.56 288 GLN B N 1
ATOM 6361 C CA . GLN B 1 288 ? -19.656 -38.219 5.629 1 95.56 288 GLN B CA 1
ATOM 6362 C C . GLN B 1 288 ? -18.438 -37.312 5.785 1 95.56 288 GLN B C 1
ATOM 6364 O O . GLN B 1 288 ? -18.156 -36.812 6.879 1 95.56 288 GLN B O 1
ATOM 6369 N N . LEU B 1 289 ? -17.734 -37.156 4.723 1 96.06 289 LEU B N 1
ATOM 6370 C CA . LEU B 1 289 ? -16.578 -36.281 4.742 1 96.06 289 LEU B CA 1
ATOM 6371 C C . LEU B 1 289 ? -17 -34.844 5.043 1 96.06 289 LEU B C 1
ATOM 6373 O O . LEU B 1 289 ? -16.375 -34.156 5.852 1 96.06 289 LEU B O 1
ATOM 6377 N N . ARG B 1 290 ? -18.047 -34.375 4.438 1 96.62 290 ARG B N 1
ATOM 6378 C CA . ARG B 1 290 ? -18.562 -33.031 4.648 1 96.62 290 ARG B CA 1
ATOM 6379 C C . ARG B 1 290 ? -18.953 -32.812 6.105 1 96.62 290 ARG B C 1
ATOM 6381 O O . ARG B 1 290 ? -18.672 -31.766 6.676 1 96.62 290 ARG B O 1
ATOM 6388 N N . LYS B 1 291 ? -19.562 -33.781 6.672 1 96.81 291 LYS B N 1
ATOM 6389 C CA . LYS B 1 291 ? -19.969 -33.688 8.07 1 96.81 291 LYS B CA 1
ATOM 6390 C C . LYS B 1 291 ? -18.766 -33.562 8.992 1 96.81 291 LYS B C 1
ATOM 6392 O O . LYS B 1 291 ? -18.766 -32.781 9.938 1 96.81 291 LYS B O 1
ATOM 6397 N N . SER B 1 292 ? -17.766 -34.406 8.695 1 97.31 292 SER B N 1
ATOM 6398 C CA . SER B 1 292 ? -16.547 -34.344 9.492 1 97.31 292 SER B CA 1
ATOM 6399 C C . SER B 1 292 ? -15.883 -32.969 9.391 1 97.31 292 SER B C 1
ATOM 6401 O O . SER B 1 292 ? -15.398 -32.438 10.383 1 97.31 292 SER B O 1
ATOM 6403 N N . LEU B 1 293 ? -15.844 -32.469 8.211 1 97.5 293 LEU B N 1
ATOM 6404 C CA . LEU B 1 293 ? -15.211 -31.156 7.988 1 97.5 293 LEU B CA 1
ATOM 6405 C C . LEU B 1 293 ? -16.062 -30.031 8.586 1 97.5 293 LEU B C 1
ATOM 6407 O O . LEU B 1 293 ? -15.516 -29.031 9.055 1 97.5 293 LEU B O 1
ATOM 6411 N N . GLN B 1 294 ? -17.359 -30.219 8.508 1 97.19 294 GLN B N 1
ATOM 6412 C CA . GLN B 1 294 ? -18.234 -29.25 9.164 1 97.19 294 GLN B CA 1
ATOM 6413 C C . GLN B 1 294 ? -17.953 -29.172 10.656 1 97.19 294 GLN B C 1
ATOM 6415 O O . GLN B 1 294 ? -17.922 -28.078 11.234 1 97.19 294 GLN B O 1
ATOM 6420 N N . GLN B 1 295 ? -17.781 -30.328 11.203 1 96.94 295 GLN B N 1
ATOM 6421 C CA . GLN B 1 295 ? -17.422 -30.359 12.617 1 96.94 295 GLN B CA 1
ATOM 6422 C C . GLN B 1 295 ? -16.078 -29.688 12.867 1 96.94 295 GLN B C 1
ATOM 6424 O O . GLN B 1 295 ? -15.914 -28.969 13.852 1 96.94 295 GLN B O 1
ATOM 6429 N N . PHE B 1 296 ? -15.195 -29.938 12.039 1 97.12 296 PHE B N 1
ATOM 6430 C CA . PHE B 1 296 ? -13.883 -29.312 12.141 1 97.12 296 PHE B CA 1
ATOM 6431 C C . PHE B 1 296 ? -14 -27.797 12.109 1 97.12 296 PHE B C 1
ATOM 6433 O O . PHE B 1 296 ? -13.406 -27.109 12.938 1 97.12 296 PHE B O 1
ATOM 6440 N N . VAL B 1 297 ? -14.703 -27.281 11.117 1 97.25 297 VAL B N 1
ATOM 6441 C CA . VAL B 1 297 ? -14.852 -25.844 10.953 1 97.25 297 VAL B CA 1
ATOM 6442 C C . VAL B 1 297 ? -15.531 -25.25 12.18 1 97.25 297 VAL B C 1
ATOM 6444 O O . VAL B 1 297 ? -15.156 -24.172 12.641 1 97.25 297 VAL B O 1
ATOM 6447 N N . THR B 1 298 ? -16.484 -25.938 12.711 1 96.31 298 THR B N 1
ATOM 6448 C CA . THR B 1 298 ? -17.156 -25.484 13.922 1 96.31 298 THR B CA 1
ATOM 6449 C C . THR B 1 298 ? -16.188 -25.438 15.094 1 96.31 298 THR B C 1
ATOM 6451 O O . THR B 1 298 ? -16.172 -24.469 15.859 1 96.31 298 THR B O 1
ATOM 6454 N N . ASN B 1 299 ? -15.391 -26.469 15.242 1 95.44 299 ASN B N 1
ATOM 6455 C CA . ASN B 1 299 ? -14.383 -26.484 16.297 1 95.44 299 ASN B CA 1
ATOM 6456 C C . ASN B 1 299 ? -13.383 -25.344 16.141 1 95.44 299 ASN B C 1
ATOM 6458 O O . ASN B 1 299 ? -13.016 -24.703 17.125 1 95.44 299 ASN B O 1
ATOM 6462 N N . LEU B 1 300 ? -12.984 -25.188 14.914 1 94.19 300 LEU B N 1
ATOM 6463 C CA . LEU B 1 300 ? -12.031 -24.125 14.633 1 94.19 300 LEU B CA 1
ATOM 6464 C C . LEU B 1 300 ? -12.625 -22.766 14.961 1 94.19 300 LEU B C 1
ATOM 6466 O O . LEU B 1 300 ? -11.945 -21.891 15.508 1 94.19 300 LEU B O 1
ATOM 6470 N N . SER B 1 301 ? -13.867 -22.578 14.57 1 94.19 301 SER B N 1
ATOM 6471 C CA . SER B 1 301 ? -14.57 -21.328 14.844 1 94.19 301 SER B CA 1
ATOM 6472 C C . SER B 1 301 ? -14.625 -21.047 16.344 1 94.19 301 SER B C 1
ATOM 6474 O O . SER B 1 301 ? -14.5 -19.891 16.766 1 94.19 301 SER B O 1
ATOM 6476 N N . THR B 1 302 ? -14.812 -22 17.125 1 93.19 302 THR B N 1
ATOM 6477 C CA . THR B 1 302 ? -14.875 -21.859 18.578 1 93.19 302 THR B CA 1
ATOM 6478 C C . THR B 1 302 ? -13.484 -21.594 19.156 1 93.19 302 THR B C 1
ATOM 6480 O O . THR B 1 302 ? -13.328 -20.719 20.016 1 93.19 302 THR B O 1
ATOM 6483 N N . GLU B 1 303 ? -12.562 -22.281 18.688 1 90.5 303 GLU B N 1
ATOM 6484 C CA . GLU B 1 303 ? -11.195 -22.141 19.172 1 90.5 303 GLU B CA 1
ATOM 6485 C C . GLU B 1 303 ? -10.641 -20.75 18.859 1 90.5 303 GLU B C 1
ATOM 6487 O O . GLU B 1 303 ? -9.922 -20.172 19.688 1 90.5 303 GLU B O 1
ATOM 6492 N N . GLU B 1 304 ? -10.914 -20.25 17.688 1 87.06 304 GLU B N 1
ATOM 6493 C CA . GLU B 1 304 ? -10.422 -18.953 17.25 1 87.06 304 GLU B CA 1
ATOM 6494 C C . GLU B 1 304 ? -11.344 -17.828 17.719 1 87.06 304 GLU B C 1
ATOM 6496 O O . GLU B 1 304 ? -11.07 -16.656 17.484 1 87.06 304 GLU B O 1
ATOM 6501 N N . ALA B 1 305 ? -12.445 -18.141 18.406 1 89.88 305 ALA B N 1
ATOM 6502 C CA . ALA B 1 305 ? -13.438 -17.156 18.859 1 89.88 305 ALA B CA 1
ATOM 6503 C C . ALA B 1 305 ? -13.93 -16.297 17.703 1 89.88 305 ALA B C 1
ATOM 6505 O O . ALA B 1 305 ? -13.961 -15.07 17.812 1 89.88 305 ALA B O 1
ATOM 6506 N N . ARG B 1 306 ? -14.195 -16.969 16.547 1 90.75 306 ARG B N 1
ATOM 6507 C CA . ARG B 1 306 ? -14.719 -16.328 15.336 1 90.75 306 ARG B CA 1
ATOM 6508 C C . ARG B 1 306 ? -15.914 -17.094 14.789 1 90.75 306 ARG B C 1
ATOM 6510 O O . ARG B 1 306 ? -15.789 -17.828 13.805 1 90.75 306 ARG B O 1
ATOM 6517 N N . PRO B 1 307 ? -17 -16.75 15.266 1 92 307 PRO B N 1
ATOM 6518 C CA . PRO B 1 307 ? -18.188 -17.5 14.875 1 92 307 PRO B CA 1
ATOM 6519 C C . PRO B 1 307 ? -18.531 -17.344 13.398 1 92 307 PRO B C 1
ATOM 6521 O O . PRO B 1 307 ? -19.125 -18.234 12.789 1 92 307 PRO B O 1
ATOM 6524 N N . ASP B 1 308 ? -18.125 -16.281 12.789 1 93.62 308 ASP B N 1
ATOM 6525 C CA . ASP B 1 308 ? -18.484 -16 11.398 1 93.62 308 ASP B CA 1
ATOM 6526 C C . ASP B 1 308 ? -17.703 -16.906 10.438 1 93.62 308 ASP B C 1
ATOM 6528 O O . ASP B 1 308 ? -18 -16.938 9.242 1 93.62 308 ASP B O 1
ATOM 6532 N N . LEU B 1 309 ? -16.781 -17.672 10.93 1 93.25 309 LEU B N 1
ATOM 6533 C CA . LEU B 1 309 ? -15.984 -18.578 10.109 1 93.25 309 LEU B CA 1
ATOM 6534 C C . LEU B 1 309 ? -16.875 -19.609 9.414 1 93.25 309 LEU B C 1
ATOM 6536 O O . LEU B 1 309 ? -16.578 -20.031 8.297 1 93.25 309 LEU B O 1
ATOM 6540 N N . ILE B 1 310 ? -17.953 -19.938 10.086 1 94.19 310 ILE B N 1
ATOM 6541 C CA . ILE B 1 310 ? -18.859 -20.984 9.586 1 94.19 310 ILE B CA 1
ATOM 6542 C C . ILE B 1 310 ? -19.578 -20.469 8.336 1 94.19 310 ILE B C 1
ATOM 6544 O O . ILE B 1 310 ? -20.047 -21.25 7.516 1 94.19 310 ILE B O 1
ATOM 6548 N N . GLN B 1 311 ? -19.594 -19.125 8.203 1 94.19 311 GLN B N 1
ATOM 6549 C CA . GLN B 1 311 ? -20.312 -18.531 7.086 1 94.19 311 GLN B CA 1
ATOM 6550 C C . GLN B 1 311 ? -19.406 -18.328 5.883 1 94.19 311 GLN B C 1
ATOM 6552 O O . GLN B 1 311 ? -19.859 -18 4.789 1 94.19 311 GLN B O 1
ATOM 6557 N N . THR B 1 312 ? -18.125 -18.578 6.059 1 95.38 312 THR B N 1
ATOM 6558 C CA . THR B 1 312 ? -17.172 -18.438 4.957 1 95.38 312 THR B CA 1
ATOM 6559 C C . THR B 1 312 ? -17.203 -19.672 4.059 1 95.38 312 THR B C 1
ATOM 6561 O O . THR B 1 312 ? -17.906 -20.641 4.348 1 95.38 312 THR B O 1
ATOM 6564 N N . ASN B 1 313 ? -16.406 -19.641 2.992 1 96.38 313 ASN B N 1
ATOM 6565 C CA . ASN B 1 313 ? -16.328 -20.766 2.068 1 96.38 313 ASN B CA 1
ATOM 6566 C C . ASN B 1 313 ? -15.32 -21.812 2.551 1 96.38 313 ASN B C 1
ATOM 6568 O O . ASN B 1 313 ? -14.914 -22.688 1.787 1 96.38 313 ASN B O 1
ATOM 6572 N N . LEU B 1 314 ? -14.883 -21.75 3.797 1 97.12 314 LEU B N 1
ATOM 6573 C CA . LEU B 1 314 ? -13.828 -22.625 4.301 1 97.12 314 LEU B CA 1
ATOM 6574 C C . LEU B 1 314 ? -14.242 -24.078 4.188 1 97.12 314 LEU B C 1
ATOM 6576 O O . LEU B 1 314 ? -13.445 -24.922 3.756 1 97.12 314 LEU B O 1
ATOM 6580 N N . LEU B 1 315 ? -15.508 -24.391 4.562 1 97.44 315 LEU B N 1
ATOM 6581 C CA . LEU B 1 315 ? -15.984 -25.781 4.5 1 97.44 315 LEU B CA 1
ATOM 6582 C C . LEU B 1 315 ? -15.883 -26.312 3.08 1 97.44 315 LEU B C 1
ATOM 6584 O O . LEU B 1 315 ? -15.32 -27.391 2.863 1 97.44 315 LEU B O 1
ATOM 6588 N N . ASP B 1 316 ? -16.406 -25.578 2.119 1 97.19 316 ASP B N 1
ATOM 6589 C CA . ASP B 1 316 ? -16.391 -26.016 0.725 1 97.19 316 ASP B CA 1
ATOM 6590 C C . ASP B 1 316 ? -14.969 -26.125 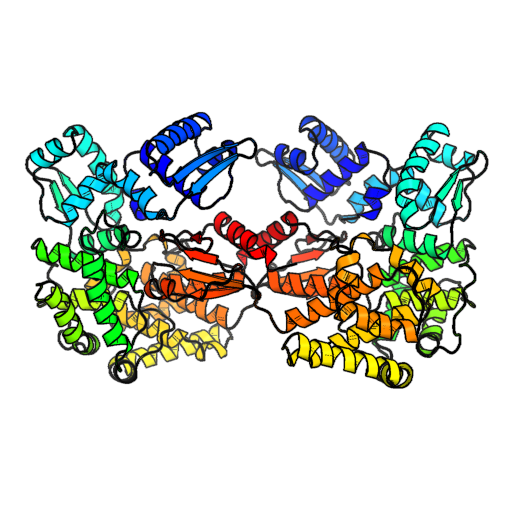0.191 1 97.19 316 ASP B C 1
ATOM 6592 O O . ASP B 1 316 ? -14.656 -27.016 -0.591 1 97.19 316 ASP B O 1
ATOM 6596 N N . ASN B 1 317 ? -14.133 -25.203 0.548 1 98 317 ASN B N 1
ATOM 6597 C CA . ASN B 1 317 ? -12.742 -25.219 0.099 1 98 317 ASN B CA 1
ATOM 6598 C C . ASN B 1 317 ? -11.984 -26.422 0.664 1 98 317 ASN B C 1
ATOM 6600 O O . ASN B 1 317 ? -11.227 -27.078 -0.054 1 98 317 ASN B O 1
ATOM 6604 N N . LEU B 1 318 ? -12.148 -26.641 1.954 1 97.69 318 LEU B N 1
ATOM 6605 C CA . LEU B 1 318 ? -11.508 -27.812 2.553 1 97.69 318 LEU B CA 1
ATOM 6606 C C . LEU B 1 318 ? -12.039 -29.109 1.937 1 97.69 318 LEU B C 1
ATOM 6608 O O . LEU B 1 318 ? -11.281 -30.047 1.717 1 97.69 318 LEU B O 1
ATOM 6612 N N . LEU B 1 319 ? -13.344 -29.141 1.725 1 97.75 319 LEU B N 1
ATOM 6613 C CA . LEU B 1 319 ? -13.93 -30.312 1.08 1 97.75 319 LEU B CA 1
ATOM 6614 C C . LEU B 1 319 ? -13.258 -30.594 -0.258 1 97.75 319 LEU B C 1
ATOM 6616 O O . LEU B 1 319 ? -12.891 -31.734 -0.551 1 97.75 319 LEU B O 1
ATOM 6620 N N . LEU B 1 320 ? -13.109 -29.562 -1.089 1 97.31 320 LEU B N 1
ATOM 6621 C CA . LEU B 1 320 ? -12.461 -29.719 -2.383 1 97.31 320 LEU B CA 1
ATOM 6622 C C . LEU B 1 320 ? -11.031 -30.234 -2.211 1 97.31 320 LEU B C 1
ATOM 6624 O O . LEU B 1 320 ? -10.586 -31.125 -2.943 1 97.31 320 LEU B O 1
ATOM 6628 N N . LEU B 1 321 ? -10.305 -29.656 -1.245 1 96.56 321 LEU B N 1
ATOM 6629 C CA . LEU B 1 321 ? -8.938 -30.078 -0.983 1 96.56 321 LEU B CA 1
ATOM 6630 C C . LEU B 1 321 ? -8.898 -31.562 -0.643 1 96.56 321 LEU B C 1
ATOM 6632 O O . LEU B 1 321 ? -8.078 -32.312 -1.187 1 96.56 321 LEU B O 1
ATOM 6636 N N . PHE B 1 322 ? -9.789 -32 0.255 1 96.81 322 PHE B N 1
ATOM 6637 C CA . PHE B 1 322 ? -9.836 -33.406 0.669 1 96.81 322 PHE B CA 1
ATOM 6638 C C . PHE B 1 322 ? -10.203 -34.312 -0.505 1 96.81 322 PHE B C 1
ATOM 6640 O O . PHE B 1 322 ? -9.648 -35.406 -0.652 1 96.81 322 PHE B O 1
ATOM 6647 N N . ILE B 1 323 ? -11.117 -33.844 -1.333 1 95.75 323 ILE B N 1
ATOM 6648 C CA . ILE B 1 323 ? -11.523 -34.625 -2.498 1 95.75 323 ILE B CA 1
ATOM 6649 C C . ILE B 1 323 ? -10.32 -34.844 -3.414 1 95.75 323 ILE B C 1
ATOM 6651 O O . ILE B 1 323 ? -10.086 -35.969 -3.889 1 95.75 323 ILE B O 1
ATOM 6655 N N . LYS B 1 324 ? -9.5 -33.844 -3.65 1 94.25 324 LYS B N 1
ATOM 6656 C CA . LYS B 1 324 ? -8.312 -33.969 -4.492 1 94.25 324 LYS B CA 1
ATOM 6657 C C . LYS B 1 324 ? -7.336 -35 -3.941 1 94.25 324 LYS B C 1
ATOM 6659 O O . LYS B 1 324 ? -6.602 -35.625 -4.703 1 94.25 324 LYS B O 1
ATOM 6664 N N . TYR B 1 325 ? -7.355 -35.188 -2.666 1 93.12 325 TYR B N 1
ATOM 6665 C CA . TYR B 1 325 ? -6.406 -36.125 -2.057 1 93.12 325 TYR B CA 1
ATOM 6666 C C . TYR B 1 325 ? -7.012 -37.531 -1.925 1 93.12 325 TYR B C 1
ATOM 6668 O O . TYR B 1 325 ? -6.289 -38.531 -1.908 1 93.12 325 TYR B O 1
ATOM 6676 N N . THR B 1 326 ? -8.312 -37.594 -1.877 1 91.56 326 THR B N 1
ATOM 6677 C CA . THR B 1 326 ? -8.953 -38.906 -1.62 1 91.56 326 THR B CA 1
ATOM 6678 C C . THR B 1 326 ? -9.289 -39.594 -2.93 1 91.56 326 THR B C 1
ATOM 6680 O O . THR B 1 326 ? -9.461 -40.812 -2.955 1 91.56 326 THR B O 1
ATOM 6683 N N . GLU B 1 327 ? -9.406 -38.812 -4.027 1 89.56 327 GLU B N 1
ATOM 6684 C CA . GLU B 1 327 ? -9.742 -39.406 -5.32 1 89.56 327 GLU B CA 1
ATOM 6685 C C . GLU B 1 327 ? -8.688 -40.438 -5.75 1 89.56 327 GLU B C 1
ATOM 6687 O O . GLU B 1 327 ? -9.016 -41.469 -6.305 1 89.56 327 GLU B O 1
ATOM 6692 N N . SER B 1 328 ? -7.398 -40.094 -5.586 1 87.69 328 SER B N 1
ATOM 6693 C CA . SER B 1 328 ? -6.289 -41 -5.871 1 87.69 328 SER B CA 1
ATOM 6694 C C . SER B 1 328 ? -5.098 -40.719 -4.957 1 87.69 328 SER B C 1
ATOM 6696 O O . SER B 1 328 ? -4.367 -39.75 -5.164 1 87.69 328 SER B O 1
ATOM 6698 N N . PRO B 1 329 ? -4.938 -41.594 -4.051 1 84.56 329 PRO B N 1
ATOM 6699 C CA . PRO B 1 329 ? -3.805 -41.406 -3.145 1 84.56 329 PRO B CA 1
ATOM 6700 C C . PRO B 1 329 ? -2.463 -41.375 -3.875 1 84.56 329 PRO B C 1
ATOM 6702 O O . PRO B 1 329 ? -1.577 -40.594 -3.523 1 84.56 329 PRO B O 1
ATOM 6705 N N . THR B 1 330 ? -2.344 -42.219 -4.863 1 88.69 330 THR B N 1
ATOM 6706 C CA . THR B 1 330 ? -1.094 -42.281 -5.613 1 88.69 330 THR B CA 1
ATOM 6707 C C . THR B 1 330 ? -0.821 -40.969 -6.348 1 88.69 330 THR B C 1
ATOM 6709 O O . THR B 1 330 ? 0.275 -40.406 -6.25 1 88.69 330 THR B O 1
ATOM 6712 N N . LEU B 1 331 ? -1.816 -40.5 -7.027 1 91.25 331 LEU B N 1
ATOM 6713 C CA . LEU B 1 331 ? -1.63 -39.281 -7.82 1 91.25 331 LEU B CA 1
ATOM 6714 C C . LEU B 1 331 ? -1.472 -38.062 -6.918 1 91.25 331 LEU B C 1
ATOM 6716 O O . LEU B 1 331 ? -0.692 -37.156 -7.219 1 91.25 331 LEU B O 1
ATOM 6720 N N . SER B 1 332 ? -2.219 -38.094 -5.844 1 89.38 332 SER B N 1
ATOM 6721 C CA . SER B 1 332 ? -2.109 -36.969 -4.93 1 89.38 332 SER B CA 1
ATOM 6722 C C . SER B 1 332 ? -0.69 -36.812 -4.387 1 89.38 332 SER B C 1
ATOM 6724 O O . SER B 1 332 ? -0.192 -35.719 -4.215 1 89.38 332 SER B O 1
ATOM 6726 N N . GLU B 1 333 ? -0.053 -37.875 -4.133 1 88.44 333 GLU B N 1
ATOM 6727 C CA . GLU B 1 333 ? 1.327 -37.844 -3.658 1 88.44 333 GLU B CA 1
ATOM 6728 C C . GLU B 1 333 ? 2.277 -37.344 -4.738 1 88.44 333 GLU B C 1
ATOM 6730 O O . GLU B 1 333 ? 3.27 -36.688 -4.434 1 88.44 333 GLU B O 1
ATOM 6735 N N . GLN B 1 334 ? 1.97 -37.656 -5.891 1 90.69 334 GLN B N 1
ATOM 6736 C CA . GLN B 1 334 ? 2.824 -37.25 -6.996 1 90.69 334 GLN B CA 1
ATOM 6737 C C . GLN B 1 334 ? 2.615 -35.781 -7.324 1 90.69 334 GLN B C 1
ATOM 6739 O O . GLN B 1 334 ? 3.578 -35.031 -7.566 1 90.69 334 GLN B O 1
ATOM 6744 N N . PHE B 1 335 ? 1.412 -35.344 -7.289 1 91.75 335 PHE B N 1
ATOM 6745 C CA . PHE B 1 335 ? 1.075 -33.969 -7.703 1 91.75 335 PHE B CA 1
ATOM 6746 C C . PHE B 1 335 ? 1.594 -32.969 -6.691 1 91.75 335 PHE B C 1
ATOM 6748 O O . PHE B 1 335 ? 1.713 -31.766 -7.004 1 91.75 335 PHE B O 1
ATOM 6755 N N . GLN B 1 336 ? 1.952 -33.375 -5.508 1 88 336 GLN B N 1
ATOM 6756 C CA . GLN B 1 336 ? 2.52 -32.5 -4.496 1 88 336 GLN B CA 1
ATOM 6757 C C . GLN B 1 336 ? 3.924 -32.031 -4.891 1 88 336 GLN B C 1
ATOM 6759 O O . GLN B 1 336 ? 4.457 -31.078 -4.32 1 88 336 GLN B O 1
ATOM 6764 N N . LEU B 1 337 ? 4.453 -32.656 -5.836 1 87 337 LEU B N 1
ATOM 6765 C CA . LEU B 1 337 ? 5.816 -32.344 -6.266 1 87 337 LEU B CA 1
ATOM 6766 C C . LEU B 1 337 ? 5.859 -31.078 -7.105 1 87 337 LEU B C 1
ATOM 6768 O O . LEU B 1 337 ? 6.934 -30.516 -7.324 1 87 337 LEU B O 1
ATOM 6772 N N . GLU B 1 338 ? 4.762 -30.656 -7.531 1 87.06 338 GLU B N 1
ATOM 6773 C CA . GLU B 1 338 ? 4.703 -29.594 -8.523 1 87.06 338 GLU B CA 1
ATOM 6774 C C . GLU B 1 338 ? 5.082 -28.25 -7.914 1 87.06 338 GLU B C 1
ATOM 6776 O O . GLU B 1 338 ? 5.848 -27.484 -8.508 1 87.06 338 GLU B O 1
ATOM 6781 N N . TYR B 1 339 ? 4.539 -27.938 -6.758 1 83.56 339 TYR B N 1
ATOM 6782 C CA . TYR B 1 339 ? 4.766 -26.625 -6.164 1 83.56 339 TYR B CA 1
ATOM 6783 C C . TYR B 1 339 ? 5.367 -26.75 -4.77 1 83.56 339 TYR B C 1
ATOM 6785 O O . TYR B 1 339 ? 4.809 -26.25 -3.795 1 83.56 339 TYR B O 1
ATOM 6793 N N . GLN B 1 340 ? 6.48 -27.156 -4.723 1 78.56 340 GLN B N 1
ATOM 6794 C CA . GLN B 1 340 ? 7.152 -27.438 -3.459 1 78.56 340 GLN B CA 1
ATOM 6795 C C . GLN B 1 340 ? 7.535 -26.141 -2.738 1 78.56 340 GLN B C 1
ATOM 6797 O O . GLN B 1 340 ? 7.707 -26.141 -1.517 1 78.56 340 GLN B O 1
ATOM 6802 N N . GLU B 1 341 ? 7.605 -25.094 -3.49 1 78.12 341 GLU B N 1
ATOM 6803 C CA . GLU B 1 341 ? 8.008 -23.812 -2.908 1 78.12 341 GLU B CA 1
ATOM 6804 C C . GLU B 1 341 ? 6.906 -23.25 -2.012 1 78.12 341 GLU B C 1
ATOM 6806 O O . GLU B 1 341 ? 7.152 -22.328 -1.232 1 78.12 341 GLU B O 1
ATOM 6811 N N . LEU B 1 342 ? 5.727 -23.672 -2.188 1 75.88 342 LEU B N 1
ATOM 6812 C CA . LEU B 1 342 ? 4.617 -23.188 -1.375 1 75.88 342 LEU B CA 1
ATOM 6813 C C . LEU B 1 342 ? 4.676 -23.766 0.031 1 75.88 342 LEU B C 1
ATOM 6815 O O . LEU B 1 342 ? 3.947 -23.328 0.924 1 75.88 342 LEU B O 1
ATOM 6819 N N . MET B 1 343 ? 5.504 -24.703 0.131 1 68.06 343 MET B N 1
ATOM 6820 C CA . MET B 1 343 ? 5.656 -25.297 1.453 1 68.06 343 MET B CA 1
ATOM 6821 C C . MET B 1 343 ? 6.324 -24.328 2.42 1 68.06 343 MET B C 1
ATOM 6823 O O . MET B 1 343 ? 7.277 -23.641 2.055 1 68.06 343 MET B O 1
ATOM 6827 N N . THR B 1 344 ? 5.5 -23.547 3.234 1 58.34 344 THR B N 1
ATOM 6828 C CA . THR B 1 344 ? 5.988 -22.562 4.199 1 58.34 344 THR B CA 1
ATOM 6829 C C . THR B 1 344 ? 7.082 -23.172 5.078 1 58.34 344 THR B C 1
ATOM 6831 O O . THR B 1 344 ? 7.012 -24.344 5.449 1 58.34 344 THR B O 1
ATOM 6834 N N . GLU B 1 345 ? 8.297 -22.562 4.906 1 53.03 345 GLU B N 1
ATOM 6835 C CA . GLU B 1 345 ? 9.352 -22.938 5.848 1 53.03 345 GLU B CA 1
ATOM 6836 C C . GLU B 1 345 ? 8.805 -23.031 7.273 1 53.03 345 GLU B C 1
ATOM 6838 O O . GLU B 1 345 ? 9.539 -23.391 8.195 1 53.03 345 GLU B O 1
ATOM 6843 N N . GLN B 1 346 ? 7.859 -22.297 7.559 1 51.25 346 GLN B N 1
ATOM 6844 C CA . GLN B 1 346 ? 7.527 -22.594 8.953 1 51.25 346 GLN B CA 1
ATOM 6845 C C . GLN B 1 346 ? 7.582 -24.094 9.227 1 51.25 346 GLN B C 1
ATOM 6847 O O . GLN B 1 346 ? 7.137 -24.891 8.414 1 51.25 346 GLN B O 1
ATOM 6852 N N . ALA B 1 347 ? 8.375 -24.422 10.117 1 51.09 347 ALA B N 1
ATOM 6853 C CA . ALA B 1 347 ? 8.875 -25.734 10.492 1 51.09 347 ALA B CA 1
ATOM 6854 C C . ALA B 1 347 ? 7.789 -26.797 10.336 1 51.09 347 ALA B C 1
ATOM 6856 O O . ALA B 1 347 ? 6.727 -26.703 10.953 1 51.09 347 ALA B O 1
ATOM 6857 N N . ALA B 1 348 ? 7.816 -27.578 9.172 1 52.47 348 ALA B N 1
ATOM 6858 C CA . ALA B 1 348 ? 7.094 -28.828 8.992 1 52.47 348 ALA B CA 1
ATOM 6859 C C . ALA B 1 348 ? 6.645 -29.391 10.344 1 52.47 348 ALA B C 1
ATOM 6861 O O . ALA B 1 348 ? 5.52 -29.875 10.469 1 52.47 348 ALA B O 1
ATOM 6862 N N . GLU B 1 349 ? 7.531 -29.016 11.18 1 54.84 349 GLU B N 1
ATOM 6863 C CA . GLU B 1 349 ? 7.262 -29.531 12.516 1 54.84 349 GLU B CA 1
ATOM 6864 C C . GLU B 1 349 ? 6.188 -28.719 13.227 1 54.84 349 GLU B C 1
ATOM 6866 O O . GLU B 1 349 ? 5.324 -29.266 13.906 1 54.84 349 GLU B O 1
ATOM 6871 N N . ASP B 1 350 ? 6.195 -27.422 12.93 1 58.88 350 ASP B N 1
ATOM 6872 C CA . ASP B 1 350 ? 5.23 -26.562 13.609 1 58.88 350 ASP B CA 1
ATOM 6873 C C . ASP B 1 350 ? 3.836 -26.719 13.008 1 58.88 350 ASP B C 1
ATOM 6875 O O . ASP B 1 350 ? 2.84 -26.719 13.734 1 58.88 350 ASP B O 1
ATOM 6879 N N . LEU B 1 351 ? 3.799 -26.938 11.789 1 61.81 351 LEU B N 1
ATOM 6880 C CA . LEU B 1 351 ? 2.521 -27.141 11.109 1 61.81 351 LEU B CA 1
ATOM 6881 C C . LEU B 1 351 ? 1.858 -28.422 11.57 1 61.81 351 LEU B C 1
ATOM 6883 O O . LEU B 1 351 ? 0.646 -28.469 11.789 1 61.81 351 LEU B O 1
ATOM 6887 N N . ALA B 1 352 ? 2.701 -29.406 11.812 1 59.84 352 ALA B N 1
ATOM 6888 C CA . ALA B 1 352 ? 2.154 -30.703 12.164 1 59.84 352 ALA B CA 1
ATOM 6889 C C . ALA B 1 352 ? 1.699 -30.734 13.617 1 59.84 352 ALA B C 1
ATOM 6891 O O . ALA B 1 352 ? 0.845 -31.547 13.992 1 59.84 352 ALA B O 1
ATOM 6892 N N . LEU B 1 353 ? 2.174 -29.734 14.227 1 64.25 353 LEU B N 1
ATOM 6893 C CA . LEU B 1 353 ? 1.929 -29.812 15.664 1 64.25 353 LEU B CA 1
ATOM 6894 C C . LEU B 1 353 ? 0.701 -29 16.047 1 64.25 353 LEU B C 1
ATOM 6896 O O . LEU B 1 353 ? 0.144 -29.172 17.125 1 64.25 353 LEU B O 1
ATOM 6900 N N . SER B 1 354 ? 0.252 -28.297 15.102 1 79.94 354 SER B N 1
ATOM 6901 C CA . SER B 1 354 ? -0.923 -27.5 15.461 1 79.94 354 SER B CA 1
ATOM 6902 C C . SER B 1 354 ? -2.152 -28.391 15.625 1 79.94 354 SER B C 1
ATOM 6904 O O . SER B 1 354 ? -2.291 -29.406 14.938 1 79.94 354 SER B O 1
ATOM 6906 N N . LYS B 1 355 ? -2.941 -28.172 16.688 1 83.19 355 LYS B N 1
ATOM 6907 C CA . LYS B 1 355 ? -4.152 -28.922 16.984 1 83.19 355 LYS B CA 1
ATOM 6908 C C . LYS B 1 355 ? -5.047 -29.031 15.742 1 83.19 355 LYS B C 1
ATOM 6910 O O . LYS B 1 355 ? -5.582 -30.109 15.453 1 83.19 355 LYS B O 1
ATOM 6915 N N . SER B 1 356 ? -5.117 -27.953 15.039 1 88.44 356 SER B N 1
ATOM 6916 C CA . SER B 1 356 ? -5.953 -27.938 13.844 1 88.44 356 SER B CA 1
ATOM 6917 C C . SER B 1 356 ? -5.418 -28.891 12.773 1 88.44 356 SER B C 1
ATOM 6919 O O . SER B 1 356 ? -6.18 -29.625 12.156 1 88.44 356 SER B O 1
ATOM 6921 N N . ASN B 1 357 ? -4.141 -28.953 12.617 1 89.5 357 ASN B N 1
ATOM 6922 C CA . ASN B 1 357 ? -3.525 -29.812 11.609 1 89.5 357 ASN B CA 1
ATOM 6923 C C . ASN B 1 357 ? -3.676 -31.297 11.977 1 89.5 357 ASN B C 1
ATOM 6925 O O . ASN B 1 357 ? -3.887 -32.125 11.102 1 89.5 357 ASN B O 1
ATOM 6929 N N . GLN B 1 358 ? -3.561 -31.562 13.242 1 90.5 358 GLN B N 1
ATOM 6930 C CA . GLN B 1 358 ? -3.732 -32.938 13.688 1 90.5 358 GLN B CA 1
ATOM 6931 C C . GLN B 1 358 ? -5.152 -33.438 13.43 1 90.5 358 GLN B C 1
ATOM 6933 O O . GLN B 1 358 ? -5.355 -34.594 13.016 1 90.5 358 GLN B O 1
ATOM 6938 N N . GLU B 1 359 ? -6.051 -32.594 13.68 1 94.19 359 GLU B N 1
ATOM 6939 C CA . GLU B 1 359 ? -7.441 -32.938 13.43 1 94.19 359 GLU B CA 1
ATOM 6940 C C . GLU B 1 359 ? -7.688 -33.219 11.945 1 94.19 359 GLU B C 1
ATOM 6942 O O . GLU B 1 359 ? -8.398 -34.156 11.586 1 94.19 359 GLU B O 1
ATOM 6947 N N . LEU B 1 360 ? -7.156 -32.375 11.117 1 95.12 360 LEU B N 1
ATOM 6948 C CA . LEU B 1 360 ? -7.312 -32.562 9.68 1 95.12 360 LEU B CA 1
ATOM 6949 C C . LEU B 1 360 ? -6.68 -33.875 9.219 1 95.12 360 LEU B C 1
ATOM 6951 O O . LEU B 1 360 ? -7.242 -34.562 8.375 1 95.12 360 LEU B O 1
ATOM 6955 N N . LEU B 1 361 ? -5.551 -34.156 9.789 1 93.5 361 LEU B N 1
ATOM 6956 C CA . LEU B 1 361 ? -4.867 -35.375 9.43 1 93.5 361 LEU B CA 1
ATOM 6957 C C . LEU B 1 361 ? -5.668 -36.594 9.883 1 93.5 361 LEU B C 1
ATOM 6959 O O . LEU B 1 361 ? -5.688 -37.625 9.203 1 93.5 361 LEU B O 1
ATOM 6963 N N . GLU B 1 362 ? -6.25 -36.469 11.016 1 94.19 362 GLU B N 1
ATOM 6964 C CA . GLU B 1 362 ? -7.094 -37.562 11.508 1 94.19 362 GLU B CA 1
ATOM 6965 C C . GLU B 1 362 ? -8.273 -37.781 10.57 1 94.19 362 GLU B C 1
ATOM 6967 O O . GLU B 1 362 ? -8.617 -38.938 10.289 1 94.19 362 GLU B O 1
ATOM 6972 N N . ILE B 1 363 ? -8.875 -36.781 10.133 1 95.5 363 ILE B N 1
ATOM 6973 C CA . ILE B 1 363 ? -9.992 -36.906 9.203 1 95.5 363 ILE B CA 1
ATOM 6974 C C . ILE B 1 363 ? -9.508 -37.531 7.898 1 95.5 363 ILE B C 1
ATOM 6976 O O . ILE B 1 363 ? -10.141 -38.469 7.379 1 95.5 363 ILE B O 1
ATOM 6980 N N . LEU B 1 364 ? -8.406 -37 7.387 1 93.69 364 LEU B N 1
ATOM 6981 C CA . LEU B 1 364 ? -7.871 -37.469 6.113 1 93.69 364 LEU B CA 1
ATOM 6982 C C . LEU B 1 364 ? -7.5 -38.938 6.188 1 93.69 364 LEU B C 1
ATOM 6984 O O . LEU B 1 364 ? -7.699 -39.688 5.227 1 93.69 364 LEU B O 1
ATOM 6988 N N . SER B 1 365 ? -6.973 -39.406 7.316 1 92.81 365 SER B N 1
ATOM 6989 C CA . SER B 1 365 ? -6.496 -40.781 7.496 1 92.81 365 SER B CA 1
ATOM 6990 C C . SER B 1 365 ? -7.637 -41.781 7.395 1 92.81 365 SER B C 1
ATOM 6992 O O . SER B 1 365 ? -7.406 -42.969 7.148 1 92.81 365 SER B O 1
ATOM 6994 N N . ARG B 1 366 ? -8.82 -41.375 7.578 1 93 366 ARG B N 1
ATOM 6995 C CA . ARG B 1 366 ? -9.977 -42.25 7.469 1 93 366 ARG B CA 1
ATOM 6996 C C . ARG B 1 366 ? -10.266 -42.594 6.016 1 93 366 ARG B C 1
ATOM 6998 O O . ARG B 1 366 ? -10.945 -43.594 5.734 1 93 366 ARG B O 1
ATOM 7005 N N . TYR B 1 367 ? -9.734 -41.75 5.172 1 89.81 367 TYR B N 1
ATOM 7006 C CA . TYR B 1 367 ? -10.109 -41.938 3.771 1 89.81 367 TYR B CA 1
ATOM 7007 C C . TYR B 1 367 ? -8.898 -42.312 2.926 1 89.81 367 TYR B C 1
ATOM 7009 O O . TYR B 1 367 ? -9.039 -42.938 1.878 1 89.81 367 TYR B O 1
ATOM 7017 N N . THR B 1 368 ? -7.723 -41.844 3.326 1 89.44 368 THR B N 1
ATOM 7018 C CA . THR B 1 368 ? -6.527 -42.094 2.531 1 89.44 368 THR B CA 1
ATOM 7019 C C . THR B 1 368 ? -5.277 -42.062 3.406 1 89.44 368 THR B C 1
ATOM 7021 O O . THR B 1 368 ? -5.332 -41.625 4.555 1 89.44 368 THR B O 1
ATOM 7024 N N . THR B 1 369 ? -4.203 -42.688 2.832 1 86.31 369 THR B N 1
ATOM 7025 C CA . THR B 1 369 ? -2.904 -42.625 3.492 1 86.31 369 THR B CA 1
ATOM 7026 C C . THR B 1 369 ? -1.913 -41.812 2.67 1 86.31 369 THR B C 1
ATOM 7028 O O . THR B 1 369 ? -1.782 -42 1.461 1 86.31 369 THR B O 1
ATOM 7031 N N . ILE B 1 370 ? -1.47 -40.844 3.295 1 83.25 370 ILE B N 1
ATOM 7032 C CA . ILE B 1 370 ? -0.466 -40.031 2.633 1 83.25 370 ILE B CA 1
ATOM 7033 C C . ILE B 1 370 ? 0.868 -40.156 3.367 1 83.25 370 ILE B C 1
ATOM 7035 O O . ILE B 1 370 ? 0.914 -40.062 4.598 1 83.25 370 ILE B O 1
ATOM 7039 N N . GLU B 1 371 ? 1.908 -40.312 2.684 1 84.12 371 GLU B N 1
ATOM 7040 C CA . GLU B 1 371 ? 3.236 -40.5 3.264 1 84.12 371 GLU B CA 1
ATOM 7041 C C . GLU B 1 371 ? 3.799 -39.188 3.777 1 84.12 371 GLU B C 1
ATOM 7043 O O . GLU B 1 371 ? 4.32 -39.125 4.891 1 84.12 371 GLU B O 1
ATOM 7048 N N . GLU B 1 372 ? 3.723 -38.125 2.977 1 83.75 372 GLU B N 1
ATOM 7049 C CA . GLU B 1 372 ? 4.211 -36.781 3.34 1 83.75 372 GLU B CA 1
ATOM 7050 C C . GLU B 1 372 ? 3.074 -35.781 3.359 1 83.75 372 GLU B C 1
ATOM 7052 O O . GLU B 1 372 ? 2.771 -35.156 2.336 1 83.75 372 GLU B O 1
ATOM 7057 N N . PRO B 1 373 ? 2.646 -35.438 4.535 1 87.94 373 PRO B N 1
ATOM 7058 C CA . PRO B 1 373 ? 1.444 -34.625 4.594 1 87.94 373 PRO B CA 1
ATOM 7059 C C . PRO B 1 373 ? 1.765 -33.125 4.59 1 87.94 373 PRO B C 1
ATOM 7061 O O . PRO B 1 373 ? 0.856 -32.281 4.676 1 87.94 373 PRO B O 1
ATOM 7064 N N . THR B 1 374 ? 3.012 -32.656 4.52 1 86.56 374 THR B N 1
ATOM 7065 C CA . THR B 1 374 ? 3.416 -31.281 4.668 1 86.56 374 THR B CA 1
ATOM 7066 C C . THR B 1 374 ? 2.744 -30.406 3.609 1 86.56 374 THR B C 1
ATOM 7068 O O . THR B 1 374 ? 2.293 -29.297 3.906 1 86.56 374 THR B O 1
ATOM 7071 N N . TYR B 1 375 ? 2.703 -30.906 2.393 1 89.69 375 TYR B N 1
ATOM 7072 C CA . TYR B 1 375 ? 2.1 -30.141 1.311 1 89.69 375 TYR B CA 1
ATOM 7073 C C . TYR B 1 375 ? 0.603 -29.953 1.537 1 89.69 375 TYR B C 1
ATOM 7075 O O . TYR B 1 375 ? 0.071 -28.859 1.383 1 89.69 375 TYR B O 1
ATOM 7083 N N . PHE B 1 376 ? -0.029 -31.016 1.929 1 91.38 376 PHE B N 1
ATOM 7084 C CA . PHE B 1 376 ? -1.452 -30.969 2.244 1 91.38 376 PHE B CA 1
ATOM 7085 C C . PHE B 1 376 ? -1.734 -29.953 3.346 1 91.38 376 PHE B C 1
ATOM 7087 O O . PHE B 1 376 ? -2.646 -29.141 3.223 1 91.38 376 PHE B O 1
ATOM 7094 N N . LEU B 1 377 ? -0.962 -30.031 4.359 1 91 377 LEU B N 1
ATOM 7095 C CA . LEU B 1 377 ? -1.154 -29.141 5.508 1 91 377 LEU B CA 1
ATOM 7096 C C . LEU B 1 377 ? -0.884 -27.688 5.129 1 91 377 LEU B C 1
ATOM 7098 O O . LEU B 1 377 ? -1.523 -26.781 5.656 1 91 377 LEU B O 1
ATOM 7102 N N . SER B 1 378 ? 0.039 -27.469 4.242 1 90.44 378 SER B N 1
ATOM 7103 C CA . SER B 1 378 ? 0.326 -26.125 3.775 1 90.44 378 SER B CA 1
ATOM 7104 C C . SER B 1 378 ? -0.861 -25.531 3.02 1 90.44 378 SER B C 1
ATOM 7106 O O . SER B 1 378 ? -1.212 -24.359 3.215 1 90.44 378 SER B O 1
ATOM 7108 N N . LEU B 1 379 ? -1.416 -26.344 2.164 1 92.38 379 LEU B N 1
ATOM 7109 C CA . LEU B 1 379 ? -2.578 -25.875 1.414 1 92.38 379 LEU B CA 1
ATOM 7110 C C . LEU B 1 379 ? -3.758 -25.609 2.344 1 92.38 379 LEU B C 1
ATOM 7112 O O . LEU B 1 379 ? -4.465 -24.625 2.191 1 92.38 379 LEU B O 1
ATOM 7116 N N . ALA B 1 380 ? -3.93 -26.516 3.312 1 93.44 380 ALA B N 1
ATOM 7117 C CA . ALA B 1 380 ? -5.008 -26.344 4.281 1 93.44 380 ALA B CA 1
ATOM 7118 C C . ALA B 1 380 ? -4.824 -25.062 5.082 1 93.44 380 ALA B C 1
ATOM 7120 O O . ALA B 1 380 ? -5.789 -24.344 5.328 1 93.44 380 ALA B O 1
ATOM 7121 N N . SER B 1 381 ? -3.648 -24.844 5.441 1 91.44 381 SER B N 1
ATOM 7122 C CA . SER B 1 381 ? -3.338 -23.641 6.199 1 91.44 381 SER B CA 1
ATOM 7123 C C . SER B 1 381 ? -3.652 -22.391 5.395 1 91.44 381 SER B C 1
ATOM 7125 O O . SER B 1 381 ? -4.145 -21.391 5.945 1 91.44 381 SER B O 1
ATOM 7127 N N . LEU B 1 382 ? -3.332 -22.406 4.141 1 91.56 382 LEU B N 1
ATOM 7128 C CA . LEU B 1 382 ? -3.633 -21.281 3.266 1 91.56 382 LEU B CA 1
ATOM 7129 C C . LEU B 1 382 ? -5.133 -21.016 3.217 1 91.56 382 LEU B C 1
ATOM 7131 O O . LEU B 1 382 ? -5.566 -19.859 3.291 1 91.56 382 LEU B O 1
ATOM 7135 N N . LEU B 1 383 ? -5.883 -22.062 3.109 1 94.62 383 LEU B N 1
ATOM 7136 C CA . LEU B 1 383 ? -7.336 -21.938 3.029 1 94.62 383 LEU B CA 1
ATOM 7137 C C . LEU B 1 383 ? -7.91 -21.422 4.348 1 94.62 383 LEU B C 1
ATOM 7139 O O . LEU B 1 383 ? -8.828 -20.609 4.355 1 94.62 383 LEU B O 1
ATOM 7143 N N . GLU B 1 384 ? -7.352 -21.938 5.438 1 92.81 384 GLU B N 1
ATOM 7144 C CA . GLU B 1 384 ? -7.777 -21.484 6.754 1 92.81 384 GLU B CA 1
ATOM 7145 C C . GLU B 1 384 ? -7.48 -19.984 6.934 1 92.81 384 GLU B C 1
ATOM 7147 O O . GLU B 1 384 ? -8.344 -19.234 7.383 1 92.81 384 GLU B O 1
ATOM 7152 N N . LYS B 1 385 ? -6.316 -19.641 6.586 1 89.44 385 LYS B N 1
ATOM 7153 C CA . LYS B 1 385 ? -5.918 -18.25 6.719 1 89.44 385 LYS B CA 1
ATOM 7154 C C . LYS B 1 385 ? -6.793 -17.344 5.848 1 89.44 385 LYS B C 1
ATOM 7156 O O . LYS B 1 385 ? -7.203 -16.266 6.281 1 89.44 385 LYS B O 1
ATOM 7161 N N . GLN B 1 386 ? -7 -17.766 4.648 1 92.25 386 GLN B N 1
ATOM 7162 C CA . GLN B 1 386 ? -7.855 -17 3.742 1 92.25 386 GLN B CA 1
ATOM 7163 C C . GLN B 1 386 ? -9.234 -16.75 4.355 1 92.25 386 GLN B C 1
ATOM 7165 O O . GLN B 1 386 ? -9.758 -15.648 4.293 1 92.25 386 GLN B O 1
ATOM 7170 N N . ALA B 1 387 ? -9.789 -17.781 4.93 1 93.94 387 ALA B N 1
ATOM 7171 C CA . ALA B 1 387 ? -11.102 -17.672 5.551 1 93.94 387 ALA B CA 1
ATOM 7172 C C . ALA B 1 387 ? -11.062 -16.75 6.77 1 93.94 387 ALA B C 1
ATOM 7174 O O . ALA B 1 387 ? -11.922 -15.875 6.926 1 93.94 387 ALA B O 1
ATOM 7175 N N . ILE B 1 388 ? -10.094 -16.906 7.582 1 90.94 388 ILE B N 1
ATOM 7176 C CA . ILE B 1 388 ? -9.969 -16.141 8.812 1 90.94 388 ILE B CA 1
ATOM 7177 C C . ILE B 1 388 ? -9.797 -14.656 8.477 1 90.94 388 ILE B C 1
ATOM 7179 O O . ILE B 1 388 ? -10.461 -13.797 9.062 1 90.94 388 ILE B O 1
ATOM 7183 N N . TYR B 1 389 ? -8.977 -14.375 7.52 1 88.88 389 TYR B N 1
ATOM 7184 C CA . TYR B 1 389 ? -8.68 -12.992 7.156 1 88.88 389 TYR B CA 1
ATOM 7185 C C . TYR B 1 389 ? -9.859 -12.344 6.453 1 88.88 389 TYR B C 1
ATOM 7187 O O . TYR B 1 389 ? -10 -11.117 6.469 1 88.88 389 TYR B O 1
ATOM 7195 N N . SER B 1 390 ? -10.688 -13.141 5.883 1 90.56 390 SER B N 1
ATOM 7196 C CA . SER B 1 390 ? -11.875 -12.594 5.23 1 90.56 390 SER B CA 1
ATOM 7197 C C . SER B 1 390 ? -12.852 -12.031 6.254 1 90.56 390 SER B C 1
ATOM 7199 O O . SER B 1 390 ? -13.625 -11.117 5.949 1 90.56 390 SER B O 1
ATOM 7201 N N . ILE B 1 391 ? -12.797 -12.531 7.453 1 89.19 391 ILE B N 1
ATOM 7202 C CA . ILE B 1 391 ? -13.711 -12.094 8.508 1 89.19 391 ILE B CA 1
ATOM 7203 C C . ILE B 1 391 ? -13.039 -11.023 9.352 1 89.19 391 ILE B C 1
ATOM 7205 O O . ILE B 1 391 ? -13.68 -10.055 9.773 1 89.19 391 ILE B O 1
ATOM 7209 N N . GLN B 1 392 ? -11.797 -11.336 9.695 1 79.12 392 GLN B N 1
ATOM 7210 C CA . GLN B 1 392 ? -11.023 -10.383 10.492 1 79.12 392 GLN B CA 1
ATOM 7211 C C . GLN B 1 392 ? -10.016 -9.633 9.633 1 79.12 392 GLN B C 1
ATOM 7213 O O . GLN B 1 392 ? -8.859 -10.039 9.523 1 79.12 392 GLN B O 1
ATOM 7218 N N . ALA B 1 393 ? -10.562 -8.539 9.258 1 74.62 393 ALA B N 1
ATOM 7219 C CA . ALA B 1 393 ? -9.742 -7.852 8.258 1 74.62 393 ALA B CA 1
ATOM 7220 C C . ALA B 1 393 ? -8.609 -7.07 8.914 1 74.62 393 ALA B C 1
ATOM 7222 O O . ALA B 1 393 ? -7.48 -7.07 8.422 1 74.62 393 ALA B O 1
ATOM 7223 N N . GLN B 1 394 ? -8.82 -6.652 10.234 1 82.88 394 GLN B N 1
ATOM 7224 C CA . GLN B 1 394 ? -7.828 -5.746 10.797 1 82.88 394 GLN B CA 1
ATOM 7225 C C . GLN B 1 394 ? -6.859 -6.496 11.711 1 82.88 394 GLN B C 1
ATOM 7227 O O . GLN B 1 394 ? -7.281 -7.27 12.578 1 82.88 394 GLN B O 1
ATOM 7232 N N . THR B 1 395 ? -5.602 -6.414 11.516 1 85.69 395 THR B N 1
ATOM 7233 C CA . THR B 1 395 ? -4.582 -7.105 12.297 1 85.69 395 THR B CA 1
ATOM 7234 C C . THR B 1 395 ? -3.688 -6.105 13.023 1 85.69 395 THR B C 1
ATOM 7236 O O . THR B 1 395 ? -2.949 -6.473 13.938 1 85.69 395 THR B O 1
ATOM 7239 N N . MET B 1 396 ? -3.764 -4.875 12.688 1 90.31 396 MET B N 1
ATOM 7240 C CA . MET B 1 396 ? -2.934 -3.836 13.289 1 90.31 396 MET B CA 1
ATOM 7241 C C . MET B 1 396 ? -3.682 -2.508 13.344 1 90.31 396 MET B C 1
ATOM 7243 O O . MET B 1 396 ? -4.59 -2.268 12.547 1 90.31 396 MET B O 1
ATOM 7247 N N . THR B 1 397 ? -3.27 -1.708 14.336 1 92.56 397 THR B N 1
ATOM 7248 C CA . THR B 1 397 ? -3.816 -0.359 14.438 1 92.56 397 THR B CA 1
ATOM 7249 C C . THR B 1 397 ? -2.721 0.685 14.25 1 92.56 397 THR B C 1
ATOM 7251 O O . THR B 1 397 ? -1.647 0.582 14.852 1 92.56 397 THR B O 1
ATOM 7254 N N . ALA B 1 398 ? -2.918 1.509 13.336 1 93.69 398 ALA B N 1
ATOM 7255 C CA . ALA B 1 398 ? -2.076 2.693 13.188 1 93.69 398 ALA B CA 1
ATOM 7256 C C . ALA B 1 398 ? -2.754 3.926 13.781 1 93.69 398 ALA B C 1
ATOM 7258 O O . ALA B 1 398 ? -3.762 4.402 13.258 1 93.69 398 ALA B O 1
ATOM 7259 N N . TYR B 1 399 ? -2.223 4.395 14.852 1 93.88 399 TYR B N 1
ATOM 7260 C CA . TYR B 1 399 ? -2.764 5.586 15.5 1 93.88 399 TYR B CA 1
ATOM 7261 C C . TYR B 1 399 ? -2.279 6.852 14.805 1 93.88 399 TYR B C 1
ATOM 7263 O O . TYR B 1 399 ? -1.074 7.094 14.711 1 93.88 399 TYR B O 1
ATOM 7271 N N . PHE B 1 400 ? -3.232 7.598 14.32 1 95.19 400 PHE B N 1
ATOM 7272 C CA . PHE B 1 400 ? -2.955 8.781 13.516 1 95.19 400 PHE B CA 1
ATOM 7273 C C . PHE B 1 400 ? -3.018 10.039 14.375 1 95.19 400 PHE B C 1
ATOM 7275 O O . PHE B 1 400 ? -4.102 10.484 14.758 1 95.19 400 PHE B O 1
ATOM 7282 N N . LEU B 1 401 ? -1.855 10.523 14.742 1 92.31 401 LEU B N 1
ATOM 7283 C CA . LEU B 1 401 ? -1.682 11.773 15.477 1 92.31 401 LEU B CA 1
ATOM 7284 C C . LEU B 1 401 ? -1.138 12.867 14.562 1 92.31 401 LEU B C 1
ATOM 7286 O O . LEU B 1 401 ? 0.075 12.969 14.367 1 92.31 401 LEU B O 1
ATOM 7290 N N . PHE B 1 402 ? -2.002 13.758 14.117 1 91.81 402 PHE B N 1
ATOM 7291 C CA . PHE B 1 402 ? -1.661 14.688 13.047 1 91.81 402 PHE B CA 1
ATOM 7292 C C . PHE B 1 402 ? -2.182 16.078 13.359 1 91.81 402 PHE B C 1
ATOM 7294 O O . PHE B 1 402 ? -3.326 16.25 13.789 1 91.81 402 PHE B O 1
ATOM 7301 N N . GLN B 1 403 ? -1.286 17.016 13.258 1 87.44 403 GLN B N 1
ATOM 7302 C CA . GLN B 1 403 ? -1.663 18.406 13.484 1 87.44 403 GLN B CA 1
ATOM 7303 C C . GLN B 1 403 ? -1.55 19.219 12.203 1 87.44 403 GLN B C 1
ATOM 7305 O O . GLN B 1 403 ? -0.576 19.078 11.453 1 87.44 403 GLN B O 1
ATOM 7310 N N . GLY B 1 404 ? -2.494 19.984 11.906 1 86.56 404 GLY B N 1
ATOM 7311 C CA . GLY B 1 404 ? -2.555 20.828 10.727 1 86.56 404 GLY B CA 1
ATOM 7312 C C . GLY B 1 404 ? -3.953 21.328 10.43 1 86.56 404 GLY B C 1
ATOM 7313 O O . GLY B 1 404 ? -4.805 21.375 11.312 1 86.56 404 GLY B O 1
ATOM 7314 N N . GLU B 1 405 ? -4.09 21.875 9.242 1 88.88 405 GLU B N 1
ATOM 7315 C CA . GLU B 1 405 ? -5.41 22.328 8.812 1 88.88 405 GLU B CA 1
ATOM 7316 C C . GLU B 1 405 ? -6.434 21.188 8.891 1 88.88 405 GLU B C 1
ATOM 7318 O O . GLU B 1 405 ? -6.195 20.094 8.375 1 88.88 405 GLU B O 1
ATOM 7323 N N . PRO B 1 406 ? -7.562 21.422 9.578 1 90.88 406 PRO B N 1
ATOM 7324 C CA . PRO B 1 406 ? -8.508 20.344 9.875 1 90.88 406 PRO B CA 1
ATOM 7325 C C . PRO B 1 406 ? -9.078 19.688 8.617 1 90.88 406 PRO B C 1
ATOM 7327 O O . PRO B 1 406 ? -9.281 18.484 8.586 1 90.88 406 PRO B O 1
ATOM 7330 N N . ALA B 1 407 ? -9.406 20.453 7.609 1 90.88 407 ALA B N 1
ATOM 7331 C CA . ALA B 1 407 ? -9.938 19.875 6.379 1 90.88 407 ALA B CA 1
ATOM 7332 C C . ALA B 1 407 ? -8.914 18.953 5.723 1 90.88 407 ALA B C 1
ATOM 7334 O O . ALA B 1 407 ? -9.266 17.891 5.219 1 90.88 407 ALA B O 1
ATOM 7335 N N . TRP B 1 408 ? -7.711 19.422 5.719 1 91.88 408 TRP B N 1
ATOM 7336 C CA . TRP B 1 408 ? -6.637 18.594 5.176 1 91.88 408 TRP B CA 1
ATOM 7337 C C . TRP B 1 408 ? -6.461 17.312 5.992 1 91.88 408 TRP B C 1
ATOM 7339 O O . TRP B 1 408 ? -6.309 16.234 5.43 1 91.88 408 TRP B O 1
ATOM 7349 N N . LYS B 1 409 ? -6.473 17.469 7.23 1 93.06 409 LYS B N 1
ATOM 7350 C CA . LYS B 1 409 ? -6.328 16.312 8.102 1 93.06 409 LYS B CA 1
ATOM 7351 C C . LYS B 1 409 ? -7.418 15.281 7.832 1 93.06 409 LYS B C 1
ATOM 7353 O O . LYS B 1 409 ? -7.137 14.078 7.754 1 93.06 409 LYS B O 1
ATOM 7358 N N . ALA B 1 410 ? -8.617 15.766 7.715 1 92.88 410 ALA B N 1
ATOM 7359 C CA . ALA B 1 410 ? -9.742 14.867 7.453 1 92.88 410 ALA B CA 1
ATOM 7360 C C . ALA B 1 410 ? -9.547 14.125 6.133 1 92.88 410 ALA B C 1
ATOM 7362 O O . ALA B 1 410 ? -9.758 12.914 6.059 1 92.88 410 ALA B O 1
ATOM 7363 N N . PHE B 1 411 ? -9.18 14.859 5.16 1 92.56 411 PHE B N 1
ATOM 7364 C CA . PHE B 1 411 ? -8.945 14.266 3.848 1 92.56 411 PHE B CA 1
ATOM 7365 C C . PHE B 1 411 ? -7.801 13.266 3.9 1 92.56 411 PHE B C 1
ATOM 7367 O O . PHE B 1 411 ? -7.93 12.141 3.408 1 92.56 411 PHE B O 1
ATOM 7374 N N . LEU B 1 412 ? -6.715 13.719 4.457 1 93.81 412 LEU B N 1
ATOM 7375 C CA . LEU B 1 412 ? -5.52 12.883 4.535 1 93.81 412 LEU B CA 1
ATOM 7376 C C . LEU B 1 412 ? -5.801 11.602 5.312 1 93.81 412 LEU B C 1
ATOM 7378 O O . LEU B 1 412 ? -5.359 10.523 4.914 1 93.81 412 LEU B O 1
ATOM 7382 N N . GLN B 1 413 ? -6.48 11.727 6.406 1 94.75 413 GLN B N 1
ATOM 7383 C CA . GLN B 1 413 ? -6.828 10.562 7.211 1 94.75 413 GLN B CA 1
ATOM 7384 C C . GLN B 1 413 ? -7.594 9.531 6.391 1 94.75 413 GLN B C 1
ATOM 7386 O O . GLN B 1 413 ? -7.309 8.336 6.465 1 94.75 413 GLN B O 1
ATOM 7391 N N . GLN B 1 414 ? -8.555 10.023 5.684 1 93.06 414 GLN B N 1
ATOM 7392 C CA . GLN B 1 414 ? -9.367 9.117 4.871 1 93.06 414 GLN B CA 1
ATOM 7393 C C . GLN B 1 414 ? -8.523 8.453 3.789 1 93.06 414 GLN B C 1
ATOM 7395 O O . GLN B 1 414 ? -8.641 7.246 3.561 1 93.06 414 GLN B O 1
ATOM 7400 N N . GLU B 1 415 ? -7.703 9.242 3.127 1 92.38 415 GLU B N 1
ATOM 7401 C CA . GLU B 1 415 ? -6.879 8.711 2.049 1 92.38 415 GLU B CA 1
ATOM 7402 C C . GLU B 1 415 ? -5.859 7.707 2.58 1 92.38 415 GLU B C 1
ATOM 7404 O O . GLU B 1 415 ? -5.609 6.676 1.951 1 92.38 415 GLU B O 1
ATOM 7409 N N . LEU B 1 416 ? -5.297 8.047 3.699 1 94.25 416 LEU B N 1
ATOM 7410 C CA . LEU B 1 416 ? -4.32 7.137 4.297 1 94.25 416 LEU B CA 1
ATOM 7411 C C . LEU B 1 416 ? -4.98 5.824 4.703 1 94.25 416 LEU B C 1
ATOM 7413 O O . LEU B 1 416 ? -4.402 4.754 4.52 1 94.25 416 LEU B O 1
ATOM 7417 N N . ALA B 1 417 ? -6.16 5.922 5.297 1 93.31 417 ALA B N 1
ATOM 7418 C CA . ALA B 1 417 ? -6.898 4.719 5.676 1 93.31 417 ALA B CA 1
ATOM 7419 C C . ALA B 1 417 ? -7.172 3.838 4.465 1 93.31 417 ALA B C 1
ATOM 7421 O O . ALA B 1 417 ? -7.047 2.613 4.539 1 93.31 417 ALA B O 1
ATOM 7422 N N . ALA B 1 418 ? -7.57 4.504 3.404 1 91.5 418 ALA B N 1
ATOM 7423 C CA . ALA B 1 418 ? -7.844 3.777 2.166 1 91.5 418 ALA B CA 1
ATOM 7424 C C . ALA B 1 418 ? -6.562 3.178 1.59 1 91.5 418 ALA B C 1
ATOM 7426 O O . ALA B 1 418 ? -6.562 2.039 1.115 1 91.5 418 ALA B O 1
ATOM 7427 N N . TYR B 1 419 ? -5.5 3.852 1.681 1 90.88 419 TYR B N 1
ATOM 7428 C CA . TYR B 1 419 ? -4.219 3.471 1.097 1 90.88 419 TYR B CA 1
ATOM 7429 C C . TYR B 1 419 ? -3.6 2.305 1.854 1 90.88 419 TYR B C 1
ATOM 7431 O O . TYR B 1 419 ? -2.979 1.426 1.253 1 90.88 419 TYR B O 1
ATOM 7439 N N . LEU B 1 420 ? -3.734 2.299 3.17 1 90.69 420 LEU B N 1
ATOM 7440 C CA . LEU B 1 420 ? -3.07 1.297 3.998 1 90.69 420 LEU B CA 1
ATOM 7441 C C . LEU B 1 420 ? -3.826 -0.028 3.957 1 90.69 420 LEU B C 1
ATOM 7443 O O . LEU B 1 420 ? -3.342 -1.039 4.469 1 90.69 420 LEU B O 1
ATOM 7447 N N . GLY B 1 421 ? -4.949 -0.055 3.336 1 87.75 421 GLY B N 1
ATOM 7448 C CA . GLY B 1 421 ? -5.637 -1.315 3.104 1 87.75 421 GLY B CA 1
ATOM 7449 C C . GLY B 1 421 ? -6.57 -1.702 4.238 1 87.75 421 GLY B C 1
ATOM 7450 O O . GLY B 1 421 ? -6.785 -0.92 5.164 1 87.75 421 GLY B O 1
ATOM 7451 N N . THR B 1 422 ? -7.043 -2.881 4.223 1 88.31 422 THR B N 1
ATOM 7452 C CA . THR B 1 422 ? -8.133 -3.275 5.117 1 88.31 422 THR B CA 1
ATOM 7453 C C . THR B 1 422 ? -7.578 -3.916 6.387 1 88.31 422 THR B C 1
ATOM 7455 O O . THR B 1 422 ? -8.305 -4.074 7.371 1 88.31 422 THR B O 1
ATOM 7458 N N . ARG B 1 423 ? -6.324 -4.312 6.379 1 91.12 423 ARG B N 1
ATOM 7459 C CA . ARG B 1 423 ? -5.762 -4.965 7.555 1 91.12 423 ARG B CA 1
ATOM 7460 C C . ARG B 1 423 ? -5.305 -3.936 8.586 1 91.12 423 ARG B C 1
ATOM 7462 O O . ARG B 1 423 ? -5.078 -4.273 9.75 1 91.12 423 ARG B O 1
ATOM 7469 N N . VAL B 1 424 ? -5.105 -2.748 8.156 1 91.75 424 VAL B N 1
ATOM 7470 C CA . VAL B 1 424 ? -4.629 -1.688 9.039 1 91.75 424 VAL B CA 1
ATOM 7471 C C . VAL B 1 424 ? -5.785 -0.766 9.414 1 91.75 424 VAL B C 1
ATOM 7473 O O . VAL B 1 424 ? -6.379 -0.123 8.547 1 91.75 424 VAL B O 1
ATOM 7476 N N . LYS B 1 425 ? -6.117 -0.733 10.633 1 92.38 425 LYS B N 1
ATOM 7477 C CA . LYS B 1 425 ? -7.109 0.215 11.133 1 92.38 425 LYS B CA 1
ATOM 7478 C C . LYS B 1 425 ? -6.465 1.56 11.469 1 92.38 425 LYS B C 1
ATOM 7480 O O . LYS B 1 425 ? -5.625 1.646 12.367 1 92.38 425 LYS B O 1
ATOM 7485 N N . LEU B 1 426 ? -6.766 2.537 10.688 1 94.44 426 LEU B N 1
ATOM 7486 C CA . LEU B 1 426 ? -6.27 3.877 10.992 1 94.44 426 LEU B CA 1
ATOM 7487 C C . LEU B 1 426 ? -7.211 4.605 11.945 1 94.44 426 LEU B C 1
ATOM 7489 O O . LEU B 1 426 ? -8.359 4.875 11.594 1 94.44 426 LEU B O 1
ATOM 7493 N N . GLN B 1 427 ? -6.715 4.883 13.117 1 93.31 427 GLN B N 1
ATOM 7494 C CA . GLN B 1 427 ? -7.523 5.543 14.141 1 93.31 427 GLN B CA 1
ATOM 7495 C C . GLN B 1 427 ? -6.914 6.887 14.539 1 93.31 427 GLN B C 1
ATOM 7497 O O . GLN B 1 427 ? -5.801 6.938 15.062 1 93.31 427 GLN B O 1
ATOM 7502 N N . ALA B 1 428 ? -7.652 7.891 14.227 1 93.25 428 ALA B N 1
ATOM 7503 C CA . ALA B 1 428 ? -7.199 9.211 14.664 1 93.25 428 ALA B CA 1
ATOM 7504 C C . ALA B 1 428 ? -7.34 9.367 16.172 1 93.25 428 ALA B C 1
ATOM 7506 O O . ALA B 1 428 ? -8.367 8.992 16.75 1 93.25 428 ALA B O 1
ATOM 7507 N N . ILE B 1 429 ? -6.262 9.875 16.781 1 90.5 429 ILE B N 1
ATOM 7508 C CA . ILE B 1 429 ? -6.305 10.117 18.219 1 90.5 429 ILE B CA 1
ATOM 7509 C C . ILE B 1 429 ? -5.742 11.5 18.531 1 90.5 429 ILE B C 1
ATOM 7511 O O . ILE B 1 429 ? -5.07 12.109 17.688 1 90.5 429 ILE B O 1
ATOM 7515 N N . GLU B 1 430 ? -6.137 12.008 19.625 1 87 430 GLU B N 1
ATOM 7516 C CA . GLU B 1 430 ? -5.57 13.25 20.141 1 87 430 GLU B CA 1
ATOM 7517 C C . GLU B 1 430 ? -4.449 12.977 21.141 1 87 430 GLU B C 1
ATOM 7519 O O . GLU B 1 430 ? -4.332 11.859 21.656 1 87 430 GLU B O 1
ATOM 7524 N N . TYR B 1 431 ? -3.686 13.93 21.328 1 81.75 431 TYR B N 1
ATOM 7525 C CA . TYR B 1 431 ? -2.484 13.789 22.141 1 81.75 431 TYR B CA 1
ATOM 7526 C C . TYR B 1 431 ? -2.83 13.273 23.531 1 81.75 431 TYR B C 1
ATOM 7528 O O . TYR B 1 431 ? -2.123 12.43 24.078 1 81.75 431 TYR B O 1
ATOM 7536 N N . VAL B 1 432 ? -3.9 13.719 24.094 1 79.38 432 VAL B N 1
ATOM 7537 C CA . VAL B 1 432 ? -4.281 13.383 25.453 1 79.38 432 VAL B CA 1
ATOM 7538 C C . VAL B 1 432 ? -4.645 11.906 25.547 1 79.38 432 VAL B C 1
ATOM 7540 O O . VAL B 1 432 ? -4.492 11.281 26.609 1 79.38 432 VAL B O 1
ATOM 7543 N N . GLU B 1 433 ? -5.012 11.375 24.469 1 85.88 433 GLU B N 1
ATOM 7544 C CA . GLU B 1 433 ? -5.461 9.992 24.438 1 85.88 433 GLU B CA 1
ATOM 7545 C C . GLU B 1 433 ? -4.281 9.023 24.359 1 85.88 433 GLU B C 1
ATOM 7547 O O . GLU B 1 433 ? -4.438 7.824 24.578 1 85.88 433 GLU B O 1
ATOM 7552 N N . LEU B 1 434 ? -3.123 9.5 24.047 1 83.31 434 LEU B N 1
ATOM 7553 C CA . LEU B 1 434 ? -1.938 8.672 23.859 1 83.31 434 LEU B CA 1
ATOM 7554 C C . LEU B 1 434 ? -1.628 7.875 25.125 1 83.31 434 LEU B C 1
ATOM 7556 O O . LEU B 1 434 ? -1.227 6.711 25.047 1 83.31 434 LEU B O 1
ATOM 7560 N N . SER B 1 435 ? -1.806 8.516 26.219 1 78.12 435 SER B N 1
ATOM 7561 C CA . SER B 1 435 ? -1.45 7.883 27.484 1 78.12 435 SER B CA 1
ATOM 7562 C C . SER B 1 435 ? -2.465 6.812 27.875 1 78.12 435 SER B C 1
ATOM 7564 O O . SER B 1 435 ? -2.17 5.941 28.688 1 78.12 435 SER B O 1
ATOM 7566 N N . GLN B 1 436 ? -3.582 6.879 27.234 1 81 436 GLN B N 1
ATOM 7567 C CA . GLN B 1 436 ? -4.656 5.973 27.625 1 81 436 GLN B CA 1
ATOM 7568 C C . GLN B 1 436 ? -4.762 4.801 26.641 1 81 436 GLN B C 1
ATOM 7570 O O . GLN B 1 436 ? -5.594 3.908 26.828 1 81 436 GLN B O 1
ATOM 7575 N N . LEU B 1 437 ? -3.904 4.75 25.719 1 81.19 437 LEU B N 1
ATOM 7576 C CA . LEU B 1 437 ? -4.035 3.742 24.672 1 81.19 437 LEU B CA 1
ATOM 7577 C C . LEU B 1 437 ? -3.479 2.4 25.125 1 81.19 437 LEU B C 1
ATOM 7579 O O . LEU B 1 437 ? -2.461 2.352 25.828 1 81.19 437 LEU B O 1
ATOM 7583 N N . THR B 1 438 ? -4.312 1.41 24.938 1 79.62 438 THR B N 1
ATOM 7584 C CA . THR B 1 438 ? -3.789 0.055 25.078 1 79.62 438 THR B CA 1
ATOM 7585 C C . THR B 1 438 ? -3.061 -0.371 23.797 1 79.62 438 THR B C 1
ATOM 7587 O O . THR B 1 438 ? -3.682 -0.524 22.75 1 79.62 438 THR B O 1
ATOM 7590 N N . LEU B 1 439 ? -1.779 -0.44 23.922 1 75.62 439 LEU B N 1
ATOM 7591 C CA . LEU B 1 439 ? -0.967 -0.611 22.734 1 75.62 439 LEU B CA 1
ATOM 7592 C C . LEU B 1 439 ? -0.63 -2.082 22.5 1 75.62 439 LEU B C 1
ATOM 7594 O O . LEU B 1 439 ? -0.388 -2.818 23.469 1 75.62 439 LEU B O 1
ATOM 7598 N N . ASN B 1 440 ? -0.913 -2.52 21.312 1 82.94 440 ASN B N 1
ATOM 7599 C CA . ASN B 1 440 ? -0.448 -3.832 20.875 1 82.94 440 ASN B CA 1
ATOM 7600 C C . ASN B 1 440 ? 0.92 -3.746 20.203 1 82.94 440 ASN B C 1
ATOM 7602 O O . ASN B 1 440 ? 1.295 -2.695 19.688 1 82.94 440 ASN B O 1
ATOM 7606 N N . GLU B 1 441 ? 1.593 -4.816 20.234 1 82 441 GLU B N 1
ATOM 7607 C CA . GLU B 1 441 ? 2.965 -4.867 19.734 1 82 441 GLU B CA 1
ATOM 7608 C C . GLU B 1 441 ? 3.02 -4.566 18.25 1 82 441 GLU B C 1
ATOM 7610 O O . GLU B 1 441 ? 4 -4.004 17.75 1 82 441 GLU B O 1
ATOM 7615 N N . ALA B 1 442 ? 1.964 -4.848 17.547 1 85.25 442 ALA B N 1
ATOM 7616 C CA . ALA B 1 442 ? 1.991 -4.676 16.094 1 85.25 442 ALA B CA 1
ATOM 7617 C C . ALA B 1 442 ? 1.566 -3.266 15.695 1 85.25 442 ALA B C 1
ATOM 7619 O O . ALA B 1 442 ? 1.697 -2.871 14.539 1 85.25 442 ALA B O 1
ATOM 7620 N N . ASP B 1 443 ? 1.127 -2.482 16.688 1 89.81 443 ASP B N 1
ATOM 7621 C CA . ASP B 1 443 ? 0.564 -1.169 16.391 1 89.81 443 ASP B CA 1
ATOM 7622 C C . ASP B 1 443 ? 1.667 -0.141 16.156 1 89.81 443 ASP B C 1
ATOM 7624 O O . ASP B 1 443 ? 2.816 -0.354 16.547 1 89.81 443 ASP B O 1
ATOM 7628 N N . ILE B 1 444 ? 1.357 0.849 15.445 1 90.75 444 ILE B N 1
ATOM 7629 C CA . ILE B 1 444 ? 2.301 1.931 15.18 1 90.75 444 ILE B CA 1
ATOM 7630 C C . ILE B 1 444 ? 1.605 3.277 15.367 1 90.75 444 ILE B C 1
ATOM 7632 O O . ILE B 1 444 ? 0.375 3.348 15.422 1 90.75 444 ILE B O 1
ATOM 7636 N N . ILE B 1 445 ? 2.416 4.293 15.531 1 91.5 445 ILE B N 1
ATOM 7637 C CA . ILE B 1 445 ? 1.913 5.66 15.594 1 91.5 445 ILE B CA 1
ATOM 7638 C C . ILE B 1 445 ? 2.4 6.441 14.375 1 91.5 445 ILE B C 1
ATOM 7640 O O . ILE B 1 445 ? 3.57 6.348 13.992 1 91.5 445 ILE B O 1
ATOM 7644 N N . ILE B 1 446 ? 1.549 7.09 13.719 1 93.06 446 ILE B N 1
ATOM 7645 C CA . ILE B 1 446 ? 1.869 8.008 12.633 1 93.06 446 ILE B CA 1
ATOM 7646 C C . ILE B 1 446 ? 1.682 9.453 13.102 1 93.06 446 ILE B C 1
ATOM 7648 O O . ILE B 1 446 ? 0.567 9.859 13.438 1 93.06 446 ILE B O 1
ATOM 7652 N N . SER B 1 447 ? 2.754 10.18 13.117 1 91.25 447 SER B N 1
ATOM 7653 C CA . SER B 1 447 ? 2.691 11.547 13.641 1 91.25 447 SER B CA 1
ATOM 7654 C C . SER B 1 447 ? 3.461 12.508 12.75 1 91.25 447 SER B C 1
ATOM 7656 O O . SER B 1 447 ? 4.395 12.109 12.047 1 91.25 447 SER B O 1
ATOM 7658 N N . ASN B 1 448 ? 2.986 13.758 12.688 1 89.19 448 ASN B N 1
ATOM 7659 C CA . ASN B 1 448 ? 3.754 14.766 11.969 1 89.19 448 ASN B CA 1
ATOM 7660 C C . ASN B 1 448 ? 4.469 15.719 12.922 1 89.19 448 ASN B C 1
ATOM 7662 O O . ASN B 1 448 ? 4.926 16.781 12.508 1 89.19 448 ASN B O 1
ATOM 7666 N N . PHE B 1 449 ? 4.469 15.375 14.211 1 83.38 449 PHE B N 1
ATOM 7667 C CA . PHE B 1 449 ? 5.219 16.125 15.211 1 83.38 449 PHE B CA 1
ATOM 7668 C C . PHE B 1 449 ? 5.879 15.188 16.203 1 83.38 449 PHE B C 1
ATOM 7670 O O . PHE B 1 449 ? 5.441 14.047 16.375 1 83.38 449 PHE B O 1
ATOM 7677 N N . PRO B 1 450 ? 6.922 15.641 16.812 1 78.31 450 PRO B N 1
ATOM 7678 C CA . PRO B 1 450 ? 7.668 14.758 17.719 1 78.31 450 PRO B CA 1
ATOM 7679 C C . PRO B 1 450 ? 6.875 14.375 18.969 1 78.31 450 PRO B C 1
ATOM 7681 O O . PRO B 1 450 ? 6.148 15.211 19.516 1 78.31 450 PRO B O 1
ATOM 7684 N N . LEU B 1 451 ? 6.984 13.148 19.266 1 78.19 451 LEU B N 1
ATOM 7685 C CA . LEU B 1 451 ? 6.32 12.625 20.438 1 78.19 451 LEU B CA 1
ATOM 7686 C C . LEU B 1 451 ? 7.34 12.164 21.484 1 78.19 451 LEU B C 1
ATOM 7688 O O . LEU B 1 451 ? 8.477 11.82 21.125 1 78.19 451 LEU B O 1
ATOM 7692 N N . ASP B 1 452 ? 6.871 12.328 22.672 1 70.56 452 ASP B N 1
ATOM 7693 C CA . ASP B 1 452 ? 7.727 11.797 23.734 1 70.56 452 ASP B CA 1
ATOM 7694 C C . ASP B 1 452 ? 7.754 10.273 23.703 1 70.56 452 ASP B C 1
ATOM 7696 O O . ASP B 1 452 ? 6.934 9.641 23.031 1 70.56 452 ASP B O 1
ATOM 7700 N N . HIS B 1 453 ? 8.555 9.68 24.391 1 62.88 453 HIS B N 1
ATOM 7701 C CA . HIS B 1 453 ? 8.875 8.258 24.344 1 62.88 453 HIS B CA 1
ATOM 7702 C C . HIS B 1 453 ? 7.617 7.41 24.516 1 62.88 453 HIS B C 1
ATOM 7704 O O . HIS B 1 453 ? 6.852 7.609 25.453 1 62.88 453 HIS B O 1
ATOM 7710 N N . LEU B 1 454 ? 7.457 6.781 23.344 1 69.56 454 LEU B N 1
ATOM 7711 C CA . LEU B 1 454 ? 6.359 5.82 23.375 1 69.56 454 LEU B CA 1
ATOM 7712 C C . LEU B 1 454 ? 6.867 4.402 23.156 1 69.56 454 LEU B C 1
ATOM 7714 O O . LEU B 1 454 ? 7.973 4.211 22.641 1 69.56 454 LEU B O 1
ATOM 7718 N N . ASP B 1 455 ? 6.203 3.438 23.672 1 73 455 ASP B N 1
ATOM 7719 C CA . ASP B 1 455 ? 6.523 2.023 23.516 1 73 455 ASP B CA 1
ATOM 7720 C C . ASP B 1 455 ? 6.23 1.551 22.094 1 73 455 ASP B C 1
ATOM 7722 O O . ASP B 1 455 ? 6.652 0.462 21.703 1 73 455 ASP B O 1
ATOM 7726 N N . LEU B 1 456 ? 5.633 2.346 21.344 1 80.06 456 LEU B N 1
ATOM 7727 C CA . LEU B 1 456 ? 5.293 1.985 19.969 1 80.06 456 LEU B CA 1
ATOM 7728 C C . LEU B 1 456 ? 6.207 2.693 18.984 1 80.06 456 LEU B C 1
ATOM 7730 O O . LEU B 1 456 ? 6.648 3.818 19.234 1 80.06 456 LEU B O 1
ATOM 7734 N N . PRO B 1 457 ? 6.465 1.95 17.938 1 83 457 PRO B N 1
ATOM 7735 C CA . PRO B 1 457 ? 7.203 2.639 16.875 1 83 457 PRO B CA 1
ATOM 7736 C C . PRO B 1 457 ? 6.438 3.83 16.297 1 83 457 PRO B C 1
ATOM 7738 O O . PRO B 1 457 ? 5.219 3.76 16.125 1 83 457 PRO B O 1
ATOM 7741 N N . VAL B 1 458 ? 7.172 4.91 16.141 1 87.19 458 VAL B N 1
ATOM 7742 C CA . VAL B 1 458 ? 6.566 6.125 15.609 1 87.19 458 VAL B CA 1
ATOM 7743 C C . VAL B 1 458 ? 7.074 6.375 14.188 1 87.19 458 VAL B C 1
ATOM 7745 O O . VAL B 1 458 ? 8.281 6.359 13.945 1 87.19 458 VAL B O 1
ATOM 7748 N N . PHE B 1 459 ? 6.129 6.52 13.273 1 89.25 459 PHE B N 1
ATOM 7749 C CA . PHE B 1 459 ? 6.441 6.93 11.914 1 89.25 459 PHE B CA 1
ATOM 7750 C C . PHE B 1 459 ? 6.09 8.398 11.695 1 89.25 459 PHE B C 1
ATOM 7752 O O . PHE B 1 459 ? 4.926 8.781 11.812 1 89.25 459 PHE B O 1
ATOM 7759 N N . TYR B 1 460 ? 7.039 9.18 11.375 1 88.31 460 TYR B N 1
ATOM 7760 C CA . TYR B 1 460 ? 6.801 10.609 11.195 1 88.31 460 TYR B CA 1
ATOM 7761 C C . TYR B 1 460 ? 6.457 10.93 9.75 1 88.31 460 TYR B C 1
ATOM 7763 O O . TYR B 1 460 ? 7.172 10.516 8.828 1 88.31 460 TYR B O 1
ATOM 7771 N N . LEU B 1 461 ? 5.398 11.641 9.602 1 90.62 461 LEU B N 1
ATOM 7772 C CA . LEU B 1 461 ? 4.852 12.031 8.305 1 90.62 461 LEU B CA 1
ATOM 7773 C C . LEU B 1 461 ? 4.871 13.547 8.141 1 90.62 461 LEU B C 1
ATOM 7775 O O . LEU B 1 461 ? 4.547 14.281 9.078 1 90.62 461 LEU B O 1
ATOM 7779 N N . SER B 1 462 ? 5.203 13.969 6.988 1 87.94 462 SER B N 1
ATOM 7780 C CA . SER B 1 462 ? 5.145 15.398 6.695 1 87.94 462 SER B CA 1
ATOM 7781 C C . SER B 1 462 ? 3.705 15.883 6.578 1 87.94 462 SER B C 1
ATOM 7783 O O . SER B 1 462 ? 2.781 15.078 6.457 1 87.94 462 SER B O 1
ATOM 7785 N N . LEU B 1 463 ? 3.574 17.219 6.66 1 89 463 LEU B N 1
ATOM 7786 C CA . LEU B 1 463 ? 2.246 17.797 6.496 1 89 463 LEU B CA 1
ATOM 7787 C C . LEU B 1 463 ? 1.605 17.328 5.191 1 89 463 LEU B C 1
ATOM 7789 O O . LEU B 1 463 ? 0.447 16.906 5.184 1 89 463 LEU B O 1
ATOM 7793 N N . ILE B 1 464 ? 2.359 17.516 4.168 1 88.88 464 ILE B N 1
ATOM 7794 C CA . ILE B 1 464 ? 2.02 16.922 2.883 1 88.88 464 ILE B CA 1
ATOM 7795 C C . ILE B 1 464 ? 2.947 15.734 2.604 1 88.88 464 ILE B C 1
ATOM 7797 O O . ILE B 1 464 ? 4.113 15.922 2.246 1 88.88 464 ILE B O 1
ATOM 7801 N N . PRO B 1 465 ? 2.406 14.594 2.766 1 90.38 465 PRO B N 1
ATOM 7802 C CA . PRO B 1 465 ? 3.273 13.422 2.635 1 90.38 465 PRO B CA 1
ATOM 7803 C C . PRO B 1 465 ? 3.904 13.305 1.251 1 90.38 465 PRO B C 1
ATOM 7805 O O . PRO B 1 465 ? 3.25 13.586 0.243 1 90.38 465 PRO B O 1
ATOM 7808 N N . THR B 1 466 ? 5.145 12.938 1.233 1 85.88 466 THR B N 1
ATOM 7809 C CA . THR B 1 466 ? 5.84 12.68 -0.022 1 85.88 466 THR B CA 1
ATOM 7810 C C . THR B 1 466 ? 5.59 11.25 -0.492 1 85.88 466 THR B C 1
ATOM 7812 O O . THR B 1 466 ? 5.129 10.406 0.281 1 85.88 466 THR B O 1
ATOM 7815 N N . LYS B 1 467 ? 5.887 10.992 -1.742 1 85.12 467 LYS B N 1
ATOM 7816 C CA . LYS B 1 467 ? 5.758 9.641 -2.279 1 85.12 467 LYS B CA 1
ATOM 7817 C C . LYS B 1 467 ? 6.641 8.656 -1.514 1 85.12 467 LYS B C 1
ATOM 7819 O O . LYS B 1 467 ? 6.23 7.523 -1.248 1 85.12 467 LYS B O 1
ATOM 7824 N N . ASN B 1 468 ? 7.797 9.094 -1.228 1 83.25 468 ASN B N 1
ATOM 7825 C CA . ASN B 1 468 ? 8.727 8.242 -0.496 1 83.25 468 ASN B CA 1
ATOM 7826 C C . ASN B 1 468 ? 8.211 7.918 0.902 1 83.25 468 ASN B C 1
ATOM 7828 O O . ASN B 1 468 ? 8.352 6.789 1.377 1 83.25 468 ASN B O 1
ATOM 7832 N N . GLU B 1 469 ? 7.668 8.891 1.609 1 87.94 469 GLU B N 1
ATOM 7833 C CA . GLU B 1 469 ? 7.102 8.648 2.934 1 87.94 469 GLU B CA 1
ATOM 7834 C C . GLU B 1 469 ? 5.945 7.652 2.867 1 87.94 469 GLU B C 1
ATOM 7836 O O . GLU B 1 469 ? 5.836 6.766 3.717 1 87.94 469 GLU B O 1
ATOM 7841 N N . LEU B 1 470 ? 5.156 7.824 1.885 1 90.19 470 LEU B N 1
ATOM 7842 C CA . LEU B 1 470 ? 4.02 6.926 1.729 1 90.19 470 LEU B CA 1
ATOM 7843 C C . LEU B 1 470 ? 4.484 5.508 1.424 1 90.19 470 LEU B C 1
ATOM 7845 O O . LEU B 1 470 ? 3.928 4.539 1.952 1 90.19 470 LEU B O 1
ATOM 7849 N N . ARG B 1 471 ? 5.477 5.418 0.604 1 86.19 471 ARG B N 1
ATOM 7850 C CA . ARG B 1 471 ? 6.051 4.109 0.298 1 86.19 471 ARG B CA 1
ATOM 7851 C C . ARG B 1 471 ? 6.59 3.441 1.558 1 86.19 471 ARG B C 1
ATOM 7853 O O . ARG B 1 471 ? 6.352 2.252 1.784 1 86.19 471 ARG B O 1
ATOM 7860 N N . ARG B 1 472 ? 7.273 4.137 2.309 1 86.25 472 ARG B N 1
ATOM 7861 C CA . ARG B 1 472 ? 7.863 3.596 3.527 1 86.25 472 ARG B CA 1
ATOM 7862 C C . ARG B 1 472 ? 6.785 3.182 4.523 1 86.25 472 ARG B C 1
ATOM 7864 O O . ARG B 1 472 ? 6.93 2.176 5.219 1 86.25 472 ARG B O 1
ATOM 7871 N N . LEU B 1 473 ? 5.828 4.016 4.586 1 90.19 473 LEU B N 1
ATOM 7872 C CA . LEU B 1 473 ? 4.723 3.674 5.469 1 90.19 473 LEU B CA 1
ATOM 7873 C C . LEU B 1 473 ? 4.066 2.365 5.039 1 90.19 473 LEU B C 1
ATOM 7875 O O . LEU B 1 473 ? 3.742 1.522 5.883 1 90.19 473 LEU B O 1
ATOM 7879 N N . ALA B 1 474 ? 3.861 2.215 3.781 1 87.69 474 ALA B N 1
ATOM 7880 C CA . ALA B 1 474 ? 3.295 0.975 3.26 1 87.69 474 ALA B CA 1
ATOM 7881 C C . ALA B 1 474 ? 4.188 -0.218 3.586 1 87.69 474 ALA B C 1
ATOM 7883 O O . ALA B 1 474 ? 3.697 -1.294 3.934 1 87.69 474 ALA B O 1
ATOM 7884 N N . GLU B 1 475 ? 5.426 -0.017 3.441 1 85.69 475 GLU B N 1
ATOM 7885 C CA . GLU B 1 475 ? 6.383 -1.085 3.727 1 85.69 475 GLU B CA 1
ATOM 7886 C C . GLU B 1 475 ? 6.324 -1.498 5.195 1 85.69 475 GLU B C 1
ATOM 7888 O O . GLU B 1 475 ? 6.469 -2.68 5.52 1 85.69 475 GLU B O 1
ATOM 7893 N N . LEU B 1 476 ? 6.121 -0.546 6.035 1 86 476 LEU B N 1
ATOM 7894 C CA . LEU B 1 476 ? 6.074 -0.812 7.469 1 86 476 LEU B CA 1
ATOM 7895 C C . LEU B 1 476 ? 4.848 -1.646 7.824 1 86 476 LEU B C 1
ATOM 7897 O O . LEU B 1 476 ? 4.855 -2.381 8.812 1 86 476 LEU B O 1
ATOM 7901 N N . THR B 1 477 ? 3.873 -1.534 7.016 1 87.69 477 THR B N 1
ATOM 7902 C CA . THR B 1 477 ? 2.635 -2.23 7.352 1 87.69 477 THR B CA 1
ATOM 7903 C C . THR B 1 477 ? 2.488 -3.5 6.52 1 87.69 477 THR B C 1
ATOM 7905 O O . THR B 1 477 ? 1.498 -4.223 6.648 1 87.69 477 THR B O 1
ATOM 7908 N N . LEU B 1 478 ? 3.426 -3.795 5.699 1 83.25 478 LEU B N 1
ATOM 7909 C CA . LEU B 1 478 ? 3.373 -4.926 4.781 1 83.25 478 LEU B CA 1
ATOM 7910 C C . LEU B 1 478 ? 3.26 -6.242 5.543 1 83.25 478 LEU B C 1
ATOM 7912 O O . LEU B 1 478 ? 2.635 -7.191 5.062 1 83.25 478 LEU B O 1
ATOM 7916 N N . HIS B 1 479 ? 3.824 -6.273 6.668 1 79.06 479 HIS B N 1
ATOM 7917 C CA . HIS B 1 479 ? 3.85 -7.512 7.438 1 79.06 479 HIS B CA 1
ATOM 7918 C C . HIS B 1 479 ? 2.441 -7.945 7.836 1 79.06 479 HIS B C 1
ATOM 7920 O O . HIS B 1 479 ? 2.223 -9.102 8.195 1 79.06 479 HIS B O 1
ATOM 7926 N N . SER B 1 480 ? 1.592 -6.973 7.801 1 76 480 SER B N 1
ATOM 7927 C CA . SER B 1 480 ? 0.206 -7.309 8.109 1 76 480 SER B CA 1
ATOM 7928 C C . SER B 1 480 ? -0.424 -8.133 6.992 1 76 480 SER B C 1
ATOM 7930 O O . SER B 1 480 ? -1.488 -8.727 7.18 1 76 480 SER B O 1
ATOM 7932 N N . TYR B 1 481 ? 0.38 -8.023 5.957 1 75.69 481 TYR B N 1
ATOM 7933 C CA . TYR B 1 481 ? -0.097 -8.75 4.785 1 75.69 481 TYR B CA 1
ATOM 7934 C C . TYR B 1 481 ? 0.84 -9.898 4.438 1 75.69 481 TYR B C 1
ATOM 7936 O O . TYR B 1 481 ? 2.055 -9.797 4.629 1 75.69 481 TYR B O 1
ATOM 7944 N N . PHE B 1 482 ? 0.506 -10.992 3.98 1 71.12 482 PHE B N 1
ATOM 7945 C CA . PHE B 1 482 ? 1.277 -12.109 3.457 1 71.12 482 PHE B CA 1
ATOM 7946 C C . PHE B 1 482 ? 2.088 -12.773 4.562 1 71.12 482 PHE B C 1
ATOM 7948 O O . PHE B 1 482 ? 2.75 -12.094 5.348 1 71.12 482 PHE B O 1
#